Protein AF-0000000074984447 (afdb_homodimer)

pLDDT: mean 90.33, std 16.46, range [21.72, 98.94]

Foldseek 3Di:
DPPPPPPPPPPVVPQPPQPPPPVPVPPDPPPPPNRPDDPDDPQPPHHDDDDDDPLCVPCVVFAADPVRVVVCQPPNDFQEEEEAQALLVLLQVVLQCVQPQAHGYEYEAQATADDQAQQLQDFDVSLPVDDDVFWDDLAAEDPQQCPFQQNAAGTWGRYRQICQSAALFFFDDDAPLLQPPADPLLNVLSVDPVLLVVLCLLLVWDFLCGLCLVQSYDVQVLLQVLCQVCVVLFFQWDHKDRTTGSQADNDPPDNRSGHHDTRNVSVSVVQVVSVVCVVVVNHHGYHYHYSKAWQEFEFDVVVLRQTAWTDIPSGIRGDNVSSHFYEYPHAQQQSLLHCVVYDPLSQQAFWQWKWFKFKFKWKKKFFDDCVSVVQADADPCAPNDPPPSNHAKYKGWMKIKGADPVLRWIKIKTKIKIAHNHLVVRLSVQSSRRSHNVQGDDSQNVVPQNRMIMIIIMMMIIGDRPPSQFTKHAAPVDPRSSRRIYTGDHQDPSNVVVLVSRVSSRLSSVCSSCPVRNQVMWIAFPVGDTDPDDDDSSRGTDHHGYQMAQSQAEDDVVPSRHQAYSLQHGPSYDRYGYFGRHHRNTDGRGDCSSVRSSVSSVNSVSPRHRDPD/DPPPPPPPPPPVVPQPPQPPPPVPVPPDPPPPPNRPDDPDDPQPPHHDDDDDDPLCVPCVVFAADPVRVVVCQPPNDFQEEEEAQALLVLLQVVLQCVQPQAHGYEYEAQATADDQAQQLQDFDVSLPVPDPVFWDDLAAEDPQQCPFQQNAAGTWGRYRQICQSAALFFFDDDAPLLQPPADPLLNVLSVDPVLLVVLCLLLVWDFLCGLCLVQSYDVQVLLQVLCQVCVVLFFQWDHKGRTTGSQADNDPPDNRSGHHDTRNVSVSVVQVVSVVCVVVVNHHGYHYHYSKAWQEFEFDVVVLRQTAWTDIPSGIRGDNVSSHFYEYPPAQQQSLLHCVVYDPLSQQAFWQWKWFKWKFKWKKKFFDDCVSVVQADADPCAPNDPPPSNHAKYKGWMKIKGADPVLRWIKIKTKIKIAHNHLVVRLSVQSSRRSHNVQGDDSQNVVPQNRMIMIIIMMMIIGDRPPSQFTKHAAPVDPRSSRRIYTGDHQDPSNVVVLVSRVSSRLSSVCSSCPVRNQVMWIAFPVGDTDPDDDDSSRGTDHHGYQMAQSQAEDDVVPSRHQAYSLQHGPSYDRYGYFGRHHRNTDGRGDCSSVRSSVSSVNSVSPRHRDPD

Organism: Psilocybe cubensis (NCBI:txid181762)

Sequence (1226 aa):
MSTSVNQDKQNPNDLPVTAIPAPDVRVSGTPVPPPPKKTNAFGYPIPAPQIFHPAAATATHFFISDKQWDEILKHGEFDDIIVGSGFCALAYVTEALERDPYRKILILERGGFWLADHYQNLPLPYRVILGESTVSFPWQLSSKTYQSKLKLVAGFTPFFGGRSPFWSGWCPEPTRNYMRGWPESMLKTTEEPIFWEKARRLLHVTRADKIQDGVFSTLQTKIDHILQKNISQILSAQSAEPAPLAVGRRTPTSTLLFNKFAVQGPLLTLHNKQNQLANTGKGSPLLIATNVTVERFFADEENDNAVKVLKTSRGNLCFPEGKTNIILANSAIPAATVLLNSLEPMKARAGHRLSGQILGQTIARFPIDQERFPDLGRCTKGDACDGDCGYNLQMTANYIAGMDDATQLQYHIQVSAIYSPHPKWDIVDAARESTDYAASVTPEQLEGSEDHLILVCTSLGEYNEQNPEAWVKYNPQDRNPITNVKVQATMDPKTKSLQKVMDQATFDAIAVMAGPQSRELEYWHHEGGWSNVKPTPEEVCMPGLIHDASTLYMGPESDPHAAIDQNYAVYGCKNVYVTGAAIFPSAGSWNPTYTMVAFAQDLARKIVPVSTRMSTSVNQDKQNPNDLPVTAIPAPDVRVSGTPVPPPPKKTNAFGYPIPAPQIFHPAAATATHFFISDKQWDEILKHGEFDDIIVGSGFCALAYVTEALERDPYRKILILERGGFWLADHYQNLPLPYRVILGESTVSFPWQLSSKTYQSKLKLVAGFTPFFGGRSPFWSGWCPEPTRNYMRGWPESMLKTTEEPIFWEKARRLLHVTRADKIQDGVFSTLQTKIDHILQKNISQILSAQSAEPAPLAVGRRTPTSTLLFNKFAVQGPLLTLHNKQNQLANTGKGSPLLIATNVTVERFFADEENDNAVKVLKTSRGNLCFPEGKTNIILANSAIPAATVLLNSLEPMKARAGHRLSGQILGQTIARFPIDQERFPDLGRCTKGDACDGDCGYNLQMTANYIAGMDDATQLQYHIQVSAIYSPHPKWDIVDAARESTDYAASVTPEQLEGSEDHLILVCTSLGEYNEQNPEAWVKYNPQDRNPITNVKVQATMDPKTKSLQKVMDQATFDAIAVMAGPQSRELEYWHHEGGWSNVKPTPEEVCMPGLIHDASTLYMGPESDPHAAIDQNYAVYGCKNVYVTGAAIFPSAGSWNPTYTMVAFAQDLARKIVPVSTR

Nearest PDB structures (foldseek):
  2jbv-assembly2_B  TM=6.210E-01  e=7.613E-18  Arthrobacter globiformis
  3ljp-assembly2_B  TM=6.144E-01  e=1.947E-17  Arthrobacter globiformis
  8rpg-assembly1_A  TM=6.105E-01  e=3.114E-17  Streptomyces hiroshimensis
  6ys2-assembly1_AAA  TM=5.712E-01  e=3.114E-17  Chlorella variabilis
  6yrx-assembly1_AAA  TM=5.651E-01  e=4.979E-17  Chlorella variabilis

Radius of gyration: 31.45 Å; Cα contacts (8 Å, |Δi|>4): 2853; chains: 2; bounding box: 118×88×76 Å

InterPro domains:
  IPR007867 Glucose-methanol-choline oxidoreductase, C-terminal [PF05199] (542-600)
  IPR036188 FAD/NAD(P)-binding domain superfamily [G3DSA:3.50.50.60] (65-358)
  IPR036188 FAD/NAD(P)-binding domain superfamily [G3DSA:3.50.50.60] (531-610)
  IPR036188 FAD/NAD(P)-binding domain superfamily [SSF51905] (76-608)
  IPR051473 Pyranose 2-oxidase-like [PTHR42784] (74-608)

Structure (mmCIF, N/CA/C/O backbone):
data_AF-0000000074984447-model_v1
#
loop_
_entity.id
_entity.type
_entity.pdbx_description
1 polymer 'Glucose-methanol-choline oxidoreductase C-terminal domain-containing protein'
#
loop_
_atom_site.group_PDB
_atom_site.id
_atom_site.type_symbol
_atom_site.label_atom_id
_atom_site.label_alt_id
_atom_site.label_comp_id
_atom_site.label_asym_id
_atom_site.label_entity_id
_atom_site.label_seq_id
_atom_site.pdbx_PDB_ins_code
_atom_site.Cartn_x
_atom_site.Cartn_y
_atom_site.Cartn_z
_atom_site.occupancy
_atom_site.B_iso_or_equiv
_atom_site.auth_seq_id
_atom_site.auth_comp_id
_atom_site.auth_asym_id
_atom_site.auth_atom_id
_atom_site.pdbx_PDB_model_num
ATOM 1 N N . MET A 1 1 ? -60.969 3.43 -20.984 1 23.36 1 MET A N 1
ATOM 2 C CA . MET A 1 1 ? -60.281 3.131 -19.719 1 23.36 1 MET A CA 1
ATOM 3 C C . MET A 1 1 ? -58.844 2.734 -19.953 1 23.36 1 MET A C 1
ATOM 5 O O . MET A 1 1 ? -58.562 1.575 -20.266 1 23.36 1 MET A O 1
ATOM 9 N N . SER A 1 2 ? -57.938 3.584 -20.562 1 23.73 2 SER A N 1
ATOM 10 C CA . SER A 1 2 ? -56.656 3.527 -21.266 1 23.73 2 SER A CA 1
ATOM 11 C C . SER A 1 2 ? -55.5 3.271 -20.312 1 23.73 2 SER A C 1
ATOM 13 O O . SER A 1 2 ? -55.219 4.105 -19.453 1 23.73 2 SER A O 1
ATOM 15 N N . THR A 1 3 ? -55.344 1.985 -19.797 1 24.77 3 THR A N 1
ATOM 16 C CA . THR A 1 3 ? -54.406 1.479 -18.781 1 24.77 3 THR A CA 1
ATOM 17 C C . THR A 1 3 ? -52.969 1.688 -19.203 1 24.77 3 THR A C 1
ATOM 19 O O . THR A 1 3 ? -52.531 1.162 -20.234 1 24.77 3 THR A O 1
ATOM 22 N N . SER A 1 4 ? -52.375 2.861 -18.938 1 23.05 4 SER A N 1
ATOM 23 C CA . SER A 1 4 ? -51.031 3.332 -19.266 1 23.05 4 SER A CA 1
ATOM 24 C C . SER A 1 4 ? -49.969 2.42 -18.656 1 23.05 4 SER A C 1
ATOM 26 O O . SER A 1 4 ? -49.938 2.209 -17.438 1 23.05 4 SER A O 1
ATOM 28 N N . VAL A 1 5 ? -49.438 1.376 -19.406 1 23.72 5 VAL A N 1
ATOM 29 C CA . VAL A 1 5 ? -48.375 0.401 -19.125 1 23.72 5 VAL A CA 1
ATOM 30 C C . VAL A 1 5 ? -47.062 1.124 -18.797 1 23.72 5 VAL A C 1
ATOM 32 O O . VAL A 1 5 ? -46.5 1.82 -19.656 1 23.72 5 VAL A O 1
ATOM 35 N N . ASN A 1 6 ? -46.938 1.667 -17.609 1 21.86 6 ASN A N 1
ATOM 36 C CA . ASN A 1 6 ? -45.719 2.334 -17.141 1 21.86 6 ASN A CA 1
ATOM 37 C C . ASN A 1 6 ? -44.5 1.441 -17.281 1 21.86 6 ASN A C 1
ATOM 39 O O . ASN A 1 6 ? -44.375 0.404 -16.625 1 21.86 6 ASN A O 1
ATOM 43 N N . GLN A 1 7 ? -43.906 1.36 -18.516 1 22.11 7 GLN A N 1
ATOM 44 C CA . GLN A 1 7 ? -42.688 0.634 -18.828 1 22.11 7 GLN A CA 1
ATOM 45 C C . GLN A 1 7 ? -41.531 1.054 -17.906 1 22.11 7 GLN A C 1
ATOM 47 O O . GLN A 1 7 ? -41.188 2.23 -17.844 1 22.11 7 GLN A O 1
ATOM 52 N N . ASP A 1 8 ? -41.438 0.406 -16.766 1 22.09 8 ASP A N 1
ATOM 53 C CA . ASP A 1 8 ? -40.281 0.53 -15.852 1 22.09 8 ASP A CA 1
ATOM 54 C C . ASP A 1 8 ? -38.969 0.419 -16.609 1 22.09 8 ASP A C 1
ATOM 56 O O . ASP A 1 8 ? -38.688 -0.604 -17.234 1 22.09 8 ASP A O 1
ATOM 60 N N . LYS A 1 9 ? -38.5 1.541 -17.172 1 25.2 9 LYS A N 1
ATOM 61 C CA . LYS A 1 9 ? -37.219 1.665 -17.812 1 25.2 9 LYS A CA 1
ATOM 62 C C . LYS A 1 9 ? -36.094 1.068 -16.938 1 25.2 9 LYS A C 1
ATOM 64 O O . LYS A 1 9 ? -35.844 1.545 -15.836 1 25.2 9 LYS A O 1
ATOM 69 N N . GLN A 1 10 ? -35.906 -0.25 -17.172 1 22.81 10 GLN A N 1
ATOM 70 C CA . GLN A 1 10 ? -34.719 -0.892 -16.609 1 22.81 10 GLN A CA 1
ATOM 71 C C . GLN A 1 10 ? -33.469 -0.06 -16.875 1 22.81 10 GLN A C 1
ATOM 73 O O . GLN A 1 10 ? -33.219 0.375 -18 1 22.81 10 GLN A O 1
ATOM 78 N N . ASN A 1 11 ? -33.156 0.739 -15.945 1 23.03 11 ASN A N 1
ATOM 79 C CA . ASN A 1 11 ? -31.922 1.527 -16.016 1 23.03 11 ASN A CA 1
ATOM 80 C C . ASN A 1 11 ? -30.766 0.709 -16.594 1 23.03 11 ASN A C 1
ATOM 82 O O . ASN A 1 11 ? -30.406 -0.334 -16.031 1 23.03 11 ASN A O 1
ATOM 86 N N . PRO A 1 12 ? -30.5 0.875 -17.953 1 24.17 12 PRO A N 1
ATOM 87 C CA . PRO A 1 12 ? -29.422 0.196 -18.656 1 24.17 12 PRO A CA 1
ATOM 88 C C . PRO A 1 12 ? -28.094 0.258 -17.906 1 24.17 12 PRO A C 1
ATOM 90 O O . PRO A 1 12 ? -27.078 -0.258 -18.391 1 24.17 12 PRO A O 1
ATOM 93 N N . ASN A 1 13 ? -28.078 1.237 -17.062 1 23.5 13 ASN A N 1
ATOM 94 C CA . ASN A 1 13 ? -26.719 1.478 -16.562 1 23.5 13 ASN A CA 1
ATOM 95 C C . ASN A 1 13 ? -26.203 0.297 -15.742 1 23.5 13 ASN A C 1
ATOM 97 O O . ASN A 1 13 ? -25.219 0.421 -15.023 1 23.5 13 ASN A O 1
ATOM 101 N N . ASP A 1 14 ? -27.078 -0.636 -15.547 1 24.98 14 ASP A N 1
ATOM 102 C CA . ASP A 1 14 ? -26.594 -1.782 -14.781 1 24.98 14 ASP A CA 1
ATOM 103 C C . ASP A 1 14 ? -25.594 -2.602 -15.594 1 24.98 14 ASP A C 1
ATOM 105 O O . ASP A 1 14 ? -25.984 -3.559 -16.281 1 24.98 14 ASP A O 1
ATOM 109 N N . LEU A 1 15 ? -24.812 -1.837 -16.391 1 22.59 15 LEU A N 1
ATOM 110 C CA . LEU A 1 15 ? -23.891 -2.777 -17.016 1 22.59 15 LEU A CA 1
ATOM 111 C C . LEU A 1 15 ? -23.234 -3.678 -15.977 1 22.59 15 LEU A C 1
ATOM 113 O O . LEU A 1 15 ? -22.672 -3.189 -14.992 1 22.59 15 LEU A O 1
ATOM 117 N N . PRO A 1 16 ? -23.734 -4.781 -15.922 1 23.7 16 PRO A N 1
ATOM 118 C CA . PRO A 1 16 ? -23.078 -5.703 -14.992 1 23.7 16 PRO A CA 1
ATOM 119 C C . PRO A 1 16 ? -21.562 -5.754 -15.172 1 23.7 16 PRO A C 1
ATOM 121 O O . PRO A 1 16 ? -21.078 -5.738 -16.312 1 23.7 16 PRO A O 1
ATOM 124 N N . VAL A 1 17 ? -20.859 -5.117 -14.383 1 23.81 17 VAL A N 1
ATOM 125 C CA . VAL A 1 17 ? -19.406 -5.34 -14.32 1 23.81 17 VAL A CA 1
ATOM 126 C C . VAL A 1 17 ? -19.109 -6.836 -14.391 1 23.81 17 VAL A C 1
ATOM 128 O O . VAL A 1 17 ? -19.438 -7.586 -13.461 1 23.81 17 VAL A O 1
ATOM 131 N N . THR A 1 18 ? -19.391 -7.332 -15.594 1 25.08 18 THR A N 1
ATOM 132 C CA . THR A 1 18 ? -19.062 -8.742 -15.797 1 25.08 18 THR A CA 1
ATOM 133 C C . THR A 1 18 ? -17.594 -9 -15.477 1 25.08 18 THR A C 1
ATOM 135 O O . THR A 1 18 ? -16.703 -8.422 -16.094 1 25.08 18 THR A O 1
ATOM 138 N N . ALA A 1 19 ? -17.25 -9.258 -14.258 1 26.72 19 ALA A N 1
ATOM 139 C CA . ALA A 1 19 ? -15.984 -9.719 -13.695 1 26.72 19 ALA A CA 1
ATOM 140 C C . ALA A 1 19 ? -15.445 -10.914 -14.469 1 26.72 19 ALA A C 1
ATOM 142 O O . ALA A 1 19 ? -16.172 -11.875 -14.734 1 26.72 19 ALA A O 1
ATOM 143 N N . ILE A 1 20 ? -14.742 -10.727 -15.297 1 28.8 20 ILE A N 1
ATOM 144 C CA . ILE A 1 20 ? -14.016 -11.914 -15.719 1 28.8 20 ILE A CA 1
ATOM 145 C C . ILE A 1 20 ? -13.695 -12.781 -14.5 1 28.8 20 ILE A C 1
ATOM 147 O O . ILE A 1 20 ? -13.203 -12.281 -13.484 1 28.8 20 ILE A O 1
ATOM 151 N N . PRO A 1 21 ? -14.305 -13.992 -14.367 1 29.91 21 PRO A N 1
ATOM 152 C CA . PRO A 1 21 ? -14.086 -14.844 -13.195 1 29.91 21 PRO A CA 1
ATOM 153 C C . PRO A 1 21 ? -12.609 -14.961 -12.82 1 29.91 21 PRO A C 1
ATOM 155 O O . PRO A 1 21 ? -11.828 -15.555 -13.562 1 29.91 21 PRO A O 1
ATOM 158 N N . ALA A 1 22 ? -11.922 -14.203 -12.602 1 31.78 22 ALA A N 1
ATOM 159 C CA . ALA A 1 22 ? -10.922 -14.734 -11.68 1 31.78 22 ALA A CA 1
ATOM 160 C C . ALA A 1 22 ? -11.555 -15.656 -10.648 1 31.78 22 ALA A C 1
ATOM 162 O O . ALA A 1 22 ? -12.742 -15.531 -10.336 1 31.78 22 ALA A O 1
ATOM 163 N N . PRO A 1 23 ? -11.102 -16.828 -10.203 1 31.33 23 PRO A N 1
ATOM 164 C CA . PRO A 1 23 ? -11.977 -17.594 -9.305 1 31.33 23 PRO A CA 1
ATOM 165 C C . PRO A 1 23 ? -12.727 -16.703 -8.32 1 31.33 23 PRO A C 1
ATOM 167 O O . PRO A 1 23 ? -13.477 -17.203 -7.477 1 31.33 23 PRO A O 1
ATOM 170 N N . ASP A 1 24 ? -12.461 -15.477 -8.375 1 31.11 24 ASP A N 1
ATOM 171 C CA . ASP A 1 24 ? -13.102 -14.562 -7.438 1 31.11 24 ASP A CA 1
ATOM 172 C C . ASP A 1 24 ? -14.547 -14.289 -7.844 1 31.11 24 ASP A C 1
ATOM 174 O O . ASP A 1 24 ? -15.156 -13.328 -7.367 1 31.11 24 ASP A O 1
ATOM 178 N N . VAL A 1 25 ? -15.141 -14.758 -8.852 1 32.81 25 VAL A N 1
ATOM 179 C CA . VAL A 1 25 ? -16.516 -14.484 -9.234 1 32.81 25 VAL A CA 1
ATOM 180 C C . VAL A 1 25 ? -17.469 -14.984 -8.156 1 32.81 25 VAL A C 1
ATOM 182 O O . VAL A 1 25 ? -18.688 -14.867 -8.289 1 32.81 25 VAL A O 1
ATOM 185 N N . ARG A 1 26 ? -17.016 -15.828 -7.309 1 31.62 26 ARG A N 1
ATOM 186 C CA . ARG A 1 26 ? -18.078 -16.453 -6.516 1 31.62 26 ARG A CA 1
ATOM 187 C C . ARG A 1 26 ? -18.609 -15.484 -5.465 1 31.62 26 ARG A C 1
ATOM 189 O O . ARG A 1 26 ? -19.297 -15.898 -4.531 1 31.62 26 ARG A O 1
ATOM 196 N N . VAL A 1 27 ? -18.219 -14.289 -5.449 1 28.23 27 VAL A N 1
ATOM 197 C CA . VAL A 1 27 ? -18.594 -13.656 -4.195 1 28.23 27 VAL A CA 1
ATOM 198 C C . VAL A 1 27 ? -20.109 -13.5 -4.137 1 28.23 27 VAL A C 1
ATOM 200 O O . VAL A 1 27 ? -20.734 -13.797 -3.113 1 28.23 27 VAL A O 1
ATOM 203 N N . SER A 1 28 ? -20.688 -12.375 -4.805 1 28.41 28 SER A N 1
ATOM 204 C CA . SER A 1 28 ? -21.953 -11.891 -4.258 1 28.41 28 SER A CA 1
ATOM 205 C C . SER A 1 28 ? -23.094 -12.82 -4.629 1 28.41 28 SER A C 1
ATOM 207 O O . SER A 1 28 ? -23.078 -13.438 -5.699 1 28.41 28 SER A O 1
ATOM 209 N N . GLY A 1 29 ? -23.734 -13.43 -3.727 1 29.2 29 GLY A N 1
ATOM 210 C CA . GLY A 1 29 ? -24.922 -14.266 -3.723 1 29.2 29 GLY A CA 1
ATOM 211 C C . GLY A 1 29 ? -25.969 -13.82 -4.715 1 29.2 29 GLY A C 1
ATOM 212 O O . GLY A 1 29 ? -27.047 -14.406 -4.793 1 29.2 29 GLY A O 1
ATOM 213 N N . THR A 1 30 ? -26.062 -12.547 -4.871 1 29.67 30 THR A N 1
ATOM 214 C CA . THR A 1 30 ? -27.266 -12.344 -5.672 1 29.67 30 THR A CA 1
ATOM 215 C C . THR A 1 30 ? -27.062 -12.844 -7.098 1 29.67 30 THR A C 1
ATOM 217 O O . THR A 1 30 ? -26.062 -12.492 -7.742 1 29.67 30 THR A O 1
ATOM 220 N N . PRO A 1 31 ? -27.781 -13.867 -7.379 1 31.16 31 PRO A N 1
ATOM 221 C CA . PRO A 1 31 ? -27.734 -14.289 -8.781 1 31.16 31 PRO A CA 1
ATOM 222 C C . PRO A 1 31 ? -27.688 -13.117 -9.75 1 31.16 31 PRO A C 1
ATOM 224 O O . PRO A 1 31 ? -28.641 -12.336 -9.82 1 31.16 31 PRO A O 1
ATOM 227 N N . VAL A 1 32 ? -26.688 -12.375 -9.75 1 33.88 32 VAL A N 1
ATOM 228 C CA . VAL A 1 32 ? -26.641 -11.445 -10.875 1 33.88 32 VAL A CA 1
ATOM 229 C C . VAL A 1 32 ? -26.703 -12.219 -12.188 1 33.88 32 VAL A C 1
ATOM 231 O O . VAL A 1 32 ? -26.094 -13.281 -12.32 1 33.88 32 VAL A O 1
ATOM 234 N N . PRO A 1 33 ? -27.781 -11.961 -12.938 1 39.41 33 PRO A N 1
ATOM 235 C CA . PRO A 1 33 ? -27.75 -12.602 -14.258 1 39.41 33 PRO A CA 1
ATOM 236 C C . PRO A 1 33 ? -26.344 -12.68 -14.852 1 39.41 33 PRO A C 1
ATOM 238 O O . PRO A 1 33 ? -25.5 -11.82 -14.57 1 39.41 33 PRO A O 1
ATOM 241 N N . PRO A 1 34 ? -26.094 -13.914 -15.18 1 47 34 PRO A N 1
ATOM 242 C CA . PRO A 1 34 ? -24.766 -14.016 -15.789 1 47 34 PRO A CA 1
ATOM 243 C C . PRO A 1 34 ? -24.469 -12.859 -16.734 1 47 34 PRO A C 1
ATOM 245 O O . PRO A 1 34 ? -25.359 -12.406 -17.469 1 47 34 PRO A O 1
ATOM 248 N N . PRO A 1 35 ? -23.609 -12.062 -16.438 1 49.06 35 PRO A N 1
ATOM 249 C CA . PRO A 1 35 ? -23.297 -10.984 -17.375 1 49.06 35 PRO A CA 1
ATOM 250 C C . PRO A 1 35 ? -23.344 -11.438 -18.828 1 49.06 35 PRO A C 1
ATOM 252 O O . PRO A 1 35 ? -23.141 -12.617 -19.125 1 49.06 35 PRO A O 1
ATOM 255 N N . PRO A 1 36 ? -24.109 -10.648 -19.766 1 55 36 PRO A N 1
ATOM 256 C CA . PRO A 1 36 ? -24.094 -11 -21.188 1 55 36 PRO A CA 1
ATOM 257 C C . PRO A 1 36 ? -22.734 -11.508 -21.656 1 55 36 PRO A C 1
ATOM 259 O O . PRO A 1 36 ? -21.703 -11.086 -21.141 1 55 36 PRO A O 1
ATOM 262 N N . LYS A 1 37 ? -22.906 -12.461 -22.453 1 61.56 37 LYS A N 1
ATOM 263 C CA . LYS A 1 37 ? -21.719 -13.078 -23.031 1 61.56 37 LYS A CA 1
ATOM 264 C C . LYS A 1 37 ? -20.859 -12.047 -23.75 1 61.56 37 LYS A C 1
ATOM 266 O O . LYS A 1 37 ? -21.312 -11.406 -24.703 1 61.56 37 LYS A O 1
ATOM 271 N N . LYS A 1 38 ? -19.797 -11.875 -23.281 1 75.94 38 LYS A N 1
ATOM 272 C CA . LYS A 1 38 ? -18.859 -10.984 -23.969 1 75.94 38 LYS A CA 1
ATOM 273 C C . LYS A 1 38 ? -18.438 -11.555 -25.312 1 75.94 38 LYS A C 1
ATOM 275 O O . LYS A 1 38 ? -18.234 -12.766 -25.453 1 75.94 38 LYS A O 1
ATOM 280 N N . THR A 1 39 ? -18.328 -10.641 -26.219 1 76.25 39 THR A N 1
ATOM 281 C CA . THR A 1 39 ? -17.938 -11.078 -27.562 1 76.25 39 THR A CA 1
ATOM 282 C C . THR A 1 39 ? -16.469 -11.453 -27.594 1 76.25 39 THR A C 1
ATOM 284 O O . THR A 1 39 ? -16.031 -12.219 -28.469 1 76.25 39 THR A O 1
ATOM 287 N N . ASN A 1 40 ? -15.711 -10.914 -26.75 1 80.69 40 ASN A N 1
ATOM 288 C CA . ASN A 1 40 ? -14.281 -11.195 -26.625 1 80.69 40 ASN A CA 1
ATOM 289 C C . ASN A 1 40 ? -13.875 -11.391 -25.172 1 80.69 40 ASN A C 1
ATOM 291 O O . ASN A 1 40 ? -14.008 -10.477 -24.359 1 80.69 40 ASN A O 1
ATOM 295 N N .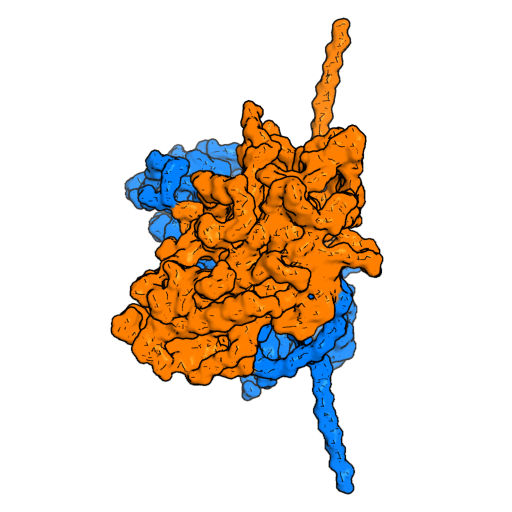 ALA A 1 41 ? -13.547 -12.547 -24.844 1 84.5 41 ALA A N 1
ATOM 296 C CA . ALA A 1 41 ? -13.156 -12.859 -23.484 1 84.5 41 ALA A CA 1
ATOM 297 C C . ALA A 1 41 ? -12.008 -13.867 -23.453 1 84.5 41 ALA A C 1
ATOM 299 O O . ALA A 1 41 ? -11.977 -14.797 -24.25 1 84.5 41 ALA A O 1
ATOM 300 N N . PHE A 1 42 ? -11.094 -13.633 -22.641 1 89.31 42 PHE A N 1
ATOM 301 C CA . PHE A 1 42 ? -10.031 -14.578 -22.328 1 89.31 42 PHE A CA 1
ATOM 302 C C . PHE A 1 42 ? -9.133 -14.805 -23.531 1 89.31 42 PHE A C 1
ATOM 304 O O . PHE A 1 42 ? -8.609 -15.906 -23.734 1 89.31 42 PHE A O 1
ATOM 311 N N . GLY A 1 43 ? -9.086 -13.812 -24.422 1 86.69 43 GLY A N 1
ATOM 312 C CA . GLY A 1 43 ? -8.312 -13.953 -25.641 1 86.69 43 GLY A CA 1
ATOM 313 C C . GLY A 1 43 ? -9.047 -14.703 -26.734 1 86.69 43 GLY A C 1
ATOM 314 O O . GLY A 1 43 ? -8.422 -15.281 -27.625 1 86.69 43 GLY A O 1
ATOM 315 N N . TYR A 1 44 ? -10.32 -14.836 -26.688 1 87.88 44 TYR A N 1
ATOM 316 C CA . TYR A 1 44 ? -11.148 -15.492 -27.688 1 87.88 44 TYR A CA 1
ATOM 317 C C . TYR A 1 44 ? -12.25 -14.555 -28.172 1 87.88 44 TYR A C 1
ATOM 319 O O . TYR A 1 44 ? -12.938 -13.914 -27.375 1 87.88 44 TYR A O 1
ATOM 327 N N . PRO A 1 45 ? -12.555 -14.414 -29.328 1 90.81 45 PRO A N 1
ATOM 328 C CA . PRO A 1 45 ? -11.859 -15.133 -30.391 1 90.81 45 PRO A CA 1
ATOM 329 C C . PRO A 1 45 ? -10.562 -14.453 -30.812 1 90.81 45 PRO A C 1
ATOM 331 O O . PRO A 1 45 ? -9.828 -14.984 -31.656 1 90.81 45 PRO A O 1
ATOM 334 N N . ILE A 1 46 ? -10.297 -13.297 -30.328 1 83.44 46 ILE A N 1
ATOM 335 C CA . ILE A 1 46 ? -9.062 -12.562 -30.609 1 83.44 46 ILE A CA 1
ATOM 336 C C . ILE A 1 46 ? -8.352 -12.227 -29.297 1 83.44 46 ILE A C 1
ATOM 338 O O . ILE A 1 46 ? -8.969 -12.234 -28.234 1 83.44 46 ILE A O 1
ATOM 342 N N . PRO A 1 47 ? -7.055 -11.93 -29.375 1 85.94 47 PRO A N 1
ATOM 343 C CA . PRO A 1 47 ? -6.332 -11.547 -28.156 1 85.94 47 PRO A CA 1
ATOM 344 C C . PRO A 1 47 ? -6.957 -10.344 -27.453 1 85.94 47 PRO A C 1
ATOM 346 O O . PRO A 1 47 ? -7.645 -9.539 -28.078 1 85.94 47 PRO A O 1
ATOM 349 N N . ALA A 1 48 ? -6.738 -10.289 -26.125 1 85.25 48 ALA A N 1
ATOM 350 C CA . ALA A 1 48 ? -7.207 -9.148 -25.344 1 85.25 48 ALA A CA 1
ATOM 351 C C . ALA A 1 48 ? -6.391 -7.898 -25.656 1 85.25 48 ALA A C 1
ATOM 353 O O . ALA A 1 48 ? -5.312 -7.988 -26.25 1 85.25 48 ALA A O 1
ATOM 354 N N . PRO A 1 49 ? -6.941 -6.668 -25.312 1 78.19 49 PRO A N 1
ATOM 355 C CA . PRO A 1 49 ? -6.117 -5.461 -25.406 1 78.19 49 PRO A CA 1
ATOM 356 C C . PRO A 1 49 ? -4.797 -5.59 -24.656 1 78.19 49 PRO A C 1
ATOM 358 O O . PRO A 1 49 ? -4.754 -6.199 -23.578 1 78.19 49 PRO A O 1
ATOM 361 N N . GLN A 1 50 ? -3.717 -5.027 -25.25 1 83.31 50 GLN A N 1
ATOM 362 C CA . GLN A 1 50 ? -2.385 -5.227 -24.688 1 83.31 50 GLN A CA 1
ATOM 363 C C . GLN A 1 50 ? -1.863 -3.945 -24.047 1 83.31 50 GLN A C 1
ATOM 365 O O . GLN A 1 50 ? -0.758 -3.924 -23.5 1 83.31 50 GLN A O 1
ATOM 370 N N . ILE A 1 51 ? -2.582 -2.896 -24.094 1 76.94 51 ILE A N 1
ATOM 371 C CA . ILE A 1 51 ? -2.168 -1.637 -23.484 1 76.94 51 ILE A CA 1
ATOM 372 C C . ILE A 1 51 ? -2.988 -1.379 -22.234 1 76.94 51 ILE A C 1
ATOM 374 O O . ILE A 1 51 ? -4.219 -1.324 -22.281 1 76.94 51 ILE A O 1
ATOM 378 N N . PHE A 1 52 ? -2.33 -1.322 -21.203 1 79.19 52 PHE A N 1
ATOM 379 C CA . PHE A 1 52 ? -2.963 -1.064 -19.906 1 79.19 52 PHE A CA 1
ATOM 380 C C . PHE A 1 52 ? -2.385 0.189 -19.266 1 79.19 52 PHE A C 1
ATOM 382 O O . PHE A 1 52 ? -1.182 0.442 -19.359 1 79.19 52 PHE A O 1
ATOM 389 N N . HIS A 1 53 ? -3.256 0.967 -18.75 1 79.94 53 HIS A N 1
ATOM 390 C CA . HIS A 1 53 ? -2.867 2.172 -18.016 1 79.94 53 HIS A CA 1
ATOM 391 C C . HIS A 1 53 ? -3.107 2.016 -16.531 1 79.94 53 HIS A C 1
ATOM 393 O O . HIS A 1 53 ? -4.234 1.749 -16.094 1 79.94 53 HIS A O 1
ATOM 399 N N . PRO A 1 54 ? -2.102 2.207 -15.766 1 82 54 PRO A N 1
ATOM 400 C CA . PRO A 1 54 ? -2.258 2.059 -14.32 1 82 54 PRO A CA 1
ATOM 401 C C . PRO A 1 54 ? -3.391 2.912 -13.758 1 82 54 PRO A C 1
ATOM 403 O O . PRO A 1 54 ? -4.125 2.465 -12.875 1 82 54 PRO A O 1
ATOM 406 N N . ALA A 1 55 ? -3.557 4.062 -14.305 1 78.38 55 ALA A N 1
ATOM 407 C CA . ALA A 1 55 ? -4.605 4.961 -13.828 1 78.38 55 ALA A CA 1
ATOM 408 C C . ALA A 1 55 ? -5.988 4.352 -14.039 1 78.38 55 ALA A C 1
ATOM 410 O O . ALA A 1 55 ? -6.883 4.516 -13.203 1 78.38 55 ALA A O 1
ATOM 411 N N . ALA A 1 56 ? -6.156 3.639 -15.047 1 80.56 56 ALA A N 1
ATOM 412 C CA . ALA A 1 56 ? -7.449 3.049 -15.383 1 80.56 56 ALA A CA 1
ATOM 413 C C . ALA A 1 56 ? -7.727 1.814 -14.531 1 80.56 56 ALA A C 1
ATOM 415 O O . ALA A 1 56 ? -8.883 1.487 -14.258 1 80.56 56 ALA A O 1
ATOM 416 N N . ALA A 1 57 ? -6.699 1.196 -14.109 1 84.5 57 ALA A N 1
ATOM 417 C CA . ALA A 1 57 ? -6.824 -0.053 -13.367 1 84.5 57 ALA A CA 1
ATOM 418 C C . ALA A 1 57 ? -7.594 0.159 -12.062 1 84.5 57 ALA A C 1
ATOM 420 O O . ALA A 1 57 ? -8.391 -0.692 -11.664 1 84.5 57 ALA A O 1
ATOM 421 N N . THR A 1 58 ? -7.41 1.294 -11.43 1 85.44 58 THR A N 1
ATOM 422 C CA . THR A 1 58 ? -8.102 1.614 -10.188 1 85.44 58 THR A CA 1
ATOM 423 C C . THR A 1 58 ? -9.359 2.436 -10.469 1 85.44 58 THR A C 1
ATOM 425 O O . THR A 1 58 ? -10.406 2.211 -9.852 1 85.44 58 THR A O 1
ATOM 428 N N . ALA A 1 59 ? -9.258 3.311 -11.438 1 85.75 59 ALA A N 1
ATOM 429 C CA . ALA A 1 59 ? -10.297 4.305 -11.68 1 85.75 59 ALA A CA 1
ATOM 430 C C . ALA A 1 59 ? -11.617 3.637 -12.062 1 85.75 59 ALA A C 1
ATOM 432 O O . ALA A 1 59 ? -12.695 4.098 -11.664 1 85.75 59 ALA A O 1
ATOM 433 N N . THR A 1 60 ? -11.555 2.541 -12.719 1 86.38 60 THR A N 1
ATOM 434 C CA . THR A 1 60 ? -12.75 1.884 -13.234 1 86.38 60 THR A CA 1
ATOM 435 C C . THR A 1 60 ? -13.625 1.382 -12.086 1 86.38 60 THR A C 1
ATOM 437 O O . THR A 1 60 ? -14.836 1.237 -12.25 1 86.38 60 THR A O 1
ATOM 440 N N . HIS A 1 61 ? -13.07 1.202 -10.961 1 88.62 61 HIS A N 1
ATOM 441 C CA . HIS A 1 61 ? -13.797 0.583 -9.859 1 88.62 61 HIS A CA 1
ATOM 442 C C . HIS A 1 61 ? -14.336 1.634 -8.891 1 88.62 61 HIS A C 1
ATOM 444 O O . HIS A 1 61 ? -15.305 1.386 -8.18 1 88.62 61 HIS A O 1
ATOM 450 N N . PHE A 1 62 ? -13.75 2.793 -8.875 1 93.69 62 PHE A N 1
ATOM 451 C CA . PHE A 1 62 ? -14.047 3.682 -7.762 1 93.69 62 PHE A CA 1
ATOM 452 C C . PHE A 1 62 ? -14.438 5.066 -8.258 1 93.69 62 PHE A C 1
ATOM 454 O O . PHE A 1 62 ? -15.125 5.816 -7.559 1 93.69 62 PHE A O 1
ATOM 461 N N . PHE A 1 63 ? -14.023 5.473 -9.453 1 96.12 63 PHE A N 1
ATOM 462 C CA . PHE A 1 63 ? -14.164 6.855 -9.891 1 96.12 63 PHE A CA 1
ATOM 463 C C . PHE A 1 63 ? -15.094 6.949 -11.094 1 96.12 63 PHE A C 1
ATOM 465 O O . PHE A 1 63 ? -15.289 5.969 -11.812 1 96.12 63 PHE A O 1
ATOM 472 N N . ILE A 1 64 ? -15.602 8.109 -11.281 1 95.38 64 ILE A N 1
ATOM 473 C CA . ILE A 1 64 ? -16.531 8.367 -12.367 1 95.38 64 ILE A CA 1
ATOM 474 C C . ILE A 1 64 ? -15.805 8.273 -13.703 1 95.38 64 ILE A C 1
ATOM 476 O O . ILE A 1 64 ? -14.711 8.812 -13.859 1 95.38 64 ILE A O 1
ATOM 480 N N . SER A 1 65 ? -16.422 7.594 -14.664 1 92.12 65 SER A N 1
ATOM 481 C CA . SER A 1 65 ? -15.883 7.504 -16.016 1 92.12 65 SER A CA 1
ATOM 482 C C . SER A 1 65 ? -16.156 8.773 -16.812 1 92.12 65 SER A C 1
ATOM 484 O O . SER A 1 65 ? -16.938 9.625 -16.375 1 92.12 65 SER A O 1
ATOM 486 N N . ASP A 1 66 ? -15.531 8.883 -17.969 1 92.12 66 ASP A N 1
ATOM 487 C CA . ASP A 1 66 ? -15.781 10.031 -18.844 1 92.12 66 ASP A CA 1
ATOM 488 C C . ASP A 1 66 ? -17.234 10.062 -19.297 1 92.12 66 ASP A C 1
ATOM 490 O O . ASP A 1 66 ? -17.844 11.133 -19.359 1 92.12 66 ASP A O 1
ATOM 494 N N . LYS A 1 67 ? -17.75 8.891 -19.562 1 92.25 67 LYS A N 1
ATOM 495 C CA . LYS A 1 67 ? -19.156 8.797 -19.984 1 92.25 67 LYS A CA 1
ATOM 496 C C . LYS A 1 67 ? -20.094 9.242 -18.875 1 92.25 67 LYS A C 1
ATOM 498 O O . LYS A 1 67 ? -21.031 10 -19.109 1 92.25 67 LYS A O 1
ATOM 503 N N . GLN A 1 68 ? -19.844 8.766 -17.719 1 94.06 68 GLN A N 1
ATOM 504 C CA . GLN A 1 68 ? -20.656 9.156 -16.578 1 94.06 68 GLN A CA 1
ATOM 505 C C . GLN A 1 68 ? -20.531 10.656 -16.312 1 94.06 68 GLN A C 1
ATOM 507 O O . GLN A 1 68 ? -21.516 11.305 -15.938 1 94.06 68 GLN A O 1
ATOM 512 N N . TRP A 1 69 ? -19.375 11.234 -16.453 1 96.69 69 TRP A N 1
ATOM 513 C CA . TRP A 1 69 ? -19.156 12.656 -16.234 1 96.69 69 TRP A CA 1
ATOM 514 C C . TRP A 1 69 ? -19.984 13.492 -17.203 1 96.69 69 TRP A C 1
ATOM 516 O O . TRP A 1 69 ? -20.594 14.484 -16.812 1 96.69 69 TRP A O 1
ATOM 526 N N . ASP A 1 70 ? -20.047 13.055 -18.438 1 94.88 70 ASP A N 1
ATOM 527 C CA . ASP A 1 70 ? -20.859 13.75 -19.438 1 94.88 70 ASP A CA 1
ATOM 528 C C . ASP A 1 70 ? -22.328 13.781 -19.031 1 94.88 70 ASP A C 1
ATOM 530 O O . ASP A 1 70 ? -23 14.797 -19.203 1 94.88 70 ASP A O 1
ATOM 534 N N . GLU A 1 71 ? -22.75 12.672 -18.484 1 94.88 71 GLU A N 1
ATOM 535 C CA . GLU A 1 71 ? -24.125 12.594 -18.016 1 94.88 71 GLU A CA 1
ATOM 536 C C . GLU A 1 71 ? -24.359 13.523 -16.828 1 94.88 71 GLU A C 1
ATOM 538 O O . GLU A 1 71 ? -25.422 14.141 -16.719 1 94.88 71 GLU A O 1
ATOM 543 N N . ILE A 1 72 ? -23.406 13.586 -15.984 1 95.94 72 ILE A N 1
ATOM 544 C CA . ILE A 1 72 ? -23.5 14.43 -14.805 1 95.94 72 ILE A CA 1
ATOM 545 C C . ILE A 1 72 ? -23.562 15.898 -15.227 1 95.94 72 ILE A C 1
ATOM 547 O O . ILE A 1 72 ? -24.344 16.672 -14.656 1 95.94 72 ILE A O 1
ATOM 551 N N . LEU A 1 73 ? -22.797 16.281 -16.234 1 95.25 73 LEU A N 1
ATOM 552 C CA . LEU A 1 73 ? -22.797 17.656 -16.719 1 95.25 73 LEU A CA 1
ATOM 553 C C . LEU A 1 73 ? -24.172 18.047 -17.25 1 95.25 73 LEU A C 1
ATOM 555 O O . LEU A 1 73 ? -24.609 19.188 -17.094 1 95.25 73 LEU A O 1
ATOM 559 N N . LYS A 1 74 ? -24.922 17.078 -17.734 1 92 74 LYS A N 1
ATOM 560 C CA . LYS A 1 74 ? -26.203 17.359 -18.391 1 92 74 LYS A CA 1
ATOM 561 C C . LYS A 1 74 ? -27.359 17.219 -17.406 1 92 74 LYS A C 1
ATOM 563 O O . LYS A 1 74 ? -28.328 17.969 -17.469 1 92 74 LYS A O 1
ATOM 568 N N . HIS A 1 75 ? -27.219 16.219 -16.484 1 87.62 75 HIS A N 1
ATOM 569 C CA . HIS A 1 75 ? -28.422 15.828 -15.734 1 87.62 75 HIS A CA 1
ATOM 570 C C . HIS A 1 75 ? -28.125 15.711 -14.25 1 87.62 75 HIS A C 1
ATOM 572 O O . HIS A 1 75 ? -29 15.352 -13.461 1 87.62 75 HIS A O 1
ATOM 578 N N . GLY A 1 76 ? -26.984 15.969 -13.93 1 87.69 76 GLY A N 1
ATOM 579 C CA . GLY A 1 76 ? -26.594 15.68 -12.555 1 87.69 76 GLY A CA 1
ATOM 580 C C . GLY A 1 76 ? -27.344 16.516 -11.531 1 87.69 76 GLY A C 1
ATOM 581 O O . GLY A 1 76 ? -27.438 17.75 -11.68 1 87.69 76 GLY A O 1
ATOM 582 N N . GLU A 1 77 ? -27.938 15.867 -10.523 1 92.25 77 GLU A N 1
ATOM 583 C CA . GLU A 1 77 ? -28.547 16.5 -9.352 1 92.25 77 GLU A CA 1
ATOM 584 C C . GLU A 1 77 ? -27.891 16.016 -8.062 1 92.25 77 GLU A C 1
ATOM 586 O O . GLU A 1 77 ? -27.828 14.82 -7.805 1 92.25 77 GLU A O 1
ATOM 591 N N . PHE A 1 78 ? -27.453 16.938 -7.34 1 97.44 78 PHE A N 1
ATOM 592 C CA . PHE A 1 78 ? -26.734 16.594 -6.117 1 97.44 78 PHE A CA 1
ATOM 593 C C . PHE A 1 78 ? -27.203 17.469 -4.953 1 97.44 78 PHE A C 1
ATOM 595 O O . PHE A 1 78 ? -27.609 18.625 -5.152 1 97.44 78 PHE A O 1
ATOM 602 N N . ASP A 1 79 ? -27.203 16.844 -3.809 1 97.88 79 ASP A N 1
ATOM 603 C CA . ASP A 1 79 ? -27.422 17.625 -2.594 1 97.88 79 ASP A CA 1
ATOM 604 C C . ASP A 1 79 ? -26.172 18.375 -2.184 1 97.88 79 ASP A C 1
ATOM 606 O O . ASP A 1 79 ? -26.234 19.547 -1.773 1 97.88 79 ASP A O 1
ATOM 610 N N . ASP A 1 80 ? -25.016 17.75 -2.277 1 98.56 80 ASP A N 1
ATOM 611 C CA . ASP A 1 80 ? -23.734 18.312 -1.868 1 98.56 80 ASP A CA 1
ATOM 612 C C . ASP A 1 80 ? -22.641 18.031 -2.908 1 98.56 80 ASP A C 1
ATOM 614 O O . ASP A 1 80 ? -22.516 16.906 -3.396 1 98.56 80 ASP A O 1
ATOM 618 N N . ILE A 1 81 ? -21.891 19.047 -3.262 1 98.75 81 ILE A N 1
ATOM 619 C CA . ILE A 1 81 ? -20.625 18.938 -3.992 1 98.75 81 ILE A CA 1
ATOM 620 C C . ILE A 1 81 ? -19.469 19.266 -3.062 1 98.75 81 ILE A C 1
ATOM 622 O O . ILE A 1 81 ? -19.406 20.344 -2.479 1 98.75 81 ILE A O 1
ATOM 626 N N . ILE A 1 82 ? -18.578 18.328 -2.885 1 98.88 82 ILE A N 1
ATOM 627 C CA . ILE A 1 82 ? -17.422 18.547 -2.029 1 98.88 82 ILE A CA 1
ATOM 628 C C . ILE A 1 82 ? -16.188 18.781 -2.889 1 98.88 82 ILE A C 1
ATOM 630 O O . ILE A 1 82 ? -15.852 17.953 -3.744 1 98.88 82 ILE A O 1
ATOM 634 N N . VAL A 1 83 ? -15.508 19.875 -2.695 1 98.75 83 VAL A N 1
ATOM 635 C CA . VAL A 1 83 ? -14.289 20.203 -3.428 1 98.75 83 VAL A CA 1
ATOM 636 C C . VAL A 1 83 ? -13.07 19.766 -2.623 1 98.75 83 VAL A C 1
ATOM 638 O O . VAL A 1 83 ? -12.75 20.359 -1.594 1 98.75 83 VAL A O 1
ATOM 641 N N . GLY A 1 84 ? -12.359 18.75 -3.107 1 98.38 84 GLY A N 1
ATOM 642 C CA . GLY A 1 84 ? -11.258 18.141 -2.4 1 98.38 84 GLY A CA 1
ATOM 643 C C . GLY A 1 84 ? -11.609 16.781 -1.814 1 98.38 84 GLY A C 1
ATOM 644 O O . GLY A 1 84 ? -12.75 16.547 -1.409 1 98.38 84 GLY A O 1
ATOM 645 N N . SER A 1 85 ? -10.648 15.883 -1.735 1 98.5 85 SER A N 1
ATOM 646 C CA . SER A 1 85 ? -10.906 14.523 -1.266 1 98.5 85 SER A CA 1
ATOM 647 C C . SER A 1 85 ? -10.062 14.195 -0.033 1 98.5 85 SER A C 1
ATOM 649 O O . SER A 1 85 ? -9.836 13.031 0.272 1 98.5 85 SER A O 1
ATOM 651 N N . GLY A 1 86 ? -9.586 15.188 0.726 1 98.25 86 GLY A N 1
ATOM 652 C CA . GLY A 1 86 ? -8.727 14.984 1.881 1 98.25 86 GLY A CA 1
ATOM 653 C C . GLY A 1 86 ? -9.5 14.664 3.15 1 98.25 86 GLY A C 1
ATOM 654 O O . GLY A 1 86 ? -10.586 14.094 3.096 1 98.25 86 GLY A O 1
ATOM 655 N N . PHE A 1 87 ? -8.977 14.984 4.309 1 98.69 87 PHE A N 1
ATOM 656 C CA . PHE A 1 87 ? -9.5 14.664 5.633 1 98.69 87 PHE A CA 1
ATOM 657 C C . PHE A 1 87 ? -10.898 15.242 5.824 1 98.69 87 PHE A C 1
ATOM 659 O O . PHE A 1 87 ? -11.789 14.562 6.324 1 98.69 87 PHE A O 1
ATOM 666 N N . CYS A 1 88 ? -11.023 16.484 5.434 1 98.81 88 CYS A N 1
ATOM 667 C CA . CYS A 1 88 ? -12.289 17.172 5.695 1 98.81 88 CYS A CA 1
ATOM 668 C C . CYS A 1 88 ? -13.398 16.594 4.824 1 98.81 88 CYS A C 1
ATOM 670 O O . CYS A 1 88 ? -14.555 16.547 5.246 1 98.81 88 CYS A O 1
ATOM 672 N N . ALA A 1 89 ? -13.078 16.203 3.572 1 98.88 89 ALA A N 1
ATOM 673 C CA . ALA A 1 89 ? -14.055 15.523 2.734 1 98.88 89 ALA A CA 1
ATOM 674 C C . ALA A 1 89 ? -14.531 14.234 3.389 1 98.88 89 ALA A C 1
ATOM 676 O O . ALA A 1 89 ? -15.734 13.984 3.498 1 98.88 89 ALA A O 1
ATOM 677 N N . LEU A 1 90 ? -13.602 13.406 3.812 1 98.88 90 LEU A N 1
ATOM 678 C CA . LEU A 1 90 ? -13.945 12.148 4.469 1 98.88 90 LEU A CA 1
ATOM 679 C C . LEU A 1 90 ? -14.836 12.398 5.684 1 98.88 90 LEU A C 1
ATOM 681 O O . LEU A 1 90 ? -15.852 11.727 5.863 1 98.88 90 LEU A O 1
ATOM 685 N N . ALA A 1 91 ? -14.422 13.344 6.512 1 98.88 91 ALA A N 1
ATOM 686 C CA . ALA A 1 91 ? -15.141 13.633 7.75 1 98.88 91 ALA A CA 1
ATOM 687 C C . ALA A 1 91 ? -16.562 14.086 7.461 1 98.88 91 ALA A C 1
ATOM 689 O O . ALA A 1 91 ? -17.516 13.586 8.062 1 98.88 91 ALA A O 1
ATOM 690 N N . TYR A 1 92 ? -16.734 15.078 6.562 1 98.88 92 TYR A N 1
ATOM 691 C CA . TYR A 1 92 ? -18.047 15.594 6.207 1 98.88 92 TYR A CA 1
ATOM 692 C C . TYR A 1 92 ? -18.922 14.484 5.637 1 98.88 92 TYR A C 1
ATOM 694 O O . TYR A 1 92 ? -20.078 14.305 6.066 1 98.88 92 TYR A O 1
ATOM 702 N N . VAL A 1 93 ? -18.406 13.75 4.645 1 98.88 93 VAL A N 1
ATOM 703 C CA . VAL A 1 93 ? -19.188 12.75 3.924 1 98.88 93 VAL A CA 1
ATOM 704 C C . VAL A 1 93 ? -19.609 11.633 4.879 1 98.88 93 VAL A C 1
ATOM 706 O O . VAL A 1 93 ? -20.734 11.148 4.824 1 98.88 93 VAL A O 1
ATOM 709 N N . THR A 1 94 ? -18.656 11.172 5.719 1 98.69 94 THR A N 1
ATOM 710 C CA . THR A 1 94 ? -18.984 10.125 6.688 1 98.69 94 THR A CA 1
ATOM 711 C C . THR A 1 94 ? -20.156 10.547 7.57 1 98.69 94 THR A C 1
ATOM 713 O O . THR A 1 94 ? -21.094 9.781 7.754 1 98.69 94 THR A O 1
ATOM 716 N N . GLU A 1 95 ? -20.078 11.75 8.117 1 98.69 95 GLU A N 1
ATOM 717 C CA . GLU A 1 95 ? -21.125 12.258 8.992 1 98.69 95 GLU A CA 1
ATOM 718 C C . GLU A 1 95 ? -22.438 12.461 8.234 1 98.69 95 GLU A C 1
ATOM 720 O O . GLU A 1 95 ? -23.5 12.094 8.727 1 98.69 95 GLU A O 1
ATOM 725 N N . ALA A 1 96 ? -22.375 13.062 7.078 1 98.75 96 ALA A N 1
ATOM 726 C CA . ALA A 1 96 ? -23.562 13.336 6.27 1 98.75 96 ALA A CA 1
ATOM 727 C C . ALA A 1 96 ? -24.297 12.055 5.922 1 98.75 96 ALA A C 1
ATOM 729 O O . ALA A 1 96 ? -25.531 11.984 6.051 1 98.75 96 ALA A O 1
ATOM 730 N N . LEU A 1 97 ? -23.547 11.039 5.484 1 98.5 97 LEU A N 1
ATOM 731 C CA . LEU A 1 97 ? -24.156 9.805 5.02 1 98.5 97 LEU A CA 1
ATOM 732 C C . LEU A 1 97 ? -24.656 8.961 6.191 1 98.5 97 LEU A C 1
ATOM 734 O O . LEU A 1 97 ? -25.547 8.133 6.035 1 98.5 97 LEU A O 1
ATOM 738 N N . GLU A 1 98 ? -24.016 9.055 7.367 1 97.44 98 GLU A N 1
ATOM 739 C CA . GLU A 1 98 ? -24.562 8.438 8.57 1 97.44 98 GLU A CA 1
ATOM 740 C C . GLU A 1 98 ? -25.938 9.016 8.914 1 97.44 98 GLU A C 1
ATOM 742 O O . GLU A 1 98 ? -26.812 8.297 9.383 1 97.44 98 GLU A O 1
ATOM 747 N N . ARG A 1 99 ? -26.094 10.305 8.711 1 97.81 99 ARG A N 1
ATOM 748 C CA . ARG A 1 99 ? -27.344 11 9.016 1 97.81 99 ARG A CA 1
ATOM 749 C C . ARG A 1 99 ? -28.391 10.734 7.945 1 97.81 99 ARG A C 1
ATOM 751 O O . ARG A 1 99 ? -29.578 10.562 8.258 1 97.81 99 ARG A O 1
ATOM 758 N N . ASP A 1 100 ? -27.984 10.695 6.695 1 98.25 100 ASP A N 1
ATOM 759 C CA . ASP A 1 100 ? -28.891 10.461 5.574 1 98.25 100 ASP A CA 1
ATOM 760 C C . ASP A 1 100 ? -28.203 9.633 4.488 1 98.25 100 ASP A C 1
ATOM 762 O O . ASP A 1 100 ? -27.609 10.18 3.559 1 98.25 100 ASP A O 1
ATOM 766 N N . PRO A 1 101 ? -28.344 8.305 4.488 1 97.75 101 PRO A N 1
ATOM 767 C CA . PRO A 1 101 ? -27.688 7.426 3.506 1 97.75 101 PRO A CA 1
ATOM 768 C C . PRO A 1 101 ? -28.188 7.672 2.082 1 97.75 101 PRO A C 1
ATOM 770 O O . PRO A 1 101 ? -27.594 7.172 1.125 1 97.75 101 PRO A O 1
ATOM 773 N N . TYR A 1 102 ? -29.328 8.445 1.903 1 97.56 102 TYR A N 1
ATOM 774 C CA . TYR A 1 102 ? -29.906 8.719 0.585 1 97.56 102 TYR A CA 1
ATOM 775 C C . TYR A 1 102 ? -29.328 10.008 0.002 1 97.56 102 TYR A C 1
ATOM 777 O O . TYR A 1 102 ? -29.625 10.352 -1.145 1 97.56 102 TYR A O 1
ATOM 785 N N . ARG A 1 103 ? -28.562 10.703 0.798 1 97.88 103 ARG A N 1
ATOM 786 C CA . ARG A 1 103 ? -28.016 11.977 0.348 1 97.88 103 ARG A CA 1
ATOM 787 C C . ARG A 1 103 ? -27.156 11.797 -0.896 1 97.88 103 ARG A C 1
ATOM 789 O O . ARG A 1 103 ? -26.328 10.891 -0.956 1 97.88 103 ARG A O 1
ATOM 796 N N . LYS A 1 104 ? -27.359 12.617 -1.946 1 98 104 LYS A N 1
ATOM 797 C CA . LYS A 1 104 ? -26.594 12.555 -3.188 1 98 104 LYS A CA 1
ATOM 798 C C . LYS A 1 104 ? -25.359 13.438 -3.115 1 98 104 LYS A C 1
ATOM 800 O O . LYS A 1 104 ? -25.453 14.664 -3.17 1 98 104 LYS A O 1
ATOM 805 N N . ILE A 1 105 ? -24.188 12.812 -3.098 1 98.75 105 ILE A N 1
ATOM 806 C CA . ILE A 1 105 ? -22.938 13.539 -2.877 1 98.75 105 ILE A CA 1
ATOM 807 C C . ILE A 1 105 ? -21.969 13.273 -4.023 1 98.75 105 ILE A C 1
ATOM 809 O O . ILE A 1 105 ? -21.812 12.125 -4.453 1 98.75 105 ILE A O 1
ATOM 813 N N . LEU A 1 106 ? -21.344 14.297 -4.574 1 98.75 106 LEU A N 1
ATOM 814 C CA . LEU A 1 106 ? -20.266 14.227 -5.547 1 98.75 106 LEU A CA 1
ATOM 815 C C . LEU A 1 106 ? -19 14.883 -5.004 1 98.75 106 LEU A C 1
ATOM 817 O O . LEU A 1 106 ? -19.016 16.047 -4.609 1 98.75 106 LEU A O 1
ATOM 821 N N . ILE A 1 107 ? -17.906 14.125 -4.91 1 98.81 107 ILE A N 1
ATOM 822 C CA . ILE A 1 107 ? -16.609 14.648 -4.523 1 98.81 107 ILE A CA 1
ATOM 823 C C . ILE A 1 107 ? -15.789 14.984 -5.77 1 98.81 107 ILE A C 1
ATOM 825 O O . ILE A 1 107 ? -15.688 14.172 -6.691 1 98.81 107 ILE A O 1
ATOM 829 N N . LEU A 1 108 ? -15.242 16.172 -5.832 1 98.62 108 LEU A N 1
ATOM 830 C CA . LEU A 1 108 ? -14.367 16.609 -6.914 1 98.62 108 LEU A CA 1
ATOM 831 C C . LEU A 1 108 ? -12.922 16.703 -6.445 1 98.62 108 LEU A C 1
ATOM 833 O O . LEU A 1 108 ? -12.602 17.453 -5.523 1 98.62 108 LEU A O 1
ATOM 837 N N . GLU A 1 109 ? -12.039 15.898 -7.023 1 97.56 109 GLU A N 1
ATOM 838 C CA . GLU A 1 109 ? -10.609 15.898 -6.727 1 97.56 109 GLU A CA 1
ATOM 839 C C . GLU A 1 109 ? -9.789 16.312 -7.949 1 97.56 109 GLU A C 1
ATOM 841 O O . GLU A 1 109 ? -9.992 15.781 -9.047 1 97.56 109 GLU A O 1
ATOM 846 N N . ARG A 1 110 ? -8.898 17.25 -7.746 1 96 110 ARG A N 1
ATOM 847 C CA . ARG A 1 110 ? -8.148 17.797 -8.875 1 96 110 ARG A CA 1
ATOM 848 C C . ARG A 1 110 ? -7.098 16.812 -9.359 1 96 110 ARG A C 1
ATOM 850 O O . ARG A 1 110 ? -6.695 16.844 -10.523 1 96 110 ARG A O 1
ATOM 857 N N . GLY A 1 111 ? -6.609 15.984 -8.492 1 93.06 111 GLY A N 1
ATOM 858 C CA . GLY A 1 111 ? -5.582 15.023 -8.859 1 93.06 111 GLY A CA 1
ATOM 859 C C . GLY A 1 111 ? -6.121 13.617 -9.047 1 93.06 111 GLY A C 1
ATOM 860 O O . GLY A 1 111 ? -7.262 13.328 -8.68 1 93.06 111 GLY A O 1
ATOM 861 N N . GLY A 1 112 ? -5.262 12.766 -9.672 1 92.62 112 GLY A N 1
ATOM 862 C CA . GLY A 1 112 ? -5.621 11.375 -9.867 1 92.62 112 GLY A CA 1
ATOM 863 C C . GLY A 1 112 ? -5.23 10.484 -8.703 1 92.62 112 GLY A C 1
ATOM 864 O O . GLY A 1 112 ? -4.793 10.977 -7.66 1 92.62 112 GLY A O 1
ATOM 865 N N . PHE A 1 113 ? -5.477 9.125 -8.875 1 92.69 113 PHE A N 1
ATOM 866 C CA . PHE A 1 113 ? -5.098 8.109 -7.902 1 92.69 113 PHE A CA 1
ATOM 867 C C . PHE A 1 113 ? -3.602 7.828 -7.969 1 92.69 113 PHE A C 1
ATOM 869 O O . PHE A 1 113 ? -3.08 7.477 -9.031 1 92.69 113 PHE A O 1
ATOM 876 N N . TRP A 1 114 ? -2.922 7.93 -6.816 1 90.81 114 TRP A N 1
ATOM 877 C CA . TRP A 1 114 ? -1.483 7.68 -6.793 1 90.81 114 TRP A CA 1
ATOM 878 C C . TRP A 1 114 ? -1.135 6.602 -5.773 1 90.81 114 TRP A C 1
ATOM 880 O O . TRP A 1 114 ? -1.015 5.426 -6.121 1 90.81 114 TRP A O 1
ATOM 890 N N . LEU A 1 115 ? -1.221 6.852 -4.473 1 91.62 115 LEU A N 1
ATOM 891 C CA . LEU A 1 115 ? -0.916 5.879 -3.432 1 91.62 115 LEU A CA 1
ATOM 892 C C . LEU A 1 115 ? -2.195 5.34 -2.801 1 91.62 115 LEU A C 1
ATOM 894 O O . LEU A 1 115 ? -3.146 6.09 -2.576 1 91.62 115 LEU A O 1
ATOM 898 N N . ALA A 1 116 ? -2.131 4.117 -2.482 1 93.56 116 ALA A N 1
ATOM 899 C CA . ALA A 1 116 ? -3.312 3.43 -1.969 1 93.56 116 ALA A CA 1
ATOM 900 C C . ALA A 1 116 ? -3.41 3.568 -0.452 1 93.56 116 ALA A C 1
ATOM 902 O O . ALA A 1 116 ? -4.461 3.301 0.135 1 93.56 116 ALA A O 1
ATOM 903 N N . ASP A 1 117 ? -2.344 3.98 0.192 1 95.12 117 ASP A N 1
ATOM 904 C CA . ASP A 1 117 ? -2.248 4.055 1.646 1 95.12 117 ASP A CA 1
ATOM 905 C C . ASP A 1 117 ? -1.209 5.086 2.078 1 95.12 117 ASP A C 1
ATOM 907 O O . ASP A 1 117 ? -0.589 5.738 1.236 1 95.12 117 ASP A O 1
ATOM 911 N N . HIS A 1 118 ? -1.149 5.32 3.363 1 95.25 118 HIS A N 1
ATOM 912 C CA . HIS A 1 118 ? -0.03 6.102 3.877 1 95.25 118 HIS A CA 1
ATOM 913 C C . HIS A 1 118 ? 1.304 5.492 3.459 1 95.25 118 HIS A C 1
ATOM 915 O O . HIS A 1 118 ? 1.476 4.273 3.504 1 95.25 118 HIS A O 1
ATOM 921 N N . TYR A 1 119 ? 2.242 6.285 3.072 1 91.69 119 TYR A N 1
ATOM 922 C CA . TYR A 1 119 ? 3.496 5.797 2.508 1 91.69 119 TYR A CA 1
ATOM 923 C C . TYR A 1 119 ? 4.281 4.992 3.537 1 91.69 119 TYR A C 1
ATOM 925 O O . TYR A 1 119 ? 5.023 4.074 3.18 1 91.69 119 TYR A O 1
ATOM 933 N N . GLN A 1 120 ? 4.098 5.258 4.848 1 92.19 120 GLN A N 1
ATOM 934 C CA . GLN A 1 120 ? 4.832 4.543 5.887 1 92.19 120 GLN A CA 1
ATOM 935 C C . GLN A 1 120 ? 4.27 3.143 6.098 1 92.19 120 GLN A C 1
ATOM 937 O O . GLN A 1 120 ? 4.91 2.297 6.723 1 92.19 120 GLN A O 1
ATOM 942 N N . ASN A 1 121 ? 3.016 2.957 5.664 1 93 121 ASN A N 1
ATOM 943 C CA . ASN A 1 121 ? 2.445 1.615 5.715 1 93 121 ASN A CA 1
ATOM 944 C C . ASN A 1 121 ? 2.928 0.757 4.551 1 93 121 ASN A C 1
ATOM 946 O O . ASN A 1 121 ? 2.662 -0.445 4.508 1 93 121 ASN A O 1
ATOM 950 N N . LEU A 1 122 ? 3.631 1.359 3.592 1 93.31 122 LEU A N 1
ATOM 951 C CA . LEU A 1 122 ? 4.148 0.704 2.396 1 93.31 122 LEU A CA 1
ATOM 952 C C . LEU A 1 122 ? 5.621 0.342 2.57 1 93.31 122 LEU A C 1
ATOM 954 O O . LEU A 1 122 ? 6.238 0.704 3.574 1 93.31 122 LEU A O 1
ATOM 958 N N . PRO A 1 123 ? 6.199 -0.376 1.6 1 90.69 123 PRO A N 1
ATOM 959 C CA . PRO A 1 123 ? 7.617 -0.725 1.691 1 90.69 123 PRO A CA 1
ATOM 960 C C . PRO A 1 123 ? 8.523 0.502 1.783 1 90.69 123 PRO A C 1
ATOM 962 O O . PRO A 1 123 ? 8.18 1.566 1.263 1 90.69 123 PRO A O 1
ATOM 965 N N . LEU A 1 124 ? 9.711 0.372 2.316 1 87.81 124 LEU A N 1
ATOM 966 C CA . LEU A 1 124 ? 10.625 1.419 2.758 1 87.81 124 LEU A CA 1
ATOM 967 C C . LEU A 1 124 ? 11.039 2.305 1.588 1 87.81 124 LEU A C 1
ATOM 969 O O . LEU A 1 124 ? 11.195 3.518 1.746 1 87.81 124 LEU A O 1
ATOM 973 N N . PRO A 1 125 ? 11.195 1.841 0.403 1 88.56 125 PRO A N 1
ATOM 974 C CA . PRO A 1 125 ? 11.711 2.691 -0.671 1 88.56 125 PRO A CA 1
ATOM 975 C C . PRO A 1 125 ? 10.773 3.848 -1.014 1 88.56 125 PRO A C 1
ATOM 977 O O . PRO A 1 125 ? 11.219 4.859 -1.564 1 88.56 125 PRO A O 1
ATOM 980 N N . TYR A 1 126 ? 9.539 3.721 -0.695 1 88 126 TYR A N 1
ATOM 981 C CA . TYR A 1 126 ? 8.57 4.742 -1.078 1 88 126 TYR A CA 1
ATOM 982 C C . TYR A 1 126 ? 8.711 5.98 -0.201 1 88 126 TYR A C 1
ATOM 984 O O . TYR A 1 126 ? 8.039 6.992 -0.436 1 88 126 TYR A O 1
ATOM 992 N N . ARG A 1 127 ? 9.57 5.992 0.664 1 80.5 127 ARG A N 1
ATOM 993 C CA . ARG A 1 127 ? 9.789 7.133 1.549 1 80.5 127 ARG A CA 1
ATOM 994 C C . ARG A 1 127 ? 10.375 8.312 0.782 1 80.5 127 ARG A C 1
ATOM 996 O O . ARG A 1 127 ? 10.281 9.461 1.234 1 80.5 127 ARG A O 1
ATOM 1003 N N . VAL A 1 128 ? 10.891 8.023 -0.378 1 74.69 128 VAL A N 1
ATOM 1004 C CA . VAL A 1 128 ? 11.602 9.07 -1.105 1 74.69 128 VAL A CA 1
ATOM 1005 C C . VAL A 1 128 ? 10.648 9.758 -2.076 1 74.69 128 VAL A C 1
ATOM 1007 O O . VAL A 1 128 ? 11.016 10.742 -2.729 1 74.69 128 VAL A O 1
ATOM 1010 N N . ILE A 1 129 ? 9.438 9.367 -2.104 1 74.44 129 ILE A N 1
ATOM 1011 C CA . ILE A 1 129 ? 8.617 9.758 -3.24 1 74.44 129 ILE A CA 1
ATOM 1012 C C . ILE A 1 129 ? 8.047 11.156 -3 1 74.44 129 ILE A C 1
ATOM 1014 O O . ILE A 1 129 ? 7.465 11.758 -3.904 1 74.44 129 ILE A O 1
ATOM 1018 N N . LEU A 1 130 ? 8.203 11.68 -1.823 1 71.25 130 LEU A N 1
ATOM 1019 C CA . LEU A 1 130 ? 7.781 13.062 -1.658 1 71.25 130 LEU A CA 1
ATOM 1020 C C . LEU A 1 130 ? 8.812 14.023 -2.25 1 71.25 130 LEU A C 1
ATOM 1022 O O . LEU A 1 130 ? 10 13.93 -1.937 1 71.25 130 LEU A O 1
ATOM 1026 N N . GLY A 1 131 ? 8.445 14.867 -3.188 1 70.44 131 GLY A N 1
ATOM 1027 C CA . GLY A 1 131 ? 9.352 15.789 -3.848 1 70.44 131 GLY A CA 1
ATOM 1028 C C . GLY A 1 131 ? 8.656 16.719 -4.82 1 70.44 131 GLY A C 1
ATOM 1029 O O . GLY A 1 131 ? 7.488 17.062 -4.629 1 70.44 131 GLY A O 1
ATOM 1030 N N . GLU A 1 132 ? 9.359 17.203 -5.719 1 68.44 132 GLU A N 1
ATOM 1031 C CA . GLU A 1 132 ? 8.906 18.234 -6.656 1 68.44 132 GLU A CA 1
ATOM 1032 C C . GLU A 1 132 ? 7.766 17.703 -7.531 1 68.44 132 GLU A C 1
ATOM 1034 O O . GLU A 1 132 ? 6.898 18.484 -7.953 1 68.44 132 GLU A O 1
ATOM 1039 N N . SER A 1 133 ? 7.754 16.469 -7.688 1 75.5 133 SER A N 1
ATOM 1040 C CA . SER A 1 133 ? 6.75 15.898 -8.586 1 75.5 133 SER A CA 1
ATOM 1041 C C . SER A 1 133 ? 5.453 15.594 -7.844 1 75.5 133 SER A C 1
ATOM 1043 O O . SER A 1 133 ? 4.465 15.172 -8.453 1 75.5 133 SER A O 1
ATOM 1045 N N . THR A 1 134 ? 5.492 15.898 -6.598 1 85.06 134 THR A N 1
ATOM 1046 C CA . THR A 1 134 ? 4.312 15.477 -5.848 1 85.06 134 THR A CA 1
ATOM 1047 C C . THR A 1 134 ? 3.75 16.641 -5.031 1 85.06 134 THR A C 1
ATOM 1049 O O . THR A 1 134 ? 2.684 16.516 -4.426 1 85.06 134 THR A O 1
ATOM 1052 N N . VAL A 1 135 ? 4.422 17.797 -5.031 1 87.62 135 VAL A N 1
ATOM 1053 C CA . VAL A 1 135 ? 3.98 18.953 -4.258 1 87.62 135 VAL A CA 1
ATOM 1054 C C . VAL A 1 135 ? 3.742 20.141 -5.191 1 87.62 135 VAL A C 1
ATOM 1056 O O . VAL A 1 135 ? 4.586 20.453 -6.035 1 87.62 135 VAL A O 1
ATOM 1059 N N . SER A 1 136 ? 2.627 20.797 -5.059 1 90.75 136 SER A N 1
ATOM 1060 C CA . SER A 1 136 ? 2.264 21.969 -5.863 1 90.75 136 SER A CA 1
ATOM 1061 C C . SER A 1 136 ? 2.207 23.219 -5.012 1 90.75 136 SER A C 1
ATOM 1063 O O . SER A 1 136 ? 1.938 23.156 -3.811 1 90.75 136 SER A O 1
ATOM 1065 N N . PHE A 1 137 ? 2.531 24.312 -5.641 1 94.5 137 PHE A N 1
ATOM 1066 C CA . PHE A 1 137 ? 2.408 25.641 -5.062 1 94.5 137 PHE A CA 1
ATOM 1067 C C . PHE A 1 137 ? 1.51 26.531 -5.922 1 94.5 137 PHE A C 1
ATOM 1069 O O . PHE A 1 137 ? 1.997 27.281 -6.762 1 94.5 137 PHE A O 1
ATOM 1076 N N . PRO A 1 138 ? 0.176 26.406 -5.711 1 94.88 138 PRO A N 1
ATOM 1077 C CA . PRO A 1 138 ? -0.773 27.109 -6.578 1 94.88 138 PRO A CA 1
ATOM 1078 C C . PRO A 1 138 ? -0.912 28.578 -6.223 1 94.88 138 PRO A C 1
ATOM 1080 O O . PRO A 1 138 ? -2.031 29.094 -6.082 1 94.88 138 PRO A O 1
ATOM 1083 N N . TRP A 1 139 ? 0.236 29.297 -6.117 1 97.44 139 TRP A N 1
ATOM 1084 C CA . TRP A 1 139 ? 0.302 30.719 -5.785 1 97.44 139 TRP A CA 1
ATOM 1085 C C . TRP A 1 139 ? 1.63 31.328 -6.234 1 97.44 139 TRP A C 1
ATOM 1087 O O . TRP A 1 139 ? 2.564 30.594 -6.574 1 97.44 139 TRP A O 1
ATOM 1097 N N . GLN A 1 140 ? 1.63 32.594 -6.316 1 96.5 140 GLN A N 1
ATOM 1098 C CA . GLN A 1 140 ? 2.9 33.312 -6.41 1 96.5 140 GLN A CA 1
ATOM 1099 C C . GLN A 1 140 ? 3.398 33.719 -5.027 1 96.5 140 GLN A C 1
ATOM 1101 O O . GLN A 1 140 ? 2.73 34.5 -4.324 1 96.5 140 GLN A O 1
ATOM 1106 N N . LEU A 1 141 ? 4.488 33.219 -4.66 1 97.12 141 LEU A N 1
ATOM 1107 C CA . LEU A 1 141 ? 5.102 33.594 -3.387 1 97.12 141 LEU A CA 1
ATOM 1108 C C . LEU A 1 141 ? 5.754 34.969 -3.473 1 97.12 141 LEU A C 1
ATOM 1110 O O . LEU A 1 141 ? 6.391 35.281 -4.477 1 97.12 141 LEU A O 1
ATOM 1114 N N . SER A 1 142 ? 5.641 35.75 -2.479 1 97.06 142 SER A N 1
ATOM 1115 C CA . SER A 1 142 ? 6.238 37.094 -2.467 1 97.06 142 SER A CA 1
ATOM 1116 C C . SER A 1 142 ? 7.762 37.031 -2.383 1 97.06 142 SER A C 1
ATOM 1118 O O . SER A 1 142 ? 8.305 36.094 -1.788 1 97.06 142 SER A O 1
ATOM 1120 N N . SER A 1 143 ? 8.406 38.031 -2.885 1 96 143 SER A N 1
ATOM 1121 C CA . SER A 1 143 ? 9.859 38.125 -2.758 1 96 143 SER A CA 1
ATOM 1122 C C . SER A 1 143 ? 10.281 38.281 -1.3 1 96 143 SER A C 1
ATOM 1124 O O . SER A 1 143 ? 11.32 37.781 -0.892 1 96 143 SER A O 1
ATOM 1126 N N . LYS A 1 144 ? 9.469 38.938 -0.557 1 96.56 144 LYS A N 1
ATOM 1127 C CA . LYS A 1 144 ? 9.75 39.125 0.863 1 96.56 144 LYS A CA 1
ATOM 1128 C C . LYS A 1 144 ? 9.812 37.781 1.594 1 96.56 144 LYS A C 1
ATOM 1130 O O . LYS A 1 144 ? 10.703 37.562 2.416 1 96.56 144 LYS A O 1
ATOM 1135 N N . THR A 1 145 ? 8.828 36.969 1.316 1 96.62 145 THR A N 1
ATOM 1136 C CA . THR A 1 145 ? 8.828 35.625 1.926 1 96.62 145 THR A CA 1
ATOM 1137 C C . THR A 1 145 ? 10.039 34.844 1.461 1 96.62 145 THR A C 1
ATOM 1139 O O . THR A 1 145 ? 10.758 34.25 2.277 1 96.62 145 THR A O 1
ATOM 1142 N N . TYR A 1 146 ? 10.273 34.812 0.178 1 94.38 146 TYR A N 1
ATOM 1143 C CA . TYR A 1 146 ? 11.336 34 -0.422 1 94.38 146 TYR A CA 1
ATOM 1144 C C . TYR A 1 146 ? 12.695 34.406 0.139 1 94.38 146 TYR A C 1
ATOM 1146 O O . TYR A 1 146 ? 13.57 33.562 0.322 1 94.38 146 TYR A O 1
ATOM 1154 N N . GLN A 1 147 ? 12.859 35.656 0.416 1 92.06 147 GLN A N 1
ATOM 1155 C CA . GLN A 1 147 ? 14.148 36.156 0.881 1 92.06 147 GLN A CA 1
ATOM 1156 C C . GLN A 1 147 ? 14.25 36.094 2.402 1 92.06 147 GLN A C 1
ATOM 1158 O O . GLN A 1 147 ? 15.336 36.25 2.963 1 92.06 147 GLN A O 1
ATOM 1163 N N . SER A 1 148 ? 13.148 35.812 2.982 1 90.12 148 SER A N 1
ATOM 1164 C CA . SER A 1 148 ? 13.148 35.75 4.441 1 90.12 148 SER A CA 1
ATOM 1165 C C . SER A 1 148 ? 13.656 34.406 4.922 1 90.12 148 SER A C 1
ATOM 1167 O O . SER A 1 148 ? 13.969 33.531 4.113 1 90.12 148 SER A O 1
ATOM 1169 N N . LYS A 1 149 ? 13.648 34.25 6.242 1 86.38 149 LYS A N 1
ATOM 1170 C CA . LYS A 1 149 ? 14.07 33 6.863 1 86.38 149 LYS A CA 1
ATOM 1171 C C . LYS A 1 149 ? 13.031 31.906 6.645 1 86.38 149 LYS A C 1
ATOM 1173 O O . LYS A 1 149 ? 13.367 30.719 6.648 1 86.38 149 LYS A O 1
ATOM 1178 N N . LEU A 1 150 ? 11.852 32.281 6.453 1 92.81 150 LEU A N 1
ATOM 1179 C CA . LEU A 1 150 ? 10.789 31.297 6.223 1 92.81 150 LEU A CA 1
ATOM 1180 C C . LEU A 1 150 ? 10.961 30.609 4.867 1 92.81 150 LEU A C 1
ATOM 1182 O O . LEU A 1 150 ? 10.734 29.406 4.734 1 92.81 150 LEU A O 1
ATOM 1186 N N . LYS A 1 151 ? 11.273 31.297 3.85 1 92.38 151 LYS A N 1
ATOM 1187 C CA . LYS A 1 151 ? 11.656 30.828 2.521 1 92.38 151 LYS A CA 1
ATOM 1188 C C . LYS A 1 151 ? 10.438 30.359 1.729 1 92.38 151 LYS A C 1
ATOM 1190 O O . LYS A 1 151 ? 10.398 30.5 0.504 1 92.38 151 LYS A O 1
ATOM 1195 N N . LEU A 1 152 ? 9.484 29.766 2.404 1 94 152 LEU A N 1
ATOM 1196 C CA . LEU A 1 152 ? 8.367 29.203 1.659 1 94 152 LEU A CA 1
ATOM 1197 C C . LEU A 1 152 ? 7.152 29 2.562 1 94 152 LEU A C 1
ATOM 1199 O O . LEU A 1 152 ? 7.258 29.109 3.787 1 94 152 LEU A O 1
ATOM 1203 N N . VAL A 1 153 ? 6.039 28.844 1.905 1 95.56 153 VAL A N 1
ATOM 1204 C CA . VAL A 1 153 ? 4.836 28.25 2.488 1 95.56 153 VAL A CA 1
ATOM 1205 C C . VAL A 1 153 ? 4.645 26.828 1.958 1 95.56 153 VAL A C 1
ATOM 1207 O O . VAL A 1 153 ? 4.824 26.578 0.764 1 95.56 153 VAL A O 1
ATOM 1210 N N . ALA A 1 154 ? 4.375 25.938 2.863 1 92.44 154 ALA A N 1
ATOM 1211 C CA . ALA A 1 154 ? 4.305 24.531 2.482 1 92.44 154 ALA A CA 1
ATOM 1212 C C . ALA A 1 154 ? 3.266 24.297 1.389 1 92.44 154 ALA A C 1
ATOM 1214 O O . ALA A 1 154 ? 2.182 24.891 1.425 1 92.44 154 ALA A O 1
ATOM 1215 N N . GLY A 1 155 ? 3.623 23.438 0.459 1 90.56 155 GLY A N 1
ATOM 1216 C CA . GLY A 1 155 ? 2.773 23.172 -0.69 1 90.56 155 GLY A CA 1
ATOM 1217 C C . GLY A 1 155 ? 1.741 22.094 -0.425 1 90.56 155 GLY A C 1
ATOM 1218 O O . GLY A 1 155 ? 1.494 21.734 0.728 1 90.56 155 GLY A O 1
ATOM 1219 N N . PHE A 1 156 ? 1.056 21.766 -1.537 1 89.06 156 PHE A N 1
ATOM 1220 C CA . PHE A 1 156 ? -0.036 20.797 -1.441 1 89.06 156 PHE A CA 1
ATOM 1221 C C . PHE A 1 156 ? 0.224 19.594 -2.34 1 89.06 156 PHE A C 1
ATOM 1223 O O . PHE A 1 156 ? 0.991 19.688 -3.301 1 89.06 156 PHE A O 1
ATOM 1230 N N . THR A 1 157 ? -0.355 18.469 -1.976 1 88.5 157 THR A N 1
ATOM 1231 C CA . THR A 1 157 ? -0.274 17.25 -2.775 1 88.5 157 THR A CA 1
ATOM 1232 C C . THR A 1 157 ? -1.544 17.062 -3.6 1 88.5 157 THR A C 1
ATOM 1234 O O . THR A 1 157 ? -2.564 16.594 -3.08 1 88.5 157 THR A O 1
ATOM 1237 N N . PRO A 1 158 ? -1.491 17.328 -4.887 1 91.44 158 PRO A N 1
ATOM 1238 C CA . PRO A 1 158 ? -2.699 17.281 -5.715 1 91.44 158 PRO A CA 1
ATOM 1239 C C . PRO A 1 158 ? -3.041 15.867 -6.184 1 91.44 158 PRO A C 1
ATOM 1241 O O . PRO A 1 158 ? -3.029 15.594 -7.387 1 91.44 158 PRO A O 1
ATOM 1244 N N . PHE A 1 159 ? -3.379 14.961 -5.336 1 94.06 159 PHE A N 1
ATOM 1245 C CA . PHE A 1 159 ? -3.779 13.586 -5.609 1 94.06 159 PHE A CA 1
ATOM 1246 C C . PHE A 1 159 ? -4.961 13.18 -4.734 1 94.06 159 PHE A C 1
ATOM 1248 O O . PHE A 1 159 ? -5.281 13.867 -3.76 1 94.06 159 PHE A O 1
ATOM 1255 N N . PHE A 1 160 ? -5.633 12.109 -5.156 1 96.44 160 PHE A N 1
ATOM 1256 C CA . PHE A 1 160 ? -6.727 11.547 -4.371 1 96.44 160 PHE A CA 1
ATOM 1257 C C . PHE A 1 160 ? -6.281 11.266 -2.943 1 96.44 160 PHE A C 1
ATOM 1259 O O . PHE A 1 160 ? -5.277 10.586 -2.721 1 96.44 160 PHE A O 1
ATOM 1266 N N . GLY A 1 161 ? -6.957 11.805 -1.964 1 96.81 161 GLY A N 1
ATOM 1267 C CA . GLY A 1 161 ? -6.602 11.664 -0.56 1 96.81 161 GLY A CA 1
ATOM 1268 C C . GLY A 1 161 ? -5.918 12.898 0.005 1 96.81 161 GLY A C 1
ATOM 1269 O O . GLY A 1 161 ? -5.727 13.008 1.218 1 96.81 161 GLY A O 1
ATOM 1270 N N . GLY A 1 162 ? -5.578 13.82 -0.857 1 95.38 162 GLY A N 1
ATOM 1271 C CA . GLY A 1 162 ? -4.93 15.047 -0.427 1 95.38 162 GLY A CA 1
ATOM 1272 C C . GLY A 1 162 ? -3.604 14.812 0.27 1 95.38 162 GLY A C 1
ATOM 1273 O O . GLY A 1 162 ? -2.773 14.039 -0.21 1 95.38 162 GLY A O 1
ATOM 1274 N N . ARG A 1 163 ? -3.338 15.43 1.369 1 93.44 163 ARG A N 1
ATOM 1275 C CA . ARG A 1 163 ? -2.068 15.375 2.086 1 93.44 163 ARG A CA 1
ATOM 1276 C C . ARG A 1 163 ? -2.023 14.172 3.025 1 93.44 163 ARG A C 1
ATOM 1278 O O . ARG A 1 163 ? -0.999 13.914 3.658 1 93.44 163 ARG A O 1
ATOM 1285 N N . SER A 1 164 ? -3.059 13.359 3.061 1 95.94 164 SER A N 1
ATOM 1286 C CA . SER A 1 164 ? -3.225 12.344 4.09 1 95.94 164 SER A CA 1
ATOM 1287 C C . SER A 1 164 ? -2.199 11.227 3.93 1 95.94 164 SER A C 1
ATOM 1289 O O . SER A 1 164 ? -1.799 10.594 4.914 1 95.94 164 SER A O 1
ATOM 1291 N N . PRO A 1 165 ? -1.687 10.938 2.729 1 92.81 165 PRO A N 1
ATOM 1292 C CA . PRO A 1 165 ? -0.695 9.867 2.613 1 92.81 165 PRO A CA 1
ATOM 1293 C C . PRO A 1 165 ? 0.658 10.25 3.213 1 92.81 165 PRO A C 1
ATOM 1295 O O . PRO A 1 165 ? 1.523 9.383 3.389 1 92.81 165 PRO A O 1
ATOM 1298 N N . PHE A 1 166 ? 0.883 11.531 3.617 1 90.62 166 PHE A N 1
ATOM 1299 C CA . PHE A 1 166 ? 2.217 11.953 4.031 1 90.62 166 PHE A CA 1
ATOM 1300 C C . PHE A 1 166 ? 2.16 12.719 5.348 1 90.62 166 PHE A C 1
ATOM 1302 O O . PHE A 1 166 ? 3.164 13.281 5.789 1 90.62 166 PHE A O 1
ATOM 1309 N N . TRP A 1 167 ? 1.068 12.727 5.941 1 93.38 167 TRP A N 1
ATOM 1310 C CA . TRP A 1 167 ? 0.957 13.508 7.172 1 93.38 167 TRP A CA 1
ATOM 1311 C C . TRP A 1 167 ? 1.579 12.758 8.344 1 93.38 167 TRP A C 1
ATOM 1313 O O . TRP A 1 167 ? 1.929 11.578 8.227 1 93.38 167 TRP A O 1
ATOM 1323 N N . SER A 1 168 ? 1.779 13.367 9.477 1 92.88 168 SER A N 1
ATOM 1324 C CA . SER A 1 168 ? 2.537 12.82 10.594 1 92.88 168 SER A CA 1
ATOM 1325 C C . SER A 1 168 ? 1.645 12 11.523 1 92.88 168 SER A C 1
ATOM 1327 O O . SER A 1 168 ? 2.133 11.156 12.281 1 92.88 168 SER A O 1
ATOM 1329 N N . GLY A 1 169 ? 0.4 12.266 11.57 1 95.38 169 GLY A N 1
ATOM 1330 C CA . GLY A 1 169 ? -0.524 11.453 12.352 1 95.38 169 GLY A CA 1
ATOM 1331 C C . GLY A 1 169 ? -0.747 11.977 13.758 1 95.38 169 GLY A C 1
ATOM 1332 O O . GLY A 1 169 ? -1.509 11.398 14.531 1 95.38 169 GLY A O 1
ATOM 1333 N N . TRP A 1 170 ? -0.098 13.156 14.172 1 96.62 170 TRP A N 1
ATOM 1334 C CA . TRP A 1 170 ? -0.296 13.734 15.492 1 96.62 170 TRP A CA 1
ATOM 1335 C C . TRP A 1 170 ? -1.7 14.32 15.633 1 96.62 170 TRP A C 1
ATOM 1337 O O . TRP A 1 170 ? -2.162 15.047 14.758 1 96.62 170 TRP A O 1
ATOM 1347 N N . CYS A 1 171 ? -2.389 13.977 16.719 1 97.81 171 CYS A N 1
ATOM 1348 C CA . CYS A 1 171 ? -3.77 14.406 16.875 1 97.81 171 CYS A CA 1
ATOM 1349 C C . CYS A 1 171 ? -3.984 15.031 18.25 1 97.81 171 CYS A C 1
ATOM 1351 O O . CYS A 1 171 ? -4.863 14.602 19 1 97.81 171 CYS A O 1
ATOM 1353 N N . PRO A 1 172 ? -3.275 16.109 18.562 1 97.31 172 PRO A N 1
ATOM 1354 C CA . PRO A 1 172 ? -3.516 16.766 19.844 1 97.31 172 PRO A CA 1
ATOM 1355 C C . PRO A 1 172 ? -4.91 17.375 19.938 1 97.31 172 PRO A C 1
ATOM 1357 O O . PRO A 1 172 ? -5.492 17.766 18.922 1 97.31 172 PRO A O 1
ATOM 1360 N N . GLU A 1 173 ? -5.441 17.438 21.141 1 96.56 173 GLU A N 1
ATOM 1361 C CA . GLU A 1 173 ? -6.715 18.078 21.453 1 96.56 173 GLU A CA 1
ATOM 1362 C C . GLU A 1 173 ? -6.504 19.375 22.219 1 96.56 173 GLU A C 1
ATOM 1364 O O . GLU A 1 173 ? -6.414 19.375 23.453 1 96.56 173 GLU A O 1
ATOM 1369 N N . PRO A 1 174 ? -6.559 20.5 21.5 1 96.31 174 PRO A N 1
ATOM 1370 C CA . PRO A 1 174 ? -6.352 21.766 22.203 1 96.31 174 PRO A CA 1
ATOM 1371 C C . PRO A 1 174 ? -7.504 22.109 23.141 1 96.31 174 PRO A C 1
ATOM 1373 O O . PRO A 1 174 ? -8.664 21.844 22.812 1 96.31 174 PRO A O 1
ATOM 1376 N N . THR A 1 175 ? -7.172 22.703 24.266 1 93.56 175 THR A N 1
ATOM 1377 C CA . THR A 1 175 ? -8.172 23.266 25.156 1 93.56 175 THR A CA 1
ATOM 1378 C C . THR A 1 175 ? -8.523 24.688 24.75 1 93.56 175 THR A C 1
ATOM 1380 O O . THR A 1 175 ? -7.867 25.266 23.891 1 93.56 175 THR A O 1
ATOM 1383 N N . ARG A 1 176 ? -9.547 25.234 25.406 1 94.19 176 ARG A N 1
ATOM 1384 C CA . ARG A 1 176 ? -10.016 26.578 25.141 1 94.19 176 ARG A CA 1
ATOM 1385 C C . ARG A 1 176 ? -8.875 27.578 25.219 1 94.19 176 ARG A C 1
ATOM 1387 O O . ARG A 1 176 ? -8.812 28.531 24.438 1 94.19 176 ARG A O 1
ATOM 1394 N N . ASN A 1 177 ? -7.941 27.359 26.156 1 92.19 177 ASN A N 1
ATOM 1395 C CA . ASN A 1 177 ? -6.832 28.281 26.375 1 92.19 177 ASN A CA 1
ATOM 1396 C C . ASN A 1 177 ? -5.895 28.328 25.172 1 92.19 177 ASN A C 1
ATOM 1398 O O . ASN A 1 177 ? -5.156 29.297 25 1 92.19 177 ASN A O 1
ATOM 1402 N N . TYR A 1 178 ? -5.91 27.328 24.344 1 95.06 178 TYR A N 1
ATOM 1403 C CA . TYR A 1 178 ? -5.016 27.266 23.188 1 95.06 178 TYR A CA 1
ATOM 1404 C C . TYR A 1 178 ? -5.723 27.719 21.922 1 95.06 178 TYR A C 1
ATOM 1406 O O . TYR A 1 178 ? -5.172 27.609 20.812 1 95.06 178 TYR A O 1
ATOM 1414 N N . MET A 1 179 ? -6.93 28.188 22.047 1 96.5 179 MET A N 1
ATOM 1415 C CA . MET A 1 179 ? -7.719 28.656 20.906 1 96.5 179 MET A CA 1
ATOM 1416 C C . MET A 1 179 ? -8 30.141 21 1 96.5 179 MET A C 1
ATOM 1418 O O . MET A 1 179 ? -9.156 30.562 20.938 1 96.5 179 MET A O 1
ATOM 1422 N N . ARG A 1 180 ? -6.953 30.906 21.031 1 94.31 180 ARG A N 1
ATOM 1423 C CA . ARG A 1 180 ? -7.031 32.375 21.156 1 94.31 180 ARG A CA 1
ATOM 1424 C C . ARG A 1 180 ? -7.766 32.969 19.984 1 94.31 180 ARG A C 1
ATOM 1426 O O . ARG A 1 180 ? -7.508 32.625 18.828 1 94.31 180 ARG A O 1
ATOM 1433 N N . GLY A 1 181 ? -8.672 33.875 20.281 1 94.31 181 GLY A N 1
ATOM 1434 C CA . GLY A 1 181 ? -9.336 34.656 19.25 1 94.31 181 GLY A CA 1
ATOM 1435 C C . GLY A 1 181 ? -10.5 33.938 18.594 1 94.31 181 GLY A C 1
ATOM 1436 O O . GLY A 1 181 ? -11.18 34.5 17.734 1 94.31 181 GLY A O 1
ATOM 1437 N N . TRP A 1 182 ? -10.766 32.688 19 1 97.75 182 TRP A N 1
ATOM 1438 C CA . TRP A 1 182 ? -11.867 31.922 18.406 1 97.75 182 TRP A CA 1
ATOM 1439 C C . TRP A 1 182 ? -13.211 32.438 18.922 1 97.75 182 TRP A C 1
ATOM 1441 O O . TRP A 1 182 ? -13.352 32.75 20.094 1 97.75 182 TRP A O 1
ATOM 1451 N N . PRO A 1 183 ? -14.211 32.562 18.016 1 97.38 183 PRO A N 1
ATOM 1452 C CA . PRO A 1 183 ? -15.547 32.969 18.453 1 97.38 183 PRO A CA 1
ATOM 1453 C C . PRO A 1 183 ? -16.156 32 19.469 1 97.38 183 PRO A C 1
ATOM 1455 O O . PRO A 1 183 ? -15.891 30.797 19.391 1 97.38 183 PRO A O 1
ATOM 1458 N N . GLU A 1 184 ? -17.047 32.531 20.312 1 97.06 184 GLU A N 1
ATOM 1459 C CA . GLU A 1 184 ? -17.688 31.719 21.359 1 97.06 184 GLU A CA 1
ATOM 1460 C C . GLU A 1 184 ? -18.453 30.547 20.75 1 97.06 184 GLU A C 1
ATOM 1462 O O . GLU A 1 184 ? -18.516 29.469 21.328 1 97.06 184 GLU A O 1
ATOM 1467 N N . SER A 1 185 ? -19.016 30.75 19.609 1 96.31 185 SER A N 1
ATOM 1468 C CA . SER A 1 185 ? -19.766 29.688 18.953 1 96.31 185 SER A CA 1
ATOM 1469 C C . SER A 1 185 ? -18.875 28.5 18.625 1 96.31 185 SER A C 1
ATOM 1471 O O . SER A 1 185 ? -19.281 27.344 18.812 1 96.31 185 SER A O 1
ATOM 1473 N N . MET A 1 186 ? -17.672 28.75 18.172 1 97.81 186 MET A N 1
ATOM 1474 C CA . MET A 1 186 ? -16.719 27.688 17.875 1 97.81 186 MET A CA 1
ATOM 1475 C C . MET A 1 186 ? -16.25 26.984 19.141 1 97.81 186 MET A C 1
ATOM 1477 O O . MET A 1 186 ? -16.188 25.766 19.203 1 97.81 186 MET A O 1
ATOM 1481 N N . LEU A 1 187 ? -15.922 27.812 20.141 1 98.12 187 LEU A N 1
ATOM 1482 C CA . LEU A 1 187 ? -15.445 27.281 21.406 1 98.12 187 LEU A CA 1
ATOM 1483 C C . LEU A 1 187 ? -16.484 26.375 22.047 1 98.12 187 LEU A C 1
ATOM 1485 O O . LEU A 1 187 ? -16.172 25.266 22.516 1 98.12 187 LEU A O 1
ATOM 1489 N N . LYS A 1 188 ? -17.734 26.781 22.031 1 97.5 188 LYS A N 1
ATOM 1490 C CA . LYS A 1 188 ? -18.812 25.969 22.578 1 97.5 188 LYS A CA 1
ATOM 1491 C C . LYS A 1 188 ? -18.984 24.672 21.797 1 97.5 188 LYS A C 1
ATOM 1493 O O . LYS A 1 188 ? -19.281 23.625 22.391 1 97.5 188 LYS A O 1
ATOM 1498 N N . THR A 1 189 ? -18.828 24.781 20.5 1 97.75 189 THR A N 1
ATOM 1499 C CA . THR A 1 189 ? -18.922 23.594 19.656 1 97.75 189 THR A CA 1
ATOM 1500 C C . THR A 1 189 ? -17.875 22.562 20.078 1 97.75 189 THR A C 1
ATOM 1502 O O . THR A 1 189 ? -18.172 21.359 20.156 1 97.75 189 THR A O 1
ATOM 1505 N N . THR A 1 190 ? -16.609 22.969 20.344 1 97.88 190 THR A N 1
ATOM 1506 C CA . THR A 1 190 ? -15.523 22.047 20.703 1 97.88 190 THR A CA 1
ATOM 1507 C C . THR A 1 190 ? -15.797 21.391 22.047 1 97.88 190 THR A C 1
ATOM 1509 O O . THR A 1 190 ? -15.234 20.344 22.359 1 97.88 190 THR A O 1
ATOM 1512 N N . GLU A 1 191 ? -16.609 22.016 22.875 1 97 191 GLU A N 1
ATOM 1513 C CA . GLU A 1 191 ? -16.875 21.531 24.219 1 97 191 GLU A CA 1
ATOM 1514 C C . GLU A 1 191 ? -18.016 20.516 24.234 1 97 191 GLU A C 1
ATOM 1516 O O . GLU A 1 191 ? -18.234 19.828 25.234 1 97 191 GLU A O 1
ATOM 1521 N N . GLU A 1 192 ? -18.672 20.406 23.094 1 96.88 192 GLU A N 1
ATOM 1522 C CA . GLU A 1 192 ? -19.688 19.359 23 1 96.88 192 GLU A CA 1
ATOM 1523 C C . GLU A 1 192 ? -19.062 17.969 23.062 1 96.88 192 GLU A C 1
ATOM 1525 O O . GLU A 1 192 ? -18.031 17.719 22.438 1 96.88 192 GLU A O 1
ATOM 1530 N N . PRO A 1 193 ? -19.688 17.062 23.781 1 95.31 193 PRO A N 1
ATOM 1531 C CA . PRO A 1 193 ? -19.109 15.719 23.969 1 95.31 193 PRO A CA 1
ATOM 1532 C C . PRO A 1 193 ? -18.875 14.977 22.656 1 95.31 193 PRO A C 1
ATOM 1534 O O . PRO A 1 193 ? -17.875 14.289 22.516 1 95.31 193 PRO A O 1
ATOM 1537 N N . ILE A 1 194 ? -19.688 15.156 21.719 1 96.94 194 ILE A N 1
ATOM 1538 C CA . ILE A 1 194 ? -19.656 14.383 20.484 1 96.94 194 ILE A CA 1
ATOM 1539 C C . ILE A 1 194 ? -18.547 14.906 19.578 1 96.94 194 ILE A C 1
ATOM 1541 O O . ILE A 1 194 ? -18.094 14.203 18.672 1 96.94 194 ILE A O 1
ATOM 1545 N N . PHE A 1 195 ? -18.109 16.141 19.781 1 98.06 195 PHE A N 1
ATOM 1546 C CA . PHE A 1 195 ? -17.203 16.828 18.875 1 98.06 195 PHE A CA 1
ATOM 1547 C C . PHE A 1 195 ? -15.891 16.062 18.719 1 98.06 195 PHE A C 1
ATOM 1549 O O . PHE A 1 195 ? -15.539 15.656 17.609 1 98.06 195 PHE A O 1
ATOM 1556 N N . TRP A 1 196 ? -15.203 15.789 19.781 1 98.12 196 TRP A N 1
ATOM 1557 C CA . TRP A 1 196 ? -13.922 15.094 19.734 1 98.12 196 TRP A CA 1
ATOM 1558 C C . TRP A 1 196 ? -14.133 13.586 19.609 1 98.12 196 TRP A C 1
ATOM 1560 O O . TRP A 1 196 ? -13.328 12.891 18.984 1 98.12 196 TRP A O 1
ATOM 1570 N N . GLU A 1 197 ? -15.164 13.039 20.172 1 97.5 197 GLU A N 1
ATOM 1571 C CA . GLU A 1 197 ? -15.422 11.602 20.219 1 97.5 197 GLU A CA 1
ATOM 1572 C C . GLU A 1 197 ? -15.57 11.039 18.797 1 97.5 197 GLU A C 1
ATOM 1574 O O . GLU A 1 197 ? -14.961 10.023 18.469 1 97.5 197 GLU A O 1
ATOM 1579 N N . LYS A 1 198 ? -16.359 11.664 17.938 1 97.5 198 LYS A N 1
ATOM 1580 C CA . LYS A 1 198 ? -16.594 11.188 16.594 1 97.5 198 LYS A CA 1
ATOM 1581 C C . LYS A 1 198 ? -15.328 11.266 15.742 1 97.5 198 LYS A C 1
ATOM 1583 O O . LYS A 1 198 ? -15.07 10.383 14.922 1 97.5 198 LYS A O 1
ATOM 1588 N N . ALA A 1 199 ? -14.625 12.328 15.938 1 98.56 199 ALA A N 1
ATOM 1589 C CA . ALA A 1 199 ? -13.375 12.484 15.195 1 98.56 199 ALA A CA 1
ATOM 1590 C C . ALA A 1 199 ? -12.344 11.438 15.625 1 98.56 199 ALA A C 1
ATOM 1592 O O . ALA A 1 199 ? -11.633 10.883 14.789 1 98.56 199 ALA A O 1
ATOM 1593 N N . ARG A 1 200 ? -12.266 11.211 16.953 1 97.94 200 ARG A N 1
ATOM 1594 C CA . ARG A 1 200 ? -11.367 10.203 17.5 1 97.94 200 ARG A CA 1
ATOM 1595 C C . ARG A 1 200 ? -11.656 8.828 16.906 1 97.94 200 ARG A C 1
ATOM 1597 O O . ARG A 1 200 ? -10.742 8.102 16.531 1 97.94 200 ARG A O 1
ATOM 1604 N N . ARG A 1 201 ? -12.883 8.508 16.812 1 96.25 201 ARG A N 1
ATOM 1605 C CA . ARG A 1 201 ? -13.297 7.215 16.281 1 96.25 201 ARG A CA 1
ATOM 1606 C C . ARG A 1 201 ? -12.969 7.109 14.789 1 96.25 201 ARG A C 1
ATOM 1608 O O . ARG A 1 201 ? -12.477 6.074 14.328 1 96.25 201 ARG A O 1
ATOM 1615 N N . LEU A 1 202 ? -13.234 8.156 14.055 1 97.88 202 LEU A N 1
ATOM 1616 C CA . LEU A 1 202 ? -13 8.148 12.617 1 97.88 202 LEU A CA 1
ATOM 1617 C C . LEU A 1 202 ? -11.516 7.961 12.305 1 97.88 202 LEU A C 1
ATOM 1619 O O . LEU A 1 202 ? -11.156 7.203 11.406 1 97.88 202 LEU A O 1
ATOM 1623 N N . LEU A 1 203 ? -10.641 8.609 13.109 1 98.31 203 LEU A N 1
ATOM 1624 C CA . LEU A 1 203 ? -9.211 8.633 12.82 1 98.31 203 LEU A CA 1
ATOM 1625 C C . LEU A 1 203 ? -8.477 7.551 13.602 1 98.31 203 LEU A C 1
ATOM 1627 O O . LEU A 1 203 ? -7.262 7.391 13.461 1 98.31 203 LEU A O 1
ATOM 1631 N N . HIS A 1 204 ? -9.195 6.84 14.469 1 96.81 204 HIS A N 1
ATOM 1632 C CA . HIS A 1 204 ? -8.617 5.82 15.344 1 96.81 204 HIS A CA 1
ATOM 1633 C C . HIS A 1 204 ? -7.512 6.406 16.219 1 96.81 204 HIS A C 1
ATOM 1635 O O . HIS A 1 204 ? -6.418 5.844 16.297 1 96.81 204 HIS A O 1
ATOM 1641 N N . VAL A 1 205 ? -7.758 7.551 16.734 1 98.06 205 VAL A N 1
ATOM 1642 C CA . VAL A 1 205 ? -6.766 8.227 17.562 1 98.06 205 VAL A CA 1
ATOM 1643 C C . VAL A 1 205 ? -6.48 7.398 18.812 1 98.06 205 VAL A C 1
ATOM 1645 O O . VAL A 1 205 ? -7.406 7.035 19.547 1 98.06 205 VAL A O 1
ATOM 1648 N N . THR A 1 206 ? -5.219 7.117 19.062 1 97 206 THR A N 1
ATOM 1649 C CA . THR A 1 206 ? -4.75 6.297 20.172 1 97 206 THR A CA 1
ATOM 1650 C C . THR A 1 206 ? -3.531 6.934 20.844 1 97 206 THR A C 1
ATOM 1652 O O . THR A 1 206 ? -2.59 7.344 20.156 1 97 206 THR A O 1
ATOM 1655 N N . ARG A 1 207 ? -3.572 7.031 22.141 1 97.56 207 ARG A N 1
ATOM 1656 C CA . ARG A 1 207 ? -2.406 7.543 22.844 1 97.56 207 ARG A CA 1
ATOM 1657 C C . ARG A 1 207 ? -1.217 6.602 22.703 1 97.56 207 ARG A C 1
ATOM 1659 O O . ARG A 1 207 ? -1.38 5.379 22.719 1 97.56 207 ARG A O 1
ATOM 1666 N N . ALA A 1 208 ? -0.03 7.195 22.609 1 97.62 208 ALA A N 1
ATOM 1667 C CA . ALA A 1 208 ? 1.178 6.414 22.359 1 97.62 208 ALA A CA 1
ATOM 1668 C C . ALA A 1 208 ? 1.369 5.336 23.422 1 97.62 208 ALA A C 1
ATOM 1670 O O . ALA A 1 208 ? 1.819 4.23 23.109 1 97.62 208 ALA A O 1
ATOM 1671 N N . ASP A 1 209 ? 1.013 5.621 24.703 1 97.69 209 ASP A N 1
ATOM 1672 C CA . ASP A 1 209 ? 1.219 4.68 25.797 1 97.69 209 ASP A CA 1
ATOM 1673 C C . ASP A 1 209 ? 0.219 3.529 25.734 1 97.69 209 ASP A C 1
ATOM 1675 O O . ASP A 1 209 ? 0.375 2.523 26.422 1 97.69 209 ASP A O 1
ATOM 1679 N N . LYS A 1 210 ? -0.779 3.65 24.828 1 95.81 210 LYS A N 1
ATOM 1680 C CA . LYS A 1 210 ? -1.813 2.625 24.734 1 95.81 210 LYS A CA 1
ATOM 1681 C C . LYS A 1 210 ? -1.613 1.767 23.484 1 95.81 210 LYS A C 1
ATOM 1683 O O . LYS A 1 210 ? -2.33 0.784 23.281 1 95.81 210 LYS A O 1
ATOM 1688 N N . ILE A 1 211 ? -0.705 2.092 22.609 1 94.5 211 ILE A N 1
ATOM 1689 C CA . ILE A 1 211 ? -0.448 1.304 21.406 1 94.5 211 ILE A CA 1
ATOM 1690 C C . ILE A 1 211 ? 0.022 -0.096 21.797 1 94.5 211 ILE A C 1
ATOM 1692 O O . ILE A 1 211 ? -0.532 -1.096 21.328 1 94.5 211 ILE A O 1
ATOM 1696 N N . GLN A 1 212 ? 1.059 -0.223 22.656 1 90.44 212 GLN A N 1
ATOM 1697 C CA . GLN A 1 212 ? 1.528 -1.447 23.297 1 90.44 212 GLN A CA 1
ATOM 1698 C C . GLN A 1 212 ? 1.789 -2.543 22.266 1 90.44 212 GLN A C 1
ATOM 1700 O O . GLN A 1 212 ? 1.289 -3.66 22.391 1 90.44 212 GLN A O 1
ATOM 1705 N N . ASP A 1 213 ? 2.545 -2.287 21.25 1 91.75 213 ASP A N 1
ATOM 1706 C CA . ASP A 1 213 ? 2.826 -3.246 20.188 1 91.75 213 ASP A CA 1
ATOM 1707 C C . ASP A 1 213 ? 4.238 -3.811 20.328 1 91.75 213 ASP A C 1
ATOM 1709 O O . ASP A 1 213 ? 4.762 -4.414 19.375 1 91.75 213 ASP A O 1
ATOM 1713 N N . GLY A 1 214 ? 4.879 -3.551 21.453 1 91.62 214 GLY A N 1
ATOM 1714 C CA . GLY A 1 214 ? 6.25 -3.986 21.656 1 91.62 214 GLY A CA 1
ATOM 1715 C C . GLY A 1 214 ? 7.27 -2.9 21.359 1 91.62 214 GLY A C 1
ATOM 1716 O O . GLY A 1 214 ? 8.312 -2.83 22.016 1 91.62 214 GLY A O 1
ATOM 1717 N N . VAL A 1 215 ? 6.973 -2.023 20.328 1 94.69 215 VAL A N 1
ATOM 1718 C CA . VAL A 1 215 ? 7.828 -0.888 20 1 94.69 215 VAL A CA 1
ATOM 1719 C C . VAL A 1 215 ? 7.504 0.288 20.922 1 94.69 215 VAL A C 1
ATOM 1721 O O . VAL A 1 215 ? 8.398 0.872 21.531 1 94.69 215 VAL A O 1
ATOM 1724 N N . PHE A 1 216 ? 6.258 0.674 20.969 1 96.25 216 PHE A N 1
ATOM 1725 C CA . PHE A 1 216 ? 5.77 1.6 21.984 1 96.25 216 PHE A CA 1
ATOM 1726 C C . PHE A 1 216 ? 5.418 0.858 23.266 1 96.25 216 PHE A C 1
ATOM 1728 O O . PHE A 1 216 ? 4.316 0.319 23.391 1 96.25 216 PHE A O 1
ATOM 1735 N N . SER A 1 217 ? 6.316 0.809 24.203 1 94 217 SER A N 1
ATOM 1736 C CA . SER A 1 217 ? 6.176 -0.05 25.375 1 94 217 SER A CA 1
ATOM 1737 C C . SER A 1 217 ? 6.754 0.613 26.625 1 94 217 SER A C 1
ATOM 1739 O O . SER A 1 217 ? 6.281 1.667 27.047 1 94 217 SER A O 1
ATOM 1741 N N . THR A 1 218 ? 7.715 -0.09 27.281 1 95.25 218 THR A N 1
ATOM 1742 C CA . THR A 1 218 ? 8.211 0.356 28.578 1 95.25 218 THR A CA 1
ATOM 1743 C C . THR A 1 218 ? 8.93 1.698 28.438 1 95.25 218 THR A C 1
ATOM 1745 O O . THR A 1 218 ? 8.828 2.549 29.328 1 95.25 218 THR A O 1
ATOM 1748 N N . LEU A 1 219 ? 9.672 1.902 27.359 1 97.56 219 LEU A N 1
ATOM 1749 C CA . LEU A 1 219 ? 10.391 3.158 27.172 1 97.56 219 LEU A CA 1
ATOM 1750 C C . LEU A 1 219 ? 9.422 4.332 27.094 1 97.56 219 LEU A C 1
ATOM 1752 O O . LEU A 1 219 ? 9.703 5.414 27.625 1 97.56 219 LEU A O 1
ATOM 1756 N N . GLN A 1 220 ? 8.297 4.164 26.438 1 97.81 220 GLN A N 1
ATOM 1757 C CA . GLN A 1 220 ? 7.262 5.188 26.344 1 97.81 220 GLN A CA 1
ATOM 1758 C C . GLN A 1 220 ? 6.828 5.66 27.719 1 97.81 220 GLN A C 1
ATOM 1760 O O . GLN A 1 220 ? 6.805 6.859 28 1 97.81 220 GLN A O 1
ATOM 1765 N N . THR A 1 221 ? 6.535 4.707 28.562 1 96.81 221 THR A N 1
ATOM 1766 C CA . THR A 1 221 ? 6.062 5.023 29.906 1 96.81 221 THR A CA 1
ATOM 1767 C C . THR A 1 221 ? 7.156 5.723 30.719 1 96.81 221 THR A C 1
ATOM 1769 O O . THR A 1 221 ? 6.879 6.664 31.453 1 96.81 221 THR A O 1
ATOM 1772 N N . LYS A 1 222 ? 8.344 5.242 30.594 1 97.69 222 LYS A N 1
ATOM 1773 C CA . LYS A 1 222 ? 9.477 5.805 31.328 1 97.69 222 LYS A CA 1
ATOM 1774 C C . LYS A 1 222 ? 9.719 7.254 30.922 1 97.69 222 LYS A C 1
ATOM 1776 O O . LYS A 1 222 ? 9.898 8.117 31.781 1 97.69 222 LYS A O 1
ATOM 1781 N N . ILE A 1 223 ? 9.742 7.559 29.641 1 98.38 223 ILE A N 1
ATOM 1782 C CA . ILE A 1 223 ? 10 8.914 29.156 1 98.38 223 ILE A CA 1
ATOM 1783 C C . ILE A 1 223 ? 8.836 9.82 29.547 1 98.38 223 ILE A C 1
ATOM 1785 O O . ILE A 1 223 ? 9.039 10.984 29.906 1 98.38 223 ILE A O 1
ATOM 1789 N N . ASP A 1 224 ? 7.613 9.305 29.5 1 98.19 224 ASP A N 1
ATOM 1790 C CA . ASP A 1 224 ? 6.453 10.062 29.969 1 98.19 224 ASP A CA 1
ATOM 1791 C C . ASP A 1 224 ? 6.648 10.523 31.406 1 98.19 224 ASP A C 1
ATOM 1793 O O . ASP A 1 224 ? 6.441 11.695 31.719 1 98.19 224 ASP A O 1
ATOM 1797 N N . HIS A 1 225 ? 7.031 9.609 32.219 1 98 225 HIS A N 1
ATOM 1798 C CA . HIS A 1 225 ? 7.211 9.898 33.625 1 98 225 HIS A CA 1
ATOM 1799 C C . HIS A 1 225 ? 8.312 10.93 33.844 1 98 225 HIS A C 1
ATOM 1801 O O . HIS A 1 225 ? 8.164 11.852 34.656 1 98 225 HIS A O 1
ATOM 1807 N N . ILE A 1 226 ? 9.391 10.805 33.125 1 98.38 226 ILE A N 1
ATOM 1808 C CA . ILE A 1 226 ? 10.531 11.711 33.25 1 98.38 226 ILE A CA 1
ATOM 1809 C C . ILE A 1 226 ? 10.102 13.125 32.906 1 98.38 226 ILE A C 1
ATOM 1811 O O . ILE A 1 226 ? 10.383 14.078 33.625 1 98.38 226 ILE A O 1
ATOM 1815 N N . LEU A 1 227 ? 9.414 13.281 31.797 1 98.81 227 LEU A N 1
ATOM 1816 C CA . LEU A 1 227 ? 9.008 14.602 31.312 1 98.81 227 LEU A CA 1
ATOM 1817 C C . LEU A 1 227 ? 7.973 15.227 32.25 1 98.81 227 LEU A C 1
ATOM 1819 O O . LEU A 1 227 ? 8.047 16.422 32.531 1 98.81 227 LEU A O 1
ATOM 1823 N N . GLN A 1 228 ? 7.035 14.438 32.688 1 98.5 228 GLN A N 1
ATOM 1824 C CA . GLN A 1 228 ? 5.984 14.938 33.562 1 98.5 228 GLN A CA 1
ATOM 1825 C C . GLN A 1 228 ? 6.555 15.375 34.906 1 98.5 228 GLN A C 1
ATOM 1827 O O . GLN A 1 228 ? 6.207 16.438 35.406 1 98.5 228 GLN A O 1
ATOM 1832 N N . LYS A 1 229 ? 7.418 14.602 35.438 1 98.12 229 LYS A N 1
ATOM 1833 C CA . LYS A 1 229 ? 8 14.875 36.75 1 98.12 229 LYS A CA 1
ATOM 1834 C C . LYS A 1 229 ? 8.883 16.109 36.719 1 98.12 229 LYS A C 1
ATOM 1836 O O . LYS A 1 229 ? 8.984 16.844 37.719 1 98.12 229 LYS A O 1
ATOM 1841 N N . ASN A 1 230 ? 9.508 16.359 35.562 1 98.38 230 ASN A N 1
ATOM 1842 C CA . ASN A 1 230 ? 10.5 17.422 35.5 1 98.38 230 ASN A CA 1
ATOM 1843 C C . ASN A 1 230 ? 10.055 18.547 34.562 1 98.38 230 ASN A C 1
ATOM 1845 O O . ASN A 1 230 ? 10.883 19.25 34 1 98.38 230 ASN A O 1
ATOM 1849 N N . ILE A 1 231 ? 8.758 18.734 34.375 1 98.38 231 ILE A N 1
ATOM 1850 C CA . ILE A 1 231 ? 8.203 19.672 33.406 1 98.38 231 ILE A CA 1
ATOM 1851 C C . ILE A 1 231 ? 8.648 21.094 33.75 1 98.38 231 ILE A C 1
ATOM 1853 O O . ILE A 1 231 ? 8.852 21.922 32.875 1 98.38 231 ILE A O 1
ATOM 1857 N N . SER A 1 232 ? 8.891 21.422 35.031 1 98.06 232 SER A N 1
ATOM 1858 C CA . SER A 1 232 ? 9.242 22.766 35.5 1 98.06 232 SER A CA 1
ATOM 1859 C C . SER A 1 232 ? 10.641 23.156 35.031 1 98.06 232 SER A C 1
ATOM 1861 O O . SER A 1 232 ? 11.008 24.328 35.062 1 98.06 232 SER A O 1
ATOM 1863 N N . GLN A 1 233 ? 11.391 22.172 34.625 1 98.38 233 GLN A N 1
ATOM 1864 C CA . GLN A 1 233 ? 12.758 22.438 34.188 1 98.38 233 GLN A CA 1
ATOM 1865 C C . GLN A 1 233 ? 12.812 22.797 32.719 1 98.38 233 GLN A C 1
ATOM 1867 O O . GLN A 1 233 ? 13.867 23.188 32.188 1 98.38 233 GLN A O 1
ATOM 1872 N N . ILE A 1 234 ? 11.727 22.703 32.031 1 98.69 234 ILE A N 1
ATOM 1873 C CA . ILE A 1 234 ? 11.625 23.047 30.625 1 98.69 234 ILE A CA 1
ATOM 1874 C C . ILE A 1 234 ? 11.008 24.438 30.484 1 98.69 234 ILE A C 1
ATOM 1876 O O . ILE A 1 234 ? 9.875 24.672 30.906 1 98.69 234 ILE A O 1
ATOM 1880 N N . LEU A 1 235 ? 11.703 25.312 29.859 1 98.19 235 LEU A N 1
ATOM 1881 C CA . LEU A 1 235 ? 11.312 26.719 29.781 1 98.19 235 LEU A CA 1
ATOM 1882 C C . LEU A 1 235 ? 9.891 26.859 29.25 1 98.19 235 LEU A C 1
ATOM 1884 O O . LEU A 1 235 ? 9.578 26.406 28.156 1 98.19 235 LEU A O 1
ATOM 1888 N N . SER A 1 236 ? 8.984 27.469 30.031 1 97.69 236 SER A N 1
ATOM 1889 C CA . SER A 1 236 ? 7.621 27.891 29.734 1 97.69 236 SER A CA 1
ATOM 1890 C C . SER A 1 236 ? 6.746 26.719 29.312 1 97.69 236 SER A C 1
ATOM 1892 O O . SER A 1 236 ? 5.703 26.906 28.688 1 97.69 236 SER A O 1
ATOM 1894 N N . ALA A 1 237 ? 7.227 25.438 29.5 1 98.38 237 ALA A N 1
ATOM 1895 C CA . ALA A 1 237 ? 6.395 24.266 29.266 1 98.38 237 ALA A CA 1
ATOM 1896 C C . ALA A 1 237 ? 5.238 24.188 30.25 1 98.38 237 ALA A C 1
ATOM 1898 O O . ALA A 1 237 ? 5.402 24.531 31.438 1 98.38 237 ALA A O 1
ATOM 1899 N N . GLN A 1 238 ? 4.094 23.766 29.812 1 97.62 238 GLN A N 1
ATOM 1900 C CA . GLN A 1 238 ? 2.9 23.766 30.641 1 97.62 238 GLN A CA 1
ATOM 1901 C C . GLN A 1 238 ? 2.443 22.328 30.938 1 97.62 238 GLN A C 1
ATOM 1903 O O . GLN A 1 238 ? 1.868 22.062 31.984 1 97.62 238 GLN A O 1
ATOM 1908 N N . SER A 1 239 ? 2.619 21.438 30 1 97.5 239 SER A N 1
ATOM 1909 C CA . SER A 1 239 ? 2.197 20.047 30.188 1 97.5 239 SER A CA 1
ATOM 1910 C C . SER A 1 239 ? 3.002 19.109 29.312 1 97.5 239 SER A C 1
ATOM 1912 O O . SER A 1 239 ? 3.615 19.531 28.328 1 97.5 239 SER A O 1
ATOM 1914 N N . ALA A 1 240 ? 3.109 17.875 29.672 1 98.38 240 ALA A N 1
ATOM 1915 C CA . ALA A 1 240 ? 3.666 16.75 28.922 1 98.38 240 ALA A CA 1
ATOM 1916 C C . ALA A 1 240 ? 2.746 15.539 28.969 1 98.38 240 ALA A C 1
ATOM 1918 O O . ALA A 1 240 ? 2.199 15.219 30.031 1 98.38 240 ALA A O 1
ATOM 1919 N N . GLU A 1 241 ? 2.492 14.922 27.875 1 98.12 241 GLU A N 1
ATOM 1920 C CA . GLU A 1 241 ? 1.612 13.758 27.828 1 98.12 241 GLU A CA 1
ATOM 1921 C C . GLU A 1 241 ? 2.037 12.781 26.734 1 98.12 241 GLU A C 1
ATOM 1923 O O . GLU A 1 241 ? 2.764 13.156 25.812 1 98.12 241 GLU A O 1
ATOM 1928 N N . PRO A 1 242 ? 1.661 11.43 26.875 1 98.31 242 PRO A N 1
ATOM 1929 C CA . PRO A 1 242 ? 1.791 10.57 25.688 1 98.31 242 PRO A CA 1
ATOM 1930 C C . PRO A 1 242 ? 1.031 11.109 24.484 1 98.31 242 PRO A C 1
ATOM 1932 O O . PRO A 1 242 ? -0.128 11.516 24.609 1 98.31 242 PRO A O 1
ATOM 1935 N N . ALA A 1 243 ? 1.665 11.164 23.375 1 97.81 243 ALA A N 1
ATOM 1936 C CA . ALA A 1 243 ? 1.093 11.812 22.203 1 97.81 243 ALA A CA 1
ATOM 1937 C C . ALA A 1 243 ? -0.129 11.047 21.688 1 97.81 243 ALA A C 1
ATOM 1939 O O . ALA A 1 243 ? -0.093 9.82 21.562 1 97.81 243 ALA A O 1
ATOM 1940 N N . PRO A 1 244 ? -1.284 11.742 21.469 1 97.94 244 PRO A N 1
ATOM 1941 C CA . PRO A 1 244 ? -2.363 11.125 20.703 1 97.94 244 PRO A CA 1
ATOM 1942 C C . PRO A 1 244 ? -2.025 11 19.219 1 97.94 244 PRO A C 1
ATOM 1944 O O . PRO A 1 244 ? -1.665 11.984 18.578 1 97.94 244 PRO A O 1
ATOM 1947 N N . LEU A 1 245 ? -2.107 9.773 18.672 1 97.56 245 LEU A N 1
ATOM 1948 C CA . LEU A 1 245 ? -1.684 9.492 17.297 1 97.56 245 LEU A CA 1
ATOM 1949 C C . LEU A 1 245 ? -2.791 8.789 16.516 1 97.56 245 LEU A C 1
ATOM 1951 O O . LEU A 1 245 ? -3.512 7.957 17.078 1 97.56 245 LEU A O 1
ATOM 1955 N N . ALA A 1 246 ? -2.969 9.148 15.219 1 97.81 246 ALA A N 1
ATOM 1956 C CA . ALA A 1 246 ? -3.91 8.461 14.344 1 97.81 246 ALA A CA 1
ATOM 1957 C C . ALA A 1 246 ? -3.295 7.184 13.773 1 97.81 246 ALA A C 1
ATOM 1959 O O . ALA A 1 246 ? -3.109 7.062 12.562 1 97.81 246 ALA A O 1
ATOM 1960 N N . VAL A 1 247 ? -3.008 6.195 14.641 1 96 247 VAL A N 1
ATOM 1961 C CA . VAL A 1 247 ? -2.299 4.98 14.25 1 96 247 VAL A CA 1
ATOM 1962 C C . VAL A 1 247 ? -3.014 3.758 14.812 1 96 247 VAL A C 1
ATOM 1964 O O . VAL A 1 247 ? -2.545 2.629 14.656 1 96 247 VAL A O 1
ATOM 1967 N N . GLY A 1 248 ? -4.105 3.969 15.492 1 90 248 GLY A N 1
ATOM 1968 C CA . GLY A 1 248 ? -4.75 2.904 16.25 1 90 248 GLY A CA 1
ATOM 1969 C C . GLY A 1 248 ? -5.344 1.824 15.367 1 90 248 GLY A C 1
ATOM 1970 O O . GLY A 1 248 ? -5.438 1.992 14.148 1 90 248 GLY A O 1
ATOM 1971 N N . ARG A 1 249 ? -5.746 0.798 16.062 1 87.44 249 ARG A N 1
ATOM 1972 C CA . ARG A 1 249 ? -6.355 -0.349 15.398 1 87.44 249 ARG A CA 1
ATOM 1973 C C . ARG A 1 249 ? -7.656 0.046 14.703 1 87.44 249 ARG A C 1
ATOM 1975 O O . ARG A 1 249 ? -8.422 0.857 15.227 1 87.44 249 ARG A O 1
ATOM 1982 N N . ARG A 1 250 ? -7.895 -0.67 13.648 1 84.62 250 ARG A N 1
ATOM 1983 C CA . ARG A 1 250 ? -9.109 -0.386 12.898 1 84.62 250 ARG A CA 1
ATOM 1984 C C . ARG A 1 250 ? -10.328 -1.029 13.555 1 84.62 250 ARG A C 1
ATOM 1986 O O . ARG A 1 250 ? -11.445 -0.538 13.414 1 84.62 250 ARG A O 1
ATOM 1993 N N . THR A 1 251 ? -10.102 -2.166 14.211 1 86.31 251 THR A N 1
ATOM 1994 C CA . THR A 1 251 ? -11.133 -2.863 14.977 1 86.31 251 THR A CA 1
ATOM 1995 C C . THR A 1 251 ? -10.609 -3.258 16.344 1 86.31 251 THR A C 1
ATOM 1997 O O . THR A 1 251 ? -9.398 -3.342 16.562 1 86.31 251 THR A O 1
ATOM 2000 N N . PRO A 1 252 ? -11.477 -3.516 17.297 1 84.62 252 PRO A N 1
ATOM 2001 C CA . PRO A 1 252 ? -11.055 -3.797 18.672 1 84.62 252 PRO A CA 1
ATOM 2002 C C . PRO A 1 252 ? -10.172 -5.039 18.781 1 84.62 252 PRO A C 1
ATOM 2004 O O . PRO A 1 252 ? -9.336 -5.129 19.672 1 84.62 252 PRO A O 1
ATOM 2007 N N . THR A 1 253 ? -10.312 -5.934 17.797 1 85.69 253 THR A N 1
ATOM 2008 C CA . THR A 1 253 ? -9.594 -7.195 17.922 1 85.69 253 THR A CA 1
ATOM 2009 C C . THR A 1 253 ? -8.516 -7.32 16.859 1 85.69 253 THR A C 1
ATOM 2011 O O . THR A 1 253 ? -7.93 -8.391 16.672 1 85.69 253 THR A O 1
ATOM 2014 N N . SER A 1 254 ? -8.273 -6.242 16.172 1 86.44 254 SER A N 1
ATOM 2015 C CA . SER A 1 254 ? -7.281 -6.301 15.094 1 86.44 254 SER A CA 1
ATOM 2016 C C . SER A 1 254 ? -5.895 -6.633 15.641 1 86.44 254 SER A C 1
ATOM 2018 O O . SER A 1 254 ? -5.512 -6.148 16.703 1 86.44 254 SER A O 1
ATOM 2020 N N . THR A 1 255 ? -5.094 -7.367 14.867 1 85.12 255 THR A N 1
ATOM 2021 C CA . THR A 1 255 ? -3.727 -7.707 15.242 1 85.12 255 THR A CA 1
ATOM 2022 C C . THR A 1 255 ? -2.742 -6.68 14.695 1 85.12 255 THR A C 1
ATOM 2024 O O . THR A 1 255 ? -1.57 -6.668 15.078 1 85.12 255 THR A O 1
ATOM 2027 N N . LEU A 1 256 ? -3.184 -5.926 13.789 1 87.06 256 LEU A N 1
ATOM 2028 C CA . LEU A 1 256 ? -2.371 -4.797 13.336 1 87.06 256 LEU A CA 1
ATOM 2029 C C . LEU A 1 256 ? -2.502 -3.619 14.297 1 87.06 256 LEU A C 1
ATOM 2031 O O . LEU A 1 256 ? -3.41 -2.799 14.164 1 87.06 256 LEU A O 1
ATOM 2035 N N . LEU A 1 257 ? -1.54 -3.482 15.18 1 88.19 257 LEU A N 1
ATOM 2036 C CA . LEU A 1 257 ? -1.665 -2.598 16.328 1 88.19 257 LEU A CA 1
ATOM 2037 C C . LEU A 1 257 ? -1.228 -1.18 15.984 1 88.19 257 LEU A C 1
ATOM 2039 O O . LEU A 1 257 ? -1.566 -0.227 16.688 1 88.19 257 LEU A O 1
ATOM 2043 N N . PHE A 1 258 ? -0.393 -1.015 14.977 1 91.19 258 PHE A N 1
ATOM 2044 C CA . PHE A 1 258 ? 0.057 0.285 14.492 1 91.19 258 PHE A CA 1
ATOM 2045 C C . PHE A 1 258 ? -0.19 0.423 13 1 91.19 258 PHE A C 1
ATOM 2047 O O . PHE A 1 258 ? 0.391 -0.314 12.195 1 91.19 258 PHE A O 1
ATOM 2054 N N . ASN A 1 259 ? -1.054 1.256 12.641 1 93.38 259 ASN A N 1
ATOM 2055 C CA . ASN A 1 259 ? -1.424 1.519 11.258 1 93.38 259 ASN A CA 1
ATOM 2056 C C . ASN A 1 259 ? -1.713 2.998 11.023 1 93.38 259 ASN A C 1
ATOM 2058 O O . ASN A 1 259 ? -2.785 3.49 11.383 1 93.38 259 ASN A O 1
ATOM 2062 N N . LYS A 1 260 ? -0.827 3.711 10.328 1 95.38 260 LYS A N 1
ATOM 2063 C CA . LYS A 1 260 ? -0.985 5.148 10.125 1 95.38 260 LYS A CA 1
ATOM 2064 C C . LYS A 1 260 ? -2.211 5.449 9.266 1 95.38 260 LYS A C 1
ATOM 2066 O O . LYS A 1 260 ? -2.414 4.82 8.227 1 95.38 260 LYS A O 1
ATOM 2071 N N . PHE A 1 261 ? -2.936 6.371 9.727 1 97.19 261 PHE A N 1
ATOM 2072 C CA . PHE A 1 261 ? -4.203 6.68 9.07 1 97.19 261 PHE A CA 1
ATOM 2073 C C . PHE A 1 261 ? -3.973 7.438 7.77 1 97.19 261 PHE A C 1
ATOM 2075 O O . PHE A 1 261 ? -3.119 8.32 7.707 1 97.19 261 PHE A O 1
ATOM 2082 N N . ALA A 1 262 ? -4.691 7.098 6.723 1 97.06 262 ALA A N 1
ATOM 2083 C CA . ALA A 1 262 ? -4.82 7.852 5.48 1 97.06 262 ALA A CA 1
ATOM 2084 C C . ALA A 1 262 ? -6.246 7.781 4.941 1 97.06 262 ALA A C 1
ATOM 2086 O O . ALA A 1 262 ? -6.988 6.848 5.254 1 97.06 262 ALA A O 1
ATOM 2087 N N . VAL A 1 263 ? -6.633 8.719 4.148 1 98.25 263 VAL A N 1
ATOM 2088 C CA . VAL A 1 263 ? -8.031 8.938 3.787 1 98.25 263 VAL A CA 1
ATOM 2089 C C . VAL A 1 263 ? -8.453 7.934 2.717 1 98.25 263 VAL A C 1
ATOM 2091 O O . VAL A 1 263 ? -9.625 7.547 2.648 1 98.25 263 VAL A O 1
ATOM 2094 N N . GLN A 1 264 ? -7.57 7.441 1.848 1 96.62 264 GLN A N 1
ATOM 2095 C CA . GLN A 1 264 ? -7.918 6.668 0.661 1 96.62 264 GLN A CA 1
ATOM 2096 C C . GLN A 1 264 ? -8.742 5.438 1.029 1 96.62 264 GLN A C 1
ATOM 2098 O O . GLN A 1 264 ? -9.828 5.227 0.492 1 96.62 264 GLN A O 1
ATOM 2103 N N . GLY A 1 265 ? -8.219 4.656 1.953 1 95.31 265 GLY A N 1
ATOM 2104 C CA . GLY A 1 265 ? -8.891 3.438 2.367 1 95.31 265 GLY A CA 1
ATOM 2105 C C . GLY A 1 265 ? -10.281 3.686 2.92 1 95.31 265 GLY A C 1
ATOM 2106 O O . GLY A 1 265 ? -11.273 3.18 2.381 1 95.31 265 GLY A O 1
ATOM 2107 N N . PRO A 1 266 ? -10.398 4.492 3.92 1 97.06 266 PRO A N 1
ATOM 2108 C CA . PRO A 1 266 ? -11.688 4.777 4.543 1 97.06 266 PRO A CA 1
ATOM 2109 C C . PRO A 1 266 ? -12.688 5.395 3.566 1 97.06 266 PRO A C 1
ATOM 2111 O O . PRO A 1 266 ? -13.875 5.055 3.596 1 97.06 266 PRO A O 1
ATOM 2114 N N . LEU A 1 267 ? -12.266 6.312 2.736 1 98.31 267 LEU A N 1
ATOM 2115 C CA . LEU A 1 267 ? -13.172 6.953 1.793 1 98.31 267 LEU A CA 1
ATOM 2116 C C . LEU A 1 267 ? -13.695 5.949 0.77 1 98.31 267 LEU A C 1
ATOM 2118 O O . LEU A 1 267 ? -14.875 5.969 0.421 1 98.31 267 LEU A O 1
ATOM 2122 N N . LEU A 1 268 ? -12.852 5.082 0.277 1 96.94 268 LEU A N 1
ATOM 2123 C CA . LEU A 1 268 ? -13.273 4.074 -0.689 1 96.94 268 LEU A CA 1
ATOM 2124 C C . LEU A 1 268 ? -14.133 3.002 -0.019 1 96.94 268 LEU A C 1
ATOM 2126 O O . LEU A 1 268 ? -15 2.406 -0.657 1 96.94 268 LEU A O 1
ATOM 2130 N N . THR A 1 269 ? -13.859 2.727 1.246 1 95 269 THR A N 1
ATOM 2131 C CA . THR A 1 269 ? -14.75 1.854 2.008 1 95 269 THR A CA 1
ATOM 2132 C C . THR A 1 269 ? -16.156 2.426 2.053 1 95 269 THR A C 1
ATOM 2134 O O . THR A 1 269 ? -17.141 1.695 1.88 1 95 269 THR A O 1
ATOM 2137 N N . LEU A 1 270 ? -16.234 3.701 2.332 1 97.56 270 LEU A N 1
ATOM 2138 C CA . LEU A 1 270 ? -17.531 4.387 2.338 1 97.56 270 LEU A CA 1
ATOM 2139 C C . LEU A 1 270 ? -18.172 4.328 0.96 1 97.56 270 LEU A C 1
ATOM 2141 O O . LEU A 1 270 ? -19.391 4.145 0.852 1 97.56 270 LEU A O 1
ATOM 2145 N N . HIS A 1 271 ? -17.375 4.535 -0.084 1 97.69 271 HIS A N 1
ATOM 2146 C CA . HIS A 1 271 ? -17.859 4.414 -1.458 1 97.69 271 HIS A CA 1
ATOM 2147 C C . HIS A 1 271 ? -18.484 3.051 -1.706 1 97.69 271 HIS A C 1
ATOM 2149 O O . HIS A 1 271 ? -19.594 2.965 -2.248 1 97.69 271 HIS A O 1
ATOM 2155 N N . ASN A 1 272 ? -17.828 1.994 -1.306 1 93.56 272 ASN A N 1
ATOM 2156 C CA . ASN A 1 272 ? -18.328 0.636 -1.47 1 93.56 272 ASN A CA 1
ATOM 2157 C C . ASN A 1 272 ? -19.625 0.424 -0.692 1 93.56 272 ASN A C 1
ATOM 2159 O O . ASN A 1 272 ? -20.562 -0.182 -1.203 1 93.56 272 ASN A O 1
ATOM 2163 N N . LYS A 1 273 ? -19.609 0.846 0.512 1 94.56 273 LYS A N 1
ATOM 2164 C CA . LYS A 1 273 ? -20.797 0.718 1.35 1 94.56 273 LYS A CA 1
ATOM 2165 C C . LYS A 1 273 ? -22.016 1.392 0.7 1 94.56 273 LYS A C 1
ATOM 2167 O O . LYS A 1 273 ? -23.094 0.814 0.648 1 94.56 273 LYS A O 1
ATOM 2172 N N . GLN A 1 274 ? -21.828 2.615 0.236 1 97.38 274 GLN A N 1
ATOM 2173 C CA . GLN A 1 274 ? -22.922 3.371 -0.374 1 97.38 274 GLN A CA 1
ATOM 2174 C C . GLN A 1 274 ? -23.406 2.703 -1.661 1 97.38 274 GLN A C 1
ATOM 2176 O O . GLN A 1 274 ? -24.594 2.74 -1.98 1 97.38 274 GLN A O 1
ATOM 2181 N N . ASN A 1 275 ? -22.469 2.152 -2.383 1 94.12 275 ASN A N 1
ATOM 2182 C CA . ASN A 1 275 ? -22.875 1.399 -3.568 1 94.12 275 ASN A CA 1
ATOM 2183 C C . ASN A 1 275 ? -23.75 0.208 -3.207 1 94.12 275 ASN A C 1
ATOM 2185 O O . ASN A 1 275 ? -24.75 -0.061 -3.885 1 94.12 275 ASN A O 1
ATOM 2189 N N . GLN A 1 276 ? -23.375 -0.494 -2.229 1 91.88 276 GLN A N 1
ATOM 2190 C CA . GLN A 1 276 ? -24.172 -1.626 -1.766 1 91.88 276 GLN A CA 1
ATOM 2191 C C . GLN A 1 276 ? -25.562 -1.174 -1.307 1 91.88 276 GLN A C 1
ATOM 2193 O O . GLN A 1 276 ? -26.562 -1.814 -1.624 1 91.88 276 GLN A O 1
ATOM 2198 N N . LEU A 1 277 ? -25.641 -0.085 -0.562 1 95.94 277 LEU A N 1
ATOM 2199 C CA . LEU A 1 277 ? -26.906 0.458 -0.102 1 95.94 277 LEU A CA 1
ATOM 2200 C C . LEU A 1 277 ? -27.781 0.886 -1.282 1 95.94 277 LEU A C 1
ATOM 2202 O O . LEU A 1 277 ? -28.984 0.653 -1.285 1 95.94 277 LEU A O 1
ATOM 2206 N N . ALA A 1 278 ? -27.141 1.502 -2.215 1 96.5 278 ALA A N 1
ATOM 2207 C CA . ALA A 1 278 ? -27.875 1.933 -3.402 1 96.5 278 ALA A CA 1
ATOM 2208 C C . ALA A 1 278 ? -28.469 0.739 -4.137 1 96.5 278 ALA A C 1
ATOM 2210 O O . ALA A 1 278 ? -29.609 0.795 -4.594 1 96.5 278 ALA A O 1
ATOM 2211 N N . ASN A 1 279 ? -27.719 -0.319 -4.242 1 92.81 279 ASN A N 1
ATOM 2212 C CA . ASN A 1 279 ? -28.156 -1.526 -4.934 1 92.81 279 ASN A CA 1
ATOM 2213 C C . ASN A 1 279 ? -29.359 -2.166 -4.234 1 92.81 279 ASN A C 1
ATOM 2215 O O . ASN A 1 279 ? -30.156 -2.848 -4.871 1 92.81 279 ASN A O 1
ATOM 2219 N N . THR A 1 280 ? -29.531 -1.957 -2.988 1 93.81 280 THR A N 1
ATOM 2220 C CA . THR A 1 280 ? -30.625 -2.549 -2.229 1 93.81 280 THR A CA 1
ATOM 2221 C C . THR A 1 280 ? -31.719 -1.516 -1.954 1 93.81 280 THR A C 1
ATOM 2223 O O . THR A 1 280 ? -32.625 -1.753 -1.146 1 93.81 280 THR A O 1
ATOM 2226 N N . GLY A 1 281 ? -31.641 -0.339 -2.527 1 94.94 281 GLY A N 1
ATOM 2227 C CA . GLY A 1 281 ? -32.625 0.708 -2.393 1 94.94 281 GLY A CA 1
ATOM 2228 C C . GLY A 1 281 ? -32.625 1.383 -1.035 1 94.94 281 GLY A C 1
ATOM 2229 O O . GLY A 1 281 ? -33.625 1.982 -0.619 1 94.94 281 GLY A O 1
ATOM 2230 N N . LYS A 1 282 ? -31.5 1.303 -0.345 1 96.56 282 LYS A N 1
ATOM 2231 C CA . LYS A 1 282 ? -31.438 1.82 1.02 1 96.56 282 LYS A CA 1
ATOM 2232 C C . LYS A 1 282 ? -30.531 3.051 1.1 1 96.56 282 LYS A C 1
ATOM 2234 O O . LYS A 1 282 ? -30.25 3.547 2.191 1 96.56 282 LYS A O 1
ATOM 2239 N N . GLY A 1 283 ? -30.094 3.592 -0 1 97.44 283 GLY A N 1
ATOM 2240 C CA . GLY A 1 283 ? -29.234 4.762 -0.055 1 97.44 283 GLY A CA 1
ATOM 2241 C C . GLY A 1 283 ? -28.875 5.168 -1.47 1 97.44 283 GLY A C 1
ATOM 2242 O O . GLY A 1 283 ? -29.406 4.613 -2.436 1 97.44 283 GLY A O 1
ATOM 2243 N N . SER A 1 284 ? -28.047 6.191 -1.59 1 97.44 284 SER A N 1
ATOM 2244 C CA . SER A 1 284 ? -27.516 6.66 -2.867 1 97.44 284 SER A CA 1
ATOM 2245 C C . SER A 1 284 ? -26.031 6.332 -3.008 1 97.44 284 SER A C 1
ATOM 2247 O O . SER A 1 284 ? -25.312 6.215 -2.01 1 97.44 284 SER A O 1
ATOM 2249 N N . PRO A 1 285 ? -25.562 6.141 -4.234 1 97.5 285 PRO A N 1
ATOM 2250 C CA . PRO A 1 285 ? -24.125 5.949 -4.402 1 97.5 285 PRO A CA 1
ATOM 2251 C C . PRO A 1 285 ? -23.312 7.199 -4.062 1 97.5 285 PRO A C 1
ATOM 2253 O O . PRO A 1 285 ? -23.828 8.32 -4.191 1 97.5 285 PRO A O 1
ATOM 2256 N N . LEU A 1 286 ? -22.156 7 -3.561 1 98.56 286 LEU A N 1
ATOM 2257 C CA . LEU A 1 286 ? -21.188 8.078 -3.426 1 98.56 286 LEU A CA 1
ATOM 2258 C C . LEU A 1 286 ? -20.344 8.219 -4.691 1 98.56 286 LEU A C 1
ATOM 2260 O O . LEU A 1 286 ? -19.672 7.27 -5.109 1 98.56 286 LEU A O 1
ATOM 2264 N N . LEU A 1 287 ? -20.422 9.375 -5.32 1 98.38 287 LEU A N 1
ATOM 2265 C CA . LEU A 1 287 ? -19.703 9.578 -6.574 1 98.38 287 LEU A CA 1
ATOM 2266 C C . LEU A 1 287 ? -18.422 10.359 -6.348 1 98.38 287 LEU A C 1
ATOM 2268 O O . LEU A 1 287 ? -18.391 11.297 -5.547 1 98.38 287 LEU A O 1
ATOM 2272 N N . ILE A 1 288 ? -17.344 9.945 -6.938 1 98.56 288 ILE A N 1
ATOM 2273 C CA . ILE A 1 288 ? -16.031 10.586 -6.828 1 98.56 288 ILE A CA 1
ATOM 2274 C C . ILE A 1 288 ? -15.469 10.836 -8.227 1 98.56 288 ILE A C 1
ATOM 2276 O O . ILE A 1 288 ? -15.305 9.906 -9.008 1 98.56 288 ILE A O 1
ATOM 2280 N N . ALA A 1 289 ? -15.188 12.062 -8.547 1 98 289 ALA A N 1
ATOM 2281 C CA . ALA A 1 289 ? -14.555 12.445 -9.812 1 98 289 ALA A CA 1
ATOM 2282 C C . ALA A 1 289 ? -13.125 12.922 -9.586 1 98 289 ALA A C 1
ATOM 2284 O O . ALA A 1 289 ? -12.883 13.805 -8.758 1 98 289 ALA A O 1
ATOM 2285 N N . THR A 1 290 ? -12.18 12.336 -10.297 1 95.81 290 THR A N 1
ATOM 2286 C CA . THR A 1 290 ? -10.789 12.75 -10.234 1 95.81 290 THR A CA 1
ATOM 2287 C C . THR A 1 290 ? -10.422 13.609 -11.445 1 95.81 290 THR A C 1
ATOM 2289 O O . THR A 1 290 ? -11.18 13.672 -12.414 1 95.81 290 THR A O 1
ATOM 2292 N N . ASN A 1 291 ? -9.289 14.336 -11.305 1 94.19 291 ASN A N 1
ATOM 2293 C CA . ASN A 1 291 ? -8.789 15.219 -12.359 1 94.19 291 ASN A CA 1
ATOM 2294 C C . ASN A 1 291 ? -9.781 16.328 -12.68 1 94.19 291 ASN A C 1
ATOM 2296 O O . ASN A 1 291 ? -9.984 16.656 -13.852 1 94.19 291 ASN A O 1
ATOM 2300 N N . VAL A 1 292 ? -10.484 16.797 -11.703 1 96.62 292 VAL A N 1
ATOM 2301 C CA . VAL A 1 292 ? -11.414 17.922 -11.836 1 96.62 292 VAL A CA 1
ATOM 2302 C C . VAL A 1 292 ? -10.961 19.062 -10.938 1 96.62 292 VAL A C 1
ATOM 2304 O O . VAL A 1 292 ? -11.016 18.969 -9.711 1 96.62 292 VAL A O 1
ATOM 2307 N N . THR A 1 293 ? -10.539 20.125 -11.516 1 96.75 293 THR A N 1
ATOM 2308 C CA . THR A 1 293 ? -10.133 21.297 -10.773 1 96.75 293 THR A CA 1
ATOM 2309 C C . THR A 1 293 ? -11.25 22.344 -10.75 1 96.75 293 THR A C 1
ATOM 2311 O O . THR A 1 293 ? -11.734 22.766 -11.805 1 96.75 293 THR A O 1
ATOM 2314 N N . VAL A 1 294 ? -11.672 22.734 -9.617 1 97.94 294 VAL A N 1
ATOM 2315 C CA . VAL A 1 294 ? -12.672 23.781 -9.461 1 97.94 294 VAL A CA 1
ATOM 2316 C C . VAL A 1 294 ? -12 25.156 -9.57 1 97.94 294 VAL A C 1
ATOM 2318 O O . VAL A 1 294 ? -11 25.422 -8.898 1 97.94 294 VAL A O 1
ATOM 2321 N N . GLU A 1 295 ? -12.594 26 -10.359 1 97.25 295 GLU A N 1
ATOM 2322 C CA . GLU A 1 295 ? -12 27.312 -10.625 1 97.25 295 GLU A CA 1
ATOM 2323 C C . GLU A 1 295 ? -12.75 28.422 -9.898 1 97.25 295 GLU A C 1
ATOM 2325 O O . GLU A 1 295 ? -12.141 29.25 -9.234 1 97.25 295 GLU A O 1
ATOM 2330 N N . ARG A 1 296 ? -14.016 28.484 -10.055 1 97.38 296 ARG A N 1
ATOM 2331 C CA . ARG A 1 296 ? -14.891 29.484 -9.453 1 97.38 296 ARG A CA 1
ATOM 2332 C C . ARG A 1 296 ? -16.359 29.078 -9.578 1 97.38 296 ARG A C 1
ATOM 2334 O O . ARG A 1 296 ? -16.672 28.047 -10.18 1 97.38 296 ARG A O 1
ATOM 2341 N N . PHE A 1 297 ? -17.266 29.844 -8.938 1 97.19 297 PHE A N 1
ATOM 2342 C CA . PHE A 1 297 ? -18.688 29.594 -9.078 1 97.19 297 PHE A CA 1
ATOM 2343 C C . PHE A 1 297 ? -19.438 30.891 -9.352 1 97.19 297 PHE A C 1
ATOM 2345 O O . PHE A 1 297 ? -18.906 31.984 -9.133 1 97.19 297 PHE A O 1
ATOM 2352 N N . PHE A 1 298 ? -20.656 30.734 -9.93 1 94.94 298 PHE A N 1
ATOM 2353 C CA . PHE A 1 298 ? -21.562 31.859 -10.18 1 94.94 298 PHE A CA 1
ATOM 2354 C C . PHE A 1 298 ? -22.781 31.781 -9.281 1 94.94 298 PHE A C 1
ATOM 2356 O O . PHE A 1 298 ? -23.484 30.766 -9.258 1 94.94 298 PHE A O 1
ATOM 2363 N N . ALA A 1 299 ? -22.922 32.844 -8.531 1 93.38 299 ALA A N 1
ATOM 2364 C CA . ALA A 1 299 ? -24.078 32.969 -7.641 1 93.38 299 ALA A CA 1
ATOM 2365 C C . ALA A 1 299 ? -25.156 33.875 -8.242 1 93.38 299 ALA A C 1
ATOM 2367 O O . ALA A 1 299 ? -24.844 34.844 -8.906 1 93.38 299 ALA A O 1
ATOM 2368 N N . ASP A 1 300 ? -26.422 33.531 -8 1 92.12 300 ASP A N 1
ATOM 2369 C CA . ASP A 1 300 ? -27.562 34.281 -8.492 1 92.12 300 ASP A CA 1
ATOM 2370 C C . ASP A 1 300 ? -28.031 35.312 -7.461 1 92.12 300 ASP A C 1
ATOM 2372 O O . ASP A 1 300 ? -28.688 34.938 -6.48 1 92.12 300 ASP A O 1
ATOM 2376 N N . GLU A 1 301 ? -27.828 36.531 -7.699 1 87.88 301 GLU A N 1
ATOM 2377 C CA . GLU A 1 301 ? -28.156 37.594 -6.77 1 87.88 301 GLU A CA 1
ATOM 2378 C C . GLU A 1 301 ? -29.672 37.656 -6.527 1 87.88 301 GLU A C 1
ATOM 2380 O O . GLU A 1 301 ? -30.109 38.062 -5.441 1 87.88 301 GLU A O 1
ATOM 2385 N N . GLU A 1 302 ? -30.406 37.281 -7.477 1 88.25 302 GLU A N 1
ATOM 2386 C CA . GLU A 1 302 ? -31.859 37.375 -7.383 1 88.25 302 GLU A CA 1
ATOM 2387 C C . GLU A 1 302 ? -32.438 36.219 -6.539 1 88.25 302 GLU A C 1
ATOM 2389 O O . GLU A 1 302 ? -33.562 36.281 -6.102 1 88.25 302 GLU A O 1
ATOM 2394 N N . ASN A 1 303 ? -31.703 35.312 -6.332 1 88.44 303 ASN A N 1
ATOM 2395 C CA . ASN A 1 303 ? -32.094 34.188 -5.527 1 88.44 303 ASN A CA 1
ATOM 2396 C C . ASN A 1 303 ? -31.188 34 -4.32 1 88.44 303 ASN A C 1
ATOM 2398 O O . ASN A 1 303 ? -30.594 32.938 -4.145 1 88.44 303 ASN A O 1
ATOM 2402 N N . ASP A 1 304 ? -31.062 35 -3.541 1 87.19 304 ASP A N 1
ATOM 2403 C CA . ASP A 1 304 ? -30.312 35.031 -2.285 1 87.19 304 ASP A CA 1
ATOM 2404 C C . ASP A 1 304 ? -28.875 34.562 -2.498 1 87.19 304 ASP A C 1
ATOM 2406 O O . ASP A 1 304 ? -28.312 33.844 -1.68 1 87.19 304 ASP A O 1
ATOM 2410 N N . ASN A 1 305 ? -28.312 34.812 -3.73 1 91.69 305 ASN A N 1
ATOM 2411 C CA . ASN A 1 305 ? -26.922 34.5 -4.094 1 91.69 305 ASN A CA 1
ATOM 2412 C C . ASN A 1 305 ? -26.656 33 -4.023 1 91.69 305 ASN A C 1
ATOM 2414 O O . ASN A 1 305 ? -25.609 32.562 -3.521 1 91.69 305 ASN A O 1
ATOM 2418 N N . ALA A 1 306 ? -27.609 32.25 -4.445 1 94.5 306 ALA A N 1
ATOM 2419 C CA . ALA A 1 306 ? -27.422 30.797 -4.547 1 94.5 306 ALA A CA 1
ATOM 2420 C C . ALA A 1 306 ? -26.516 30.453 -5.723 1 94.5 306 ALA A C 1
ATOM 2422 O O . ALA A 1 306 ? -26.594 31.062 -6.789 1 94.5 306 ALA A O 1
ATOM 2423 N N . VAL A 1 307 ? -25.672 29.484 -5.484 1 95.81 307 VAL A N 1
ATOM 2424 C CA . VAL A 1 307 ? -24.781 29.062 -6.559 1 95.81 307 VAL A CA 1
ATOM 2425 C C . VAL A 1 307 ? -25.578 28.312 -7.629 1 95.81 307 VAL A C 1
ATOM 2427 O O . VAL A 1 307 ? -26.312 27.375 -7.324 1 95.81 307 VAL A O 1
ATOM 2430 N N . LYS A 1 308 ? -25.359 28.75 -8.883 1 93.62 308 LYS A N 1
ATOM 2431 C CA . LYS A 1 308 ? -26.078 28.141 -9.992 1 93.62 308 LYS A CA 1
ATOM 2432 C C . LYS A 1 308 ? -25.141 27.375 -10.906 1 93.62 308 LYS A C 1
ATOM 2434 O O . LYS A 1 308 ? -25.547 26.453 -11.617 1 93.62 308 LYS A O 1
ATOM 2439 N N . VAL A 1 309 ? -23.922 27.844 -10.891 1 96.25 309 VAL A N 1
ATOM 2440 C CA . VAL A 1 309 ? -22.938 27.219 -11.758 1 96.25 309 VAL A CA 1
ATOM 2441 C C . VAL A 1 309 ? -21.609 27.047 -11.008 1 96.25 309 VAL A C 1
ATOM 2443 O O . VAL A 1 309 ? -21.141 27.984 -10.352 1 96.25 309 VAL A O 1
ATOM 2446 N N . LEU A 1 310 ? -21.062 25.875 -11.055 1 97.62 310 LEU A N 1
ATOM 2447 C CA . LEU A 1 310 ? -19.703 25.594 -10.609 1 97.62 310 LEU A CA 1
ATOM 2448 C C . LEU A 1 310 ? -18.797 25.328 -11.805 1 97.62 310 LEU A C 1
ATOM 2450 O O . LEU A 1 310 ? -18.969 24.328 -12.508 1 97.62 310 LEU A O 1
ATOM 2454 N N . LYS A 1 311 ? -17.812 26.203 -12.039 1 97.31 311 LYS A N 1
ATOM 2455 C CA . LYS A 1 311 ? -16.891 26.078 -13.156 1 97.31 311 LYS A CA 1
ATOM 2456 C C . LYS A 1 311 ? -15.719 25.172 -12.797 1 97.31 311 LYS A C 1
ATOM 2458 O O . LYS A 1 311 ? -15.031 25.391 -11.805 1 97.31 311 LYS A O 1
ATOM 2463 N N . THR A 1 312 ? -15.523 24.109 -13.609 1 97.25 312 THR A N 1
ATOM 2464 C CA . THR A 1 312 ? -14.422 23.172 -13.391 1 97.25 312 THR A CA 1
ATOM 2465 C C . THR A 1 312 ? -13.586 23.016 -14.656 1 97.25 312 THR A C 1
ATOM 2467 O O . THR A 1 312 ? -13.977 23.484 -15.734 1 97.25 312 THR A O 1
ATOM 2470 N N . SER A 1 313 ? -12.445 22.469 -14.555 1 95.44 313 SER A N 1
ATOM 2471 C CA . SER A 1 313 ? -11.547 22.203 -15.664 1 95.44 313 SER A CA 1
ATOM 2472 C C . SER A 1 313 ? -12.172 21.219 -16.656 1 95.44 313 SER A C 1
ATOM 2474 O O . SER A 1 313 ? -11.719 21.125 -17.797 1 95.44 313 SER A O 1
ATOM 2476 N N . ARG A 1 314 ? -13.211 20.484 -16.266 1 95.88 314 ARG A N 1
ATOM 2477 C CA . ARG A 1 314 ? -13.805 19.469 -17.125 1 95.88 314 ARG A CA 1
ATOM 2478 C C . ARG A 1 314 ? -15.219 19.859 -17.531 1 95.88 314 ARG A C 1
ATOM 2480 O O . ARG A 1 314 ? -16 19.016 -17.969 1 95.88 314 ARG A O 1
ATOM 2487 N N . GLY A 1 315 ? -15.57 21.141 -17.328 1 95.38 315 GLY A N 1
ATOM 2488 C CA . GLY A 1 315 ? -16.891 21.594 -17.688 1 95.38 315 GLY A CA 1
ATOM 2489 C C . GLY A 1 315 ? -17.641 22.25 -16.531 1 95.38 315 GLY A C 1
ATOM 2490 O O . GLY A 1 315 ? -17.109 22.359 -15.43 1 95.38 315 GLY A O 1
ATOM 2491 N N . ASN A 1 316 ? -18.828 22.75 -16.859 1 95.81 316 ASN A N 1
ATOM 2492 C CA . ASN A 1 316 ? -19.641 23.469 -15.883 1 95.81 316 ASN A CA 1
ATOM 2493 C C . ASN A 1 316 ? -20.719 22.594 -15.266 1 95.81 316 ASN A C 1
ATOM 2495 O O . ASN A 1 316 ? -21.516 21.984 -15.984 1 95.81 316 ASN A O 1
ATOM 2499 N N . LEU A 1 317 ? -20.672 22.453 -13.984 1 96.56 317 LEU A N 1
ATOM 2500 C CA . LEU A 1 317 ? -21.797 21.844 -13.281 1 96.56 317 LEU A CA 1
ATOM 2501 C C . LEU A 1 317 ? -22.906 22.875 -13.023 1 96.56 317 LEU A C 1
ATOM 2503 O O . LEU A 1 317 ? -22.656 23.891 -12.375 1 96.56 317 LEU A O 1
ATOM 2507 N N . CYS A 1 318 ? -24.125 22.594 -13.438 1 94.62 318 CYS A N 1
ATOM 2508 C CA . CYS A 1 318 ? -25.234 23.547 -13.352 1 94.62 318 CYS A CA 1
ATOM 2509 C C . CYS A 1 318 ? -26.281 23.062 -12.359 1 94.62 318 CYS A C 1
ATOM 2511 O O . CYS A 1 318 ? -26.672 21.891 -12.375 1 94.62 318 CYS A O 1
ATOM 2513 N N . PHE A 1 319 ? -26.688 23.984 -11.539 1 93.56 319 PHE A N 1
ATOM 2514 C CA . PHE A 1 319 ? -27.703 23.734 -10.508 1 93.56 319 PHE A CA 1
ATOM 2515 C C . PHE A 1 319 ? -28.844 24.734 -10.609 1 93.56 319 PHE A C 1
ATOM 2517 O O . PHE A 1 319 ? -28.984 25.609 -9.758 1 93.56 319 PHE A O 1
ATOM 2524 N N . PRO A 1 320 ? -29.781 24.547 -11.469 1 90.5 320 PRO A N 1
ATOM 2525 C CA . PRO A 1 320 ? -30.781 25.562 -11.75 1 90.5 320 PRO A CA 1
ATOM 2526 C C . PRO A 1 320 ? -31.672 25.859 -10.539 1 90.5 320 PRO A C 1
ATOM 2528 O O . PRO A 1 320 ? -32.125 27 -10.367 1 90.5 320 PRO A O 1
ATOM 2531 N N . GLU A 1 321 ? -31.922 24.922 -9.656 1 90.38 321 GLU A N 1
ATOM 2532 C CA . GLU A 1 321 ? -32.812 25.125 -8.516 1 90.38 321 GLU A CA 1
ATOM 2533 C C . GLU A 1 321 ? -32.094 25.828 -7.371 1 90.38 321 GLU A C 1
ATOM 2535 O O . GLU A 1 321 ? -32.719 26.344 -6.445 1 90.38 321 GLU A O 1
ATOM 2540 N N . GLY A 1 322 ? -30.734 25.828 -7.387 1 90.69 322 GLY A N 1
ATOM 2541 C CA . GLY A 1 322 ? -29.953 26.516 -6.371 1 90.69 322 GLY A CA 1
ATOM 2542 C C . GLY A 1 322 ? -30.016 25.844 -5.016 1 90.69 322 GLY A C 1
ATOM 2543 O O . GLY A 1 322 ? -29.844 26.484 -3.982 1 90.69 322 GLY A O 1
ATOM 2544 N N . LYS A 1 323 ? -30.203 24.578 -4.98 1 92.81 323 LYS A N 1
ATOM 2545 C CA . LYS A 1 323 ? -30.391 23.859 -3.727 1 92.81 323 LYS A CA 1
ATOM 2546 C C . LYS A 1 323 ? -29.141 23.062 -3.359 1 92.81 323 LYS A C 1
ATOM 2548 O O . LYS A 1 323 ? -29 22.625 -2.215 1 92.81 323 LYS A O 1
ATOM 2553 N N . THR A 1 324 ? -28.234 22.922 -4.34 1 96.69 324 THR A N 1
ATOM 2554 C CA . THR A 1 324 ? -27.031 22.141 -4.117 1 96.69 324 THR A CA 1
ATOM 2555 C C . THR A 1 324 ? -26.047 22.906 -3.234 1 96.69 324 THR A C 1
ATOM 2557 O O . THR A 1 324 ? -25.75 24.078 -3.492 1 96.69 324 THR A O 1
ATOM 2560 N N . ASN A 1 325 ? -25.578 22.281 -2.166 1 97.94 325 ASN A N 1
ATOM 2561 C CA . ASN A 1 325 ? -24.531 22.859 -1.328 1 97.94 325 ASN A CA 1
ATOM 2562 C C . ASN A 1 325 ? -23.141 22.625 -1.924 1 97.94 325 ASN A C 1
ATOM 2564 O O . ASN A 1 325 ? -22.859 21.547 -2.443 1 97.94 325 ASN A O 1
ATOM 2568 N N . ILE A 1 326 ? -22.344 23.641 -1.896 1 98.44 326 ILE A N 1
ATOM 2569 C CA . ILE A 1 326 ? -20.938 23.531 -2.25 1 98.44 326 ILE A CA 1
ATOM 2570 C C . ILE A 1 326 ? -20.078 23.578 -0.987 1 98.44 326 ILE A C 1
ATOM 2572 O O . ILE A 1 326 ? -20.109 24.562 -0.251 1 98.44 326 ILE A O 1
ATOM 2576 N N . ILE A 1 327 ? -19.375 22.516 -0.684 1 98.88 327 ILE A N 1
ATOM 2577 C CA . ILE A 1 327 ? -18.5 22.453 0.478 1 98.88 327 ILE A CA 1
ATOM 2578 C C . ILE A 1 327 ? -17.047 22.594 0.032 1 98.88 327 ILE A C 1
ATOM 2580 O O . ILE A 1 327 ? -16.5 21.688 -0.62 1 98.88 327 ILE A O 1
ATOM 2584 N N . LEU A 1 328 ? -16.391 23.688 0.365 1 98.81 328 LEU A N 1
ATOM 2585 C CA . LEU A 1 328 ? -14.984 23.875 0.06 1 98.81 328 LEU A CA 1
ATOM 2586 C C . LEU A 1 328 ? -14.102 23.203 1.103 1 98.81 328 LEU A C 1
ATOM 2588 O O . LEU A 1 328 ? -13.898 23.734 2.197 1 98.81 328 LEU A O 1
ATOM 2592 N N . ALA A 1 329 ? -13.539 22.047 0.75 1 98.62 329 ALA A N 1
ATOM 2593 C CA . ALA A 1 329 ? -12.641 21.234 1.57 1 98.62 329 ALA A CA 1
ATOM 2594 C C . ALA A 1 329 ? -11.281 21.062 0.891 1 98.62 329 ALA A C 1
ATOM 2596 O O . ALA A 1 329 ? -10.664 20 0.982 1 98.62 329 ALA A O 1
ATOM 2597 N N . ASN A 1 330 ? -10.852 22.047 0.131 1 97.12 330 ASN A N 1
ATOM 2598 C CA . ASN A 1 330 ? -9.68 21.938 -0.731 1 97.12 330 ASN A CA 1
ATOM 2599 C C . ASN A 1 330 ? -8.508 22.75 -0.186 1 97.12 330 ASN A C 1
ATOM 2601 O O . ASN A 1 330 ? -7.773 23.391 -0.95 1 97.12 330 ASN A O 1
ATOM 2605 N N . SER A 1 331 ? -8.344 22.859 1.188 1 95.81 331 SER A N 1
ATOM 2606 C CA . SER A 1 331 ? -7.223 23.469 1.878 1 95.81 331 SER A CA 1
ATOM 2607 C C . SER A 1 331 ? -7.441 24.969 2.057 1 95.81 331 SER A C 1
ATOM 2609 O O . SER A 1 331 ? -8.367 25.547 1.475 1 95.81 331 SER A O 1
ATOM 2611 N N . ALA A 1 332 ? -6.652 25.594 2.781 1 97.81 332 ALA A N 1
ATOM 2612 C CA . ALA A 1 332 ? -6.887 26.953 3.238 1 97.81 332 ALA A CA 1
ATOM 2613 C C . ALA A 1 332 ? -6.684 27.953 2.104 1 97.81 332 ALA A C 1
ATOM 2615 O O . ALA A 1 332 ? -7.582 28.734 1.793 1 97.81 332 ALA A O 1
ATOM 2616 N N . ILE A 1 333 ? -5.562 27.906 1.414 1 97.94 333 ILE A N 1
ATOM 2617 C CA . ILE A 1 333 ? -5.23 28.922 0.418 1 97.94 333 ILE A CA 1
ATOM 2618 C C . ILE A 1 333 ? -6.039 28.672 -0.854 1 97.94 333 ILE A C 1
ATOM 2620 O O . ILE A 1 333 ? -6.672 29.594 -1.382 1 97.94 333 ILE A O 1
ATOM 2624 N N . PRO A 1 334 ? -6.152 27.422 -1.343 1 97.38 334 PRO A N 1
ATOM 2625 C CA . PRO A 1 334 ? -6.969 27.203 -2.537 1 97.38 334 PRO A CA 1
ATOM 2626 C C . PRO A 1 334 ? -8.438 27.562 -2.322 1 97.38 334 PRO A C 1
ATOM 2628 O O . PRO A 1 334 ? -9.102 28.047 -3.24 1 97.38 334 PRO A O 1
ATOM 2631 N N . ALA A 1 335 ? -8.992 27.312 -1.169 1 98.31 335 ALA A N 1
ATOM 2632 C CA . ALA A 1 335 ? -10.375 27.719 -0.893 1 98.31 335 ALA A CA 1
ATOM 2633 C C . ALA A 1 335 ? -10.539 29.234 -0.985 1 98.31 335 ALA A C 1
ATOM 2635 O O . ALA A 1 335 ? -11.523 29.719 -1.539 1 98.31 335 ALA A O 1
ATOM 2636 N N . ALA A 1 336 ? -9.594 29.938 -0.413 1 98.5 336 ALA A N 1
ATOM 2637 C CA . ALA A 1 336 ? -9.609 31.391 -0.526 1 98.5 336 ALA A CA 1
ATOM 2638 C C . ALA A 1 336 ? -9.539 31.828 -1.985 1 98.5 336 ALA A C 1
ATOM 2640 O O . ALA A 1 336 ? -10.219 32.781 -2.395 1 98.5 336 ALA A O 1
ATOM 2641 N N . THR A 1 337 ? -8.68 31.141 -2.762 1 98.19 337 THR A N 1
ATOM 2642 C CA . THR A 1 337 ? -8.531 31.453 -4.18 1 98.19 337 THR A CA 1
ATOM 2643 C C . THR A 1 337 ? -9.867 31.312 -4.906 1 98.19 337 THR A C 1
ATOM 2645 O O . THR A 1 337 ? -10.234 32.156 -5.707 1 98.19 337 THR A O 1
ATOM 2648 N N . VAL A 1 338 ? -10.594 30.266 -4.621 1 98.25 338 VAL A N 1
ATOM 2649 C CA . VAL A 1 338 ? -11.891 30.031 -5.242 1 98.25 338 VAL A CA 1
ATOM 2650 C C . VAL A 1 338 ? -12.844 31.172 -4.902 1 98.25 338 VAL A C 1
ATOM 2652 O O . VAL A 1 338 ? -13.531 31.703 -5.781 1 98.25 338 VAL A O 1
ATOM 2655 N N . LEU A 1 339 ? -12.898 31.594 -3.656 1 98.12 339 LEU A N 1
ATOM 2656 C CA . LEU A 1 339 ? -13.836 32.625 -3.217 1 98.12 339 LEU A CA 1
ATOM 2657 C C . LEU A 1 339 ? -13.453 33.969 -3.783 1 98.12 339 LEU A C 1
ATOM 2659 O O . LEU A 1 339 ? -14.32 34.781 -4.141 1 98.12 339 LEU A O 1
ATOM 2663 N N . LEU A 1 340 ? -12.133 34.281 -3.857 1 97.81 340 LEU A N 1
ATOM 2664 C CA . LEU A 1 340 ? -11.648 35.531 -4.426 1 97.81 340 LEU A CA 1
ATOM 2665 C C . LEU A 1 340 ? -12.047 35.656 -5.891 1 97.81 340 LEU A C 1
ATOM 2667 O O . LEU A 1 340 ? -12.258 36.75 -6.391 1 97.81 340 LEU A O 1
ATOM 2671 N N . ASN A 1 341 ? -12.219 34.531 -6.527 1 97.12 341 ASN A N 1
ATOM 2672 C CA . ASN A 1 341 ? -12.57 34.531 -7.945 1 97.12 341 ASN A CA 1
ATOM 2673 C C . ASN A 1 341 ? -14.078 34.438 -8.148 1 97.12 341 ASN A C 1
ATOM 2675 O O . ASN A 1 341 ? -14.562 34.5 -9.281 1 97.12 341 ASN A O 1
ATOM 2679 N N . SER A 1 342 ? -14.883 34.312 -7.094 1 96.62 342 SER A N 1
ATOM 2680 C CA . SER A 1 342 ? -16.297 33.969 -7.254 1 96.62 342 SER A CA 1
ATOM 2681 C C . SER A 1 342 ? -17.188 35.062 -6.707 1 96.62 342 SER A C 1
ATOM 2683 O O . SER A 1 342 ? -18.312 35.25 -7.191 1 96.62 342 SER A O 1
ATOM 2685 N N . LEU A 1 343 ? -16.75 35.75 -5.621 1 95 343 LEU A N 1
ATOM 2686 C CA . LEU A 1 343 ? -17.625 36.688 -4.926 1 95 343 LEU A CA 1
ATOM 2687 C C . LEU A 1 343 ? -16.922 38.031 -4.719 1 95 343 LEU A C 1
ATOM 2689 O O . LEU A 1 343 ? -15.844 38.062 -4.117 1 95 343 LEU A O 1
ATOM 2693 N N . GLU A 1 344 ? -17.562 39.062 -5.035 1 91.31 344 GLU A N 1
ATOM 2694 C CA . GLU A 1 344 ? -17 40.375 -4.898 1 91.31 344 GLU A CA 1
ATOM 2695 C C . GLU A 1 344 ? -16.734 40.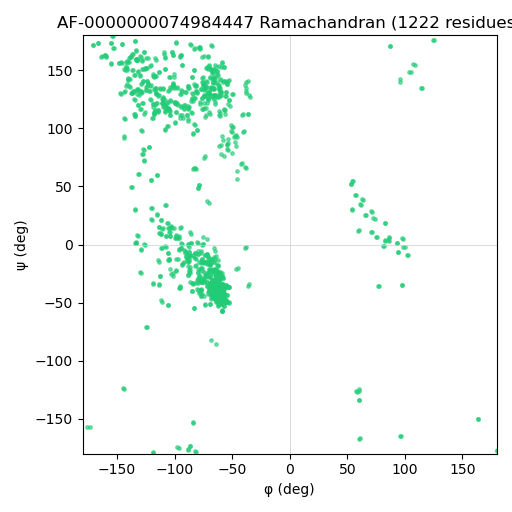75 -3.436 1 91.31 344 GLU A C 1
ATOM 2697 O O . GLU A 1 344 ? -15.68 41.281 -3.096 1 91.31 344 GLU A O 1
ATOM 2702 N N . PRO A 1 345 ? -17.594 40.406 -2.498 1 90.19 345 PRO A N 1
ATOM 2703 C CA . PRO A 1 345 ? -17.344 40.75 -1.095 1 90.19 345 PRO A CA 1
ATOM 2704 C C . PRO A 1 345 ? -16.094 40.062 -0.542 1 90.19 345 PRO A C 1
ATOM 2706 O O . PRO A 1 345 ? -15.508 40.562 0.437 1 90.19 345 PRO A O 1
ATOM 2709 N N . MET A 1 346 ? -15.727 39 -1.11 1 94.62 346 MET A N 1
ATOM 2710 C CA . MET A 1 346 ? -14.586 38.25 -0.603 1 94.62 346 MET A CA 1
ATOM 2711 C C . MET A 1 346 ? -13.281 38.969 -0.903 1 94.62 346 MET A C 1
ATOM 2713 O O . MET A 1 346 ? -12.25 38.688 -0.279 1 94.62 346 MET A O 1
ATOM 2717 N N . LYS A 1 347 ? -13.273 39.906 -1.753 1 92.81 347 LYS A N 1
ATOM 2718 C CA . LYS A 1 347 ? -12.086 40.719 -2.021 1 92.81 347 LYS A CA 1
ATOM 2719 C C . LYS A 1 347 ? -11.648 41.469 -0.781 1 92.81 347 LYS A C 1
ATOM 2721 O O . LYS A 1 347 ? -10.461 41.75 -0.598 1 92.81 347 LYS A O 1
ATOM 2726 N N . ALA A 1 348 ? -12.625 41.781 0.037 1 93.94 348 ALA A N 1
ATOM 2727 C CA . ALA A 1 348 ? -12.32 42.531 1.254 1 93.94 348 ALA A CA 1
ATOM 2728 C C . ALA A 1 348 ? -12.18 41.594 2.453 1 93.94 348 ALA A C 1
ATOM 2730 O O . ALA A 1 348 ? -11.68 42 3.508 1 93.94 348 ALA A O 1
ATOM 2731 N N . ARG A 1 349 ? -12.57 40.375 2.348 1 96.38 349 ARG A N 1
ATOM 2732 C CA . ARG A 1 349 ? -12.641 39.469 3.496 1 96.38 349 ARG A CA 1
ATOM 2733 C C . ARG A 1 349 ? -11.594 38.375 3.396 1 96.38 349 ARG A C 1
ATOM 2735 O O . ARG A 1 349 ? -10.766 38.219 4.297 1 96.38 349 ARG A O 1
ATOM 2742 N N . ALA A 1 350 ? -11.5 37.719 2.258 1 97.69 350 ALA A N 1
ATOM 2743 C CA . ALA A 1 350 ? -10.672 36.531 2.092 1 97.69 350 ALA A CA 1
ATOM 2744 C C . ALA A 1 350 ? -9.188 36.906 2.053 1 97.69 350 ALA A C 1
ATOM 2746 O O . ALA A 1 350 ? -8.805 37.875 1.406 1 97.69 350 ALA A O 1
ATOM 2747 N N . GLY A 1 351 ? -8.352 36.156 2.795 1 97.81 351 GLY A N 1
ATOM 2748 C CA . GLY A 1 351 ? -6.906 36.188 2.648 1 97.81 351 GLY A CA 1
ATOM 2749 C C . GLY A 1 351 ? -6.254 37.281 3.467 1 97.81 351 GLY A C 1
ATOM 2750 O O . GLY A 1 351 ? -5.035 37.469 3.43 1 97.81 351 GLY A O 1
ATOM 2751 N N . HIS A 1 352 ? -7.035 38.031 4.254 1 95.94 352 HIS A N 1
ATOM 2752 C CA . HIS A 1 352 ? -6.484 39.125 5.035 1 95.94 352 HIS A CA 1
ATOM 2753 C C . HIS A 1 352 ? -5.652 38.625 6.203 1 95.94 352 HIS A C 1
ATOM 2755 O O . HIS A 1 352 ? -4.895 39.375 6.812 1 95.94 352 HIS A O 1
ATOM 2761 N N . ARG A 1 353 ? -5.848 37.438 6.492 1 96.69 353 ARG A N 1
ATOM 2762 C CA . ARG A 1 353 ? -5.09 36.75 7.539 1 96.69 353 ARG A CA 1
ATOM 2763 C C . ARG A 1 353 ? -4.488 35.438 7.02 1 96.69 353 ARG A C 1
ATOM 2765 O O . ARG A 1 353 ? -5.129 34.719 6.25 1 96.69 353 ARG A O 1
ATOM 2772 N N . LEU A 1 354 ? -3.26 35.25 7.262 1 98 354 LEU A N 1
ATOM 2773 C CA . LEU A 1 354 ? -2.572 33.969 7.051 1 98 354 LEU A CA 1
ATOM 2774 C C . LEU A 1 354 ? -1.806 33.562 8.297 1 98 354 LEU A C 1
ATOM 2776 O O . LEU A 1 354 ? -0.965 34.312 8.797 1 98 354 LEU A O 1
ATOM 2780 N N . SER A 1 355 ? -2.188 32.5 8.859 1 97.31 355 SER A N 1
ATOM 2781 C CA . SER A 1 355 ? -1.466 31.938 10 1 97.31 355 SER A CA 1
ATOM 2782 C C . SER A 1 355 ? -0.927 30.547 9.688 1 97.31 355 SER A C 1
ATOM 2784 O O . SER A 1 355 ? -1.053 30.062 8.555 1 97.31 355 SER A O 1
ATOM 2786 N N . GLY A 1 356 ? -0.27 29.891 10.617 1 97.94 356 GLY A N 1
ATOM 2787 C CA . GLY A 1 356 ? 0.395 28.609 10.492 1 97.94 356 GLY A CA 1
ATOM 2788 C C . GLY A 1 356 ? 1.379 28.328 11.617 1 97.94 356 GLY A C 1
ATOM 2789 O O . GLY A 1 356 ? 1.16 28.75 12.758 1 97.94 356 GLY A O 1
ATOM 2790 N N . GLN A 1 357 ? 2.396 27.547 11.203 1 97.88 357 GLN A N 1
ATOM 2791 C CA . GLN A 1 357 ? 3.355 27.156 12.234 1 97.88 357 GLN A CA 1
ATOM 2792 C C . GLN A 1 357 ? 4.785 27.188 11.695 1 97.88 357 GLN A C 1
ATOM 2794 O O . GLN A 1 357 ? 5.02 26.891 10.523 1 97.88 357 GLN A O 1
ATOM 2799 N N . ILE A 1 358 ? 5.633 27.625 12.547 1 97.25 358 ILE A N 1
ATOM 2800 C CA . ILE A 1 358 ? 7.059 27.531 12.234 1 97.25 358 ILE A CA 1
ATOM 2801 C C . ILE A 1 358 ? 7.648 26.266 12.852 1 97.25 358 ILE A C 1
ATOM 2803 O O . ILE A 1 358 ? 7.051 25.672 13.758 1 97.25 358 ILE A O 1
ATOM 2807 N N . LEU A 1 359 ? 8.82 25.875 12.344 1 94.62 359 LEU A N 1
ATOM 2808 C CA . LEU A 1 359 ? 9.352 24.578 12.727 1 94.62 359 LEU A CA 1
ATOM 2809 C C . LEU A 1 359 ? 10.805 24.688 13.18 1 94.62 359 LEU A C 1
ATOM 2811 O O . LEU A 1 359 ? 11.555 25.531 12.672 1 94.62 359 LEU A O 1
ATOM 2815 N N . GLY A 1 360 ? 11.148 23.875 14.156 1 93.31 360 GLY A N 1
ATOM 2816 C CA . GLY A 1 360 ? 12.516 23.578 14.539 1 93.31 360 GLY A CA 1
ATOM 2817 C C . GLY A 1 360 ? 12.75 22.094 14.797 1 93.31 360 GLY A C 1
ATOM 2818 O O . GLY A 1 360 ? 11.82 21.359 15.133 1 93.31 360 GLY A O 1
ATOM 2819 N N . GLN A 1 361 ? 13.969 21.641 14.547 1 93.75 361 GLN A N 1
ATOM 2820 C CA . GLN A 1 361 ? 14.281 20.25 14.812 1 93.75 361 GLN A CA 1
ATOM 2821 C C . GLN A 1 361 ? 15.672 20.094 15.438 1 93.75 361 GLN A C 1
ATOM 2823 O O . GLN A 1 361 ? 16.609 20.797 15.039 1 93.75 361 GLN A O 1
ATOM 2828 N N . THR A 1 362 ? 15.773 19.312 16.422 1 95.62 362 THR A N 1
ATOM 2829 C CA . THR A 1 362 ? 17.031 18.938 17.078 1 95.62 362 THR A CA 1
ATOM 2830 C C . THR A 1 362 ? 17.094 17.438 17.312 1 95.62 362 THR A C 1
ATOM 2832 O O . THR A 1 362 ? 16.172 16.844 17.859 1 95.62 362 THR A O 1
ATOM 2835 N N . ILE A 1 363 ? 18.125 16.828 16.812 1 95.94 363 ILE A N 1
ATOM 2836 C CA . ILE A 1 363 ? 18.375 15.406 17.047 1 95.94 363 ILE A CA 1
ATOM 2837 C C . ILE A 1 363 ? 19.578 15.234 17.953 1 95.94 363 ILE A C 1
ATOM 2839 O O . ILE A 1 363 ? 20.656 15.758 17.656 1 95.94 363 ILE A O 1
ATOM 2843 N N . ALA A 1 364 ? 19.406 14.562 18.984 1 97.69 364 ALA A N 1
ATOM 2844 C CA . ALA A 1 364 ? 20.453 14.359 19.969 1 97.69 364 ALA A CA 1
ATOM 2845 C C . ALA A 1 364 ? 20.5 12.898 20.438 1 97.69 364 ALA A C 1
ATOM 2847 O O . ALA A 1 364 ? 19.609 12.117 20.125 1 97.69 364 ALA A O 1
ATOM 2848 N N . ARG A 1 365 ? 21.547 12.516 21.047 1 98.12 365 ARG A N 1
ATOM 2849 C CA . ARG A 1 365 ? 21.625 11.211 21.688 1 98.12 365 ARG A CA 1
ATOM 2850 C C . ARG A 1 365 ? 22.484 11.281 22.953 1 98.12 365 ARG A C 1
ATOM 2852 O O . ARG A 1 365 ? 23.266 12.211 23.125 1 98.12 365 ARG A O 1
ATOM 2859 N N . PHE A 1 366 ? 22.266 10.398 23.812 1 98.44 366 PHE A N 1
ATOM 2860 C CA . PHE A 1 366 ? 23.062 10.25 25.031 1 98.44 366 PHE A CA 1
ATOM 2861 C C . PHE A 1 366 ? 23.234 8.773 25.391 1 98.44 366 PHE A C 1
ATOM 2863 O O . PHE A 1 366 ? 22.391 7.949 25.031 1 98.44 366 PHE A O 1
ATOM 2870 N N . PRO A 1 367 ? 24.344 8.453 26.031 1 97.81 367 PRO A N 1
ATOM 2871 C CA . PRO A 1 367 ? 24.531 7.055 26.438 1 97.81 367 PRO A CA 1
ATOM 2872 C C . PRO A 1 367 ? 23.438 6.574 27.406 1 97.81 367 PRO A C 1
ATOM 2874 O O . PRO A 1 367 ? 23 7.324 28.281 1 97.81 367 PRO A O 1
ATOM 2877 N N . ILE A 1 368 ? 23.062 5.344 27.219 1 97.12 368 ILE A N 1
ATOM 2878 C CA . ILE A 1 368 ? 22.031 4.754 28.047 1 97.12 368 ILE A CA 1
ATOM 2879 C C . ILE A 1 368 ? 22.516 4.668 29.5 1 97.12 368 ILE A C 1
ATOM 2881 O O . ILE A 1 368 ? 23.562 4.094 29.781 1 97.12 368 ILE A O 1
ATOM 2885 N N . ASP A 1 369 ? 21.75 5.316 30.312 1 95.44 369 ASP A N 1
ATOM 2886 C CA . ASP A 1 369 ? 21.953 5.207 31.75 1 95.44 369 ASP A CA 1
ATOM 2887 C C . ASP A 1 369 ? 21.234 3.986 32.312 1 95.44 369 ASP A C 1
ATOM 2889 O O . ASP A 1 369 ? 20.016 4.012 32.5 1 95.44 369 ASP A O 1
ATOM 2893 N N . GLN A 1 370 ? 21.953 3.014 32.781 1 94.06 370 GLN A N 1
ATOM 2894 C CA . GLN A 1 370 ? 21.375 1.729 33.188 1 94.06 370 GLN A CA 1
ATOM 2895 C C . GLN A 1 370 ? 20.547 1.856 34.438 1 94.06 370 GLN A C 1
ATOM 2897 O O . GLN A 1 370 ? 19.641 1.059 34.688 1 94.06 370 GLN A O 1
ATOM 2902 N N . GLU A 1 371 ? 20.859 2.771 35.25 1 94.56 371 GLU A N 1
ATOM 2903 C CA . GLU A 1 371 ? 20.062 2.998 36.438 1 94.56 371 GLU A CA 1
ATOM 2904 C C . GLU A 1 371 ? 18.672 3.541 36.094 1 94.56 371 GLU A C 1
ATOM 2906 O O . GLU A 1 371 ? 17.688 3.15 36.719 1 94.56 371 GLU A O 1
ATOM 2911 N N . ARG A 1 372 ? 18.625 4.387 35.125 1 95.12 372 ARG A N 1
ATOM 2912 C CA . ARG A 1 372 ? 17.375 5.031 34.719 1 95.12 372 ARG A CA 1
ATOM 2913 C C . ARG A 1 372 ? 16.609 4.164 33.75 1 95.12 372 ARG A C 1
ATOM 2915 O O . ARG A 1 372 ? 15.375 4.191 33.719 1 95.12 372 ARG A O 1
ATOM 2922 N N . PHE A 1 373 ? 17.344 3.434 32.938 1 96.62 373 PHE A N 1
ATOM 2923 C CA . PHE A 1 373 ? 16.734 2.576 31.906 1 96.62 373 PHE A CA 1
ATOM 2924 C C . PHE A 1 373 ? 17.25 1.147 32.031 1 96.62 373 PHE A C 1
ATOM 2926 O O . PHE A 1 373 ? 17.906 0.641 31.125 1 96.62 373 PHE A O 1
ATOM 2933 N N . PRO A 1 374 ? 16.859 0.444 33 1 94.31 374 PRO A N 1
ATOM 2934 C CA . PRO A 1 374 ? 17.438 -0.867 33.312 1 94.31 374 PRO A CA 1
ATOM 2935 C C . PRO A 1 374 ? 17.078 -1.923 32.281 1 94.31 374 PRO A C 1
ATOM 2937 O O . PRO A 1 374 ? 17.781 -2.914 32.125 1 94.31 374 PRO A O 1
ATOM 2940 N N . ASP A 1 375 ? 16.016 -1.73 31.531 1 91.81 375 ASP A N 1
ATOM 2941 C CA . ASP A 1 375 ? 15.539 -2.744 30.594 1 91.81 375 ASP A CA 1
ATOM 2942 C C . ASP A 1 375 ? 16.219 -2.607 29.234 1 91.81 375 ASP A C 1
ATOM 2944 O O . ASP A 1 375 ? 16.016 -3.447 28.344 1 91.81 375 ASP A O 1
ATOM 2948 N N . LEU A 1 376 ? 16.922 -1.535 29.062 1 95.38 376 LEU A N 1
ATOM 2949 C CA . LEU A 1 376 ? 17.641 -1.327 27.812 1 95.38 376 LEU A CA 1
ATOM 2950 C C . LEU A 1 376 ? 19.078 -1.832 27.906 1 95.38 376 LEU A C 1
ATOM 2952 O O . LEU A 1 376 ? 19.719 -1.672 28.953 1 95.38 376 LEU A O 1
ATOM 2956 N N . GLY A 1 377 ? 19.531 -2.609 26.891 1 91.25 377 GLY A N 1
ATOM 2957 C CA . GLY A 1 377 ? 20.875 -3.162 26.906 1 91.25 377 GLY A CA 1
ATOM 2958 C C . GLY A 1 377 ? 21.422 -3.434 25.516 1 91.25 377 GLY A C 1
ATOM 2959 O O . GLY A 1 377 ? 20.781 -3.111 24.516 1 91.25 377 GLY A O 1
ATOM 2960 N N . ARG A 1 378 ? 22.609 -3.914 25.484 1 88.25 378 ARG A N 1
ATOM 2961 C CA . ARG A 1 378 ? 23.297 -4.195 24.234 1 88.25 378 ARG A CA 1
ATOM 2962 C C . ARG A 1 378 ? 23.188 -5.672 23.859 1 88.25 378 ARG A C 1
ATOM 2964 O O . ARG A 1 378 ? 23.297 -6.539 24.734 1 88.25 378 ARG A O 1
ATOM 2971 N N . CYS A 1 379 ? 22.875 -5.848 22.594 1 90.44 379 CYS A N 1
ATOM 2972 C CA . CYS A 1 379 ? 22.969 -7.207 22.062 1 90.44 379 CYS A CA 1
ATOM 2973 C C . CYS A 1 379 ? 24.406 -7.648 21.922 1 90.44 379 CYS A C 1
ATOM 2975 O O . CYS A 1 379 ? 25.188 -7.027 21.188 1 90.44 379 CYS A O 1
ATOM 2977 N N . THR A 1 380 ? 24.812 -8.727 22.453 1 88.31 380 THR A N 1
ATOM 2978 C CA . THR A 1 380 ? 26.203 -9.172 22.438 1 88.31 380 THR A CA 1
ATOM 2979 C C . THR A 1 380 ? 26.484 -9.984 21.172 1 88.31 380 THR A C 1
ATOM 2981 O O . THR A 1 380 ? 27.656 -10.172 20.797 1 88.31 380 THR A O 1
ATOM 2984 N N . LYS A 1 381 ? 25.453 -10.406 20.469 1 87.75 381 LYS A N 1
ATOM 2985 C CA . LYS A 1 381 ? 25.609 -11.242 19.297 1 87.75 381 LYS A CA 1
ATOM 2986 C C . LYS A 1 381 ? 25.828 -10.391 18.047 1 87.75 381 LYS A C 1
ATOM 2988 O O . LYS A 1 381 ? 26.297 -10.891 17.016 1 87.75 381 LYS A O 1
ATOM 2993 N N . GLY A 1 382 ? 25.484 -9.18 18.094 1 77 382 GLY A N 1
ATOM 2994 C CA . GLY A 1 382 ? 25.625 -8.297 16.953 1 77 382 GLY A CA 1
ATOM 2995 C C . GLY A 1 382 ? 24.859 -8.789 15.734 1 77 382 GLY A C 1
ATOM 2996 O O . GLY A 1 382 ? 23.688 -9.117 15.82 1 77 382 GLY A O 1
ATOM 2997 N N . ASP A 1 383 ? 25.531 -8.914 14.602 1 72.12 383 ASP A N 1
ATOM 2998 C CA . ASP A 1 383 ? 24.953 -9.312 13.328 1 72.12 383 ASP A CA 1
ATOM 2999 C C . ASP A 1 383 ? 24.547 -10.789 13.344 1 72.12 383 ASP A C 1
ATOM 3001 O O . ASP A 1 383 ? 23.75 -11.227 12.516 1 72.12 383 ASP A O 1
ATOM 3005 N N . ALA A 1 384 ? 25.031 -11.523 14.289 1 80.94 384 ALA A N 1
ATOM 3006 C CA . ALA A 1 384 ? 24.734 -12.953 14.383 1 80.94 384 ALA A CA 1
ATOM 3007 C C . ALA A 1 384 ? 23.469 -13.195 15.195 1 80.94 384 ALA A C 1
ATOM 3009 O O . ALA A 1 384 ? 23.016 -14.336 15.328 1 80.94 384 ALA A O 1
ATOM 3010 N N . CYS A 1 385 ? 22.875 -12.133 15.672 1 88.31 385 CYS A N 1
ATOM 3011 C CA . CYS A 1 385 ? 21.672 -12.258 16.484 1 88.31 385 CYS A CA 1
ATOM 3012 C C . CYS A 1 385 ? 20.516 -12.812 15.664 1 88.31 385 CYS A C 1
ATOM 3014 O O . CYS A 1 385 ? 20.344 -12.438 14.508 1 88.31 385 CYS A O 1
ATOM 3016 N N . ASP A 1 386 ? 19.797 -13.789 16.281 1 85.31 386 ASP A N 1
ATOM 3017 C CA . ASP A 1 386 ? 18.641 -14.359 15.602 1 85.31 386 ASP A CA 1
ATOM 3018 C C . ASP A 1 386 ? 17.344 -13.727 16.109 1 85.31 386 ASP A C 1
ATOM 3020 O O . ASP A 1 386 ? 16.25 -14.242 15.852 1 85.31 386 ASP A O 1
ATOM 3024 N N . GLY A 1 387 ? 17.578 -12.711 16.906 1 85.94 387 GLY A N 1
ATOM 3025 C CA . GLY A 1 387 ? 16.422 -11.992 17.406 1 85.94 387 GLY A CA 1
ATOM 3026 C C . GLY A 1 387 ? 15.992 -12.43 18.797 1 85.94 387 GLY A C 1
ATOM 3027 O O . GLY A 1 387 ? 14.992 -11.945 19.328 1 85.94 387 GLY A O 1
ATOM 3028 N N . ASP A 1 388 ? 16.75 -13.32 19.453 1 87.31 388 ASP A N 1
ATOM 3029 C CA . ASP A 1 388 ? 16.344 -13.906 20.719 1 87.31 388 ASP A CA 1
ATOM 3030 C C . ASP A 1 388 ? 17.141 -13.32 21.891 1 87.31 388 ASP A C 1
ATOM 3032 O O . ASP A 1 388 ? 17.125 -13.859 23 1 87.31 388 ASP A O 1
ATOM 3036 N N . CYS A 1 389 ? 17.844 -12.219 21.688 1 91.06 389 CYS A N 1
ATOM 3037 C CA . CYS A 1 389 ? 18.734 -11.664 22.703 1 91.06 389 CYS A CA 1
ATOM 3038 C C . CYS A 1 389 ? 17.922 -10.93 23.766 1 91.06 389 CYS A C 1
ATOM 3040 O O . CYS A 1 389 ? 18.453 -10.594 24.828 1 91.06 389 CYS A O 1
ATOM 3042 N N . GLY A 1 390 ? 16.688 -10.664 23.469 1 89.44 390 GLY A N 1
ATOM 3043 C CA . GLY A 1 390 ? 15.82 -10.031 24.453 1 89.44 390 GLY A CA 1
ATOM 3044 C C . GLY A 1 390 ? 15.781 -8.516 24.328 1 89.44 390 GLY A C 1
ATOM 3045 O O . GLY A 1 390 ? 15.023 -7.848 25.031 1 89.44 390 GLY A O 1
ATOM 3046 N N . TYR A 1 391 ? 16.594 -7.918 23.484 1 93.44 391 TYR A N 1
ATOM 3047 C CA . TYR A 1 391 ? 16.594 -6.477 23.25 1 93.44 391 TYR A CA 1
ATOM 3048 C C . TYR A 1 391 ? 15.969 -6.141 21.906 1 93.44 391 TYR A C 1
ATOM 3050 O O . TYR A 1 391 ? 16.375 -6.668 20.859 1 93.44 391 TYR A O 1
ATOM 3058 N N . ASN A 1 392 ? 14.922 -5.316 21.938 1 93.69 392 ASN A N 1
ATOM 3059 C CA . ASN A 1 392 ? 14.172 -4.961 20.734 1 93.69 392 ASN A CA 1
ATOM 3060 C C . ASN A 1 392 ? 14.023 -3.449 20.594 1 93.69 392 ASN A C 1
ATOM 3062 O O . ASN A 1 392 ? 14.141 -2.717 21.578 1 93.69 392 ASN A O 1
ATOM 3066 N N . LEU A 1 393 ? 13.781 -3.029 19.375 1 95.38 393 LEU A N 1
ATOM 3067 C CA . LEU A 1 393 ? 13.5 -1.628 19.078 1 95.38 393 LEU A CA 1
ATOM 3068 C C . LEU A 1 393 ? 12.422 -1.085 20.016 1 95.38 393 LEU A C 1
ATOM 3070 O O . LEU A 1 393 ? 11.398 -1.733 20.219 1 95.38 393 LEU A O 1
ATOM 3074 N N . GLN A 1 394 ? 12.672 0.008 20.625 1 96.44 394 GLN A N 1
ATOM 3075 C CA . GLN A 1 394 ? 11.648 0.758 21.359 1 96.44 394 GLN A CA 1
ATOM 3076 C C . GLN A 1 394 ? 11.633 2.223 20.922 1 96.44 394 GLN A C 1
ATOM 3078 O O . GLN A 1 394 ? 12.688 2.816 20.688 1 96.44 394 GLN A O 1
ATOM 3083 N N . MET A 1 395 ? 10.477 2.742 20.781 1 96.38 395 MET A N 1
ATOM 3084 C CA . MET A 1 395 ? 10.273 4.137 20.406 1 96.38 395 MET A CA 1
ATOM 3085 C C . MET A 1 395 ? 9.219 4.785 21.297 1 96.38 395 MET A C 1
ATOM 3087 O O . MET A 1 395 ? 8.453 4.09 21.984 1 96.38 395 MET A O 1
ATOM 3091 N N . THR A 1 396 ? 9.219 6.055 21.375 1 97.06 396 THR A N 1
ATOM 3092 C CA . THR A 1 396 ? 8.211 6.805 22.109 1 97.06 396 THR A CA 1
ATOM 3093 C C . THR A 1 396 ? 7.625 7.918 21.25 1 97.06 396 THR A C 1
ATOM 3095 O O . THR A 1 396 ? 8.172 8.25 20.188 1 97.06 396 THR A O 1
ATOM 3098 N N . ALA A 1 397 ? 6.523 8.43 21.578 1 97.38 397 ALA A N 1
ATOM 3099 C CA . ALA A 1 397 ? 5.93 9.672 21.094 1 97.38 397 ALA A CA 1
ATOM 3100 C C . ALA A 1 397 ? 5.371 10.5 22.25 1 97.38 397 ALA A C 1
ATOM 3102 O O . ALA A 1 397 ? 4.41 10.094 22.906 1 97.38 397 ALA A O 1
ATOM 3103 N N . ASN A 1 398 ? 5.98 11.586 22.484 1 97.88 398 ASN A N 1
ATOM 3104 C CA . ASN A 1 398 ? 5.605 12.461 23.594 1 97.88 398 ASN A CA 1
ATOM 3105 C C . ASN A 1 398 ? 5.297 13.875 23.109 1 97.88 398 ASN A C 1
ATOM 3107 O O . ASN A 1 398 ? 5.961 14.391 22.203 1 97.88 398 ASN A O 1
ATOM 3111 N N . TYR A 1 399 ? 4.305 14.422 23.703 1 98 399 TYR A N 1
ATOM 3112 C CA . TYR A 1 399 ? 3.844 15.766 23.375 1 98 399 TYR A CA 1
ATOM 3113 C C . TYR A 1 399 ? 4.047 16.719 24.547 1 98 399 TYR A C 1
ATOM 3115 O O . TYR A 1 399 ? 3.469 16.531 25.625 1 98 399 TYR A O 1
ATOM 3123 N N . ILE A 1 400 ? 4.906 17.734 24.375 1 98.5 400 ILE A N 1
ATOM 3124 C CA . ILE A 1 400 ? 5.125 18.766 25.391 1 98.5 400 ILE A CA 1
ATOM 3125 C C . ILE A 1 400 ? 4.543 20.094 24.906 1 98.5 400 ILE A C 1
ATOM 3127 O O . ILE A 1 400 ? 4.98 20.625 23.891 1 98.5 400 ILE A O 1
ATOM 3131 N N . ALA A 1 401 ? 3.578 20.609 25.641 1 98.25 401 ALA A N 1
ATOM 3132 C CA . ALA A 1 401 ? 2.959 21.875 25.281 1 98.25 401 ALA A CA 1
ATOM 3133 C C . ALA A 1 401 ? 3.502 23.016 26.141 1 98.25 401 ALA A C 1
ATOM 3135 O O . ALA A 1 401 ? 3.736 22.828 27.344 1 98.25 401 ALA A O 1
ATOM 3136 N N . GLY A 1 402 ? 3.762 24.141 25.469 1 98 402 GLY A N 1
ATOM 3137 C CA . GLY A 1 402 ? 4.203 25.328 26.188 1 98 402 GLY A CA 1
ATOM 3138 C C . GLY A 1 402 ? 3.684 26.609 25.562 1 98 402 GLY A C 1
ATOM 3139 O O . GLY A 1 402 ? 3 26.578 24.531 1 98 402 GLY A O 1
ATOM 3140 N N . MET A 1 403 ? 3.91 27.703 26.219 1 97.38 403 MET A N 1
ATOM 3141 C CA . MET A 1 403 ? 3.492 29.031 25.797 1 97.38 403 MET A CA 1
ATOM 3142 C C . MET A 1 403 ? 4.496 30.078 26.25 1 97.38 403 MET A C 1
ATOM 3144 O O . MET A 1 403 ? 4.906 30.094 27.406 1 97.38 403 MET A O 1
ATOM 3148 N N . ASP A 1 404 ? 4.875 30.891 25.312 1 96.88 404 ASP A N 1
ATOM 3149 C CA . ASP A 1 404 ? 5.762 32 25.656 1 96.88 404 ASP A CA 1
ATOM 3150 C C . ASP A 1 404 ? 5.047 33.031 26.531 1 96.88 404 ASP A C 1
ATOM 3152 O O . ASP A 1 404 ? 4.055 33.625 26.094 1 96.88 404 ASP A O 1
ATOM 3156 N N . ASP A 1 405 ? 5.629 33.375 27.641 1 93.5 405 ASP A N 1
ATOM 3157 C CA . ASP A 1 405 ? 4.988 34.281 28.609 1 93.5 405 ASP A CA 1
ATOM 3158 C C . ASP A 1 405 ? 4.902 35.688 28.047 1 93.5 405 ASP A C 1
ATOM 3160 O O . ASP A 1 405 ? 3.924 36.406 28.297 1 93.5 405 ASP A O 1
ATOM 3164 N N . ALA A 1 406 ? 5.859 36.062 27.312 1 94.69 406 ALA A N 1
ATOM 3165 C CA . ALA A 1 406 ? 5.953 37.438 26.844 1 94.69 406 ALA A CA 1
ATOM 3166 C C . ALA A 1 406 ? 4.969 37.688 25.703 1 94.69 406 ALA A C 1
ATOM 3168 O O . ALA A 1 406 ? 4.289 38.719 25.672 1 94.69 406 ALA A O 1
ATOM 3169 N N . THR A 1 407 ? 4.879 36.75 24.797 1 95.44 407 THR A N 1
ATOM 3170 C CA . THR A 1 407 ? 4.109 37 23.578 1 95.44 407 THR A CA 1
ATOM 3171 C C . THR A 1 407 ? 2.766 36.281 23.641 1 95.44 407 THR A C 1
ATOM 3173 O O . THR A 1 407 ? 1.857 36.562 22.859 1 95.44 407 THR A O 1
ATOM 3176 N N . GLN A 1 408 ? 2.631 35.281 24.453 1 95.12 408 GLN A N 1
ATOM 3177 C CA . GLN A 1 408 ? 1.464 34.438 24.609 1 95.12 408 GLN A CA 1
ATOM 3178 C C . GLN A 1 408 ? 1.277 33.531 23.391 1 95.12 408 GLN A C 1
ATOM 3180 O O . GLN A 1 408 ? 0.217 32.906 23.219 1 95.12 408 GLN A O 1
ATOM 3185 N N . LEU A 1 409 ? 2.283 33.5 22.562 1 97.62 409 LEU A N 1
ATOM 3186 C CA . LEU A 1 409 ? 2.277 32.5 21.484 1 97.62 409 LEU A CA 1
ATOM 3187 C C . LEU A 1 409 ? 2.625 31.125 22.016 1 97.62 409 LEU A C 1
ATOM 3189 O O . LEU A 1 409 ? 3.445 30.984 22.922 1 97.62 409 LEU A O 1
ATOM 3193 N N . GLN A 1 410 ? 1.985 30.156 21.453 1 97.75 410 GLN A N 1
ATOM 3194 C CA . GLN A 1 410 ? 2.131 28.781 21.922 1 97.75 410 GLN A CA 1
ATOM 3195 C C . GLN A 1 410 ? 3.205 28.047 21.125 1 97.75 410 GLN A C 1
ATOM 3197 O O . GLN A 1 410 ? 3.52 28.438 20 1 97.75 410 GLN A O 1
ATOM 3202 N N . TYR A 1 411 ? 3.814 27.031 21.703 1 98.25 411 TYR A N 1
ATOM 3203 C CA . TYR A 1 411 ? 4.652 26.047 21.031 1 98.25 411 TYR A CA 1
ATOM 3204 C C . TYR A 1 411 ? 4.395 24.656 21.578 1 98.25 411 TYR A C 1
ATOM 3206 O O . TYR A 1 411 ? 3.719 24.484 22.594 1 98.25 411 TYR A O 1
ATOM 3214 N N . HIS A 1 412 ? 4.773 23.641 20.828 1 98.12 412 HIS A N 1
ATOM 3215 C CA . HIS A 1 412 ? 4.883 22.297 21.391 1 98.12 412 HIS A CA 1
ATOM 3216 C C . HIS A 1 412 ? 6.113 21.578 20.859 1 98.12 412 HIS A C 1
ATOM 3218 O O . HIS A 1 412 ? 6.688 21.984 19.844 1 98.12 412 HIS A O 1
ATOM 3224 N N . ILE A 1 413 ? 6.57 20.625 21.578 1 97.5 413 ILE A N 1
ATOM 3225 C CA . ILE A 1 413 ? 7.699 19.781 21.203 1 97.5 413 ILE A CA 1
ATOM 3226 C C . ILE A 1 413 ? 7.227 18.328 21.031 1 97.5 413 ILE A C 1
ATOM 3228 O O . ILE A 1 413 ? 6.617 17.75 21.938 1 97.5 413 ILE A O 1
ATOM 3232 N N . GLN A 1 414 ? 7.461 17.844 19.828 1 96.75 414 GLN A N 1
ATOM 3233 C CA . GLN A 1 414 ? 7.262 16.422 19.562 1 96.75 414 GLN A CA 1
ATOM 3234 C C . GLN A 1 414 ? 8.547 15.633 19.781 1 96.75 414 GLN A C 1
ATOM 3236 O O . GLN A 1 414 ? 9.547 15.859 19.109 1 96.75 414 GLN A O 1
ATOM 3241 N N . VAL A 1 415 ? 8.469 14.703 20.703 1 96.56 415 VAL A N 1
ATOM 3242 C CA . VAL A 1 415 ? 9.664 13.945 21.062 1 96.56 415 VAL A CA 1
ATOM 3243 C C . VAL A 1 415 ? 9.5 12.484 20.641 1 96.56 415 VAL A C 1
ATOM 3245 O O . VAL A 1 415 ? 8.492 11.852 20.953 1 96.56 415 VAL A O 1
ATOM 3248 N N . SER A 1 416 ? 10.461 11.992 19.938 1 96.38 416 SER A N 1
ATOM 3249 C CA . SER A 1 416 ? 10.617 10.562 19.688 1 96.38 416 SER A CA 1
ATOM 3250 C C . SER A 1 416 ? 11.945 10.055 20.234 1 96.38 416 SER A C 1
ATOM 3252 O O . SER A 1 416 ? 13.008 10.406 19.734 1 96.38 416 SER A O 1
ATOM 3254 N N . ALA A 1 417 ? 11.859 9.312 21.266 1 96.94 417 ALA A N 1
ATOM 3255 C CA . ALA A 1 417 ? 13.031 8.594 21.75 1 96.94 417 ALA A CA 1
ATOM 3256 C C . ALA A 1 417 ? 13.148 7.227 21.078 1 96.94 417 ALA A C 1
ATOM 3258 O O . ALA A 1 417 ? 12.148 6.523 20.906 1 96.94 417 ALA A O 1
ATOM 3259 N N . ILE A 1 418 ? 14.375 6.863 20.672 1 96.81 418 ILE A N 1
ATOM 3260 C CA . ILE A 1 418 ? 14.562 5.629 19.922 1 96.81 418 ILE A CA 1
ATOM 3261 C C . ILE A 1 418 ? 15.719 4.832 20.531 1 96.81 418 ILE A C 1
ATOM 3263 O O . ILE A 1 418 ? 16.828 5.336 20.656 1 96.81 418 ILE A O 1
ATOM 3267 N N . TYR A 1 419 ? 15.422 3.682 20.953 1 97.06 419 TYR A N 1
ATOM 3268 C CA . TYR A 1 419 ? 16.391 2.66 21.344 1 97.06 419 TYR A CA 1
ATOM 3269 C C . TYR A 1 419 ? 16.469 1.558 20.297 1 97.06 419 TYR A C 1
ATOM 3271 O O . TYR A 1 419 ? 15.461 0.893 20.016 1 97.06 419 TYR A O 1
ATOM 3279 N N . SER A 1 420 ? 17.641 1.397 19.688 1 95.38 420 SER A N 1
ATOM 3280 C CA . SER A 1 420 ? 17.812 0.426 18.609 1 95.38 420 SER A CA 1
ATOM 3281 C C . SER A 1 420 ? 19.016 -0.473 18.859 1 95.38 420 SER A C 1
ATOM 3283 O O . SER A 1 420 ? 20.141 -0.112 18.531 1 95.38 420 SER A O 1
ATOM 3285 N N . PRO A 1 421 ? 18.797 -1.659 19.375 1 94.94 421 PRO A N 1
ATOM 3286 C CA . PRO A 1 421 ? 19.922 -2.578 19.625 1 94.94 421 PRO A CA 1
ATOM 3287 C C . PRO A 1 421 ? 20.438 -3.225 18.344 1 94.94 421 PRO A C 1
ATOM 3289 O O . PRO A 1 421 ? 21.578 -3.715 18.312 1 94.94 421 PRO A O 1
ATOM 3292 N N . HIS A 1 422 ? 19.625 -3.312 17.266 1 94.12 422 HIS A N 1
ATOM 3293 C CA . HIS A 1 422 ? 20 -3.877 15.977 1 94.12 422 HIS A CA 1
ATOM 3294 C C . HIS A 1 422 ? 19.688 -2.91 14.844 1 94.12 422 HIS A C 1
ATOM 3296 O O . HIS A 1 422 ? 18.766 -3.158 14.047 1 94.12 422 HIS A O 1
ATOM 3302 N N . PRO A 1 423 ? 20.531 -1.874 14.648 1 92.5 423 PRO A N 1
ATOM 3303 C CA . PRO A 1 423 ? 20.203 -0.791 13.711 1 92.5 423 PRO A CA 1
ATOM 3304 C C . PRO A 1 423 ? 19.859 -1.299 12.312 1 92.5 423 PRO A C 1
ATOM 3306 O O . PRO A 1 423 ? 18.938 -0.784 11.68 1 92.5 423 PRO A O 1
ATOM 3309 N N . LYS A 1 424 ? 20.5 -2.307 11.836 1 88.88 424 LYS A N 1
ATOM 3310 C CA . LYS A 1 424 ? 20.297 -2.807 10.477 1 88.88 424 LYS A CA 1
ATOM 3311 C C . LYS A 1 424 ? 18.891 -3.373 10.305 1 88.88 424 LYS A C 1
ATOM 3313 O O . LYS A 1 424 ? 18.266 -3.191 9.25 1 88.88 424 LYS A O 1
ATOM 3318 N N . TRP A 1 425 ? 18.406 -4.051 11.312 1 91.75 425 TRP A N 1
ATOM 3319 C CA . TRP A 1 425 ? 17.062 -4.625 11.266 1 91.75 425 TRP A CA 1
ATOM 3320 C C . TRP A 1 425 ? 16.016 -3.598 11.688 1 91.75 425 TRP A C 1
ATOM 3322 O O . TRP A 1 425 ? 14.961 -3.48 11.062 1 91.75 425 TRP A O 1
ATOM 3332 N N . ASP A 1 426 ? 16.359 -2.834 12.688 1 92.56 426 ASP A N 1
ATOM 3333 C CA . ASP A 1 426 ? 15.406 -1.967 13.375 1 92.56 426 ASP A CA 1
ATOM 3334 C C . ASP A 1 426 ? 14.977 -0.807 12.484 1 92.56 426 ASP A C 1
ATOM 3336 O O . ASP A 1 426 ? 13.891 -0.254 12.656 1 92.56 426 ASP A O 1
ATOM 3340 N N . ILE A 1 427 ? 15.82 -0.488 11.523 1 91.19 427 ILE A N 1
ATOM 3341 C CA . ILE A 1 427 ? 15.547 0.674 10.688 1 91.19 427 ILE A CA 1
ATOM 3342 C C . ILE A 1 427 ? 14.234 0.466 9.93 1 91.19 427 ILE A C 1
ATOM 3344 O O . ILE A 1 427 ? 13.516 1.426 9.656 1 91.19 427 ILE A O 1
ATOM 3348 N N . VAL A 1 428 ? 13.836 -0.729 9.625 1 88.75 428 VAL A N 1
ATOM 3349 C CA . VAL A 1 428 ? 12.617 -1.027 8.875 1 88.75 428 VAL A CA 1
ATOM 3350 C C . VAL A 1 428 ? 11.391 -0.696 9.719 1 88.75 428 VAL A C 1
ATOM 3352 O O . VAL A 1 428 ? 10.516 0.062 9.289 1 88.75 428 VAL A O 1
ATOM 3355 N N . ASP A 1 429 ? 11.352 -1.195 10.906 1 91.81 429 ASP A N 1
ATOM 3356 C CA . ASP A 1 429 ? 10.211 -0.938 11.781 1 91.81 429 ASP A CA 1
ATOM 3357 C C . ASP A 1 429 ? 10.219 0.505 12.281 1 91.81 429 ASP A C 1
ATOM 3359 O O . ASP A 1 429 ? 9.164 1.101 12.492 1 91.81 429 ASP A O 1
ATOM 3363 N N . ALA A 1 430 ? 11.445 1.01 12.516 1 92.5 430 ALA A N 1
ATOM 3364 C CA . ALA A 1 430 ? 11.531 2.406 12.938 1 92.5 430 ALA A CA 1
ATOM 3365 C C . ALA A 1 430 ? 10.938 3.334 11.883 1 92.5 430 ALA A C 1
ATOM 3367 O O . ALA A 1 430 ? 10.219 4.277 12.219 1 92.5 430 ALA A O 1
ATOM 3368 N N . ALA A 1 431 ? 11.234 3.084 10.703 1 89.12 431 ALA A N 1
ATOM 3369 C CA . ALA A 1 431 ? 10.688 3.895 9.617 1 89.12 431 ALA A CA 1
ATOM 3370 C C . ALA A 1 431 ? 9.172 3.762 9.539 1 89.12 431 ALA A C 1
ATOM 3372 O O . ALA A 1 431 ? 8.461 4.754 9.344 1 89.12 431 ALA A O 1
ATOM 3373 N N . ARG A 1 432 ? 8.664 2.621 9.68 1 90.44 432 ARG A N 1
ATOM 3374 C CA . ARG A 1 432 ? 7.23 2.355 9.586 1 90.44 432 ARG A CA 1
ATOM 3375 C C . ARG A 1 432 ? 6.477 3.016 10.734 1 90.44 432 ARG A C 1
ATOM 3377 O O . ARG A 1 432 ? 5.379 3.541 10.539 1 90.44 432 ARG A O 1
ATOM 3384 N N . GLU A 1 433 ? 7.07 3.01 11.898 1 92.75 433 GLU A N 1
ATOM 3385 C CA . GLU A 1 433 ? 6.297 3.393 13.078 1 92.75 433 GLU A CA 1
ATOM 3386 C C . GLU A 1 433 ? 6.711 4.77 13.586 1 92.75 433 GLU A C 1
ATOM 3388 O O . GLU A 1 433 ? 6.219 5.23 14.617 1 92.75 433 GLU A O 1
ATOM 3393 N N . SER A 1 434 ? 7.562 5.441 12.82 1 92.12 434 SER A N 1
ATOM 3394 C CA . SER A 1 434 ? 7.891 6.816 13.188 1 92.12 434 SER A CA 1
ATOM 3395 C C . SER A 1 434 ? 6.676 7.727 13.039 1 92.12 434 SER A C 1
ATOM 3397 O O . SER A 1 434 ? 5.844 7.527 12.156 1 92.12 434 SER A O 1
ATOM 3399 N N . THR A 1 435 ? 6.484 8.656 13.883 1 86.69 435 THR A N 1
ATOM 3400 C CA . THR A 1 435 ? 5.352 9.578 13.836 1 86.69 435 THR A CA 1
ATOM 3401 C C . THR A 1 435 ? 5.496 10.547 12.664 1 86.69 435 THR A C 1
ATOM 3403 O O . THR A 1 435 ? 4.5 10.922 12.039 1 86.69 435 THR A O 1
ATOM 3406 N N . ASP A 1 436 ? 6.629 11.023 12.406 1 75.94 436 ASP A N 1
ATOM 3407 C CA . ASP A 1 436 ? 6.852 11.945 11.297 1 75.94 436 ASP A CA 1
ATOM 3408 C C . ASP A 1 436 ? 8.047 11.508 10.453 1 75.94 436 ASP A C 1
ATOM 3410 O O . ASP A 1 436 ? 9.125 11.227 10.984 1 75.94 436 ASP A O 1
ATOM 3414 N N . TYR A 1 437 ? 7.727 11.461 9.18 1 65.31 437 TYR A N 1
ATOM 3415 C CA . TYR A 1 437 ? 8.797 11.008 8.289 1 65.31 437 TYR A CA 1
ATOM 3416 C C . TYR A 1 437 ? 10.039 11.875 8.453 1 65.31 437 TYR A C 1
ATOM 3418 O O . TYR A 1 437 ? 11.156 11.359 8.477 1 65.31 437 TYR A O 1
ATOM 3426 N N . ALA A 1 438 ? 9.773 13.188 8.531 1 59.09 438 ALA A N 1
ATOM 3427 C CA . ALA A 1 438 ? 10.906 14.102 8.664 1 59.09 438 ALA A CA 1
ATOM 3428 C C . ALA A 1 438 ? 11.688 13.812 9.945 1 59.09 438 ALA A C 1
ATOM 3430 O O . ALA A 1 438 ? 12.875 14.141 10.047 1 59.09 438 ALA A O 1
ATOM 3431 N N . ALA A 1 439 ? 11.016 13.273 10.727 1 63.94 439 ALA A N 1
ATOM 3432 C CA . ALA A 1 439 ? 11.617 13.07 12.047 1 63.94 439 ALA A CA 1
ATOM 3433 C C . ALA A 1 439 ? 12.062 11.625 12.227 1 63.94 439 ALA A C 1
ATOM 3435 O O . ALA A 1 439 ? 12.352 11.195 13.344 1 63.94 439 ALA A O 1
ATOM 3436 N N . SER A 1 440 ? 12.125 10.992 11.07 1 76.06 440 SER A N 1
ATOM 3437 C CA . SER A 1 440 ? 12.5 9.594 11.266 1 76.06 440 SER A CA 1
ATOM 3438 C C . SER A 1 440 ? 14.016 9.445 11.336 1 76.06 440 SER A C 1
ATOM 3440 O O . SER A 1 440 ? 14.758 10.25 10.766 1 76.06 440 SER A O 1
ATOM 3442 N N . VAL A 1 441 ? 14.398 8.57 12.148 1 87.81 441 VAL A N 1
ATOM 3443 C CA . VAL A 1 441 ? 15.82 8.273 12.281 1 87.81 441 VAL A CA 1
ATOM 3444 C C . VAL A 1 441 ? 16.328 7.648 10.984 1 87.81 441 VAL A C 1
ATOM 3446 O O . VAL A 1 441 ? 15.617 6.898 10.32 1 87.81 441 VAL A O 1
ATOM 3449 N N . THR A 1 442 ? 17.516 8.039 10.594 1 87.31 442 THR A N 1
ATOM 3450 C CA . THR A 1 442 ? 18.156 7.477 9.414 1 87.31 442 THR A CA 1
ATOM 3451 C C . THR A 1 442 ? 19.078 6.324 9.797 1 87.31 442 THR A C 1
ATOM 3453 O O . THR A 1 442 ? 19.453 6.18 10.961 1 87.31 442 THR A O 1
ATOM 3456 N N . PRO A 1 443 ? 19.438 5.516 8.789 1 87.5 443 PRO A N 1
ATOM 3457 C CA . PRO A 1 443 ? 20.391 4.449 9.078 1 87.5 443 PRO A CA 1
ATOM 3458 C C . PRO A 1 443 ? 21.703 4.977 9.656 1 87.5 443 PRO A C 1
ATOM 3460 O O . PRO A 1 443 ? 22.281 4.367 10.562 1 87.5 443 PRO A O 1
ATOM 3463 N N . GLU A 1 444 ? 22.156 6.133 9.164 1 89.38 444 GLU A N 1
ATOM 3464 C CA . GLU A 1 444 ? 23.406 6.723 9.617 1 89.38 444 GLU A CA 1
ATOM 3465 C C . GLU A 1 444 ? 23.312 7.168 11.07 1 89.38 444 GLU A C 1
ATOM 3467 O O . GLU A 1 444 ? 24.297 7.09 11.812 1 89.38 444 GLU A O 1
ATOM 3472 N N . GLN A 1 445 ? 22.141 7.586 11.461 1 93.56 445 GLN A N 1
ATOM 3473 C CA . GLN A 1 445 ? 21.938 8.047 12.828 1 93.56 445 GLN A CA 1
ATOM 3474 C C . GLN A 1 445 ? 21.859 6.867 13.797 1 93.56 445 GLN A C 1
ATOM 3476 O O . GLN A 1 445 ? 22.281 6.973 14.953 1 93.56 445 GLN A O 1
ATOM 3481 N N . LEU A 1 446 ? 21.344 5.754 13.336 1 93.56 446 LEU A N 1
ATOM 3482 C CA . LEU A 1 446 ? 21.219 4.562 14.172 1 93.56 446 LEU A CA 1
ATOM 3483 C C . LEU A 1 446 ? 22.562 3.857 14.328 1 93.56 446 LEU A C 1
ATOM 3485 O O . LEU A 1 446 ? 22.859 3.324 15.398 1 93.56 446 LEU A O 1
ATOM 3489 N N . GLU A 1 447 ? 23.297 3.852 13.219 1 91.88 447 GLU A N 1
ATOM 3490 C CA . GLU A 1 447 ? 24.594 3.174 13.25 1 91.88 447 GLU A CA 1
ATOM 3491 C C . GLU A 1 447 ? 25.531 3.812 14.281 1 91.88 447 GLU A C 1
ATOM 3493 O O . GLU A 1 447 ? 25.719 5.031 14.281 1 91.88 447 GLU A O 1
ATOM 3498 N N . GLY A 1 448 ? 26.062 3.018 15.117 1 92.44 448 GLY A N 1
ATOM 3499 C CA . GLY A 1 448 ? 26.953 3.516 16.156 1 92.44 448 GLY A CA 1
ATOM 3500 C C . GLY A 1 448 ? 26.219 4.059 17.359 1 92.44 448 GLY A C 1
ATOM 3501 O O . GLY A 1 448 ? 26.844 4.582 18.281 1 92.44 448 GLY A O 1
ATOM 3502 N N . SER A 1 449 ? 24.906 3.949 17.359 1 95.69 449 SER A N 1
ATOM 3503 C CA . SER A 1 449 ? 24.109 4.469 18.469 1 95.69 449 SER A CA 1
ATOM 3504 C C . SER A 1 449 ? 23.469 3.336 19.266 1 95.69 449 SER A C 1
ATOM 3506 O O . SER A 1 449 ? 22.484 3.551 19.969 1 95.69 449 SER A O 1
ATOM 3508 N N . GLU A 1 450 ? 23.984 2.094 19.203 1 93.88 450 GLU A N 1
ATOM 3509 C CA . GLU A 1 450 ? 23.391 0.915 19.828 1 93.88 450 GLU A CA 1
ATOM 3510 C C . GLU A 1 450 ? 23.359 1.051 21.344 1 93.88 450 GLU A C 1
ATOM 3512 O O . GLU A 1 450 ? 22.5 0.46 22 1 93.88 450 GLU A O 1
ATOM 3517 N N . ASP A 1 451 ? 24.281 1.854 21.906 1 95.06 451 ASP A N 1
ATOM 3518 C CA . ASP A 1 451 ? 24.359 2.055 23.344 1 95.06 451 ASP A CA 1
ATOM 3519 C C . ASP A 1 451 ? 23.844 3.434 23.75 1 95.06 451 ASP A C 1
ATOM 3521 O O . ASP A 1 451 ? 24.172 3.953 24.812 1 95.06 451 ASP A O 1
ATOM 3525 N N . HIS A 1 452 ? 23.094 4 22.844 1 97.31 452 HIS A N 1
ATOM 3526 C CA . HIS A 1 452 ? 22.562 5.34 23.062 1 97.31 452 HIS A CA 1
ATOM 3527 C C . HIS A 1 452 ? 21.047 5.359 22.922 1 97.31 452 HIS A C 1
ATOM 3529 O O . HIS A 1 452 ? 20.453 4.473 22.281 1 97.31 452 HIS A O 1
ATOM 3535 N N . LEU A 1 453 ? 20.469 6.277 23.625 1 97.62 453 LEU A N 1
ATOM 3536 C CA . LEU A 1 453 ? 19.094 6.691 23.312 1 97.62 453 LEU A CA 1
ATOM 3537 C C . LEU A 1 453 ? 19.094 7.906 22.391 1 97.62 453 LEU A C 1
ATOM 3539 O O . LEU A 1 453 ? 19.688 8.938 22.719 1 97.62 453 LEU A O 1
ATOM 3543 N N . ILE A 1 454 ? 18.531 7.746 21.234 1 97.25 454 ILE A N 1
ATOM 3544 C CA . ILE A 1 454 ? 18.406 8.859 20.297 1 97.25 454 ILE A CA 1
ATOM 3545 C C . ILE A 1 454 ? 17.125 9.641 20.562 1 97.25 454 ILE A C 1
ATOM 3547 O O . ILE A 1 454 ? 16.078 9.047 20.812 1 97.25 454 ILE A O 1
ATOM 3551 N N . LEU A 1 455 ? 17.234 10.93 20.578 1 97.12 455 LEU A N 1
ATOM 3552 C CA . LEU A 1 455 ? 16.078 11.812 20.719 1 97.12 455 LEU A CA 1
ATOM 3553 C C . LEU A 1 455 ? 15.875 12.641 19.453 1 97.12 455 LEU A C 1
ATOM 3555 O O . LEU A 1 455 ? 16.75 13.43 19.078 1 97.12 455 LEU A O 1
ATOM 3559 N N . VAL A 1 456 ? 14.797 12.398 18.797 1 96.12 456 VAL A N 1
ATOM 3560 C CA . VAL A 1 456 ? 14.375 13.273 17.719 1 96.12 456 VAL A CA 1
ATOM 3561 C C . VAL A 1 456 ? 13.312 14.242 18.219 1 96.12 456 VAL A C 1
ATOM 3563 O O . VAL A 1 456 ? 12.203 13.828 18.562 1 96.12 456 VAL A O 1
ATOM 3566 N N . CYS A 1 457 ? 13.625 15.516 18.25 1 96.19 457 CYS A N 1
ATOM 3567 C CA . CYS A 1 457 ? 12.719 16.547 18.75 1 96.19 457 CYS A CA 1
ATOM 3568 C C . CYS A 1 457 ? 12.336 17.531 17.656 1 96.19 457 CYS A C 1
ATOM 3570 O O . CYS A 1 457 ? 13.195 18.219 17.109 1 96.19 457 CYS A O 1
ATOM 3572 N N . THR A 1 458 ? 11.086 17.5 17.344 1 95.62 458 THR A N 1
ATOM 3573 C CA . THR A 1 458 ? 10.531 18.469 16.422 1 95.62 458 THR A CA 1
ATOM 3574 C C . THR A 1 458 ? 9.617 19.453 17.156 1 95.62 458 THR A C 1
ATOM 3576 O O . THR A 1 458 ? 8.664 19.031 17.812 1 95.62 458 THR A O 1
ATOM 3579 N N . SER A 1 459 ? 9.945 20.688 17.078 1 96.06 459 SER A N 1
ATOM 3580 C CA . SER A 1 459 ? 9.148 21.703 17.75 1 96.06 459 SER A CA 1
ATOM 3581 C C . SER A 1 459 ? 8.391 22.578 16.75 1 96.06 459 SER A C 1
ATOM 3583 O O . SER A 1 459 ? 8.93 22.922 15.695 1 96.06 459 SER A O 1
ATOM 3585 N N . LEU A 1 460 ? 7.168 22.797 17.016 1 97.06 460 LEU A N 1
ATOM 3586 C CA . LEU A 1 460 ? 6.34 23.703 16.219 1 97.06 460 LEU A CA 1
ATOM 3587 C C . LEU A 1 460 ? 5.879 24.891 17.031 1 97.06 460 LEU A C 1
ATOM 3589 O O . LEU A 1 460 ? 5.527 24.75 18.203 1 97.06 460 LEU A O 1
ATOM 3593 N N . GLY A 1 461 ? 5.984 26.047 16.453 1 98.25 461 GLY A N 1
ATOM 3594 C CA . GLY A 1 461 ? 5.555 27.281 17.078 1 98.25 461 GLY A CA 1
ATOM 3595 C C . GLY A 1 461 ? 4.438 27.969 16.328 1 98.25 461 GLY A C 1
ATOM 3596 O O . GLY A 1 461 ? 4.414 27.969 15.094 1 98.25 461 GLY A O 1
ATOM 3597 N N . GLU A 1 462 ? 3.584 28.578 17.109 1 98.38 462 GLU A N 1
ATOM 3598 C CA . GLU A 1 462 ? 2.469 29.344 16.562 1 98.38 462 GLU A CA 1
ATOM 3599 C C . GLU A 1 462 ? 2.963 30.562 15.797 1 98.38 462 GLU A C 1
ATOM 3601 O O . GLU A 1 462 ? 3.762 31.344 16.312 1 98.38 462 GLU A O 1
ATOM 3606 N N . TYR A 1 463 ? 2.539 30.672 14.555 1 98 463 TYR A N 1
ATOM 3607 C CA . TYR A 1 463 ? 2.777 31.875 13.773 1 98 463 TYR A CA 1
ATOM 3608 C C . TYR A 1 463 ? 1.77 32.969 14.117 1 98 463 TYR A C 1
ATOM 3610 O O . TYR A 1 463 ? 0.565 32.719 14.188 1 98 463 TYR A O 1
ATOM 3618 N N . ASN A 1 464 ? 2.238 34.156 14.359 1 97.5 464 ASN A N 1
ATOM 3619 C CA . ASN A 1 464 ? 1.395 35.25 14.82 1 97.5 464 ASN A CA 1
ATOM 3620 C C . ASN A 1 464 ? 0.317 35.594 13.797 1 97.5 464 ASN A C 1
ATOM 3622 O O . ASN A 1 464 ? 0.615 36.156 12.742 1 97.5 464 ASN A O 1
ATOM 3626 N N . GLU A 1 465 ? -0.927 35.375 14.156 1 96.19 465 GLU A N 1
ATOM 3627 C CA . GLU A 1 465 ? -2.045 35.594 13.242 1 96.19 465 GLU A CA 1
ATOM 3628 C C . GLU A 1 465 ? -2.277 37.062 12.984 1 96.19 465 GLU A C 1
ATOM 3630 O O . GLU A 1 465 ? -2.967 37.438 12.039 1 96.19 465 GLU A O 1
ATOM 3635 N N . GLN A 1 466 ? -1.691 37.938 13.797 1 95.44 466 GLN A N 1
ATOM 3636 C CA . GLN A 1 466 ? -1.903 39.375 13.672 1 95.44 466 GLN A CA 1
ATOM 3637 C C . GLN A 1 466 ? -0.78 40.031 12.875 1 95.44 466 GLN A C 1
ATOM 3639 O O . GLN A 1 466 ? -0.71 41.25 12.781 1 95.44 466 GLN A O 1
ATOM 3644 N N . ASN A 1 467 ? 0.11 39.219 12.344 1 96.81 467 ASN A N 1
ATOM 3645 C CA . ASN A 1 467 ? 1.176 39.75 11.508 1 96.81 467 ASN A CA 1
ATOM 3646 C C . ASN A 1 467 ? 0.617 40.438 10.266 1 96.81 467 ASN A C 1
ATOM 3648 O O . ASN A 1 467 ? 0.09 39.781 9.367 1 96.81 467 ASN A O 1
ATOM 3652 N N . PRO A 1 468 ? 0.724 41.75 10.156 1 95.56 468 PRO A N 1
ATOM 3653 C CA . PRO A 1 468 ? 0.145 42.469 9.008 1 95.56 468 PRO A CA 1
ATOM 3654 C C . PRO A 1 468 ? 0.829 42.094 7.688 1 95.56 468 PRO A C 1
ATOM 3656 O O . PRO A 1 468 ? 0.29 42.375 6.613 1 95.56 468 PRO A O 1
ATOM 3659 N N . GLU A 1 469 ? 1.977 41.469 7.777 1 96.5 469 GLU A N 1
ATOM 3660 C CA . GLU A 1 469 ? 2.73 41.094 6.582 1 96.5 469 GLU A CA 1
ATOM 3661 C C . GLU A 1 469 ? 2.439 39.656 6.172 1 96.5 469 GLU A C 1
ATOM 3663 O O . GLU A 1 469 ? 3.18 39.094 5.379 1 96.5 469 GLU A O 1
ATOM 3668 N N . ALA A 1 470 ? 1.44 39.094 6.699 1 97.75 470 ALA A N 1
ATOM 3669 C CA . ALA A 1 470 ? 1.026 37.75 6.336 1 97.75 470 ALA A CA 1
ATOM 3670 C C . ALA A 1 470 ? -0.371 37.75 5.723 1 97.75 470 ALA A C 1
ATOM 3672 O O . ALA A 1 470 ? -1.349 38.094 6.395 1 97.75 470 ALA A O 1
ATOM 3673 N N . TRP A 1 471 ? -0.435 37.406 4.465 1 97.81 471 TRP A N 1
ATOM 3674 C CA . TRP A 1 471 ? -1.712 37.531 3.766 1 97.81 471 TRP A CA 1
ATOM 3675 C C . TRP A 1 471 ? -1.704 36.719 2.475 1 97.81 471 TRP A C 1
ATOM 3677 O O . TRP A 1 471 ? -0.655 36.219 2.045 1 97.81 471 TRP A O 1
ATOM 3687 N N . VAL A 1 472 ? -2.871 36.438 1.934 1 98.31 472 VAL A N 1
ATOM 3688 C CA . VAL A 1 472 ? -3.15 35.906 0.601 1 98.31 472 VAL A CA 1
ATOM 3689 C C . VAL A 1 472 ? -3.994 36.906 -0.181 1 98.31 472 VAL A C 1
ATOM 3691 O O . VAL A 1 472 ? -5.125 37.219 0.209 1 98.31 472 VAL A O 1
ATOM 3694 N N . LYS A 1 473 ? -3.494 37.406 -1.271 1 97.19 473 LYS A N 1
ATOM 3695 C CA . LYS A 1 473 ? -4.203 38.438 -2.02 1 97.19 473 LYS A CA 1
ATOM 3696 C C . LYS A 1 473 ? -4.352 38.031 -3.488 1 97.19 473 LYS A C 1
ATOM 3698 O O . LYS A 1 473 ? -3.512 37.312 -4.031 1 97.19 473 LYS A O 1
ATOM 3703 N N . TYR A 1 474 ? -5.414 38.562 -3.988 1 96.88 474 TYR A N 1
ATOM 3704 C CA . TYR A 1 474 ? -5.645 38.406 -5.418 1 96.88 474 TYR A CA 1
ATOM 3705 C C . TYR A 1 474 ? -4.504 39 -6.23 1 96.88 474 TYR A C 1
ATOM 3707 O O . TYR A 1 474 ? -4.008 40.062 -5.91 1 96.88 474 TYR A O 1
ATOM 3715 N N . ASN A 1 475 ? -3.99 38.25 -7.195 1 96.25 475 ASN A N 1
ATOM 3716 C CA . ASN A 1 475 ? -2.951 38.688 -8.117 1 96.25 475 ASN A CA 1
ATOM 3717 C C . ASN A 1 475 ? -3.514 38.938 -9.516 1 96.25 475 ASN A C 1
ATOM 3719 O O . ASN A 1 475 ? -3.629 38.031 -10.32 1 96.25 475 ASN A O 1
ATOM 3723 N N . PRO A 1 476 ? -3.736 40.156 -9.898 1 93.44 476 PRO A N 1
ATOM 3724 C CA . PRO A 1 476 ? -4.355 40.438 -11.188 1 93.44 476 PRO A CA 1
ATOM 3725 C C . PRO A 1 476 ? -3.434 40.156 -12.367 1 93.44 476 PRO A C 1
ATOM 3727 O O . PRO A 1 476 ? -3.893 40.062 -13.508 1 93.44 476 PRO A O 1
ATOM 3730 N N . GLN A 1 477 ? -2.188 39.906 -12.156 1 93.31 477 GLN A N 1
ATOM 3731 C CA . GLN A 1 477 ? -1.227 39.625 -13.219 1 93.31 477 GLN A CA 1
ATOM 3732 C C . GLN A 1 477 ? -1.313 38.188 -13.703 1 93.31 477 GLN A C 1
ATOM 3734 O O . GLN A 1 477 ? -0.81 37.844 -14.773 1 93.31 477 GLN A O 1
ATOM 3739 N N . ASP A 1 478 ? -1.803 37.344 -12.859 1 94.25 478 ASP A N 1
ATOM 3740 C CA . ASP A 1 478 ? -2 35.969 -13.219 1 94.25 478 ASP A CA 1
ATOM 3741 C C . ASP A 1 478 ? -3.441 35.688 -13.648 1 94.25 478 ASP A C 1
ATOM 3743 O O . ASP A 1 478 ? -4.371 35.875 -12.852 1 94.25 478 ASP A O 1
ATOM 3747 N N . ARG A 1 479 ? -3.695 35.219 -14.867 1 92.5 479 ARG A N 1
ATOM 3748 C CA . ARG A 1 479 ? -5.035 35 -15.406 1 92.5 479 ARG A CA 1
ATOM 3749 C C . ARG A 1 479 ? -5.574 33.625 -15.055 1 92.5 479 ARG A C 1
ATOM 3751 O O . ARG A 1 479 ? -6.762 33.344 -15.234 1 92.5 479 ARG A O 1
ATOM 3758 N N . ASN A 1 480 ? -4.73 32.75 -14.57 1 94.25 480 ASN A N 1
ATOM 3759 C CA . ASN A 1 480 ? -5.164 31.422 -14.18 1 94.25 480 ASN A CA 1
ATOM 3760 C C . ASN A 1 480 ? -5.938 31.438 -12.867 1 94.25 480 ASN A C 1
ATOM 3762 O O . ASN A 1 480 ? -5.371 31.734 -11.805 1 94.25 480 ASN A O 1
ATOM 3766 N N . PRO A 1 481 ? -7.129 31.078 -12.852 1 95.25 481 PRO A N 1
ATOM 3767 C CA . PRO A 1 481 ? -7.969 31.219 -11.664 1 95.25 481 PRO A CA 1
ATOM 3768 C C . PRO A 1 481 ? -7.562 30.266 -10.539 1 95.25 481 PRO A C 1
ATOM 3770 O O . PRO A 1 481 ? -8.031 30.406 -9.406 1 95.25 481 PRO A O 1
ATOM 3773 N N . ILE A 1 482 ? -6.746 29.328 -10.781 1 94.12 482 ILE A N 1
ATOM 3774 C CA . ILE A 1 482 ? -6.367 28.375 -9.75 1 94.12 482 ILE A CA 1
ATOM 3775 C C . ILE A 1 482 ? -5.09 28.844 -9.055 1 94.12 482 ILE A C 1
ATOM 3777 O O . ILE A 1 482 ? -4.738 28.359 -7.984 1 94.12 482 ILE A O 1
ATOM 3781 N N . THR A 1 483 ? -4.305 29.828 -9.711 1 96.38 483 THR A N 1
ATOM 3782 C CA . THR A 1 483 ? -3.02 30.234 -9.156 1 96.38 483 THR A CA 1
ATOM 3783 C C . THR A 1 483 ? -2.969 31.75 -8.977 1 96.38 483 THR A C 1
ATOM 3785 O O . THR A 1 483 ? -1.959 32.281 -8.523 1 96.38 483 THR A O 1
ATOM 3788 N N . ASN A 1 484 ? -3.961 32.5 -9.297 1 97.12 484 ASN A N 1
ATOM 3789 C CA . ASN A 1 484 ? -3.916 33.969 -9.391 1 97.12 484 ASN A CA 1
ATOM 3790 C C . ASN A 1 484 ? -4.004 34.625 -8.016 1 97.12 484 ASN A C 1
ATOM 3792 O O . ASN A 1 484 ? -4.793 35.531 -7.812 1 97.12 484 ASN A O 1
ATOM 3796 N N . VAL A 1 485 ? -3.223 34.188 -7.074 1 97.81 485 VAL A N 1
ATOM 3797 C CA . VAL A 1 485 ? -3.078 34.812 -5.766 1 97.81 485 VAL A CA 1
ATOM 3798 C C . VAL A 1 485 ? -1.597 34.969 -5.426 1 97.81 485 VAL A C 1
ATOM 3800 O O . VAL A 1 485 ? -0.761 34.188 -5.906 1 97.81 485 VAL A O 1
ATOM 3803 N N . LYS A 1 486 ? -1.3 35.969 -4.719 1 97.88 486 LYS A N 1
ATOM 3804 C CA . LYS A 1 486 ? 0.011 36.188 -4.113 1 97.88 486 LYS A CA 1
ATOM 3805 C C . LYS A 1 486 ? -0.011 35.875 -2.623 1 97.88 486 LYS A C 1
ATOM 3807 O O . LYS A 1 486 ? -0.97 36.188 -1.925 1 97.88 486 LYS A O 1
ATOM 3812 N N . VAL A 1 487 ? 0.993 35.156 -2.18 1 98.25 487 VAL A N 1
ATOM 3813 C CA . VAL A 1 487 ? 1.075 34.75 -0.778 1 98.25 487 VAL A CA 1
ATOM 3814 C C . VAL A 1 487 ? 2.318 35.375 -0.138 1 98.25 487 VAL A C 1
ATOM 3816 O O . VAL A 1 487 ? 3.4 35.344 -0.732 1 98.25 487 VAL A O 1
ATOM 3819 N N . GLN A 1 488 ? 2.16 35.938 1.018 1 98.06 488 GLN A N 1
ATOM 3820 C CA . GLN A 1 488 ? 3.279 36.5 1.774 1 98.06 488 GLN A CA 1
ATOM 3821 C C . GLN A 1 488 ? 3.234 36.031 3.23 1 98.06 488 GLN A C 1
ATOM 3823 O O . GLN A 1 488 ? 2.166 36 3.844 1 98.06 488 GLN A O 1
ATOM 3828 N N . ALA A 1 489 ? 4.293 35.625 3.752 1 97.75 489 ALA A N 1
ATOM 3829 C CA . ALA A 1 489 ? 4.516 35.344 5.172 1 97.75 489 ALA A CA 1
ATOM 3830 C C . ALA A 1 489 ? 5.934 35.719 5.586 1 97.75 489 ALA A C 1
ATOM 3832 O O . ALA A 1 489 ? 6.898 35.406 4.887 1 97.75 489 ALA A O 1
ATOM 3833 N N . THR A 1 490 ? 6.059 36.438 6.66 1 96.19 490 THR A N 1
ATOM 3834 C CA . THR A 1 490 ? 7.363 36.844 7.176 1 96.19 490 THR A CA 1
ATOM 3835 C C . THR A 1 490 ? 7.445 36.594 8.68 1 96.19 490 THR A C 1
ATOM 3837 O O . THR A 1 490 ? 6.426 36.406 9.344 1 96.19 490 THR A O 1
ATOM 3840 N N . MET A 1 491 ? 8.641 36.656 9.195 1 95.62 491 MET A N 1
ATOM 3841 C CA . MET A 1 491 ? 8.836 36.5 10.633 1 95.62 491 MET A CA 1
ATOM 3842 C C . MET A 1 491 ? 8.727 37.875 11.336 1 95.62 491 MET A C 1
ATOM 3844 O O . MET A 1 491 ? 9.625 38.688 11.234 1 95.62 491 MET A O 1
ATOM 3848 N N . ASP A 1 492 ? 7.656 38.062 12.031 1 95.81 492 ASP A N 1
ATOM 3849 C CA . ASP A 1 492 ? 7.531 39.281 12.82 1 95.81 492 ASP A CA 1
ATOM 3850 C C . ASP A 1 492 ? 8.234 39.156 14.172 1 95.81 492 ASP A C 1
ATOM 3852 O O . ASP A 1 492 ? 8.648 38.062 14.547 1 95.81 492 ASP A O 1
ATOM 3856 N N . PRO A 1 493 ? 8.438 40.156 14.93 1 95.94 493 PRO A N 1
ATOM 3857 C CA . PRO A 1 493 ? 9.195 40.125 16.172 1 95.94 493 PRO A CA 1
ATOM 3858 C C . PRO A 1 493 ? 8.617 39.125 17.188 1 95.94 493 PRO A C 1
ATOM 3860 O O . PRO A 1 493 ? 9.359 38.438 17.891 1 95.94 493 PRO A O 1
ATOM 3863 N N . LYS A 1 494 ? 7.32 39.031 17.297 1 97.12 494 LYS A N 1
ATOM 3864 C CA . LYS A 1 494 ? 6.695 38.094 18.234 1 97.12 494 LYS A CA 1
ATOM 3865 C C . LYS A 1 494 ? 7.035 36.625 17.875 1 97.12 494 LYS A C 1
ATOM 3867 O O . LYS A 1 494 ? 7.383 35.844 18.75 1 97.12 494 LYS A O 1
ATOM 3872 N N . THR A 1 495 ? 6.871 36.312 16.625 1 97.31 495 THR A N 1
ATOM 3873 C CA . THR A 1 495 ? 7.172 34.969 16.156 1 97.31 495 THR A CA 1
ATOM 3874 C C . THR A 1 495 ? 8.648 34.656 16.344 1 97.31 495 THR A C 1
ATOM 3876 O O . THR A 1 495 ? 9.008 33.5 16.703 1 97.31 495 THR A O 1
ATOM 3879 N N . LYS A 1 496 ? 9.562 35.594 16.094 1 96.06 496 LYS A N 1
ATOM 3880 C CA . LYS A 1 496 ? 10.992 35.406 16.312 1 96.06 496 LYS A CA 1
ATOM 3881 C C . LYS A 1 496 ? 11.297 35.156 17.781 1 96.06 496 LYS A C 1
ATOM 3883 O O . LYS A 1 496 ? 12.141 34.312 18.109 1 96.06 496 LYS A O 1
ATOM 3888 N N . SER A 1 497 ? 10.633 35.906 18.594 1 96.75 497 SER A N 1
ATOM 3889 C CA . SER A 1 497 ? 10.805 35.688 20.031 1 96.75 497 SER A CA 1
ATOM 3890 C C . SER A 1 497 ? 10.391 34.281 20.438 1 96.75 497 SER A C 1
ATOM 3892 O O . SER A 1 497 ? 11.094 33.625 21.219 1 96.75 497 SER A O 1
ATOM 3894 N N . LEU A 1 498 ? 9.273 33.875 19.969 1 97.88 498 LEU A N 1
ATOM 3895 C CA . LEU A 1 498 ? 8.805 32.531 20.281 1 97.88 498 LEU A CA 1
ATOM 3896 C C . LEU A 1 498 ? 9.812 31.469 19.812 1 97.88 498 LEU A C 1
ATOM 3898 O O . LEU A 1 498 ? 10.016 30.453 20.5 1 97.88 498 LEU A O 1
ATOM 3902 N N . GLN A 1 499 ? 10.391 31.656 18.641 1 97.06 499 GLN A N 1
ATOM 3903 C CA . GLN A 1 499 ? 11.375 30.703 18.125 1 97.06 499 GLN A CA 1
ATOM 3904 C C . GLN A 1 499 ? 12.508 30.484 19.109 1 97.06 499 GLN A C 1
ATOM 3906 O O . GLN A 1 499 ? 12.93 29.344 19.328 1 97.06 499 GLN A O 1
ATOM 3911 N N . LYS A 1 500 ? 12.977 31.531 19.688 1 96.69 500 LYS A N 1
ATOM 3912 C CA . LYS A 1 500 ? 14.055 31.438 20.672 1 96.69 500 LYS A CA 1
ATOM 3913 C C . LYS A 1 500 ? 13.609 30.656 21.906 1 96.69 500 LYS A C 1
ATOM 3915 O O . LYS A 1 500 ? 14.359 29.812 22.406 1 96.69 500 LYS A O 1
ATOM 3920 N N . VAL A 1 501 ? 12.43 30.984 22.328 1 97.94 501 VAL A N 1
ATOM 3921 C CA . VAL A 1 501 ? 11.891 30.328 23.516 1 97.94 501 VAL A CA 1
ATOM 3922 C C . VAL A 1 501 ? 11.703 28.828 23.234 1 97.94 501 VAL A C 1
ATOM 3924 O O . VAL A 1 501 ? 12.086 27.984 24.047 1 97.94 501 VAL A O 1
ATOM 3927 N N . MET A 1 502 ? 11.117 28.531 22.109 1 97.56 502 MET A N 1
ATOM 3928 C CA . MET A 1 502 ? 10.844 27.156 21.688 1 97.56 502 MET A CA 1
ATOM 3929 C C . MET A 1 502 ? 12.141 26.375 21.547 1 97.56 502 MET A C 1
ATOM 3931 O O . MET A 1 502 ? 12.211 25.203 21.953 1 97.56 502 MET A O 1
ATOM 3935 N N . ASP A 1 503 ? 13.219 26.953 21.016 1 97.69 503 ASP A N 1
ATOM 3936 C CA . ASP A 1 503 ? 14.508 26.297 20.875 1 97.69 503 ASP A CA 1
ATOM 3937 C C . ASP A 1 503 ? 15.102 25.969 22.25 1 97.69 503 ASP A C 1
ATOM 3939 O O . ASP A 1 503 ? 15.555 24.844 22.484 1 97.69 503 ASP A O 1
ATOM 3943 N N . GLN A 1 504 ? 15.086 26.969 23.078 1 98 504 GLN A N 1
ATOM 3944 C CA . GLN A 1 504 ? 15.617 26.734 24.422 1 98 504 GLN A CA 1
ATOM 3945 C C . GLN A 1 504 ? 14.828 25.656 25.156 1 98 504 GLN A C 1
ATOM 3947 O O . GLN A 1 504 ? 15.406 24.797 25.828 1 98 504 GLN A O 1
ATOM 3952 N N . ALA A 1 505 ? 13.492 25.734 25.047 1 98.69 505 ALA A N 1
ATOM 3953 C CA . ALA A 1 505 ? 12.648 24.719 25.672 1 98.69 505 ALA A CA 1
ATOM 3954 C C . ALA A 1 505 ? 13.008 23.328 25.172 1 98.69 505 ALA A C 1
ATOM 3956 O O . ALA A 1 505 ? 12.977 22.359 25.922 1 98.69 505 ALA A O 1
ATOM 3957 N N . THR A 1 506 ? 13.328 23.172 23.891 1 98.38 506 THR A N 1
ATOM 3958 C CA . THR A 1 506 ? 13.695 21.891 23.281 1 98.38 506 THR A CA 1
ATOM 3959 C C . THR A 1 506 ? 15 21.375 23.875 1 98.38 506 THR A C 1
ATOM 3961 O O . THR A 1 506 ? 15.102 20.188 24.219 1 98.38 506 THR A O 1
ATOM 3964 N N . PHE A 1 507 ? 15.977 22.25 24.047 1 98.44 507 PHE A N 1
ATOM 3965 C CA . PHE A 1 507 ? 17.234 21.844 24.656 1 98.44 507 PHE A CA 1
ATOM 3966 C C . PHE A 1 507 ? 17.016 21.438 26.109 1 98.44 507 PHE A C 1
ATOM 3968 O O . PHE A 1 507 ? 17.641 20.484 26.594 1 98.44 507 PHE A O 1
ATOM 3975 N N . ASP A 1 508 ? 16.172 22.219 26.797 1 98.75 508 ASP A N 1
ATOM 3976 C CA . ASP A 1 508 ? 15.852 21.875 28.172 1 98.75 508 ASP A CA 1
ATOM 3977 C C . ASP A 1 508 ? 15.227 20.484 28.25 1 98.75 508 ASP A C 1
ATOM 3979 O O . ASP A 1 508 ? 15.555 19.688 29.141 1 98.75 508 ASP A O 1
ATOM 3983 N N . ALA A 1 509 ? 14.266 20.172 27.359 1 98.81 509 ALA A N 1
ATOM 3984 C CA . ALA A 1 509 ? 13.625 18.859 27.344 1 98.81 509 ALA A CA 1
ATOM 3985 C C . ALA A 1 509 ? 14.648 17.75 27.109 1 98.81 509 ALA A C 1
ATOM 3987 O O . ALA A 1 509 ? 14.578 16.703 27.766 1 98.81 509 ALA A O 1
ATOM 3988 N N . ILE A 1 510 ? 15.562 17.969 26.188 1 98.69 510 ILE A N 1
ATOM 3989 C CA . ILE A 1 510 ? 16.625 17 25.906 1 98.69 510 ILE A CA 1
ATOM 3990 C C . ILE A 1 510 ? 17.453 16.766 27.156 1 98.69 510 ILE A C 1
ATOM 3992 O O . ILE A 1 510 ? 17.75 15.625 27.516 1 98.69 510 ILE A O 1
ATOM 3996 N N . ALA A 1 511 ? 17.828 17.828 27.828 1 98.5 511 ALA A N 1
ATOM 3997 C CA . ALA A 1 511 ? 18.625 17.719 29.047 1 98.5 511 ALA A CA 1
ATOM 3998 C C . ALA A 1 511 ? 17.875 16.969 30.141 1 98.5 511 ALA A C 1
ATOM 4000 O O . ALA A 1 511 ? 18.453 16.172 30.859 1 98.5 511 ALA A O 1
ATOM 4001 N N . VAL A 1 512 ? 16.609 17.266 30.25 1 98.44 512 VAL A N 1
ATOM 4002 C CA . VAL A 1 512 ? 15.758 16.609 31.234 1 98.44 512 VAL A CA 1
ATOM 4003 C C . VAL A 1 512 ? 15.75 15.102 30.984 1 98.44 512 VAL A C 1
ATOM 4005 O O . VAL A 1 512 ? 15.891 14.312 31.922 1 98.44 512 VAL A O 1
ATOM 4008 N N . MET A 1 513 ? 15.578 14.641 29.734 1 98.5 513 MET A N 1
ATOM 4009 C CA . MET A 1 513 ? 15.523 13.227 29.375 1 98.5 513 MET A CA 1
ATOM 4010 C C . MET A 1 513 ? 16.891 12.57 29.547 1 98.5 513 MET A C 1
ATOM 4012 O O . MET A 1 513 ? 16.984 11.406 29.922 1 98.5 513 MET A O 1
ATOM 4016 N N . ALA A 1 514 ? 17.938 13.336 29.312 1 98.25 514 ALA A N 1
ATOM 4017 C CA . ALA A 1 514 ? 19.297 12.805 29.453 1 98.25 514 ALA A CA 1
ATOM 4018 C C . ALA A 1 514 ? 19.672 12.664 30.922 1 98.25 514 ALA A C 1
ATOM 4020 O O . ALA A 1 514 ? 20.484 11.805 31.281 1 98.25 514 ALA A O 1
ATOM 4021 N N . GLY A 1 515 ? 19.141 13.57 31.781 1 97.06 515 GLY A N 1
ATOM 4022 C CA . GLY A 1 515 ? 19.484 13.531 33.188 1 97.06 515 GLY A CA 1
ATOM 4023 C C . GLY A 1 515 ? 20.969 13.703 33.438 1 97.06 515 GLY A C 1
ATOM 4024 O O . GLY A 1 515 ? 21.578 14.656 32.969 1 97.06 515 GLY A O 1
ATOM 4025 N N . PRO A 1 516 ? 21.531 12.719 34.188 1 95.31 516 PRO A N 1
ATOM 4026 C CA . PRO A 1 516 ? 22.969 12.789 34.5 1 95.31 516 PRO A CA 1
ATOM 4027 C C . PRO A 1 516 ? 23.844 12.703 33.25 1 95.31 516 PRO A C 1
ATOM 4029 O O . PRO A 1 516 ? 24.984 13.18 33.281 1 95.31 516 PRO A O 1
ATOM 4032 N N . GLN A 1 517 ? 23.328 12.164 32.219 1 95.44 517 GLN A N 1
ATOM 4033 C CA . GLN A 1 517 ? 24.094 11.984 30.984 1 95.44 517 GLN A CA 1
ATOM 4034 C C . GLN A 1 517 ? 24.047 13.234 30.109 1 95.44 517 GLN A C 1
ATOM 4036 O O . GLN A 1 517 ? 24.531 13.227 28.969 1 95.44 517 GLN A O 1
ATOM 4041 N N . SER A 1 518 ? 23.531 14.328 30.609 1 96.06 518 SER A N 1
ATOM 4042 C CA . SER A 1 518 ? 23.453 15.578 29.859 1 96.06 518 SER A CA 1
ATOM 4043 C C . SER A 1 518 ? 24.844 16.078 29.453 1 96.06 518 SER A C 1
ATOM 4045 O O . SER A 1 518 ? 24.984 16.766 28.453 1 96.06 518 SER A O 1
ATOM 4047 N N . ARG A 1 519 ? 25.875 15.727 30.172 1 94.62 519 ARG A N 1
ATOM 4048 C CA . ARG A 1 519 ? 27.234 16.141 29.891 1 94.62 519 ARG A CA 1
ATOM 4049 C C . ARG A 1 519 ? 27.797 15.383 28.688 1 94.62 519 ARG A C 1
ATOM 4051 O O . ARG A 1 519 ? 28.781 15.805 28.078 1 94.62 519 ARG A O 1
ATOM 4058 N N . GLU A 1 520 ? 27.156 14.32 28.312 1 96.75 520 GLU A N 1
ATOM 4059 C CA . GLU A 1 520 ? 27.656 13.461 27.234 1 96.75 520 GLU A CA 1
ATOM 4060 C C . GLU A 1 520 ? 26.766 13.578 25.984 1 96.75 520 GLU A C 1
ATOM 4062 O O . GLU A 1 520 ? 26.875 12.758 25.078 1 96.75 520 GLU A O 1
ATOM 4067 N N . LEU A 1 521 ? 25.953 14.57 25.984 1 98.12 521 LEU A N 1
ATOM 4068 C CA . LEU A 1 521 ? 25.031 14.75 24.875 1 98.12 521 LEU A CA 1
ATOM 4069 C C . LEU A 1 521 ? 25.812 14.961 23.562 1 98.12 521 LEU A C 1
ATOM 4071 O O . LEU A 1 521 ? 26.812 15.672 23.547 1 98.12 521 LEU A O 1
ATOM 4075 N N . GLU A 1 522 ? 25.375 14.289 22.547 1 98.31 522 GLU A N 1
ATOM 4076 C CA . GLU A 1 522 ? 25.797 14.539 21.172 1 98.31 522 GLU A CA 1
ATOM 4077 C C . GLU A 1 522 ? 24.609 14.938 20.297 1 98.31 522 GLU A C 1
ATOM 4079 O O . GLU A 1 522 ? 23.484 14.531 20.547 1 98.31 522 GLU A O 1
ATOM 4084 N N . TYR A 1 523 ? 24.906 15.797 19.344 1 97.62 523 TYR A N 1
ATOM 4085 C CA . TYR A 1 523 ? 23.875 16.266 18.422 1 97.62 523 TYR A CA 1
ATOM 4086 C C . TYR A 1 523 ? 24.219 15.875 16.984 1 97.62 523 TYR A C 1
ATOM 4088 O O . TYR A 1 523 ? 25.391 15.727 16.641 1 97.62 523 TYR A O 1
ATOM 4096 N N . TRP A 1 524 ? 23.156 15.578 16.266 1 95.19 524 TRP A N 1
ATOM 4097 C CA . TRP A 1 524 ? 23.344 15.32 14.836 1 95.19 524 TRP A CA 1
ATOM 4098 C C . TRP A 1 524 ? 23.344 16.625 14.039 1 95.19 524 TRP A C 1
ATOM 4100 O O . TRP A 1 524 ? 22.453 17.438 14.172 1 95.19 524 TRP A O 1
ATOM 4110 N N . HIS A 1 525 ? 24.328 16.828 13.188 1 91.88 525 HIS A N 1
ATOM 4111 C CA . HIS A 1 525 ? 24.469 18.062 12.422 1 91.88 525 HIS A CA 1
ATOM 4112 C C . HIS A 1 525 ? 24.141 17.844 10.953 1 91.88 525 HIS A C 1
ATOM 4114 O O . HIS A 1 525 ? 24.125 16.703 10.477 1 91.88 525 HIS A O 1
ATOM 4120 N N . HIS A 1 526 ? 23.844 18.922 10.219 1 81.5 526 HIS A N 1
ATOM 4121 C CA . HIS A 1 526 ? 23.422 18.875 8.828 1 81.5 526 HIS A CA 1
ATOM 4122 C C . HIS A 1 526 ? 24.469 18.234 7.938 1 81.5 526 HIS A C 1
ATOM 4124 O O . HIS A 1 526 ? 24.141 17.594 6.934 1 81.5 526 HIS A O 1
ATOM 4130 N N . GLU A 1 527 ? 25.672 18.438 8.273 1 78.75 527 GLU A N 1
ATOM 4131 C CA . GLU A 1 527 ? 26.75 17.891 7.48 1 78.75 527 GLU A CA 1
ATOM 4132 C C . GLU A 1 527 ? 26.938 16.391 7.754 1 78.75 527 GLU A C 1
ATOM 4134 O O . GLU A 1 527 ? 27.703 15.719 7.07 1 78.75 527 GLU A O 1
ATOM 4139 N N . GLY A 1 528 ? 26.219 15.984 8.672 1 84.06 528 GLY A N 1
ATOM 4140 C CA . GLY A 1 528 ? 26.312 14.578 9.031 1 84.06 528 GLY A CA 1
ATOM 4141 C C . GLY A 1 528 ? 27.25 14.312 10.188 1 84.06 528 GLY A C 1
ATOM 4142 O O . GLY A 1 528 ? 28.234 15.031 10.367 1 84.06 528 GLY A O 1
ATOM 4143 N N . GLY A 1 529 ? 26.781 13.367 11.055 1 91.31 529 GLY A N 1
ATOM 4144 C CA . GLY A 1 529 ? 27.656 12.93 12.133 1 91.31 529 GLY A CA 1
ATOM 4145 C C . GLY A 1 529 ? 27.219 13.422 13.5 1 91.31 529 GLY A C 1
ATOM 4146 O O . GLY A 1 529 ? 26.516 14.43 13.609 1 91.31 529 GLY A O 1
ATOM 4147 N N . TRP A 1 530 ? 27.594 12.719 14.5 1 96.38 530 TRP A N 1
ATOM 4148 C CA . TRP A 1 530 ? 27.328 13.055 15.891 1 96.38 530 TRP A CA 1
ATOM 4149 C C . TRP A 1 530 ? 28.453 13.906 16.469 1 96.38 530 TRP A C 1
ATOM 4151 O O . TRP A 1 530 ? 29.625 13.641 16.219 1 96.38 530 TRP A O 1
ATOM 4161 N N . SER A 1 531 ? 28.094 15 17.109 1 96.31 531 SER A N 1
ATOM 4162 C CA . SER A 1 531 ? 29.078 15.867 17.75 1 96.31 531 SER A CA 1
ATOM 4163 C C . SER A 1 531 ? 28.562 16.422 19.062 1 96.31 531 SER A C 1
ATOM 4165 O O . SER A 1 531 ? 27.344 16.594 19.234 1 96.31 531 SER A O 1
ATOM 4167 N N . ASN A 1 532 ? 29.469 16.719 19.969 1 96.19 532 ASN A N 1
ATOM 4168 C CA . ASN A 1 532 ? 29.094 17.281 21.25 1 96.19 532 ASN A CA 1
ATOM 4169 C C . ASN A 1 532 ? 28.812 18.781 21.156 1 96.19 532 ASN A C 1
ATOM 4171 O O . ASN A 1 532 ? 28.406 19.406 22.141 1 96.19 532 ASN A O 1
ATOM 4175 N N . VAL A 1 533 ? 28.922 19.281 19.984 1 95.5 533 VAL A N 1
ATOM 4176 C CA . VAL A 1 533 ? 28.672 20.703 19.781 1 95.5 533 VAL A CA 1
ATOM 4177 C C . VAL A 1 533 ? 27.188 20.953 19.594 1 95.5 533 VAL A C 1
ATOM 4179 O O . VAL A 1 533 ? 26.531 20.312 18.766 1 95.5 533 VAL A O 1
ATOM 4182 N N . LYS A 1 534 ? 26.688 21.844 20.422 1 95.25 534 LYS A N 1
ATOM 4183 C CA . LYS A 1 534 ? 25.281 22.234 20.297 1 95.25 534 LYS A CA 1
ATOM 4184 C C . LYS A 1 534 ? 25 22.859 18.938 1 95.25 534 LYS A C 1
ATOM 4186 O O . LYS A 1 534 ? 25.797 23.672 18.438 1 95.25 534 LYS A O 1
ATOM 4191 N N . PRO A 1 535 ? 23.906 22.5 18.328 1 95.88 535 PRO A N 1
ATOM 4192 C CA . PRO A 1 535 ? 23.609 23.109 17.031 1 95.88 535 PRO A CA 1
ATOM 4193 C C . PRO A 1 535 ? 23.281 24.594 17.125 1 95.88 535 PRO A C 1
ATOM 4195 O O . PRO A 1 535 ? 22.719 25.031 18.141 1 95.88 535 PRO A O 1
ATOM 4198 N N . THR A 1 536 ? 23.594 25.328 16.031 1 94.12 536 THR A N 1
ATOM 4199 C CA . THR A 1 536 ? 23.266 26.75 15.945 1 94.12 536 THR A CA 1
ATOM 4200 C C . THR A 1 536 ? 21.781 26.953 15.695 1 94.12 536 THR A C 1
ATOM 4202 O O . THR A 1 536 ? 21.078 26.031 15.266 1 94.12 536 THR A O 1
ATOM 4205 N N . PRO A 1 537 ? 21.297 28.141 15.953 1 92.75 537 PRO A N 1
ATOM 4206 C CA . PRO A 1 537 ? 19.891 28.438 15.633 1 92.75 537 PRO A CA 1
ATOM 4207 C C . PRO A 1 537 ? 19.562 28.172 14.164 1 92.75 537 PRO A C 1
ATOM 4209 O O . PRO A 1 537 ? 18.453 27.734 13.852 1 92.75 537 PRO A O 1
ATOM 4212 N N . GLU A 1 538 ? 20.484 28.422 13.32 1 89.88 538 GLU A N 1
ATOM 4213 C CA . GLU A 1 538 ? 20.281 28.188 11.891 1 89.88 538 GLU A CA 1
ATOM 4214 C C . GLU A 1 538 ? 20.141 26.703 11.578 1 89.88 538 GLU A C 1
ATOM 4216 O O . GLU A 1 538 ? 19.391 26.328 10.664 1 89.88 538 GLU A O 1
ATOM 4221 N N . GLU A 1 539 ? 20.781 25.906 12.352 1 90.69 539 GLU A N 1
ATOM 4222 C CA . GLU A 1 539 ? 20.688 24.469 12.156 1 90.69 539 GLU A CA 1
ATOM 4223 C C . GLU A 1 539 ? 19.375 23.922 12.703 1 90.69 539 GLU A C 1
ATOM 4225 O O . GLU A 1 539 ? 18.828 22.938 12.164 1 90.69 539 GLU A O 1
ATOM 4230 N N . VAL A 1 540 ? 18.906 24.547 13.727 1 93.38 540 VAL A N 1
ATOM 4231 C CA . VAL A 1 540 ? 17.719 24.078 14.414 1 93.38 540 VAL A CA 1
ATOM 4232 C C . VAL A 1 540 ? 16.469 24.5 13.633 1 93.38 540 VAL A C 1
ATOM 4234 O O . VAL A 1 540 ? 15.508 23.734 13.516 1 93.38 540 VAL A O 1
ATOM 4237 N N . CYS A 1 541 ? 16.531 25.703 13.109 1 92.06 541 CYS A N 1
ATOM 4238 C CA . CYS A 1 541 ? 15.375 26.281 12.438 1 92.06 541 CYS A CA 1
ATOM 4239 C C . CYS A 1 541 ? 15.156 25.641 11.078 1 92.06 541 CYS A C 1
ATOM 4241 O O . CYS A 1 541 ? 16.094 25.531 10.281 1 92.06 541 CYS A O 1
ATOM 4243 N N . MET A 1 542 ? 13.969 25.203 10.867 1 90 542 MET A N 1
ATOM 4244 C CA . MET A 1 542 ? 13.602 24.656 9.562 1 90 542 MET A CA 1
ATOM 4245 C C . MET A 1 542 ? 12.812 25.688 8.75 1 90 542 MET A C 1
ATOM 4247 O O . MET A 1 542 ? 11.953 26.391 9.297 1 90 542 MET A O 1
ATOM 4251 N N . PRO A 1 543 ? 13.094 25.781 7.496 1 91.31 543 PRO A N 1
ATOM 4252 C CA . PRO A 1 543 ? 12.336 26.734 6.68 1 91.31 543 PRO A CA 1
ATOM 4253 C C . PRO A 1 543 ? 10.898 26.266 6.418 1 91.31 543 PRO A C 1
ATOM 4255 O O . PRO A 1 543 ? 10.625 25.062 6.43 1 91.31 543 PRO A O 1
ATOM 4258 N N . GLY A 1 544 ? 10.062 27.281 6.238 1 94 544 GLY A N 1
ATOM 4259 C CA . GLY A 1 544 ? 8.719 26.969 5.777 1 94 544 GLY A CA 1
ATOM 4260 C C . GLY A 1 544 ? 7.645 27.312 6.801 1 94 544 GLY A C 1
ATOM 4261 O O . GLY A 1 544 ? 7.844 27.109 8 1 94 544 GLY A O 1
ATOM 4262 N N . LEU A 1 545 ? 6.613 27.938 6.309 1 96.81 545 LEU A N 1
ATOM 4263 C CA . LEU A 1 545 ? 5.363 28.016 7.059 1 96.81 545 LEU A CA 1
ATOM 4264 C C . LEU A 1 545 ? 4.48 26.812 6.754 1 96.81 545 LEU A C 1
ATOM 4266 O O . LEU A 1 545 ? 4.086 26.594 5.602 1 96.81 545 LEU A O 1
ATOM 4270 N N . ILE A 1 546 ? 4.223 26 7.785 1 95.31 546 ILE A N 1
ATOM 4271 C CA . ILE A 1 546 ? 3.449 24.797 7.547 1 95.31 546 ILE A CA 1
ATOM 4272 C C . ILE A 1 546 ? 2.061 24.938 8.164 1 95.31 546 ILE A C 1
ATOM 4274 O O . ILE A 1 546 ? 1.815 25.844 8.953 1 95.31 546 ILE A O 1
ATOM 4278 N N . HIS A 1 547 ? 1.161 24.062 7.777 1 96.56 547 HIS A N 1
ATOM 4279 C CA . HIS A 1 547 ? -0.209 24.062 8.281 1 96.56 547 HIS A CA 1
ATOM 4280 C C . HIS A 1 547 ? -0.865 25.438 8.094 1 96.56 547 HIS A C 1
ATOM 4282 O O . HIS A 1 547 ? -1.4 26 9.047 1 96.56 547 HIS A O 1
ATOM 4288 N N . ASP A 1 548 ? -0.847 25.906 6.855 1 97.31 548 ASP A N 1
ATOM 4289 C CA . ASP A 1 548 ? -1.474 27.188 6.551 1 97.31 548 ASP A CA 1
ATOM 4290 C C . ASP A 1 548 ? -2.936 27.203 6.996 1 97.31 548 ASP A C 1
ATOM 4292 O O . ASP A 1 548 ? -3.646 26.219 6.84 1 97.31 548 ASP A O 1
ATOM 4296 N N . ALA A 1 549 ? -3.34 28.375 7.555 1 98.25 549 ALA A N 1
ATOM 4297 C CA . ALA A 1 549 ? -4.676 28.469 8.141 1 98.25 549 ALA A CA 1
ATOM 4298 C C . ALA A 1 549 ? -5.184 29.906 8.102 1 98.25 549 ALA A C 1
ATOM 4300 O O . ALA A 1 549 ? -4.461 30.828 7.688 1 98.25 549 ALA A O 1
ATOM 4301 N N . SER A 1 550 ? -6.426 30.125 8.383 1 98.44 550 SER A N 1
ATOM 4302 C CA . SER A 1 550 ? -7.047 31.391 8.789 1 98.44 550 SER A CA 1
ATOM 4303 C C . SER A 1 550 ? -7.438 32.219 7.578 1 98.44 550 SER A C 1
ATOM 4305 O O . SER A 1 550 ? -7.918 33.344 7.727 1 98.44 550 SER A O 1
ATOM 4307 N N . THR A 1 551 ? -7.312 31.719 6.355 1 98.62 551 THR A N 1
ATOM 4308 C CA . THR A 1 551 ? -7.512 32.5 5.148 1 98.62 551 THR A CA 1
ATOM 4309 C C . THR A 1 551 ? -8.984 32.875 4.977 1 98.62 551 THR A C 1
ATOM 4311 O O . THR A 1 551 ? -9.312 33.781 4.203 1 98.62 551 THR A O 1
ATOM 4314 N N . LEU A 1 552 ? -9.852 32.125 5.617 1 98.75 552 LEU A N 1
ATOM 4315 C CA . LEU A 1 552 ? -11.297 32.344 5.586 1 98.75 552 LEU A CA 1
ATOM 4316 C C . LEU A 1 552 ? -11.898 32.188 6.977 1 98.75 552 LEU A C 1
ATOM 4318 O O . LEU A 1 552 ? -12.898 31.469 7.145 1 98.75 552 LEU A O 1
ATOM 4322 N N . TYR A 1 553 ? -11.352 32.812 7.969 1 98.5 553 TYR A N 1
ATOM 4323 C CA . TYR A 1 553 ? -11.648 32.5 9.359 1 98.5 553 TYR A CA 1
ATOM 4324 C C . TYR A 1 553 ? -13.086 32.875 9.711 1 98.5 553 TYR A C 1
ATOM 4326 O O . TYR A 1 553 ? -13.656 33.781 9.102 1 98.5 553 TYR A O 1
ATOM 4334 N N . MET A 1 554 ? -13.656 32.156 10.617 1 98.38 554 MET A N 1
ATOM 4335 C CA . MET A 1 554 ? -15.008 32.344 11.125 1 98.38 554 MET A CA 1
ATOM 4336 C C . MET A 1 554 ? -15.07 33.5 12.102 1 98.38 554 MET A C 1
ATOM 4338 O O . MET A 1 554 ? -14.195 33.656 12.961 1 98.38 554 MET A O 1
ATOM 4342 N N . GLY A 1 555 ? -16.031 34.344 11.953 1 97.44 555 GLY A N 1
ATOM 4343 C CA . GLY A 1 555 ? -16.281 35.469 12.828 1 97.44 555 GLY A CA 1
ATOM 4344 C C . GLY A 1 555 ? -17.594 36.156 12.539 1 97.44 555 GLY A C 1
ATOM 4345 O O . GLY A 1 555 ? -18.297 35.812 11.586 1 97.44 555 GLY A O 1
ATOM 4346 N N . PRO A 1 556 ? -17.938 37.062 13.391 1 96.5 556 PRO A N 1
ATOM 4347 C CA . PRO A 1 556 ? -19.172 37.812 13.156 1 96.5 556 PRO A CA 1
ATOM 4348 C C . PRO A 1 556 ? -19.125 38.656 11.883 1 96.5 556 PRO A C 1
ATOM 4350 O O . PRO A 1 556 ? -18.031 39.062 11.453 1 96.5 556 PRO A O 1
ATOM 4353 N N . GLU A 1 557 ? -20.281 38.875 11.344 1 94.06 557 GLU A N 1
ATOM 4354 C CA . GLU A 1 557 ? -20.344 39.656 10.117 1 94.06 557 GLU A CA 1
ATOM 4355 C C . GLU A 1 557 ? -19.75 41.062 10.32 1 94.06 557 GLU A C 1
ATOM 4357 O O . GLU A 1 557 ? -19.234 41.656 9.383 1 94.06 557 GLU A O 1
ATOM 4362 N N . SER A 1 558 ? -19.797 41.562 11.547 1 95.25 558 SER A N 1
ATOM 4363 C CA . SER A 1 558 ? -19.266 42.875 11.875 1 95.25 558 SER A CA 1
ATOM 4364 C C . SER A 1 558 ? -17.75 42.938 11.727 1 95.25 558 SER A C 1
ATOM 4366 O O . SER A 1 558 ? -17.172 44 11.602 1 95.25 558 SER A O 1
ATOM 4368 N N . ASP A 1 559 ? -17.109 41.844 11.836 1 95.62 559 ASP A N 1
ATOM 4369 C CA . ASP A 1 559 ? -15.695 41.75 11.484 1 95.62 559 ASP A CA 1
ATOM 4370 C C . ASP A 1 559 ? -15.508 41.781 9.977 1 95.62 559 ASP A C 1
ATOM 4372 O O . ASP A 1 559 ? -15.875 40.844 9.266 1 95.62 559 ASP A O 1
ATOM 4376 N N . PRO A 1 560 ? -14.953 42.875 9.492 1 95.12 560 PRO A N 1
ATOM 4377 C CA . PRO A 1 560 ? -14.898 43.062 8.039 1 95.12 560 PRO A CA 1
ATOM 4378 C C . PRO A 1 560 ? -14.008 42.062 7.332 1 95.12 560 PRO A C 1
ATOM 4380 O O . PRO A 1 560 ? -14.047 41.938 6.102 1 95.12 560 PRO A O 1
ATOM 4383 N N . HIS A 1 561 ? -13.227 41.312 8.133 1 95.88 561 HIS A N 1
ATOM 4384 C CA . HIS A 1 561 ? -12.305 40.406 7.488 1 95.88 561 HIS A CA 1
ATOM 4385 C C . HIS A 1 561 ? -12.711 38.938 7.738 1 95.88 561 HIS A C 1
ATOM 4387 O O . HIS A 1 561 ? -12.062 38.031 7.246 1 95.88 561 HIS A O 1
ATOM 4393 N N . ALA A 1 562 ? -13.773 38.719 8.523 1 97.31 562 ALA A N 1
ATOM 4394 C CA . ALA A 1 562 ? -14.312 37.344 8.664 1 97.31 562 ALA A CA 1
ATOM 4395 C C . ALA A 1 562 ? -15.031 36.906 7.391 1 97.31 562 ALA A C 1
ATOM 4397 O O . ALA A 1 562 ? -15.75 37.719 6.77 1 97.31 562 ALA A O 1
ATOM 4398 N N . ALA A 1 563 ? -14.766 35.719 7.008 1 97.88 563 ALA A N 1
ATOM 4399 C CA . ALA A 1 563 ? -15.266 35.312 5.707 1 97.88 563 ALA A CA 1
ATOM 4400 C C . ALA A 1 563 ? -16.516 34.406 5.855 1 97.88 563 ALA A C 1
ATOM 4402 O O . ALA A 1 563 ? -17.328 34.344 4.938 1 97.88 563 ALA A O 1
ATOM 4403 N N . ILE A 1 564 ? -16.656 33.719 6.98 1 97.81 564 ILE A N 1
ATOM 4404 C CA . ILE A 1 564 ? -17.781 32.781 7.105 1 97.81 564 ILE A CA 1
ATOM 4405 C C . ILE A 1 564 ? -18.469 32.969 8.453 1 97.81 564 ILE A C 1
ATOM 4407 O O . ILE A 1 564 ? -17.859 33.469 9.398 1 97.81 564 ILE A O 1
ATOM 4411 N N . ASP A 1 565 ? -19.688 32.531 8.562 1 97.31 565 ASP A N 1
ATOM 4412 C CA . ASP A 1 565 ? -20.469 32.719 9.789 1 97.31 565 ASP A CA 1
ATOM 4413 C C . ASP A 1 565 ? -20.406 31.453 10.656 1 97.31 565 ASP A C 1
ATOM 4415 O O . ASP A 1 565 ? -19.625 30.547 10.383 1 97.31 565 ASP A O 1
ATOM 4419 N N . GLN A 1 566 ? -21.125 31.391 11.711 1 96.94 566 GLN A N 1
ATOM 4420 C CA . GLN A 1 566 ? -21.062 30.328 12.719 1 96.94 566 GLN A CA 1
ATOM 4421 C C . GLN A 1 566 ? -21.594 29.016 12.164 1 96.94 566 GLN A C 1
ATOM 4423 O O . GLN A 1 566 ? -21.406 27.953 12.766 1 96.94 566 GLN A O 1
ATOM 4428 N N . ASN A 1 567 ? -22.266 29.062 11.062 1 96.81 567 ASN A N 1
ATOM 4429 C CA . ASN A 1 567 ? -22.766 27.859 10.406 1 96.81 567 ASN A CA 1
ATOM 4430 C C . ASN A 1 567 ? -21.875 27.453 9.227 1 96.81 567 ASN A C 1
ATOM 4432 O O . ASN A 1 567 ? -22.281 26.625 8.406 1 96.81 567 ASN A O 1
ATOM 4436 N N . TYR A 1 568 ? -20.719 28 9.133 1 98.38 568 TYR A N 1
ATOM 4437 C CA . TYR A 1 568 ? -19.703 27.672 8.148 1 98.38 568 TYR A CA 1
ATOM 4438 C C . TYR A 1 568 ? -20.047 28.25 6.785 1 98.38 568 TYR A C 1
ATOM 4440 O O . TYR A 1 568 ? -19.391 27.938 5.781 1 98.38 568 TYR A O 1
ATOM 4448 N N . ALA A 1 569 ? -21.094 29.047 6.688 1 97.88 569 ALA A N 1
ATOM 4449 C CA . ALA A 1 569 ? -21.562 29.625 5.422 1 97.88 569 ALA A CA 1
ATOM 4450 C C . ALA A 1 569 ? -20.75 30.859 5.051 1 97.88 569 ALA A C 1
ATOM 4452 O O . ALA A 1 569 ? -20.453 31.688 5.91 1 97.88 569 ALA A O 1
ATOM 4453 N N . VAL A 1 570 ? -20.422 30.938 3.805 1 97.94 570 VAL A N 1
ATOM 4454 C CA . VAL A 1 570 ? -19.688 32.094 3.293 1 97.94 570 VAL A CA 1
ATOM 4455 C C . VAL A 1 570 ? -20.578 33.312 3.281 1 97.94 570 VAL A C 1
ATOM 4457 O O . VAL A 1 570 ? -21.734 33.25 2.834 1 97.94 570 VAL A O 1
ATOM 4460 N N . TYR A 1 571 ? -20.078 34.406 3.83 1 96.44 571 TYR A N 1
ATOM 4461 C CA . TYR A 1 571 ? -20.859 35.625 3.76 1 96.44 571 TYR A CA 1
ATOM 4462 C C . TYR A 1 571 ? -21.109 36.031 2.311 1 96.44 571 TYR A C 1
ATOM 4464 O O . TYR A 1 571 ? -20.188 36.062 1.496 1 96.44 571 TYR A O 1
ATOM 4472 N N . GLY A 1 572 ? -22.344 36.25 1.979 1 92.25 572 GLY A N 1
ATOM 4473 C CA . GLY A 1 572 ? -22.703 36.688 0.633 1 92.25 572 GLY A CA 1
ATOM 4474 C C . GLY A 1 572 ? -23.219 35.531 -0.226 1 92.25 572 GLY A C 1
ATOM 4475 O O . GLY A 1 572 ? -23.547 35.719 -1.398 1 92.25 572 GLY A O 1
ATOM 4476 N N . CYS A 1 573 ? -23.25 34.375 0.263 1 93.38 573 CYS A N 1
ATOM 4477 C CA . CYS A 1 573 ? -23.75 33.219 -0.488 1 93.38 573 CYS A CA 1
ATOM 4478 C C . CYS A 1 573 ? -24.562 32.281 0.409 1 93.38 573 CYS A C 1
ATOM 4480 O O . CYS A 1 573 ? -24.156 32 1.542 1 93.38 573 CYS A O 1
ATOM 4482 N N . LYS A 1 574 ? -25.609 31.734 -0.139 1 90 574 LYS A N 1
ATOM 4483 C CA . LYS A 1 574 ? -26.578 30.969 0.638 1 90 574 LYS A CA 1
ATOM 4484 C C . LYS A 1 574 ? -26.125 29.516 0.824 1 90 574 LYS A C 1
ATOM 4486 O O . LYS A 1 574 ? -26.406 28.906 1.852 1 90 574 LYS A O 1
ATOM 4491 N N . ASN A 1 575 ? -25.453 28.969 -0.109 1 96.38 575 ASN A N 1
ATOM 4492 C CA . ASN A 1 575 ? -25.266 27.516 -0.098 1 96.38 575 ASN A CA 1
ATOM 4493 C C . ASN A 1 575 ? -23.812 27.141 -0.378 1 96.38 575 ASN A C 1
ATOM 4495 O O . ASN A 1 575 ? -23.562 26.125 -1.03 1 96.38 575 ASN A O 1
ATOM 4499 N N . VAL A 1 576 ? -22.859 28 0.008 1 98.19 576 VAL A N 1
ATOM 4500 C CA . VAL A 1 576 ? -21.438 27.672 -0.034 1 98.19 576 VAL A CA 1
ATOM 4501 C C . VAL A 1 576 ? -20.875 27.641 1.384 1 98.19 576 VAL A C 1
ATOM 4503 O O . VAL A 1 576 ? -21.078 28.578 2.16 1 98.19 576 VAL A O 1
ATOM 4506 N N . TYR A 1 577 ? -20.203 26.578 1.692 1 98.75 577 TYR A N 1
ATOM 4507 C CA . TYR A 1 577 ? -19.641 26.359 3.021 1 98.75 577 TYR A CA 1
ATOM 4508 C C . TYR A 1 577 ? -18.156 26.062 2.943 1 98.75 577 TYR A C 1
ATOM 4510 O O . TYR A 1 577 ? -17.656 25.594 1.914 1 98.75 577 TYR A O 1
ATOM 4518 N N . VAL A 1 578 ? -17.438 26.422 4.023 1 98.81 578 VAL A N 1
ATOM 4519 C CA . VAL A 1 578 ? -15.992 26.188 4.074 1 98.81 578 VAL A CA 1
ATOM 4520 C C . VAL A 1 578 ? -15.648 25.344 5.301 1 98.81 578 VAL A C 1
ATOM 4522 O O . VAL A 1 578 ? -16.25 25.5 6.363 1 98.81 578 VAL A O 1
ATOM 4525 N N . THR A 1 579 ? -14.734 24.375 5.141 1 98.62 579 THR A N 1
ATOM 4526 C CA . THR A 1 579 ? -14.172 23.609 6.254 1 98.62 579 THR A CA 1
ATOM 4527 C C . THR A 1 579 ? -12.656 23.5 6.121 1 98.62 579 THR A C 1
ATOM 4529 O O . THR A 1 579 ? -12.07 24.016 5.168 1 98.62 579 THR A O 1
ATOM 4532 N N . GLY A 1 580 ? -11.984 22.891 7.145 1 98.38 580 GLY A N 1
ATOM 4533 C CA . GLY A 1 580 ? -10.531 22.844 7.188 1 98.38 580 GLY A CA 1
ATOM 4534 C C . GLY A 1 580 ? -9.914 23.953 8.016 1 98.38 580 GLY A C 1
ATOM 4535 O O . GLY A 1 580 ? -10.609 24.641 8.75 1 98.38 580 GLY A O 1
ATOM 4536 N N . ALA A 1 581 ? -8.609 24.141 7.836 1 98.5 581 ALA A N 1
ATOM 4537 C CA . ALA A 1 581 ? -7.871 25.094 8.672 1 98.5 581 ALA A CA 1
ATOM 4538 C C . ALA A 1 581 ? -8.148 26.531 8.25 1 98.5 581 ALA A C 1
ATOM 4540 O O . ALA A 1 581 ? -7.852 27.469 8.984 1 98.5 581 ALA A O 1
ATOM 4541 N N . ALA A 1 582 ? -8.758 26.688 7.09 1 98.75 582 ALA A N 1
ATOM 4542 C CA . ALA A 1 582 ? -9.094 28.031 6.602 1 98.75 582 ALA A CA 1
ATOM 4543 C C . ALA A 1 582 ? -10 28.766 7.59 1 98.75 582 ALA A C 1
ATOM 4545 O O . ALA A 1 582 ? -9.938 29.984 7.699 1 98.75 582 ALA A O 1
ATOM 4546 N N . ILE A 1 583 ? -10.758 28.078 8.352 1 98.69 583 ILE A N 1
ATOM 4547 C CA . ILE A 1 583 ? -11.82 28.703 9.125 1 98.69 583 ILE A CA 1
ATOM 4548 C C . ILE A 1 583 ? -11.289 29.109 10.5 1 98.69 583 ILE A C 1
ATOM 4550 O O . ILE A 1 583 ? -12 29.734 11.281 1 98.69 583 ILE A O 1
ATOM 4554 N N . PHE A 1 584 ? -10.031 28.734 10.805 1 98.5 584 PHE A N 1
ATOM 4555 C CA . PHE A 1 584 ? -9.469 29 12.125 1 98.5 584 PHE A CA 1
ATOM 4556 C C . PHE A 1 584 ? -9.117 30.484 12.266 1 98.5 584 PHE A C 1
ATOM 4558 O O . PHE A 1 584 ? -8.477 31.062 11.383 1 98.5 584 PHE A O 1
ATOM 4565 N N . PRO A 1 585 ? -9.523 31.094 13.398 1 97.5 585 PRO A N 1
ATOM 4566 C CA . PRO A 1 585 ? -9.039 32.469 13.641 1 97.5 585 PRO A CA 1
ATOM 4567 C C . PRO A 1 585 ? -7.535 32.5 13.906 1 97.5 585 PRO A C 1
ATOM 4569 O O . PRO A 1 585 ? -6.871 33.5 13.547 1 97.5 585 PRO A O 1
ATOM 4572 N N . SER A 1 586 ? -7.051 31.531 14.539 1 97.19 586 SER A N 1
ATOM 4573 C CA . SER A 1 586 ? -5.629 31.328 14.789 1 97.19 586 SER A CA 1
ATOM 4574 C C . SER A 1 586 ? -5.254 29.859 14.68 1 97.19 586 SER A C 1
ATOM 4576 O O . SER A 1 586 ? -6.082 28.984 14.938 1 97.19 586 SER A O 1
ATOM 4578 N N . ALA A 1 587 ? -4.043 29.594 14.297 1 96.81 587 ALA A N 1
ATOM 4579 C CA . ALA A 1 587 ? -3.639 28.219 13.992 1 96.81 587 ALA A CA 1
ATOM 4580 C C . ALA A 1 587 ? -3.176 27.484 15.25 1 96.81 587 ALA A C 1
ATOM 4582 O O . ALA A 1 587 ? -3.188 26.266 15.297 1 96.81 587 ALA A O 1
ATOM 4583 N N . GLY A 1 588 ? -2.746 28.219 16.328 1 96.81 588 GLY A N 1
ATOM 4584 C CA . GLY A 1 588 ? -2.064 27.562 17.438 1 96.81 588 GLY A CA 1
ATOM 4585 C C . GLY A 1 588 ? -0.779 26.875 17.016 1 96.81 588 GLY A C 1
ATOM 4586 O O . GLY A 1 588 ? -0.233 27.172 15.945 1 96.81 588 GLY A O 1
ATOM 4587 N N . SER A 1 589 ? -0.213 26 17.906 1 97.88 589 SER A N 1
ATOM 4588 C CA . SER A 1 589 ? 0.997 25.25 17.578 1 97.88 589 SER A CA 1
ATOM 4589 C C . SER A 1 589 ? 0.678 23.797 17.281 1 97.88 589 SER A C 1
ATOM 4591 O O . SER A 1 589 ? 1.521 23.062 16.734 1 97.88 589 SER A O 1
ATOM 4593 N N . TRP A 1 590 ? -0.51 23.344 17.578 1 97.62 590 TRP A N 1
ATOM 4594 C CA . TRP A 1 590 ? -0.898 21.938 17.5 1 97.62 590 TRP A CA 1
ATOM 4595 C C . TRP A 1 590 ? -1.289 21.547 16.078 1 97.62 590 TRP A C 1
ATOM 4597 O O . TRP A 1 590 ? -1.688 22.406 15.281 1 97.62 590 TRP A O 1
ATOM 4607 N N . ASN A 1 591 ? -1.079 20.281 15.68 1 96.88 591 ASN A N 1
ATOM 4608 C CA . ASN A 1 591 ? -1.511 19.781 14.375 1 96.88 591 ASN A CA 1
ATOM 4609 C C . ASN A 1 591 ? -3.008 20 14.164 1 96.88 591 ASN A C 1
ATOM 4611 O O . ASN A 1 591 ? -3.82 19.578 14.992 1 96.88 591 ASN A O 1
ATOM 4615 N N . PRO A 1 592 ? -3.373 20.594 13.102 1 97.94 592 PRO A N 1
ATOM 4616 C CA . PRO A 1 592 ? -4.762 21.016 12.945 1 97.94 592 PRO A CA 1
ATOM 4617 C C . PRO A 1 592 ? -5.684 19.891 12.477 1 97.94 592 PRO A C 1
ATOM 4619 O O . PRO A 1 592 ? -6.906 20.047 12.484 1 97.94 592 PRO A O 1
ATOM 4622 N N . THR A 1 593 ? -5.172 18.734 12.031 1 98.06 593 THR A N 1
ATOM 4623 C CA . THR A 1 593 ? -5.949 17.734 11.312 1 98.06 593 THR A CA 1
ATOM 4624 C C . THR A 1 593 ? -7.105 17.219 12.164 1 98.06 593 THR A C 1
ATOM 4626 O O . THR A 1 593 ? -8.242 17.156 11.703 1 98.06 593 THR A O 1
ATOM 4629 N N . TYR A 1 594 ? -6.809 16.891 13.414 1 98.38 594 TYR A N 1
ATOM 4630 C CA . TYR A 1 594 ? -7.836 16.375 14.312 1 98.38 594 TYR A CA 1
ATOM 4631 C C . TYR A 1 594 ? -8.969 17.375 14.477 1 98.38 594 TYR A C 1
ATOM 4633 O O . TYR A 1 594 ? -10.148 17.016 14.375 1 98.38 594 TYR A O 1
ATOM 4641 N N . THR A 1 595 ? -8.641 18.578 14.688 1 98.62 595 THR A N 1
ATOM 4642 C CA . THR A 1 595 ? -9.602 19.672 14.875 1 98.62 595 THR A CA 1
ATOM 4643 C C . THR A 1 595 ? -10.367 19.938 13.586 1 98.62 595 THR A C 1
ATOM 4645 O O . THR A 1 595 ? -11.578 20.172 13.617 1 98.62 595 THR A O 1
ATOM 4648 N N . MET A 1 596 ? -9.688 19.938 12.453 1 98.69 596 MET A N 1
ATOM 4649 C CA . MET A 1 596 ? -10.328 20.125 11.156 1 98.69 596 MET A CA 1
ATOM 4650 C C . MET A 1 596 ? -11.391 19.047 10.922 1 98.69 596 MET A C 1
ATOM 4652 O O . MET A 1 596 ? -12.5 19.359 10.477 1 98.69 596 MET A O 1
ATOM 4656 N N . VAL A 1 597 ? -11.016 17.812 11.211 1 98.81 597 VAL A N 1
ATOM 4657 C CA . VAL A 1 597 ? -11.922 16.688 11.023 1 98.81 597 VAL A CA 1
ATOM 4658 C C . VAL A 1 597 ? -13.164 16.859 11.891 1 98.81 597 VAL A C 1
ATOM 4660 O O . VAL A 1 597 ? -14.289 16.703 11.414 1 98.81 597 VAL A O 1
ATOM 4663 N N . ALA A 1 598 ? -12.984 17.266 13.094 1 98.88 598 ALA A N 1
ATOM 4664 C CA . ALA A 1 598 ? -14.102 17.453 14.016 1 98.88 598 ALA A CA 1
ATOM 4665 C C . ALA A 1 598 ? -15.031 18.562 13.539 1 98.88 598 ALA A C 1
ATOM 4667 O O . ALA A 1 598 ? -16.25 18.422 13.586 1 98.88 598 ALA A O 1
ATOM 4668 N N . PHE A 1 599 ? -14.508 19.656 13.094 1 98.88 599 PHE A N 1
ATOM 4669 C CA . PHE A 1 599 ? -15.328 20.766 12.609 1 98.88 599 PHE A CA 1
ATOM 4670 C C . PHE A 1 599 ? -16.047 20.375 11.328 1 98.88 599 PHE A C 1
ATOM 4672 O O . PHE A 1 599 ? -17.172 20.812 11.086 1 98.88 599 PHE A O 1
ATOM 4679 N N . ALA A 1 600 ? -15.383 19.625 10.43 1 98.88 600 ALA A N 1
ATOM 4680 C CA . ALA A 1 600 ? -16.047 19.172 9.219 1 98.88 600 ALA A CA 1
ATOM 4681 C C . ALA A 1 600 ? -17.266 18.297 9.555 1 98.88 600 ALA A C 1
ATOM 4683 O O . ALA A 1 600 ? -18.297 18.375 8.883 1 98.88 600 ALA A O 1
ATOM 4684 N N . GLN A 1 601 ? -17.156 17.453 10.547 1 98.88 601 GLN A N 1
ATOM 4685 C CA . GLN A 1 601 ? -18.281 16.656 11.008 1 98.88 601 GLN A CA 1
ATOM 4686 C C . GLN A 1 601 ? -19.391 17.547 11.57 1 98.88 601 GLN A C 1
ATOM 4688 O O . GLN A 1 601 ? -20.578 17.297 11.344 1 98.88 601 GLN A O 1
ATOM 4693 N N . ASP A 1 602 ? -19 18.516 12.344 1 98.81 602 ASP A N 1
ATOM 4694 C CA . ASP A 1 602 ? -19.969 19.453 12.883 1 98.81 602 ASP A CA 1
ATOM 4695 C C . ASP A 1 602 ? -20.719 20.172 11.766 1 98.81 602 ASP A C 1
ATOM 4697 O O . ASP A 1 602 ? -21.938 20.375 11.859 1 98.81 602 ASP A O 1
ATOM 4701 N N . LEU A 1 603 ? -20 20.609 10.766 1 98.81 603 LEU A N 1
ATOM 4702 C CA . LEU A 1 603 ? -20.641 21.219 9.602 1 98.81 603 LEU A CA 1
ATOM 4703 C C . LEU A 1 603 ? -21.719 20.312 9.039 1 98.81 603 LEU A C 1
ATOM 4705 O O . LEU A 1 603 ? -22.844 20.75 8.789 1 98.81 603 LEU A O 1
ATOM 4709 N N . ALA A 1 604 ? -21.391 19.062 8.82 1 98.81 604 ALA A N 1
ATOM 4710 C CA . ALA A 1 604 ? -22.359 18.109 8.305 1 98.81 604 ALA A CA 1
ATOM 4711 C C . ALA A 1 604 ? -23.578 18.016 9.219 1 98.81 604 ALA A C 1
ATOM 4713 O O . ALA A 1 604 ? -24.719 17.984 8.75 1 98.81 604 ALA A O 1
ATOM 4714 N N . ARG A 1 605 ? -23.375 18 10.531 1 97.88 605 ARG A N 1
ATOM 4715 C CA . ARG A 1 605 ? -24.484 17.891 11.484 1 97.88 605 ARG A CA 1
ATOM 4716 C C . ARG A 1 605 ? -25.391 19.125 11.406 1 97.88 605 ARG A C 1
ATOM 4718 O O . ARG A 1 605 ? -26.594 19.031 11.633 1 97.88 605 ARG A O 1
ATOM 4725 N N . LYS A 1 606 ? -24.859 20.188 11.102 1 97 606 LYS A N 1
ATOM 4726 C CA . LYS A 1 606 ? -25.625 21.438 11.07 1 97 606 LYS A CA 1
ATOM 4727 C C . LYS A 1 606 ? -26.453 21.531 9.805 1 97 606 LYS A C 1
ATOM 4729 O O . LYS A 1 606 ? -27.562 22.094 9.82 1 97 606 LYS A O 1
ATOM 4734 N N . ILE A 1 607 ? -26 20.953 8.695 1 96.44 607 ILE A N 1
ATOM 4735 C CA . ILE A 1 607 ? -26.703 21.297 7.461 1 96.44 607 ILE A CA 1
ATOM 4736 C C . ILE A 1 607 ? -27.406 20.062 6.914 1 96.44 607 ILE A C 1
ATOM 4738 O O . ILE A 1 607 ? -28.25 20.156 6.023 1 96.44 607 ILE A O 1
ATOM 4742 N N . VAL A 1 608 ? -27.094 18.891 7.395 1 96.88 608 VAL A N 1
ATOM 4743 C CA . VAL A 1 608 ? -27.719 17.656 6.898 1 96.88 608 VAL A CA 1
ATOM 4744 C C . VAL A 1 608 ? -28.734 17.156 7.914 1 96.88 608 VAL A C 1
ATOM 4746 O O . VAL A 1 608 ? -28.359 16.703 9.008 1 96.88 608 VAL A O 1
ATOM 4749 N N . PRO A 1 609 ? -29.953 17.141 7.609 1 93.56 609 PRO A N 1
ATOM 4750 C CA . PRO A 1 609 ? -30.969 16.594 8.516 1 93.56 609 PRO A CA 1
ATOM 4751 C C . PRO A 1 609 ? -30.906 15.078 8.633 1 93.56 609 PRO A C 1
ATOM 4753 O O . PRO A 1 609 ? -30.438 14.406 7.711 1 93.56 609 PRO A O 1
ATOM 4756 N N . VAL A 1 610 ? -31.297 14.539 9.758 1 91.5 610 VAL A N 1
ATOM 4757 C CA . VAL A 1 610 ? -31.359 13.086 9.938 1 91.5 610 VAL A CA 1
ATOM 4758 C C . VAL A 1 610 ? -32.531 12.516 9.141 1 91.5 610 VAL A C 1
ATOM 4760 O O . VAL A 1 610 ? -33.656 12.961 9.297 1 91.5 610 VAL A O 1
ATOM 4763 N N . SER A 1 611 ? -32.125 11.641 8.289 1 88.44 611 SER A N 1
ATOM 4764 C CA . SER A 1 611 ? -33.156 11.055 7.445 1 88.44 611 SER A CA 1
ATOM 4765 C C . SER A 1 611 ? -34.125 10.18 8.266 1 88.44 611 SER A C 1
ATOM 4767 O O . SER A 1 611 ? -33.688 9.461 9.164 1 88.44 611 SER A O 1
ATOM 4769 N N . THR A 1 612 ? -35.5 10.305 8.047 1 75.38 612 THR A N 1
ATOM 4770 C CA . THR A 1 612 ? -36.531 9.477 8.656 1 75.38 612 THR A CA 1
ATOM 4771 C C . THR A 1 612 ? -36.938 8.344 7.727 1 75.38 612 THR A C 1
ATOM 4773 O O . THR A 1 612 ? -37.844 7.574 8.039 1 75.38 612 THR A O 1
ATOM 4776 N N . ARG A 1 613 ? -36.312 8.102 6.621 1 71.31 613 ARG A N 1
ATOM 4777 C CA . ARG A 1 613 ? -36.719 7.098 5.633 1 71.31 613 ARG A CA 1
ATOM 4778 C C . ARG A 1 613 ? -36.156 5.723 6.012 1 71.31 613 ARG A C 1
ATOM 4780 O O . ARG A 1 613 ? -35.094 5.621 6.637 1 71.31 613 ARG A O 1
ATOM 4787 N N . MET B 1 1 ? 58.094 15.453 -23.422 1 23.09 1 MET B N 1
ATOM 4788 C CA . MET B 1 1 ? 57.594 14.711 -22.266 1 23.09 1 MET B CA 1
ATOM 4789 C C . MET B 1 1 ? 56.188 15.133 -21.891 1 23.09 1 MET B C 1
ATOM 4791 O O . MET B 1 1 ? 55.969 16.094 -21.156 1 23.09 1 MET B O 1
ATOM 4795 N N . SER B 1 2 ? 55.156 15.164 -22.828 1 23.53 2 SER B N 1
ATOM 4796 C CA . SER B 1 2 ? 53.844 15.789 -23.062 1 23.53 2 SER B CA 1
ATOM 4797 C C . SER B 1 2 ? 52.781 15.18 -22.172 1 23.53 2 SER B C 1
ATOM 4799 O O . SER B 1 2 ? 52.438 14.008 -22.312 1 23.53 2 SER B O 1
ATOM 4801 N N . THR B 1 3 ? 52.75 15.555 -20.828 1 24.52 3 THR B N 1
ATOM 4802 C CA . THR B 1 3 ? 51.969 15.062 -19.719 1 24.52 3 THR B CA 1
ATOM 4803 C C . THR B 1 3 ? 50.469 15.281 -19.969 1 24.52 3 THR B C 1
ATOM 4805 O O . THR B 1 3 ? 50.031 16.422 -20.141 1 24.52 3 THR B O 1
ATOM 4808 N N . SER B 1 4 ? 49.781 14.383 -20.672 1 22.92 4 SER B N 1
ATOM 4809 C CA . SER B 1 4 ? 48.406 14.336 -21.094 1 22.92 4 SER B CA 1
ATOM 4810 C C . SER B 1 4 ? 47.438 14.414 -19.891 1 22.92 4 SER B C 1
ATOM 4812 O O . SER B 1 4 ? 47.5 13.562 -19 1 22.92 4 SER B O 1
ATOM 4814 N N . VAL B 1 5 ? 47 15.664 -19.438 1 23.45 5 VAL B N 1
ATOM 4815 C CA . VAL B 1 5 ? 46.094 16.016 -18.359 1 23.45 5 VAL B CA 1
ATOM 4816 C C . VAL B 1 5 ? 44.719 15.375 -18.625 1 23.45 5 VAL B C 1
ATOM 4818 O O . VAL B 1 5 ? 44.062 15.68 -19.609 1 23.45 5 VAL B O 1
ATOM 4821 N N . ASN B 1 6 ? 44.562 14.086 -18.359 1 21.89 6 ASN B N 1
ATOM 4822 C CA . ASN B 1 6 ? 43.312 13.336 -18.5 1 21.89 6 ASN B CA 1
ATOM 4823 C C . ASN B 1 6 ? 42.188 13.992 -17.734 1 21.89 6 ASN B C 1
ATOM 4825 O O . ASN B 1 6 ? 42.219 14.062 -16.5 1 21.89 6 ASN B O 1
ATOM 4829 N N . GLN B 1 7 ? 41.531 15.039 -18.312 1 22.08 7 GLN B N 1
ATOM 4830 C CA . GLN B 1 7 ? 40.375 15.734 -17.766 1 22.08 7 GLN B CA 1
ATOM 4831 C C . GLN B 1 7 ? 39.25 14.75 -17.422 1 22.08 7 GLN B C 1
ATOM 4833 O O . GLN B 1 7 ? 38.781 14.016 -18.281 1 22.08 7 GLN B O 1
ATOM 4838 N N . ASP B 1 8 ? 39.25 14.25 -16.188 1 21.72 8 ASP B N 1
ATOM 4839 C CA . ASP B 1 8 ? 38.156 13.469 -15.586 1 21.72 8 ASP B CA 1
ATOM 4840 C C . ASP B 1 8 ? 36.812 14.18 -15.766 1 21.72 8 ASP B C 1
ATOM 4842 O O . ASP B 1 8 ? 36.594 15.281 -15.25 1 21.72 8 ASP B O 1
ATOM 4846 N N . LYS B 1 9 ? 36.219 14.086 -16.969 1 26.09 9 LYS B N 1
ATOM 4847 C CA . LYS B 1 9 ? 34.875 14.594 -17.266 1 26.09 9 LYS B CA 1
ATOM 4848 C C . LYS B 1 9 ? 33.906 14.188 -16.172 1 26.09 9 LYS B C 1
ATOM 4850 O O . LYS B 1 9 ? 33.656 13 -15.961 1 26.09 9 LYS B O 1
ATOM 4855 N N . GLN B 1 10 ? 33.781 15.117 -15.188 1 22.92 10 GLN B N 1
ATOM 4856 C CA . GLN B 1 10 ? 32.719 15.023 -14.219 1 22.92 10 GLN B CA 1
ATOM 4857 C C . GLN B 1 10 ? 31.375 14.742 -14.906 1 22.92 10 GLN B C 1
ATOM 4859 O O . GLN B 1 10 ? 31.031 15.406 -15.883 1 22.92 10 GLN B O 1
ATOM 4864 N N . ASN B 1 11 ? 31.047 13.508 -14.984 1 22.78 11 ASN B N 1
ATOM 4865 C CA . ASN B 1 11 ? 29.766 13.094 -15.539 1 22.78 11 ASN B CA 1
ATOM 4866 C C . ASN B 1 11 ? 28.641 14.016 -15.086 1 22.78 11 ASN B C 1
ATOM 4868 O O . ASN B 1 11 ? 28.391 14.164 -13.891 1 22.78 11 ASN B O 1
ATOM 4872 N N . PRO B 1 12 ? 28.281 15.039 -15.961 1 24.16 12 PRO B N 1
ATOM 4873 C CA . PRO B 1 12 ? 27.203 15.992 -15.711 1 24.16 12 PRO B CA 1
ATOM 4874 C C . PRO B 1 12 ? 25.938 15.328 -15.195 1 24.16 12 PRO B C 1
ATOM 4876 O O . PRO B 1 12 ? 24.922 16 -14.984 1 24.16 12 PRO B O 1
ATOM 4879 N N . ASN B 1 13 ? 25.891 14.055 -15.461 1 23.64 13 ASN B N 1
ATOM 4880 C CA . ASN B 1 13 ? 24.562 13.5 -15.234 1 23.64 13 ASN B CA 1
ATOM 4881 C C . ASN B 1 13 ? 24.188 13.555 -13.758 1 23.64 13 ASN B C 1
ATOM 4883 O O . ASN B 1 13 ? 23.234 12.898 -13.336 1 23.64 13 ASN B O 1
ATOM 4887 N N . ASP B 1 14 ? 25.109 14.016 -12.977 1 24.8 14 ASP B N 1
ATOM 4888 C CA . ASP B 1 14 ? 24.734 14.078 -11.562 1 24.8 14 ASP B CA 1
ATOM 4889 C C . ASP B 1 14 ? 23.719 15.195 -11.312 1 24.8 14 ASP B C 1
ATOM 4891 O O . ASP B 1 14 ? 24.109 16.328 -11.016 1 24.8 14 ASP B O 1
ATOM 4895 N N . LEU B 1 15 ? 22.797 15.352 -12.305 1 22.5 15 LEU B N 1
ATOM 4896 C CA . LEU B 1 15 ? 21.891 16.406 -11.844 1 22.5 15 LEU B CA 1
ATOM 4897 C C . LEU B 1 15 ? 21.391 16.109 -10.43 1 22.5 15 LEU B C 1
ATOM 4899 O O . LEU B 1 15 ? 20.891 15.008 -10.164 1 22.5 15 LEU B O 1
ATOM 4903 N N . PRO B 1 16 ? 21.953 16.781 -9.578 1 23.69 16 PRO B N 1
ATOM 4904 C CA . PRO B 1 16 ? 21.438 16.594 -8.227 1 23.69 16 PRO B CA 1
ATOM 4905 C C . PRO B 1 16 ? 19.922 16.734 -8.156 1 23.69 16 PRO B C 1
ATOM 4907 O O . PRO B 1 16 ? 19.344 17.609 -8.82 1 23.69 16 PRO B O 1
ATOM 4910 N N . VAL B 1 17 ? 19.234 15.688 -8.18 1 23.97 17 VAL B N 1
ATOM 4911 C CA . VAL B 1 17 ? 17.812 15.727 -7.836 1 23.97 17 VAL B CA 1
ATOM 4912 C C . VAL B 1 17 ? 17.594 16.641 -6.629 1 23.97 17 VAL B C 1
ATOM 4914 O O . VAL B 1 17 ? 18.062 16.344 -5.527 1 23.97 17 VAL B O 1
ATOM 4917 N N . THR B 1 18 ? 17.797 17.938 -6.93 1 25.41 18 THR B N 1
ATOM 4918 C CA . THR B 1 18 ? 17.562 18.922 -5.879 1 25.41 18 THR B CA 1
ATOM 4919 C C . THR B 1 18 ? 16.156 18.781 -5.309 1 25.41 18 THR B C 1
ATOM 4921 O O . THR B 1 18 ? 15.164 18.906 -6.031 1 25.41 18 THR B O 1
ATOM 4924 N N . ALA B 1 19 ? 15.945 17.938 -4.359 1 26.78 19 ALA B N 1
ATOM 4925 C CA . ALA B 1 19 ? 14.773 17.719 -3.52 1 26.78 19 ALA B CA 1
ATOM 4926 C C . ALA B 1 19 ? 14.289 19.031 -2.908 1 26.78 19 ALA B C 1
ATOM 4928 O O . ALA B 1 19 ? 15.086 19.812 -2.387 1 26.78 19 ALA B O 1
ATOM 4929 N N . ILE B 1 20 ? 13.461 19.578 -3.404 1 28.86 20 ILE B N 1
ATOM 4930 C CA . ILE B 1 20 ? 12.828 20.594 -2.576 1 28.86 20 ILE B CA 1
ATOM 4931 C C . ILE B 1 20 ? 12.766 20.109 -1.127 1 28.86 20 ILE B C 1
ATOM 4933 O O . ILE B 1 20 ? 12.352 18.984 -0.856 1 28.86 20 ILE B O 1
ATOM 4937 N N . PRO B 1 21 ? 13.547 20.766 -0.172 1 30.02 21 PRO B N 1
ATOM 4938 C CA . PRO B 1 21 ? 13.547 20.312 1.222 1 30.02 21 PRO B CA 1
ATOM 4939 C C . PRO B 1 21 ? 12.141 20.047 1.759 1 30.02 21 PRO B C 1
ATOM 4941 O O . PRO B 1 21 ? 11.336 20.984 1.867 1 30.02 21 PRO B O 1
ATOM 4944 N N . ALA B 1 22 ? 11.445 19.328 1.424 1 31.89 22 ALA B N 1
ATOM 4945 C CA . ALA B 1 22 ? 10.562 18.938 2.516 1 31.89 22 ALA B CA 1
ATOM 4946 C C . ALA B 1 22 ? 11.32 18.844 3.834 1 31.89 22 ALA B C 1
ATOM 4948 O O . ALA B 1 22 ? 12.531 18.594 3.844 1 31.89 22 ALA B O 1
ATOM 4949 N N . PRO B 1 23 ? 10.922 19.328 5.016 1 31.94 23 PRO B N 1
ATOM 4950 C CA . PRO B 1 23 ? 11.898 19.219 6.102 1 31.94 23 PRO B CA 1
ATOM 4951 C C . PRO B 1 23 ? 12.68 17.906 6.059 1 31.94 23 PRO B C 1
ATOM 4953 O O . PRO B 1 23 ? 13.555 17.672 6.902 1 31.94 23 PRO B O 1
ATOM 4956 N N . ASP B 1 24 ? 12.406 17.078 5.172 1 31.05 24 ASP B N 1
ATOM 4957 C CA . ASP B 1 24 ? 13.055 15.781 5.074 1 31.05 24 ASP B CA 1
ATOM 4958 C C . ASP B 1 24 ? 14.43 15.898 4.422 1 31.05 24 ASP B C 1
ATOM 4960 O O . ASP B 1 24 ? 15.023 14.891 4.027 1 31.05 24 ASP B O 1
ATOM 4964 N N . VAL B 1 25 ? 14.883 17 3.924 1 32.38 25 VAL B N 1
ATOM 4965 C CA . VAL B 1 25 ? 16.156 17 3.213 1 32.38 25 VAL B CA 1
ATOM 4966 C C . VAL B 1 25 ? 17.281 16.625 4.176 1 32.38 25 VAL B C 1
ATOM 4968 O O . VAL B 1 25 ? 18.453 16.75 3.836 1 32.38 25 VAL B O 1
ATOM 4971 N N . ARG B 1 26 ? 17.016 16.562 5.41 1 32.22 26 ARG B N 1
ATOM 4972 C CA . ARG B 1 26 ? 18.203 16.484 6.246 1 32.22 26 ARG B CA 1
ATOM 4973 C C . ARG B 1 26 ? 18.859 15.109 6.117 1 32.22 26 ARG B C 1
ATOM 4975 O O . ARG B 1 26 ? 19.656 14.711 6.977 1 32.22 26 ARG B O 1
ATOM 4982 N N . VAL B 1 27 ? 18.359 14.25 5.242 1 28.86 27 VAL B N 1
ATOM 4983 C CA . VAL B 1 27 ? 18.938 12.938 5.508 1 28.86 27 VAL B CA 1
ATOM 4984 C C . VAL B 1 27 ? 20.453 12.969 5.258 1 28.86 27 VAL B C 1
ATOM 4986 O O . VAL B 1 27 ? 21.234 12.484 6.078 1 28.86 27 VAL B O 1
ATOM 4989 N N . SER B 1 28 ? 20.844 12.727 3.854 1 28.95 28 SER B N 1
ATOM 4990 C CA . SER B 1 28 ? 22.156 12.102 3.684 1 28.95 28 SER B CA 1
ATOM 4991 C C . SER B 1 28 ? 23.281 13.094 3.98 1 28.95 28 SER B C 1
ATOM 4993 O O . SER B 1 28 ? 23.141 14.297 3.748 1 28.95 28 SER B O 1
ATOM 4995 N N . GLY B 1 29 ? 24.078 12.867 4.934 1 29.75 29 GLY B N 1
ATOM 4996 C CA . GLY B 1 29 ? 25.312 13.484 5.402 1 29.75 29 GLY B CA 1
ATOM 4997 C C . GLY B 1 29 ? 26.188 14.008 4.277 1 29.75 29 GLY B C 1
ATOM 4998 O O . GLY B 1 29 ? 27.281 14.516 4.516 1 29.75 29 GLY B O 1
ATOM 4999 N N . THR B 1 30 ? 26.141 13.305 3.178 1 30.33 30 THR B N 1
ATOM 5000 C CA . THR B 1 30 ? 27.203 13.875 2.342 1 30.33 30 THR B CA 1
ATOM 5001 C C . THR B 1 30 ? 26.828 15.273 1.87 1 30.33 30 THR B C 1
ATOM 5003 O O . THR B 1 30 ? 25.719 15.484 1.344 1 30.33 30 THR B O 1
ATOM 5006 N N . PRO B 1 31 ? 27.578 16.172 2.354 1 31.7 31 PRO B N 1
ATOM 5007 C CA . PRO B 1 31 ? 27.359 17.531 1.836 1 31.7 31 PRO B CA 1
ATOM 5008 C C . PRO B 1 31 ? 27.062 17.547 0.335 1 31.7 31 PRO B C 1
ATOM 5010 O O . PRO B 1 31 ? 27.922 17.156 -0.463 1 31.7 31 PRO B O 1
ATOM 5013 N N . VAL B 1 32 ? 26 17.047 -0.098 1 35.03 32 VAL B N 1
ATOM 5014 C CA . VAL B 1 32 ? 25.703 17.312 -1.5 1 35.03 32 VAL B CA 1
ATOM 5015 C C . VAL B 1 32 ? 25.656 18.828 -1.73 1 35.03 32 VAL B C 1
ATOM 5017 O O . VAL B 1 32 ? 25.109 19.578 -0.916 1 35.03 32 VAL B O 1
ATOM 5020 N N . PRO B 1 33 ? 26.609 19.266 -2.541 1 39.94 33 PRO B N 1
ATOM 5021 C CA . PRO B 1 33 ? 26.469 20.688 -2.869 1 39.94 33 PRO B CA 1
ATOM 5022 C C . PRO B 1 33 ? 25 21.125 -2.996 1 39.94 33 PRO B C 1
ATOM 5024 O O . PRO B 1 33 ? 24.141 20.312 -3.354 1 39.94 33 PRO B O 1
ATOM 5027 N N . PRO B 1 34 ? 24.797 22.172 -2.252 1 47.19 34 PRO B N 1
ATOM 5028 C CA . PRO B 1 34 ? 23.406 22.641 -2.383 1 47.19 34 PRO B CA 1
ATOM 5029 C C . PRO B 1 34 ? 22.906 22.609 -3.824 1 47.19 34 PRO B C 1
ATOM 5031 O O . PRO B 1 34 ? 23.656 22.906 -4.75 1 47.19 34 PRO B O 1
ATOM 5034 N N . PRO B 1 35 ? 22.047 21.812 -4.129 1 49.28 35 PRO B N 1
ATOM 5035 C CA . PRO B 1 35 ? 21.562 21.812 -5.508 1 49.28 35 PRO B CA 1
ATOM 5036 C C . PRO B 1 35 ? 21.453 23.219 -6.098 1 49.28 35 PRO B C 1
ATOM 5038 O O . PRO B 1 35 ? 21.281 24.188 -5.359 1 49.28 35 PRO B O 1
ATOM 5041 N N . PRO B 1 36 ? 21.984 23.484 -7.383 1 54.59 36 PRO B N 1
ATOM 5042 C CA . PRO B 1 36 ? 21.828 24.797 -8.016 1 54.59 36 PRO B CA 1
ATOM 5043 C C . PRO B 1 36 ? 20.453 25.422 -7.734 1 54.59 36 PRO B C 1
ATOM 5045 O O . PRO B 1 36 ? 19.469 24.703 -7.582 1 54.59 36 PRO B O 1
ATOM 5048 N N . LYS B 1 37 ? 20.578 26.656 -7.512 1 61.38 37 LYS B N 1
ATOM 5049 C CA . LYS B 1 37 ? 19.375 27.438 -7.227 1 61.38 37 LYS B CA 1
ATOM 5050 C C . LYS B 1 37 ? 18.344 27.312 -8.344 1 61.38 37 LYS B C 1
ATOM 5052 O O . LYS B 1 37 ? 18.641 27.625 -9.5 1 61.38 37 LYS B O 1
ATOM 5057 N N . LYS B 1 38 ? 17.359 26.75 -8.07 1 75.38 38 LYS B N 1
ATOM 5058 C CA . LYS B 1 38 ? 16.266 26.656 -9.047 1 75.38 38 LYS B CA 1
ATOM 5059 C C . LYS B 1 38 ? 15.711 28.047 -9.375 1 75.38 38 LYS B C 1
ATOM 5061 O O . LYS B 1 38 ? 15.586 28.891 -8.492 1 75.38 38 LYS B O 1
ATOM 5066 N N . THR B 1 39 ? 15.438 28.188 -10.617 1 77.62 39 THR B N 1
ATOM 5067 C CA . THR B 1 39 ? 14.906 29.469 -11.047 1 77.62 39 THR B CA 1
ATOM 5068 C C . THR B 1 39 ? 13.469 29.641 -10.578 1 77.62 39 THR B C 1
ATOM 5070 O O . THR B 1 39 ? 12.977 30.766 -10.453 1 77.62 39 THR B O 1
ATOM 5073 N N . ASN B 1 40 ? 12.789 28.594 -10.375 1 81.31 40 ASN B N 1
ATOM 5074 C CA . ASN B 1 40 ? 11.422 28.594 -9.883 1 81.31 40 ASN B CA 1
ATOM 5075 C C . ASN B 1 40 ? 11.219 27.562 -8.773 1 81.31 40 ASN B C 1
ATOM 5077 O O . ASN B 1 40 ? 11.391 26.359 -9 1 81.31 40 ASN B O 1
ATOM 5081 N N . ALA B 1 41 ? 11.023 28.047 -7.637 1 85.12 41 ALA B N 1
ATOM 5082 C CA . ALA B 1 41 ? 10.844 27.156 -6.492 1 85.12 41 ALA B CA 1
ATOM 5083 C C . ALA B 1 41 ? 9.781 27.703 -5.539 1 85.12 41 ALA B C 1
ATOM 5085 O O . ALA B 1 41 ? 9.695 28.906 -5.316 1 85.12 41 ALA B O 1
ATOM 5086 N N . PHE B 1 42 ? 8.984 26.859 -5.074 1 89.81 42 PHE B N 1
ATOM 5087 C CA . PHE B 1 42 ? 8.039 27.156 -3.998 1 89.81 42 PHE B CA 1
ATOM 5088 C C . PHE B 1 42 ? 7 28.172 -4.453 1 89.81 42 PHE B C 1
ATOM 5090 O O . PHE B 1 42 ? 6.52 28.969 -3.65 1 89.81 42 PHE B O 1
ATOM 5097 N N . GLY B 1 43 ? 6.754 28.234 -5.762 1 87.5 43 GLY B N 1
ATOM 5098 C CA . GLY B 1 43 ? 5.828 29.219 -6.301 1 87.5 43 GLY B CA 1
ATOM 5099 C C . GLY B 1 43 ? 6.453 30.578 -6.504 1 87.5 43 GLY B C 1
ATOM 5100 O O . GLY B 1 43 ? 5.75 31.594 -6.523 1 87.5 43 GLY B O 1
ATOM 5101 N N . TYR B 1 44 ? 7.723 30.703 -6.547 1 88.88 44 TYR B N 1
ATOM 5102 C CA . TYR B 1 44 ? 8.453 31.938 -6.781 1 88.88 44 TYR B CA 1
ATOM 5103 C C . TYR B 1 44 ? 9.406 31.797 -7.965 1 88.88 44 TYR B C 1
ATOM 5105 O O . TYR B 1 44 ? 10.156 30.828 -8.047 1 88.88 44 TYR B O 1
ATOM 5113 N N . PRO B 1 45 ? 9.547 32.625 -8.828 1 91.19 45 PRO B N 1
ATOM 5114 C CA . PRO B 1 45 ? 8.766 33.875 -8.844 1 91.19 45 PRO B CA 1
ATOM 5115 C C . PRO B 1 45 ? 7.379 33.688 -9.453 1 91.19 45 PRO B C 1
ATOM 5117 O O . PRO B 1 45 ? 6.574 34.625 -9.461 1 91.19 45 PRO B O 1
ATOM 5120 N N . ILE B 1 46 ? 7.102 32.531 -10.008 1 84.88 46 ILE B N 1
ATOM 5121 C CA . ILE B 1 46 ? 5.801 32.219 -10.578 1 84.88 46 ILE B CA 1
ATOM 5122 C C . ILE B 1 46 ? 5.258 30.938 -9.922 1 84.88 46 ILE B C 1
ATOM 5124 O O . ILE B 1 46 ? 6.02 30.156 -9.344 1 84.88 46 ILE B O 1
ATOM 5128 N N . PRO B 1 47 ? 3.943 30.719 -10.016 1 86.19 47 PRO B N 1
ATOM 5129 C CA . PRO B 1 47 ? 3.371 29.484 -9.453 1 86.19 47 PRO B CA 1
ATOM 5130 C C . PRO B 1 47 ? 4.008 28.219 -10.031 1 86.19 47 PRO B C 1
ATOM 5132 O O . PRO B 1 47 ? 4.543 28.25 -11.148 1 86.19 47 PRO B O 1
ATOM 5135 N N . ALA B 1 48 ? 3.973 27.156 -9.219 1 85.88 48 ALA B N 1
ATOM 5136 C CA . ALA B 1 48 ? 4.465 25.859 -9.688 1 85.88 48 ALA B CA 1
ATOM 5137 C C . ALA B 1 48 ? 3.525 25.266 -10.727 1 85.88 48 ALA B C 1
ATOM 5139 O O . ALA B 1 48 ? 2.387 25.703 -10.883 1 85.88 48 ALA B O 1
ATOM 5140 N N . PRO B 1 49 ? 4.039 24.234 -11.539 1 78.56 49 PRO B N 1
ATOM 5141 C CA . PRO B 1 49 ? 3.127 23.484 -12.406 1 78.56 49 PRO B CA 1
ATOM 5142 C C . PRO B 1 49 ? 1.94 22.906 -11.648 1 78.56 49 PRO B C 1
ATOM 5144 O O . PRO B 1 49 ? 2.09 22.453 -10.508 1 78.56 49 PRO B O 1
ATOM 5147 N N . GLN B 1 50 ? 0.759 22.953 -12.305 1 83.75 50 GLN B N 1
ATOM 5148 C CA . GLN B 1 50 ? -0.463 22.547 -11.617 1 83.75 50 GLN B CA 1
ATOM 5149 C C . GLN B 1 50 ? -0.982 21.219 -12.125 1 83.75 50 GLN B C 1
ATOM 5151 O O . GLN B 1 50 ? -1.99 20.703 -11.641 1 83.75 50 GLN B O 1
ATOM 5156 N N . ILE B 1 51 ? -0.359 20.641 -13.078 1 77.25 51 ILE B N 1
ATOM 5157 C CA . ILE B 1 51 ? -0.772 19.359 -13.617 1 77.25 51 ILE B CA 1
ATOM 5158 C C . ILE B 1 51 ? 0.194 18.266 -13.148 1 77.25 51 ILE B C 1
ATOM 5160 O O . ILE B 1 51 ? 1.399 18.359 -13.391 1 77.25 51 ILE B O 1
ATOM 5164 N N . PHE B 1 52 ? -0.314 17.406 -12.461 1 79.62 52 PHE B N 1
ATOM 5165 C CA . PHE B 1 52 ? 0.474 16.281 -11.945 1 79.62 52 PHE B CA 1
ATOM 5166 C C . PHE B 1 52 ? -0.087 14.961 -12.445 1 79.62 52 PHE B C 1
ATOM 5168 O O . PHE B 1 52 ? -1.305 14.789 -12.539 1 79.62 52 PHE B O 1
ATOM 5175 N N . HIS B 1 53 ? 0.794 14.117 -12.828 1 80.19 53 HIS B N 1
ATOM 5176 C CA . HIS B 1 53 ? 0.437 12.773 -13.258 1 80.19 53 HIS B CA 1
ATOM 5177 C C . HIS B 1 53 ? 0.896 11.734 -12.242 1 80.19 53 HIS B C 1
ATOM 5179 O O . HIS B 1 53 ? 2.086 11.648 -11.93 1 80.19 53 HIS B O 1
ATOM 5185 N N . PRO B 1 54 ? -0.005 10.938 -11.781 1 82.19 54 PRO B N 1
ATOM 5186 C CA . PRO B 1 54 ? 0.362 9.93 -10.789 1 82.19 54 PRO B CA 1
ATOM 5187 C C . PRO B 1 54 ? 1.508 9.031 -11.258 1 82.19 54 PRO B C 1
ATOM 5189 O O . PRO B 1 54 ? 2.387 8.688 -10.461 1 82.19 54 PRO B O 1
ATOM 5192 N N . ALA B 1 55 ? 1.523 8.742 -12.5 1 78.44 55 ALA B N 1
ATOM 5193 C CA . ALA B 1 55 ? 2.572 7.883 -13.039 1 78.44 55 ALA B CA 1
ATOM 5194 C C . ALA B 1 55 ? 3.945 8.531 -12.891 1 78.44 55 ALA B C 1
ATOM 5196 O O . ALA B 1 55 ? 4.934 7.848 -12.625 1 78.44 55 ALA B O 1
ATOM 5197 N N . ALA B 1 56 ? 4.016 9.773 -13 1 80.56 56 ALA B N 1
ATOM 5198 C CA . ALA B 1 56 ? 5.281 10.5 -12.93 1 80.56 56 ALA B CA 1
ATOM 5199 C C . ALA B 1 56 ? 5.754 10.641 -11.484 1 80.56 56 ALA B C 1
ATOM 5201 O O . ALA B 1 56 ? 6.957 10.719 -11.219 1 80.56 56 ALA B O 1
ATOM 5202 N N . ALA B 1 57 ? 4.832 10.633 -10.609 1 84.69 57 ALA B N 1
ATOM 5203 C CA . ALA B 1 57 ? 5.141 10.844 -9.203 1 84.69 57 ALA B CA 1
ATOM 5204 C C . ALA B 1 57 ? 6.066 9.758 -8.664 1 84.69 57 ALA B C 1
ATOM 5206 O O . ALA B 1 57 ? 6.973 10.039 -7.875 1 84.69 57 ALA B O 1
ATOM 5207 N N . THR B 1 58 ? 5.898 8.547 -9.133 1 85.56 58 THR B N 1
ATOM 5208 C CA . THR B 1 58 ? 6.734 7.43 -8.703 1 85.56 58 THR B CA 1
ATOM 5209 C C . THR B 1 58 ? 7.883 7.207 -9.688 1 85.56 58 THR B C 1
ATOM 5211 O O . THR B 1 58 ? 9.016 6.949 -9.273 1 85.56 58 THR B O 1
ATOM 5214 N N . ALA B 1 59 ? 7.594 7.391 -10.938 1 85.81 59 ALA B N 1
ATOM 5215 C CA . ALA B 1 59 ? 8.523 7.023 -12.008 1 85.81 59 ALA B CA 1
ATOM 5216 C C . ALA B 1 59 ? 9.82 7.828 -11.906 1 85.81 59 ALA B C 1
ATOM 5218 O O . ALA B 1 59 ? 10.898 7.301 -12.172 1 85.81 59 ALA B O 1
ATOM 5219 N N . THR B 1 60 ? 9.727 9.023 -11.461 1 86.62 60 THR B N 1
ATOM 5220 C CA . THR B 1 60 ? 10.875 9.922 -11.445 1 86.62 60 THR B CA 1
ATOM 5221 C C . THR B 1 60 ? 11.938 9.414 -10.469 1 86.62 60 THR B C 1
ATOM 5223 O O . THR B 1 60 ? 13.117 9.711 -10.625 1 86.62 60 THR B O 1
ATOM 5226 N N . HIS B 1 61 ? 11.555 8.617 -9.547 1 88.88 61 HIS B N 1
ATOM 5227 C CA . HIS B 1 61 ? 12.469 8.211 -8.492 1 88.88 61 HIS B CA 1
ATOM 5228 C C . HIS B 1 61 ? 13.062 6.836 -8.773 1 88.88 61 HIS B C 1
ATOM 5230 O O . HIS B 1 61 ? 14.141 6.504 -8.273 1 88.88 61 HIS B O 1
ATOM 5236 N N . PHE B 1 62 ? 12.414 6.047 -9.578 1 93.81 62 PHE B N 1
ATOM 5237 C CA . PHE B 1 62 ? 12.805 4.645 -9.609 1 93.81 62 PHE B CA 1
ATOM 5238 C C . PHE B 1 62 ? 13.031 4.18 -11.047 1 93.81 62 PHE B C 1
ATOM 5240 O O . PHE B 1 62 ? 13.758 3.209 -11.281 1 93.81 62 PHE B O 1
ATOM 5247 N N . PHE B 1 63 ? 12.438 4.816 -12.047 1 96.25 63 PHE B N 1
ATOM 5248 C CA . PHE B 1 63 ? 12.438 4.285 -13.406 1 96.25 63 PHE B CA 1
ATOM 5249 C C . PHE B 1 63 ? 13.18 5.215 -14.352 1 96.25 63 PHE B C 1
ATOM 5251 O O . PHE B 1 63 ? 13.344 6.402 -14.07 1 96.25 63 PHE B O 1
ATOM 5258 N N . ILE B 1 64 ? 13.57 4.66 -15.438 1 95.38 64 ILE B N 1
ATOM 5259 C CA . ILE B 1 64 ? 14.32 5.398 -16.453 1 95.38 64 ILE B CA 1
ATOM 5260 C C . ILE B 1 64 ? 13.422 6.445 -17.094 1 95.38 64 ILE B C 1
ATOM 5262 O O . ILE B 1 64 ? 12.281 6.16 -17.453 1 95.38 64 ILE B O 1
ATOM 5266 N N . SER B 1 65 ? 13.938 7.648 -17.25 1 92.25 65 SER B N 1
ATOM 5267 C CA . SER B 1 65 ? 13.227 8.719 -17.938 1 92.25 65 SER B CA 1
ATOM 5268 C C . SER B 1 65 ? 13.305 8.547 -19.453 1 92.25 65 SER B C 1
ATOM 5270 O O . SER B 1 65 ? 14.078 7.719 -19.953 1 92.25 65 SER B O 1
ATOM 5272 N N . ASP B 1 66 ? 12.516 9.344 -20.172 1 92.38 66 ASP B N 1
ATOM 5273 C CA . ASP B 1 66 ? 12.57 9.297 -21.625 1 92.38 66 ASP B CA 1
ATOM 5274 C C . ASP B 1 66 ? 13.938 9.734 -22.141 1 92.38 66 ASP B C 1
ATOM 5276 O O . ASP B 1 66 ? 14.461 9.148 -23.094 1 92.38 66 ASP B O 1
ATOM 5280 N N . LYS B 1 67 ? 14.492 10.711 -21.469 1 92.5 67 LYS B N 1
ATOM 5281 C CA . LYS B 1 67 ? 15.82 11.188 -21.844 1 92.5 67 LYS B CA 1
ATOM 5282 C C . LYS B 1 67 ? 16.875 10.102 -21.625 1 92.5 67 LYS B C 1
ATOM 5284 O O . LYS B 1 67 ? 17.719 9.875 -22.484 1 92.5 67 LYS B O 1
ATOM 5289 N N . GLN B 1 68 ? 16.828 9.508 -20.516 1 94.19 68 GLN B N 1
ATOM 5290 C CA . GLN B 1 68 ? 17.75 8.422 -20.219 1 94.19 68 GLN B CA 1
ATOM 5291 C C . GLN B 1 68 ? 17.578 7.262 -21.203 1 94.19 68 GLN B C 1
ATOM 5293 O O . GLN B 1 68 ? 18.547 6.633 -21.609 1 94.19 68 GLN B O 1
ATOM 5298 N N . TRP B 1 69 ? 16.375 6.949 -21.578 1 96.69 69 TRP B N 1
ATOM 5299 C CA . TRP B 1 69 ? 16.094 5.863 -22.516 1 96.69 69 TRP B CA 1
ATOM 5300 C C . TRP B 1 69 ? 16.719 6.141 -23.875 1 96.69 69 TRP B C 1
ATOM 5302 O O . TRP B 1 69 ? 17.312 5.246 -24.484 1 96.69 69 TRP B O 1
ATOM 5312 N N . ASP B 1 70 ? 16.641 7.375 -24.312 1 94.94 70 ASP B N 1
ATOM 5313 C CA . ASP B 1 70 ? 17.266 7.762 -25.578 1 94.94 70 ASP B CA 1
ATOM 5314 C C . ASP B 1 70 ? 18.766 7.52 -25.547 1 94.94 70 ASP B C 1
ATOM 5316 O O . ASP B 1 70 ? 19.344 7.051 -26.531 1 94.94 70 ASP B O 1
ATOM 5320 N N . GLU B 1 71 ? 19.344 7.824 -24.406 1 95 71 GLU B N 1
ATOM 5321 C CA . GLU B 1 71 ? 20.781 7.602 -24.266 1 95 71 GLU B CA 1
ATOM 5322 C C . GLU B 1 71 ? 21.109 6.113 -24.266 1 95 71 GLU B C 1
ATOM 5324 O O . GLU B 1 71 ? 22.141 5.707 -24.812 1 95 71 GLU B O 1
ATOM 5329 N N . ILE B 1 72 ? 20.266 5.355 -23.672 1 96 72 ILE B N 1
ATOM 5330 C CA . ILE B 1 72 ? 20.469 3.912 -23.594 1 96 72 ILE B CA 1
ATOM 5331 C C . ILE B 1 72 ? 20.391 3.316 -25 1 96 72 ILE B C 1
ATOM 5333 O O . ILE B 1 72 ? 21.172 2.438 -25.359 1 96 72 ILE B O 1
ATOM 5337 N N . LEU B 1 73 ? 19.453 3.811 -25.812 1 95.25 73 LEU B N 1
ATOM 5338 C CA . LEU B 1 73 ? 19.297 3.318 -27.188 1 95.25 73 LEU B CA 1
ATOM 5339 C C . LEU B 1 73 ? 20.562 3.576 -28 1 95.25 73 LEU B C 1
ATOM 5341 O O . LEU B 1 73 ? 20.938 2.764 -28.844 1 95.25 73 LEU B O 1
ATOM 5345 N N . LYS B 1 74 ? 21.297 4.617 -27.656 1 92.06 74 LYS B N 1
ATOM 5346 C CA . LYS B 1 74 ? 22.453 5.035 -28.453 1 92.06 74 LYS B CA 1
ATOM 5347 C C . LYS B 1 74 ? 23.75 4.441 -27.891 1 92.06 74 LYS B C 1
ATOM 5349 O O . LYS B 1 74 ? 24.641 4.078 -28.656 1 92.06 74 LYS B O 1
ATOM 5354 N N . HIS B 1 75 ? 23.797 4.344 -26.547 1 88.56 75 HIS B N 1
ATOM 5355 C CA . HIS B 1 75 ? 25.109 4.082 -25.953 1 88.56 75 HIS B CA 1
ATOM 5356 C C . HIS B 1 75 ? 25.031 2.988 -24.891 1 88.56 75 HIS B C 1
ATOM 5358 O O . HIS B 1 75 ? 26.031 2.66 -24.25 1 88.56 75 HIS B O 1
ATOM 5364 N N . GLY B 1 76 ? 23.938 2.486 -24.719 1 88.25 76 GLY B N 1
ATOM 5365 C CA . GLY B 1 76 ? 23.766 1.587 -23.594 1 88.25 76 GLY B CA 1
ATOM 5366 C C . GLY B 1 76 ? 24.594 0.316 -23.703 1 88.25 76 GLY B C 1
ATOM 5367 O O . GLY B 1 76 ? 24.578 -0.336 -24.75 1 88.25 76 GLY B O 1
ATOM 5368 N N . GLU B 1 77 ? 25.359 -0.018 -22.656 1 92.31 77 GLU B N 1
ATOM 5369 C CA . GLU B 1 77 ? 26.078 -1.276 -22.5 1 92.31 77 GLU B CA 1
ATOM 5370 C C . GLU B 1 77 ? 25.641 -2.018 -21.25 1 92.31 77 GLU B C 1
ATOM 5372 O O . GLU B 1 77 ? 25.672 -1.459 -20.141 1 92.31 77 GLU B O 1
ATOM 5377 N N . PHE B 1 78 ? 25.25 -3.182 -21.453 1 97.5 78 PHE B N 1
ATOM 5378 C CA . PHE B 1 78 ? 24.734 -3.957 -20.344 1 97.5 78 PHE B CA 1
ATOM 5379 C C . PHE B 1 78 ? 25.312 -5.371 -20.344 1 97.5 78 PHE B C 1
ATOM 5381 O O . PHE B 1 78 ? 25.594 -5.922 -21.406 1 97.5 78 PHE B O 1
ATOM 5388 N N . ASP B 1 79 ? 25.5 -5.859 -19.156 1 97.88 79 ASP B N 1
ATOM 5389 C CA . ASP B 1 79 ? 25.844 -7.277 -19.031 1 97.88 79 ASP B CA 1
ATOM 5390 C C . ASP B 1 79 ? 24.594 -8.148 -19.188 1 97.88 79 ASP B C 1
ATOM 5392 O O . ASP B 1 79 ? 24.641 -9.195 -19.828 1 97.88 79 ASP B O 1
ATOM 5396 N N . ASP B 1 80 ? 23.484 -7.75 -18.594 1 98.56 80 ASP B N 1
ATOM 5397 C CA . ASP B 1 80 ? 22.234 -8.508 -18.594 1 98.56 80 ASP B CA 1
ATOM 5398 C C . ASP B 1 80 ? 21.031 -7.602 -18.875 1 98.56 80 ASP B C 1
ATOM 5400 O O . ASP B 1 80 ? 20.922 -6.527 -18.297 1 98.56 80 ASP B O 1
ATOM 5404 N N . ILE B 1 81 ? 20.172 -8.023 -19.781 1 98.75 81 ILE B N 1
ATOM 5405 C CA . ILE B 1 81 ? 18.844 -7.469 -19.969 1 98.75 81 ILE B CA 1
ATOM 5406 C C . ILE B 1 81 ? 17.797 -8.469 -19.469 1 98.75 81 ILE B C 1
ATOM 5408 O O . ILE B 1 81 ? 17.75 -9.609 -19.938 1 98.75 81 ILE B O 1
ATOM 5412 N N . ILE B 1 82 ? 17.016 -8.078 -18.516 1 98.88 82 ILE B N 1
ATOM 5413 C CA . ILE B 1 82 ? 15.977 -8.945 -17.984 1 98.88 82 ILE B CA 1
ATOM 5414 C C . ILE B 1 82 ? 14.617 -8.516 -18.531 1 98.88 82 ILE B C 1
ATOM 5416 O O . ILE B 1 82 ? 14.219 -7.359 -18.391 1 98.88 82 ILE B O 1
ATOM 5420 N N . VAL B 1 83 ? 13.906 -9.406 -19.172 1 98.75 83 VAL B N 1
ATOM 5421 C CA . VAL B 1 83 ? 12.578 -9.133 -19.719 1 98.75 83 VAL B CA 1
ATOM 5422 C C . VAL B 1 83 ? 11.508 -9.547 -18.703 1 98.75 83 VAL B C 1
ATOM 5424 O O . VAL B 1 83 ? 11.297 -10.742 -18.484 1 98.75 83 VAL B O 1
ATOM 5427 N N . GLY B 1 84 ? 10.805 -8.594 -18.141 1 98.44 84 GLY B N 1
ATOM 5428 C CA . GLY B 1 84 ? 9.852 -8.812 -17.062 1 98.44 84 GLY B CA 1
ATOM 5429 C C . GLY B 1 84 ? 10.367 -8.391 -15.703 1 98.44 84 GLY B C 1
ATOM 5430 O O . GLY B 1 84 ? 11.57 -8.492 -15.43 1 98.44 84 GLY B O 1
ATOM 5431 N N . SER B 1 85 ? 9.5 -7.938 -14.828 1 98.5 85 SER B N 1
ATOM 5432 C CA . SER B 1 85 ? 9.914 -7.426 -13.523 1 98.5 85 SER B CA 1
ATOM 5433 C C . SER B 1 85 ? 9.289 -8.227 -12.391 1 98.5 85 SER B C 1
ATOM 5435 O O . SER B 1 85 ? 9.188 -7.742 -11.258 1 98.5 85 SER B O 1
ATOM 5437 N N . GLY B 1 86 ? 8.844 -9.469 -12.617 1 98.25 86 GLY B N 1
ATOM 5438 C CA . GLY B 1 86 ? 8.164 -10.289 -11.625 1 98.25 86 GLY B CA 1
ATOM 5439 C C . GLY B 1 86 ? 9.125 -11.023 -10.703 1 98.25 86 GLY B C 1
ATOM 5440 O O . GLY B 1 86 ? 10.234 -10.547 -10.445 1 98.25 86 GLY B O 1
ATOM 5441 N N . PHE B 1 87 ? 8.75 -12.141 -10.148 1 98.62 87 PHE B N 1
ATOM 5442 C CA . PHE B 1 87 ? 9.469 -12.93 -9.148 1 98.62 87 PHE B CA 1
ATOM 5443 C C . PHE B 1 87 ? 10.836 -13.344 -9.672 1 98.62 87 PHE B C 1
ATOM 5445 O O . PHE B 1 87 ? 11.836 -13.242 -8.953 1 98.62 87 PHE B O 1
ATOM 5452 N N . CYS B 1 88 ? 10.836 -13.828 -10.891 1 98.81 88 CYS B N 1
ATOM 5453 C CA . CYS B 1 88 ? 12.078 -14.375 -11.422 1 98.81 88 CYS B CA 1
ATOM 5454 C C . CYS B 1 88 ? 13.094 -13.266 -11.68 1 98.81 88 CYS B C 1
ATOM 5456 O O . CYS B 1 88 ? 14.297 -13.477 -11.531 1 98.81 88 CYS B O 1
ATOM 5458 N N . ALA B 1 89 ? 12.617 -12.078 -12.109 1 98.88 89 ALA B N 1
ATOM 5459 C CA . ALA B 1 89 ? 13.516 -10.938 -12.234 1 98.88 89 ALA B CA 1
ATOM 5460 C C . ALA B 1 89 ? 14.156 -10.586 -10.898 1 98.88 89 ALA B C 1
ATOM 5462 O O . ALA B 1 89 ? 15.375 -10.438 -10.805 1 98.88 89 ALA B O 1
ATOM 5463 N N . LEU B 1 90 ? 13.352 -10.461 -9.867 1 98.88 90 LEU B N 1
ATOM 5464 C CA . LEU B 1 90 ? 13.867 -10.148 -8.539 1 98.88 90 LEU B CA 1
ATOM 5465 C C . LEU B 1 90 ? 14.898 -11.188 -8.102 1 98.88 90 LEU B C 1
ATOM 5467 O O . LEU B 1 90 ? 15.969 -10.828 -7.609 1 98.88 90 LEU B O 1
ATOM 5471 N N . ALA B 1 91 ? 14.547 -12.445 -8.266 1 98.94 91 ALA B N 1
ATOM 5472 C CA . ALA B 1 91 ? 15.414 -13.531 -7.816 1 98.94 91 ALA B CA 1
ATOM 5473 C C . ALA B 1 91 ? 16.75 -13.5 -8.539 1 98.94 91 ALA B C 1
ATOM 5475 O O . ALA B 1 91 ? 17.812 -13.586 -7.914 1 98.94 91 ALA B O 1
ATOM 5476 N N . TYR B 1 92 ? 16.719 -13.422 -9.891 1 98.88 92 TYR B N 1
ATOM 5477 C CA . TYR B 1 92 ? 17.938 -13.383 -10.688 1 98.88 92 TYR B CA 1
ATOM 5478 C C . TYR B 1 92 ? 18.812 -12.18 -10.312 1 98.88 92 TYR B C 1
ATOM 5480 O O . TYR B 1 92 ? 20 -12.32 -10.062 1 98.88 92 TYR B O 1
ATOM 5488 N N . VAL B 1 93 ? 18.188 -10.984 -10.281 1 98.88 93 VAL B N 1
ATOM 5489 C CA . VAL B 1 93 ? 18.922 -9.742 -10.062 1 98.88 93 VAL B CA 1
ATOM 5490 C C . VAL B 1 93 ? 19.547 -9.742 -8.664 1 98.88 93 VAL B C 1
ATOM 5492 O O . VAL B 1 93 ? 20.688 -9.32 -8.484 1 98.88 93 VAL B O 1
ATOM 5495 N N . THR B 1 94 ? 18.766 -10.18 -7.656 1 98.69 94 THR B N 1
ATOM 5496 C CA . THR B 1 94 ? 19.281 -10.242 -6.297 1 98.69 94 THR B CA 1
ATOM 5497 C C . THR B 1 94 ? 20.531 -11.109 -6.234 1 98.69 94 THR B C 1
ATOM 5499 O O . THR B 1 94 ? 21.547 -10.703 -5.664 1 98.69 94 THR B O 1
ATOM 5502 N N . GLU B 1 95 ? 20.469 -12.297 -6.82 1 98.69 95 GLU B N 1
ATOM 5503 C CA . GLU B 1 95 ? 21.594 -13.227 -6.812 1 98.69 95 GLU B CA 1
ATOM 5504 C C . GLU B 1 95 ? 22.766 -12.68 -7.621 1 98.69 95 GLU B C 1
ATOM 5506 O O . GLU B 1 95 ? 23.922 -12.758 -7.184 1 98.69 95 GLU B O 1
ATOM 5511 N N . ALA B 1 96 ? 22.5 -12.164 -8.797 1 98.75 96 ALA B N 1
ATOM 5512 C CA . ALA B 1 96 ? 23.547 -11.633 -9.68 1 98.75 96 ALA B CA 1
ATOM 5513 C C . ALA B 1 96 ? 24.312 -10.5 -9.008 1 98.75 96 ALA B C 1
ATOM 5515 O O . ALA B 1 96 ? 25.547 -10.477 -9.039 1 98.75 96 ALA B O 1
ATOM 5516 N N . LEU B 1 97 ? 23.578 -9.578 -8.383 1 98.5 97 LEU B N 1
ATOM 5517 C CA . LEU B 1 97 ? 24.203 -8.398 -7.805 1 98.5 97 LEU B CA 1
ATOM 5518 C C . LEU B 1 97 ? 24.906 -8.742 -6.496 1 98.5 97 LEU B C 1
ATOM 5520 O O . LEU B 1 97 ? 25.828 -8.039 -6.078 1 98.5 97 LEU B O 1
ATOM 5524 N N . GLU B 1 98 ? 24.422 -9.742 -5.766 1 97.44 98 GLU B N 1
ATOM 5525 C CA . GLU B 1 98 ? 25.172 -10.242 -4.617 1 97.44 98 GLU B CA 1
ATOM 5526 C C . GLU B 1 98 ? 26.531 -10.789 -5.043 1 97.44 98 GLU B C 1
ATOM 5528 O O . GLU B 1 98 ? 27.531 -10.633 -4.324 1 97.44 98 GLU B O 1
ATOM 5533 N N . ARG B 1 99 ? 26.594 -11.43 -6.176 1 97.75 99 ARG B N 1
ATOM 5534 C CA . ARG B 1 99 ? 27.828 -12.023 -6.695 1 97.75 99 ARG B CA 1
ATOM 5535 C C . ARG B 1 99 ? 28.734 -10.961 -7.305 1 97.75 99 ARG B C 1
ATOM 5537 O O . ARG B 1 99 ? 29.953 -11.016 -7.148 1 97.75 99 ARG B O 1
ATOM 5544 N N . ASP B 1 100 ? 28.141 -10 -7.992 1 98.25 100 ASP B N 1
ATOM 5545 C CA . ASP B 1 100 ? 28.891 -8.93 -8.641 1 98.25 100 ASP B CA 1
ATOM 5546 C C . ASP B 1 100 ? 28.141 -7.605 -8.578 1 98.25 100 ASP B C 1
ATOM 5548 O O . ASP B 1 100 ? 27.375 -7.277 -9.492 1 98.25 100 ASP B O 1
ATOM 5552 N N . PRO B 1 101 ? 28.344 -6.758 -7.562 1 97.81 101 PRO B N 1
ATOM 5553 C CA . PRO B 1 101 ? 27.641 -5.488 -7.406 1 97.81 101 PRO B CA 1
ATOM 5554 C C . PRO B 1 101 ? 27.906 -4.516 -8.547 1 97.81 101 PRO B C 1
ATOM 5556 O O . PRO B 1 101 ? 27.219 -3.498 -8.672 1 97.81 101 PRO B O 1
ATOM 5559 N N . TYR B 1 102 ? 28.969 -4.793 -9.422 1 97.56 102 TYR B N 1
ATOM 5560 C CA . TYR B 1 102 ? 29.312 -3.908 -10.523 1 97.56 102 TYR B CA 1
ATOM 5561 C C . TYR B 1 102 ? 28.594 -4.312 -11.805 1 97.56 102 TYR B C 1
ATOM 5563 O O . TYR B 1 102 ? 28.703 -3.631 -12.828 1 97.56 102 TYR B O 1
ATOM 5571 N N . ARG B 1 103 ? 27.891 -5.418 -11.734 1 97.88 103 ARG B N 1
ATOM 5572 C CA . ARG B 1 103 ? 27.203 -5.918 -12.922 1 97.88 103 ARG B CA 1
ATOM 5573 C C . ARG B 1 103 ? 26.188 -4.902 -13.438 1 97.88 103 ARG B C 1
ATOM 5575 O O . ARG B 1 103 ? 25.422 -4.328 -12.664 1 97.88 103 ARG B O 1
ATOM 5582 N N . LYS B 1 104 ? 26.188 -4.598 -14.758 1 98.06 104 LYS B N 1
ATOM 5583 C CA . LYS B 1 104 ? 25.266 -3.65 -15.375 1 98.06 104 LYS B CA 1
ATOM 5584 C C . LYS B 1 104 ? 23.984 -4.352 -15.844 1 98.06 104 LYS B C 1
ATOM 5586 O O . LYS B 1 104 ? 24 -5.078 -16.844 1 98.06 104 LYS B O 1
ATOM 5591 N N . ILE B 1 105 ? 22.875 -4.043 -15.172 1 98.75 105 ILE B N 1
ATOM 5592 C CA . ILE B 1 105 ? 21.641 -4.762 -15.422 1 98.75 105 ILE B CA 1
ATOM 5593 C C . ILE B 1 105 ? 20.531 -3.77 -15.789 1 98.75 105 ILE B C 1
ATOM 5595 O O . ILE B 1 105 ? 20.391 -2.725 -15.148 1 98.75 105 ILE B O 1
ATOM 5599 N N . LEU B 1 106 ? 19.781 -4.047 -16.844 1 98.75 106 LEU B N 1
ATOM 5600 C CA . LEU B 1 106 ? 18.578 -3.322 -17.234 1 98.75 106 LEU B CA 1
ATOM 5601 C C . LEU B 1 106 ? 17.359 -4.238 -17.234 1 98.75 106 LEU B C 1
ATOM 5603 O O . LEU B 1 106 ? 17.359 -5.281 -17.891 1 98.75 106 LEU B O 1
ATOM 5607 N N . ILE B 1 107 ? 16.344 -3.9 -16.438 1 98.81 107 ILE B N 1
ATOM 5608 C CA . ILE B 1 107 ? 15.062 -4.617 -16.422 1 98.81 107 ILE B CA 1
ATOM 5609 C C . ILE B 1 107 ? 14.07 -3.92 -17.344 1 98.81 107 ILE B C 1
ATOM 5611 O O . ILE B 1 107 ? 13.898 -2.701 -17.281 1 98.81 107 ILE B O 1
ATOM 5615 N N . LEU B 1 108 ? 13.445 -4.664 -18.219 1 98.62 108 LEU B N 1
ATOM 5616 C CA . LEU B 1 108 ? 12.406 -4.164 -19.109 1 98.62 108 LEU B CA 1
ATOM 5617 C C . LEU B 1 108 ? 11.031 -4.676 -18.688 1 98.62 108 LEU B C 1
ATOM 5619 O O . LEU B 1 108 ? 10.805 -5.887 -18.656 1 98.62 108 LEU B O 1
ATOM 5623 N N . GLU B 1 109 ? 10.133 -3.785 -18.312 1 97.5 109 GLU B N 1
ATOM 5624 C CA . GLU B 1 109 ? 8.758 -4.105 -17.938 1 97.5 109 GLU B CA 1
ATOM 5625 C C . GLU B 1 109 ? 7.754 -3.477 -18.891 1 97.5 109 GLU B C 1
ATOM 5627 O O . GLU B 1 109 ? 7.844 -2.285 -19.203 1 97.5 109 GLU B O 1
ATOM 5632 N N . ARG B 1 110 ? 6.84 -4.285 -19.359 1 95.88 110 ARG B N 1
ATOM 5633 C CA . ARG B 1 110 ? 5.902 -3.809 -20.375 1 95.88 110 ARG B CA 1
ATOM 5634 C C . ARG B 1 110 ? 4.863 -2.875 -19.766 1 95.88 110 ARG B C 1
ATOM 5636 O O . ARG B 1 110 ? 4.312 -2.014 -20.453 1 95.88 110 ARG B O 1
ATOM 5643 N N . GLY B 1 111 ? 4.555 -3.066 -18.516 1 92.94 111 GLY B N 1
ATOM 5644 C CA . GLY B 1 111 ? 3.553 -2.244 -17.859 1 92.94 111 GLY B CA 1
ATOM 5645 C C . GLY B 1 111 ? 4.152 -1.177 -16.969 1 92.94 111 GLY B C 1
ATOM 5646 O O . GLY B 1 111 ? 5.348 -1.208 -16.672 1 92.94 111 GLY B O 1
ATOM 5647 N N . GLY B 1 112 ? 3.27 -0.209 -16.578 1 92.56 112 GLY B N 1
ATOM 5648 C CA . GLY B 1 112 ? 3.689 0.848 -15.68 1 92.56 112 GLY B CA 1
ATOM 5649 C C . GLY B 1 112 ? 3.521 0.483 -14.219 1 92.56 112 GLY B C 1
ATOM 5650 O O . GLY B 1 112 ? 3.197 -0.66 -13.891 1 92.56 112 GLY B O 1
ATOM 5651 N N . PHE B 1 113 ? 3.834 1.486 -13.312 1 92.75 113 PHE B N 1
ATOM 5652 C CA . PHE B 1 113 ? 3.66 1.349 -11.867 1 92.75 113 PHE B CA 1
ATOM 5653 C C . PHE B 1 113 ? 2.191 1.482 -11.484 1 92.75 113 PHE B C 1
ATOM 5655 O O . PHE B 1 113 ? 1.551 2.486 -11.805 1 92.75 113 PHE B O 1
ATOM 5662 N N . TRP B 1 114 ? 1.672 0.486 -10.758 1 90.75 114 TRP B N 1
ATOM 5663 C CA . TRP B 1 114 ? 0.271 0.531 -10.352 1 90.75 114 TRP B CA 1
ATOM 5664 C C . TRP B 1 114 ? 0.138 0.406 -8.836 1 90.75 114 TRP B C 1
ATOM 5666 O O . TRP B 1 114 ? 0.042 1.413 -8.133 1 90.75 114 TRP B O 1
ATOM 5676 N N . LEU B 1 115 ? 0.386 -0.753 -8.242 1 91.62 115 LEU B N 1
ATOM 5677 C CA . LEU B 1 115 ? 0.294 -0.958 -6.797 1 91.62 115 LEU B CA 1
ATOM 5678 C C . LEU B 1 115 ? 1.682 -1.02 -6.168 1 91.62 115 LEU B C 1
ATOM 5680 O O . LEU B 1 115 ? 2.604 -1.603 -6.742 1 91.62 115 LEU B O 1
ATOM 5684 N N . ALA B 1 116 ? 1.746 -0.492 -5.008 1 93.69 116 ALA B N 1
ATOM 5685 C CA . ALA B 1 116 ? 3.031 -0.377 -4.324 1 93.69 116 ALA B CA 1
ATOM 5686 C C . ALA B 1 116 ? 3.33 -1.629 -3.502 1 93.69 116 ALA B C 1
ATOM 5688 O O . ALA B 1 116 ? 4.469 -1.844 -3.078 1 93.69 116 ALA B O 1
ATOM 5689 N N . ASP B 1 117 ? 2.338 -2.457 -3.277 1 95.06 117 ASP B N 1
ATOM 5690 C CA . ASP B 1 117 ? 2.443 -3.629 -2.416 1 95.06 117 ASP B CA 1
ATOM 5691 C C . ASP B 1 117 ? 1.41 -4.688 -2.797 1 95.06 117 ASP B C 1
ATOM 5693 O O . ASP B 1 117 ? 0.635 -4.492 -3.736 1 95.06 117 ASP B O 1
ATOM 5697 N N . HIS B 1 118 ? 1.521 -5.832 -2.17 1 95.25 118 HIS B N 1
ATOM 5698 C CA . HIS B 1 118 ? 0.436 -6.801 -2.299 1 95.25 118 HIS B CA 1
ATOM 5699 C C . HIS B 1 118 ? -0.902 -6.184 -1.905 1 95.25 118 HIS B C 1
ATOM 5701 O O . HIS B 1 118 ? -0.987 -5.457 -0.912 1 95.25 118 HIS B O 1
ATOM 5707 N N . TYR B 1 119 ? -1.935 -6.449 -2.629 1 91.75 119 TYR B N 1
ATOM 5708 C CA . TYR B 1 119 ? -3.221 -5.793 -2.436 1 91.75 119 TYR B CA 1
ATOM 5709 C C . TYR B 1 119 ? -3.805 -6.125 -1.066 1 91.75 119 TYR B C 1
ATOM 5711 O O . TYR B 1 119 ? -4.527 -5.316 -0.48 1 91.75 119 TYR B O 1
ATOM 5719 N N . GLN B 1 120 ? -3.451 -7.289 -0.482 1 92.25 120 GLN B N 1
ATOM 5720 C CA . GLN B 1 120 ? -3.988 -7.688 0.814 1 92.25 120 GLN B CA 1
ATOM 5721 C C . GLN B 1 120 ? -3.314 -6.926 1.949 1 92.25 120 GLN B C 1
ATOM 5723 O O . GLN B 1 120 ? -3.807 -6.918 3.08 1 92.25 120 GLN B O 1
ATOM 5728 N N . ASN B 1 121 ? -2.127 -6.383 1.653 1 93.06 121 ASN B N 1
ATOM 5729 C CA . ASN B 1 121 ? -1.472 -5.531 2.641 1 93.06 121 ASN B CA 1
ATOM 5730 C C . ASN B 1 121 ? -2.061 -4.125 2.648 1 93.06 121 ASN B C 1
ATOM 5732 O O . ASN B 1 121 ? -1.733 -3.312 3.518 1 93.06 121 ASN B O 1
ATOM 5736 N N . LEU B 1 122 ? -2.928 -3.818 1.686 1 93.38 122 LEU B N 1
ATOM 5737 C CA . LEU B 1 122 ? -3.568 -2.518 1.521 1 93.38 122 LEU B CA 1
ATOM 5738 C C . LEU B 1 122 ? -4.973 -2.521 2.117 1 93.38 122 LEU B C 1
ATOM 5740 O O . LEU B 1 122 ? -5.465 -3.568 2.549 1 93.38 122 LEU B O 1
ATOM 5744 N N . PRO B 1 123 ? -5.625 -1.357 2.15 1 90.88 123 PRO B N 1
ATOM 5745 C CA . PRO B 1 123 ? -6.992 -1.303 2.674 1 90.88 123 PRO B CA 1
ATOM 5746 C C . PRO B 1 123 ? -7.953 -2.211 1.908 1 90.88 123 PRO B C 1
ATOM 5748 O O . PRO B 1 123 ? -7.754 -2.459 0.716 1 90.88 123 PRO B O 1
ATOM 5751 N N . LEU B 1 124 ? -9.047 -2.625 2.512 1 87.88 124 LEU B N 1
ATOM 5752 C CA . LEU B 1 124 ? -9.953 -3.689 2.105 1 87.88 124 LEU B CA 1
ATOM 5753 C C . LEU B 1 124 ? -10.594 -3.373 0.756 1 87.88 124 LEU B C 1
ATOM 5755 O O . LEU B 1 124 ? -10.797 -4.27 -0.064 1 87.88 124 LEU B O 1
ATOM 5759 N N . PRO B 1 125 ? -10.875 -2.176 0.401 1 88.69 125 PRO B N 1
ATOM 5760 C CA . PRO B 1 125 ? -11.594 -1.917 -0.848 1 88.69 125 PRO B CA 1
ATOM 5761 C C . PRO B 1 125 ? -10.789 -2.316 -2.086 1 88.69 125 PRO B C 1
ATOM 5763 O O . PRO B 1 125 ? -11.367 -2.559 -3.146 1 88.69 125 PRO B O 1
ATOM 5766 N N . TYR B 1 126 ? -9.516 -2.393 -1.96 1 88 126 TYR B N 1
ATOM 5767 C CA . TYR B 1 126 ? -8.68 -2.676 -3.121 1 88 126 TYR B CA 1
ATOM 5768 C C . TYR B 1 126 ? -8.773 -4.145 -3.518 1 88 126 TYR B C 1
ATOM 5770 O O . TYR B 1 126 ? -8.227 -4.555 -4.539 1 88 126 TYR B O 1
ATOM 5778 N N . ARG B 1 127 ? -9.5 -4.883 -2.861 1 80.62 127 ARG B N 1
ATOM 5779 C CA . ARG B 1 127 ? -9.664 -6.305 -3.162 1 80.62 127 ARG B CA 1
ATOM 5780 C C . ARG B 1 127 ? -10.422 -6.5 -4.469 1 80.62 127 ARG B C 1
ATOM 5782 O O . ARG B 1 127 ? -10.336 -7.566 -5.086 1 80.62 127 ARG B O 1
ATOM 5789 N N . VAL B 1 128 ? -11.086 -5.461 -4.887 1 74.88 128 VAL B N 1
ATOM 5790 C CA . VAL B 1 128 ? -11.953 -5.609 -6.051 1 74.88 128 VAL B CA 1
ATOM 5791 C C . VAL B 1 128 ? -11.188 -5.23 -7.316 1 74.88 128 VAL B C 1
ATOM 5793 O O . VAL B 1 128 ? -11.711 -5.379 -8.43 1 74.88 128 VAL B O 1
ATOM 5796 N N . ILE B 1 129 ? -9.984 -4.871 -7.195 1 74.25 129 ILE B N 1
ATOM 5797 C CA . ILE B 1 129 ? -9.352 -4.191 -8.32 1 74.25 129 ILE B CA 1
ATOM 5798 C C . ILE B 1 129 ? -8.852 -5.223 -9.328 1 74.25 129 ILE B C 1
ATOM 5800 O O . ILE B 1 129 ? -8.453 -4.867 -10.445 1 74.25 129 ILE B O 1
ATOM 5804 N N . LEU B 1 130 ? -8.859 -6.469 -8.969 1 71.06 130 LEU B N 1
ATOM 5805 C CA . LEU B 1 130 ? -8.508 -7.445 -9.992 1 71.06 130 LEU B CA 1
AT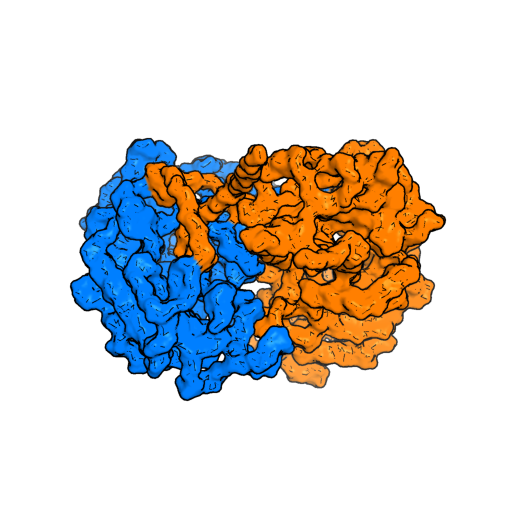OM 5806 C C . LEU B 1 130 ? -9.68 -7.68 -10.945 1 71.06 130 LEU B C 1
ATOM 5808 O O . LEU B 1 130 ? -10.797 -7.973 -10.508 1 71.06 130 LEU B O 1
ATOM 5812 N N . GLY B 1 131 ? -9.531 -7.445 -12.227 1 70.06 131 GLY B N 1
ATOM 5813 C CA . GLY B 1 131 ? -10.586 -7.594 -13.219 1 70.06 131 GLY B CA 1
ATOM 5814 C C . GLY B 1 131 ? -10.094 -7.398 -14.641 1 70.06 131 GLY B C 1
ATOM 5815 O O . GLY B 1 131 ? -8.938 -7.68 -14.953 1 70.06 131 GLY B O 1
ATOM 5816 N N . GLU B 1 132 ? -10.953 -7.074 -15.484 1 67.75 132 GLU B N 1
ATOM 5817 C CA . GLU B 1 132 ? -10.711 -6.98 -16.922 1 67.75 132 GLU B CA 1
ATOM 5818 C C . GLU B 1 132 ? -9.672 -5.902 -17.234 1 67.75 132 GLU B C 1
ATOM 5820 O O . GLU B 1 132 ? -8.922 -6.016 -18.203 1 67.75 132 GLU B O 1
ATOM 5825 N N . SER B 1 133 ? -9.594 -4.973 -16.375 1 74.94 133 SER B N 1
ATOM 5826 C CA . SER B 1 133 ? -8.688 -3.857 -16.641 1 74.94 133 SER B CA 1
ATOM 5827 C C . SER B 1 133 ? -7.281 -4.148 -16.141 1 74.94 133 SER B C 1
ATOM 5829 O O . SER B 1 133 ? -6.367 -3.346 -16.328 1 74.94 133 SER B O 1
ATOM 5831 N N . THR B 1 134 ? -7.164 -5.305 -15.594 1 84.69 134 THR B N 1
ATOM 5832 C CA . THR B 1 134 ? -5.863 -5.531 -14.969 1 84.69 134 THR B CA 1
ATOM 5833 C C . THR B 1 134 ? -5.262 -6.855 -15.438 1 84.69 134 THR B C 1
ATOM 5835 O O . THR B 1 134 ? -4.117 -7.168 -15.117 1 84.69 134 THR B O 1
ATOM 5838 N N . VAL B 1 135 ? -6 -7.633 -16.25 1 87.5 135 VAL B N 1
ATOM 5839 C CA . VAL B 1 135 ? -5.523 -8.93 -16.719 1 87.5 135 VAL B CA 1
ATOM 5840 C C . VAL B 1 135 ? -5.5 -8.938 -18.25 1 87.5 135 VAL B C 1
ATOM 5842 O O . VAL B 1 135 ? -6.469 -8.531 -18.891 1 87.5 135 VAL B O 1
ATOM 5845 N N . SER B 1 136 ? -4.426 -9.375 -18.844 1 90.56 136 SER B N 1
ATOM 5846 C CA . SER B 1 136 ? -4.262 -9.469 -20.281 1 90.56 136 SER B CA 1
ATOM 5847 C C . SER B 1 136 ? -4.16 -10.922 -20.734 1 90.56 136 SER B C 1
ATOM 5849 O O . SER B 1 136 ? -3.719 -11.781 -19.969 1 90.56 136 SER B O 1
ATOM 5851 N N . PHE B 1 137 ? -4.637 -11.156 -21.906 1 94.44 137 PHE B N 1
ATOM 5852 C CA . PHE B 1 137 ? -4.52 -12.438 -22.594 1 94.44 137 PHE B CA 1
ATOM 5853 C C . PHE B 1 137 ? -3.809 -12.273 -23.938 1 94.44 137 PHE B C 1
ATOM 5855 O O . PHE B 1 137 ? -4.457 -12.133 -24.969 1 94.44 137 PHE B O 1
ATOM 5862 N N . PRO B 1 138 ? -2.449 -12.273 -23.906 1 94.81 138 PRO B N 1
ATOM 5863 C CA . PRO B 1 138 ? -1.681 -11.992 -25.109 1 94.81 138 PRO B CA 1
ATOM 5864 C C . PRO B 1 138 ? -1.592 -13.188 -26.047 1 94.81 138 PRO B C 1
ATOM 5866 O O . PRO B 1 138 ? -0.502 -13.539 -26.516 1 94.81 138 PRO B O 1
ATOM 5869 N N . TRP B 1 139 ? -2.758 -13.797 -26.375 1 97.38 139 TRP B N 1
ATOM 5870 C CA . TRP B 1 139 ? -2.871 -14.961 -27.25 1 97.38 139 TRP B CA 1
ATOM 5871 C C . TRP B 1 139 ? -4.285 -15.086 -27.812 1 97.38 139 TRP B C 1
ATOM 5873 O O . TRP B 1 139 ? -5.211 -14.438 -27.312 1 97.38 139 TRP B O 1
ATOM 5883 N N . GLN B 1 140 ? -4.379 -15.82 -28.844 1 96.5 140 GLN B N 1
ATOM 5884 C CA . GLN B 1 140 ? -5.691 -16.281 -29.281 1 96.5 140 GLN B CA 1
ATOM 5885 C C . GLN B 1 140 ? -6.02 -17.641 -28.672 1 96.5 140 GLN B C 1
ATOM 5887 O O . GLN B 1 140 ? -5.312 -18.625 -28.906 1 96.5 140 GLN B O 1
ATOM 5892 N N . LEU B 1 141 ? -7.016 -17.688 -27.891 1 96.94 141 LEU B N 1
ATOM 5893 C CA . LEU B 1 141 ? -7.469 -18.938 -27.297 1 96.94 141 LEU B CA 1
ATOM 5894 C C . LEU B 1 141 ? -8.211 -19.781 -28.328 1 96.94 141 LEU B C 1
ATOM 5896 O O . LEU B 1 141 ? -9.008 -19.266 -29.109 1 96.94 141 LEU B O 1
ATOM 5900 N N . SER B 1 142 ? -8.008 -21.047 -28.344 1 96.94 142 SER B N 1
ATOM 5901 C CA . SER B 1 142 ? -8.688 -21.938 -29.281 1 96.94 142 SER B CA 1
ATOM 5902 C C . SER B 1 142 ? -10.172 -22.062 -28.953 1 96.94 142 SER B C 1
ATOM 5904 O O . SER B 1 142 ? -10.57 -21.969 -27.797 1 96.94 142 SER B O 1
ATOM 5906 N N . SER B 1 143 ? -10.953 -22.375 -29.969 1 95.88 143 SER B N 1
ATOM 5907 C CA . SER B 1 143 ? -12.375 -22.625 -29.75 1 95.88 143 SER B CA 1
ATOM 5908 C C . SER B 1 143 ? -12.594 -23.875 -28.906 1 95.88 143 SER B C 1
ATOM 5910 O O . SER B 1 143 ? -13.539 -23.938 -28.109 1 95.88 143 SER B O 1
ATOM 5912 N N . LYS B 1 144 ? -11.727 -24.812 -29.047 1 96.44 144 LYS B N 1
ATOM 5913 C CA . LYS B 1 144 ? -11.82 -26.047 -28.281 1 96.44 144 LYS B CA 1
ATOM 5914 C C . LYS B 1 144 ? -11.688 -25.766 -26.781 1 96.44 144 LYS B C 1
ATOM 5916 O O . LYS B 1 144 ? -12.43 -26.312 -25.969 1 96.44 144 LYS B O 1
ATOM 5921 N N . THR B 1 145 ? -10.695 -24.953 -26.469 1 96.44 145 THR B N 1
ATOM 5922 C CA . THR B 1 145 ? -10.523 -24.578 -25.078 1 96.44 145 THR B CA 1
ATOM 5923 C C . THR B 1 145 ? -11.734 -23.797 -24.562 1 96.44 145 THR B C 1
ATOM 5925 O O . THR B 1 145 ? -12.289 -24.125 -23.516 1 96.44 145 THR B O 1
ATOM 5928 N N . TYR B 1 146 ? -12.148 -22.812 -25.312 1 94.06 146 TYR B N 1
ATOM 5929 C CA . TYR B 1 146 ? -13.234 -21.922 -24.922 1 94.06 146 TYR B CA 1
ATOM 5930 C C . TYR B 1 146 ? -14.523 -22.703 -24.688 1 94.06 146 TYR B C 1
ATOM 5932 O O . TYR B 1 146 ? -15.312 -22.375 -23.797 1 94.06 146 TYR B O 1
ATOM 5940 N N . GLN B 1 147 ? -14.734 -23.734 -25.453 1 91.62 147 GLN B N 1
ATOM 5941 C CA . GLN B 1 147 ? -15.961 -24.516 -25.391 1 91.62 147 GLN B CA 1
ATOM 5942 C C . GLN B 1 147 ? -15.844 -25.641 -24.375 1 91.62 147 GLN B C 1
ATOM 5944 O O . GLN B 1 147 ? -16.844 -26.25 -24 1 91.62 147 GLN B O 1
ATOM 5949 N N . SER B 1 148 ? -14.656 -25.844 -23.953 1 89.69 148 SER B N 1
ATOM 5950 C CA . SER B 1 148 ? -14.438 -26.922 -22.984 1 89.69 148 SER B CA 1
ATOM 5951 C C . SER B 1 148 ? -14.789 -26.469 -21.578 1 89.69 148 SER B C 1
ATOM 5953 O O . SER B 1 148 ? -15.172 -25.312 -21.359 1 89.69 148 SER B O 1
ATOM 5955 N N . LYS B 1 149 ? -14.578 -27.391 -20.641 1 86.25 149 LYS B N 1
ATOM 5956 C CA . LYS B 1 149 ? -14.82 -27.109 -19.234 1 86.25 149 LYS B CA 1
ATOM 5957 C C . LYS B 1 149 ? -13.766 -26.172 -18.672 1 86.25 149 LYS B C 1
ATOM 5959 O O . LYS B 1 149 ? -14.023 -25.438 -17.703 1 86.25 149 LYS B O 1
ATOM 5964 N N . LEU B 1 150 ? -12.648 -26.141 -19.234 1 92.69 150 LEU B N 1
ATOM 5965 C CA . LEU B 1 150 ? -11.578 -25.266 -18.766 1 92.69 150 LEU B CA 1
ATOM 5966 C C . LEU B 1 150 ? -11.906 -23.812 -19.078 1 92.69 150 LEU B C 1
ATOM 5968 O O . LEU B 1 150 ? -11.633 -22.922 -18.25 1 92.69 150 LEU B O 1
ATOM 5972 N N . LYS B 1 151 ? -12.398 -23.484 -20.188 1 92.12 151 LYS B N 1
ATOM 5973 C CA . LYS B 1 151 ? -12.93 -22.188 -20.594 1 92.12 151 LYS B CA 1
ATOM 5974 C C . LYS B 1 151 ? -11.805 -21.203 -20.906 1 92.12 151 LYS B C 1
ATOM 5976 O O . LYS B 1 151 ? -11.938 -20.359 -21.797 1 92.12 151 LYS B O 1
ATOM 5981 N N . LEU B 1 152 ? -10.719 -21.281 -20.156 1 93.69 152 LEU B N 1
ATOM 5982 C CA . LEU B 1 152 ? -9.688 -20.281 -20.344 1 93.69 152 LEU B CA 1
ATOM 5983 C C . LEU B 1 152 ? -8.352 -20.766 -19.797 1 93.69 152 LEU B C 1
ATOM 5985 O O . LEU B 1 152 ? -8.289 -21.781 -19.094 1 93.69 152 LEU B O 1
ATOM 5989 N N . VAL B 1 153 ? -7.328 -20.078 -20.234 1 95.5 153 VAL B N 1
ATOM 5990 C CA . VAL B 1 153 ? -6.02 -20.078 -19.594 1 95.5 153 VAL B CA 1
ATOM 5991 C C . VAL B 1 153 ? -5.809 -18.75 -18.859 1 95.5 153 VAL B C 1
ATOM 5993 O O . VAL B 1 153 ? -6.129 -17.688 -19.375 1 95.5 153 VAL B O 1
ATOM 5996 N N . ALA B 1 154 ? -5.363 -18.859 -17.625 1 92.38 154 ALA B N 1
ATOM 5997 C CA . ALA B 1 154 ? -5.262 -17.672 -16.781 1 92.38 154 ALA B CA 1
ATOM 5998 C C . ALA B 1 154 ? -4.371 -16.625 -17.438 1 92.38 154 ALA B C 1
ATOM 6000 O O . ALA B 1 154 ? -3.33 -16.953 -18.016 1 92.38 154 ALA B O 1
ATOM 6001 N N . GLY B 1 155 ? -4.785 -15.383 -17.312 1 90.44 155 GLY B N 1
ATOM 6002 C CA . GLY B 1 155 ? -4.09 -14.266 -17.938 1 90.44 155 GLY B CA 1
ATOM 6003 C C . GLY B 1 155 ? -2.963 -13.719 -17.078 1 90.44 155 GLY B C 1
ATOM 6004 O O . GLY B 1 155 ? -2.529 -14.367 -16.125 1 90.44 155 GLY B O 1
ATOM 6005 N N . PHE B 1 156 ? -2.424 -12.609 -17.609 1 88.88 156 PHE B N 1
ATOM 6006 C CA . PHE B 1 156 ? -1.269 -12 -16.969 1 88.88 156 PHE B CA 1
ATOM 6007 C C . PHE B 1 156 ? -1.572 -10.562 -16.562 1 88.88 156 PHE B C 1
ATOM 6009 O O . PHE B 1 156 ? -2.459 -9.922 -17.125 1 88.88 156 PHE B O 1
ATOM 6016 N N . THR B 1 157 ? -0.884 -10.086 -15.547 1 88.44 157 THR B N 1
ATOM 6017 C CA . THR B 1 157 ? -0.997 -8.703 -15.094 1 88.44 157 THR B CA 1
ATOM 6018 C C . THR B 1 157 ? 0.155 -7.867 -15.641 1 88.44 157 THR B C 1
ATOM 6020 O O . THR B 1 157 ? 1.271 -7.922 -15.125 1 88.44 157 THR B O 1
ATOM 6023 N N . PRO B 1 158 ? -0.101 -7.035 -16.625 1 91.38 158 PRO B N 1
ATOM 6024 C CA . PRO B 1 158 ? 0.979 -6.289 -17.266 1 91.38 158 PRO B CA 1
ATOM 6025 C C . PRO B 1 158 ? 1.344 -5.012 -16.516 1 91.38 158 PRO B C 1
ATOM 6027 O O . PRO B 1 158 ? 1.192 -3.91 -17.047 1 91.38 158 PRO B O 1
ATOM 6030 N N . PHE B 1 159 ? 1.857 -5.066 -15.328 1 94 159 PHE B N 1
ATOM 6031 C CA . PHE B 1 159 ? 2.309 -3.963 -14.492 1 94 159 PHE B CA 1
ATOM 6032 C C . PHE B 1 159 ? 3.625 -4.305 -13.805 1 94 159 PHE B C 1
ATOM 6034 O O . PHE B 1 159 ? 4.027 -5.469 -13.773 1 94 159 PHE B O 1
ATOM 6041 N N . PHE B 1 160 ? 4.301 -3.248 -13.344 1 96.44 160 PHE B N 1
ATOM 6042 C CA . PHE B 1 160 ? 5.531 -3.428 -12.578 1 96.44 160 PHE B CA 1
ATOM 6043 C C . PHE B 1 160 ? 5.312 -4.383 -11.414 1 96.44 160 PHE B C 1
ATOM 6045 O O . PHE B 1 160 ? 4.395 -4.184 -10.609 1 96.44 160 PHE B O 1
ATOM 6052 N N . GLY B 1 161 ? 6.074 -5.426 -11.312 1 96.81 161 GLY B N 1
ATOM 6053 C CA . GLY B 1 161 ? 5.934 -6.445 -10.281 1 96.81 161 GLY B CA 1
ATOM 6054 C C . GLY B 1 161 ? 5.258 -7.707 -10.781 1 96.81 161 GLY B C 1
ATOM 6055 O O . GLY B 1 161 ? 5.238 -8.727 -10.086 1 96.81 161 GLY B O 1
ATOM 6056 N N . GLY B 1 162 ? 4.738 -7.652 -11.984 1 95.38 162 GLY B N 1
ATOM 6057 C CA . GLY B 1 162 ? 4.078 -8.805 -12.578 1 95.38 162 GLY B CA 1
ATOM 6058 C C . GLY B 1 162 ? 2.883 -9.289 -11.773 1 95.38 162 GLY B C 1
ATOM 6059 O O . GLY B 1 162 ? 2.047 -8.484 -11.352 1 95.38 162 GLY B O 1
ATOM 6060 N N . ARG B 1 163 ? 2.732 -10.539 -11.531 1 93.38 163 ARG B N 1
ATOM 6061 C CA . ARG B 1 163 ? 1.584 -11.148 -10.867 1 93.38 163 ARG B CA 1
ATOM 6062 C C . ARG B 1 163 ? 1.751 -11.117 -9.352 1 93.38 163 ARG B C 1
ATOM 6064 O O . ARG B 1 163 ? 0.848 -11.516 -8.617 1 93.38 163 ARG B O 1
ATOM 6071 N N . SER B 1 164 ? 2.83 -10.562 -8.844 1 96 164 SER B N 1
ATOM 6072 C CA . SER B 1 164 ? 3.207 -10.703 -7.441 1 96 164 SER B CA 1
ATOM 6073 C C . SER B 1 164 ? 2.248 -9.945 -6.531 1 96 164 SER B C 1
ATOM 6075 O O . SER B 1 164 ? 2.037 -10.336 -5.383 1 96 164 SER B O 1
ATOM 6077 N N . PRO B 1 165 ? 1.595 -8.867 -6.984 1 92.88 165 PRO B N 1
ATOM 6078 C CA . PRO B 1 165 ? 0.675 -8.164 -6.09 1 92.88 165 PRO B CA 1
ATOM 6079 C C . PRO B 1 165 ? -0.604 -8.953 -5.82 1 92.88 165 PRO B C 1
ATOM 6081 O O . PRO B 1 165 ? -1.376 -8.602 -4.926 1 92.88 165 PRO B O 1
ATOM 6084 N N . PHE B 1 166 ? -0.864 -10.094 -6.52 1 90.62 166 PHE B N 1
ATOM 6085 C CA . PHE B 1 166 ? -2.154 -10.766 -6.402 1 90.62 166 PHE B CA 1
ATOM 6086 C C . PHE B 1 166 ? -1.967 -12.258 -6.176 1 90.62 166 PHE B C 1
ATOM 6088 O O . PHE B 1 166 ? -2.938 -13.023 -6.188 1 90.62 166 PHE B O 1
ATOM 6095 N N . TRP B 1 167 ? -0.802 -12.656 -5.984 1 93.38 167 TRP B N 1
ATOM 6096 C CA . TRP B 1 167 ? -0.576 -14.086 -5.832 1 93.38 167 TRP B CA 1
ATOM 6097 C C . TRP B 1 167 ? -0.977 -14.562 -4.438 1 93.38 167 TRP B C 1
ATOM 6099 O O . TRP B 1 167 ? -1.247 -13.742 -3.555 1 93.38 167 TRP B O 1
ATOM 6109 N N . SER B 1 168 ? -1.069 -15.828 -4.172 1 93 168 SER B N 1
ATOM 6110 C CA . SER B 1 168 ? -1.622 -16.391 -2.947 1 93 168 SER B CA 1
ATOM 6111 C C . SER B 1 168 ? -0.552 -16.531 -1.871 1 93 168 SER B C 1
ATOM 6113 O O . SER B 1 168 ? -0.868 -16.625 -0.683 1 93 168 SER B O 1
ATOM 6115 N N . GLY B 1 169 ? 0.663 -16.656 -2.223 1 95.31 169 GLY B N 1
ATOM 6116 C CA . GLY B 1 169 ? 1.742 -16.672 -1.247 1 95.31 169 GLY B CA 1
ATOM 6117 C C . GLY B 1 169 ? 2.127 -18.078 -0.808 1 95.31 169 GLY B C 1
ATOM 6118 O O . GLY B 1 169 ? 3.027 -18.25 0.016 1 95.31 169 GLY B O 1
ATOM 6119 N N . TRP B 1 170 ? 1.476 -19.188 -1.365 1 96.69 170 TRP B N 1
ATOM 6120 C CA . TRP B 1 170 ? 1.818 -20.562 -1.02 1 96.69 170 TRP B CA 1
ATOM 6121 C C . TRP B 1 170 ? 3.188 -20.938 -1.576 1 96.69 170 TRP B C 1
ATOM 6123 O O . TRP B 1 170 ? 3.475 -20.688 -2.75 1 96.69 170 TRP B O 1
ATOM 6133 N N . CYS B 1 171 ? 4.035 -21.531 -0.735 1 97.88 171 CYS B N 1
ATOM 6134 C CA . CYS B 1 171 ? 5.398 -21.828 -1.157 1 97.88 171 CYS B CA 1
ATOM 6135 C C . CYS B 1 171 ? 5.758 -23.281 -0.814 1 97.88 171 CYS B C 1
ATOM 6137 O O . CYS B 1 171 ? 6.766 -23.531 -0.149 1 97.88 171 CYS B O 1
ATOM 6139 N N . PRO B 1 172 ? 5.039 -24.234 -1.354 1 97.38 172 PRO B N 1
ATOM 6140 C CA . PRO B 1 172 ? 5.414 -25.625 -1.103 1 97.38 172 PRO B CA 1
ATOM 6141 C C . PRO B 1 172 ? 6.766 -25.984 -1.712 1 97.38 172 PRO B C 1
ATOM 6143 O O . PRO B 1 172 ? 7.172 -25.406 -2.719 1 97.38 172 PRO B O 1
ATOM 6146 N N . GLU B 1 173 ? 7.445 -26.922 -1.078 1 96.62 173 GLU B N 1
ATOM 6147 C CA . GLU B 1 173 ? 8.703 -27.484 -1.554 1 96.62 173 GLU B CA 1
ATOM 6148 C C . GLU B 1 173 ? 8.516 -28.906 -2.059 1 96.62 173 GLU B C 1
ATOM 6150 O O . GLU B 1 173 ? 8.594 -29.859 -1.281 1 96.62 173 GLU B O 1
ATOM 6155 N N . PRO B 1 174 ? 8.398 -29.047 -3.379 1 96.25 174 PRO B N 1
ATOM 6156 C CA . PRO B 1 174 ? 8.211 -30.422 -3.889 1 96.25 174 PRO B CA 1
ATOM 6157 C C . PRO B 1 174 ? 9.461 -31.281 -3.732 1 96.25 174 PRO B C 1
ATOM 6159 O O . PRO B 1 174 ? 10.578 -30.797 -3.889 1 96.25 174 PRO B O 1
ATOM 6162 N N . THR B 1 175 ? 9.25 -32.531 -3.441 1 93.56 175 THR B N 1
ATOM 6163 C CA . THR B 1 175 ? 10.328 -33.531 -3.453 1 93.56 175 THR B CA 1
ATOM 6164 C C . THR B 1 175 ? 10.523 -34.094 -4.855 1 93.56 175 THR B C 1
ATOM 6166 O O . THR B 1 175 ? 9.719 -33.844 -5.754 1 93.56 175 THR B O 1
ATOM 6169 N N . ARG B 1 176 ? 11.586 -34.875 -5.016 1 94.19 176 ARG B N 1
ATOM 6170 C CA . ARG B 1 176 ? 11.922 -35.5 -6.293 1 94.19 176 ARG B CA 1
ATOM 6171 C C . ARG B 1 176 ? 10.734 -36.281 -6.852 1 94.19 176 ARG B C 1
ATOM 6173 O O . ARG B 1 176 ? 10.5 -36.281 -8.062 1 94.19 176 ARG B O 1
ATOM 6180 N N . ASN B 1 177 ? 9.969 -36.906 -5.961 1 92.19 177 ASN B N 1
ATOM 6181 C CA . ASN B 1 177 ? 8.836 -37.719 -6.371 1 92.19 177 ASN B CA 1
ATOM 6182 C C . ASN B 1 177 ? 7.742 -36.906 -7.031 1 92.19 177 ASN B C 1
ATOM 6184 O O . ASN B 1 177 ? 6.918 -37.438 -7.777 1 92.19 177 ASN B O 1
ATOM 6188 N N . TYR B 1 178 ? 7.707 -35.625 -6.789 1 95.12 178 TYR B N 1
ATOM 6189 C CA . TYR B 1 178 ? 6.668 -34.75 -7.324 1 95.12 178 TYR B CA 1
ATOM 6190 C C . TYR B 1 178 ? 7.16 -34 -8.562 1 95.12 178 TYR B C 1
ATOM 6192 O O . TYR B 1 178 ? 6.473 -33.125 -9.078 1 95.12 178 TYR B O 1
ATOM 6200 N N . MET B 1 179 ? 8.344 -34.312 -9.023 1 96.5 179 MET B N 1
ATOM 6201 C CA . MET B 1 179 ? 8.93 -33.688 -10.195 1 96.5 179 MET B CA 1
ATOM 6202 C C . MET B 1 179 ? 9.125 -34.688 -11.32 1 96.5 179 MET B C 1
ATOM 6204 O O . MET B 1 179 ? 10.234 -34.844 -11.844 1 96.5 179 MET B O 1
ATOM 6208 N N . ARG B 1 180 ? 8.055 -35.281 -11.75 1 94.19 180 ARG B N 1
ATOM 6209 C CA . ARG B 1 180 ? 8.055 -36.281 -12.797 1 94.19 180 ARG B CA 1
ATOM 6210 C C . ARG B 1 180 ? 8.578 -35.719 -14.109 1 94.19 180 ARG B C 1
ATOM 6212 O O . ARG B 1 180 ? 8.188 -34.625 -14.523 1 94.19 180 ARG B O 1
ATOM 6219 N N . GLY B 1 181 ? 9.453 -36.469 -14.742 1 94.25 181 GLY B N 1
ATOM 6220 C CA . GLY B 1 181 ? 9.922 -36.125 -16.078 1 94.25 181 GLY B CA 1
ATOM 6221 C C . GLY B 1 181 ? 11.016 -35.062 -16.094 1 94.25 181 GLY B C 1
ATOM 6222 O O . GLY B 1 181 ? 11.531 -34.719 -17.141 1 94.25 181 GLY B O 1
ATOM 6223 N N . TRP B 1 182 ? 11.398 -34.562 -14.898 1 97.75 182 TRP B N 1
ATOM 6224 C CA . TRP B 1 182 ? 12.453 -33.562 -14.836 1 97.75 182 TRP B CA 1
ATOM 6225 C C . TRP B 1 182 ? 13.82 -34.188 -15.102 1 97.75 182 TRP B C 1
ATOM 6227 O O . TRP B 1 182 ? 14.117 -35.281 -14.625 1 97.75 182 TRP B O 1
ATOM 6237 N N . PRO B 1 183 ? 14.68 -33.5 -15.914 1 97.38 183 PRO B N 1
ATOM 6238 C CA . PRO B 1 183 ? 16.031 -34.031 -16.141 1 97.38 183 PRO B CA 1
ATOM 6239 C C . PRO B 1 183 ? 16.844 -34.125 -14.844 1 97.38 183 PRO B C 1
ATOM 6241 O O . PRO B 1 183 ? 16.656 -33.344 -13.922 1 97.38 183 PRO B O 1
ATOM 6244 N N . GLU B 1 184 ? 17.797 -35.062 -14.852 1 97 184 GLU B N 1
ATOM 6245 C CA . GLU B 1 184 ? 18.641 -35.312 -13.68 1 97 184 GLU B CA 1
ATOM 6246 C C . GLU B 1 184 ? 19.391 -34.062 -13.266 1 97 184 GLU B C 1
ATOM 6248 O O . GLU B 1 184 ? 19.609 -33.812 -12.078 1 97 184 GLU B O 1
ATOM 6253 N N . SER B 1 185 ? 19.766 -33.25 -14.203 1 96.19 185 SER B N 1
ATOM 6254 C CA . SER B 1 185 ? 20.484 -32.031 -13.906 1 96.19 185 SER B CA 1
ATOM 6255 C C . SER B 1 185 ? 19.641 -31.078 -13.062 1 96.19 185 SER B C 1
ATOM 6257 O O . SER B 1 185 ? 20.141 -30.469 -12.125 1 96.19 185 SER B O 1
ATOM 6259 N N . MET B 1 186 ? 18.375 -30.969 -13.359 1 97.88 186 MET B N 1
ATOM 6260 C CA . MET B 1 186 ? 17.453 -30.125 -12.594 1 97.88 186 MET B CA 1
ATOM 6261 C C . MET B 1 186 ? 17.234 -30.703 -11.203 1 97.88 186 MET B C 1
ATOM 6263 O O . MET B 1 186 ? 17.25 -29.969 -10.211 1 97.88 186 MET B O 1
ATOM 6267 N N . LEU B 1 187 ? 16.984 -32.031 -11.172 1 98.12 187 LEU B N 1
ATOM 6268 C CA . LEU B 1 187 ? 16.734 -32.688 -9.898 1 98.12 187 LEU B CA 1
ATOM 6269 C C . LEU B 1 187 ? 17.922 -32.531 -8.945 1 98.12 187 LEU B C 1
ATOM 6271 O O . LEU B 1 187 ? 17.734 -32.219 -7.77 1 98.12 187 LEU B O 1
ATOM 6275 N N . LYS B 1 188 ? 19.109 -32.688 -9.453 1 97.5 188 LYS B N 1
ATOM 6276 C CA . LYS B 1 188 ? 20.312 -32.531 -8.648 1 97.5 188 LYS B CA 1
ATOM 6277 C C . LYS B 1 188 ? 20.453 -31.094 -8.148 1 97.5 188 LYS B C 1
ATOM 6279 O O . LYS B 1 188 ? 20.906 -30.859 -7.023 1 97.5 188 LYS B O 1
ATOM 6284 N N . THR B 1 189 ? 20.125 -30.156 -9.008 1 97.75 189 THR B N 1
ATOM 6285 C CA . THR B 1 189 ? 20.156 -28.75 -8.625 1 97.75 189 THR B CA 1
ATOM 6286 C C . THR B 1 189 ? 19.25 -28.5 -7.422 1 97.75 189 THR B C 1
ATOM 6288 O O . THR B 1 189 ? 19.641 -27.781 -6.488 1 97.75 189 THR B O 1
ATOM 6291 N N . THR B 1 190 ? 18.016 -29.047 -7.398 1 97.94 190 THR B N 1
ATOM 6292 C CA . THR B 1 190 ? 17.062 -28.812 -6.32 1 97.94 190 THR B CA 1
ATOM 6293 C C . THR B 1 190 ? 17.562 -29.422 -5.012 1 97.94 190 THR B C 1
ATOM 6295 O O . THR B 1 190 ? 17.109 -29.031 -3.93 1 97.94 190 THR B O 1
ATOM 6298 N N . GLU B 1 191 ? 18.438 -30.391 -5.098 1 97.06 191 GLU B N 1
ATOM 6299 C CA . GLU B 1 191 ? 18.922 -31.109 -3.928 1 97.06 191 GLU B CA 1
ATOM 6300 C C . GLU B 1 191 ? 20.125 -30.391 -3.297 1 97.06 191 GLU B C 1
ATOM 6302 O O . GLU B 1 191 ? 20.516 -30.719 -2.178 1 97.06 191 GLU B O 1
ATOM 6307 N N . GLU B 1 192 ? 20.625 -29.406 -4.016 1 96.88 192 GLU B N 1
ATOM 6308 C CA . GLU B 1 192 ? 21.688 -28.594 -3.422 1 96.88 192 GLU B CA 1
ATOM 6309 C C . GLU B 1 192 ? 21.172 -27.812 -2.215 1 96.88 192 GLU B C 1
ATOM 6311 O O . GLU B 1 192 ? 20.094 -27.25 -2.252 1 96.88 192 GLU B O 1
ATOM 6316 N N . PRO B 1 193 ? 21.953 -27.734 -1.152 1 95.38 193 PRO B N 1
ATOM 6317 C CA . PRO B 1 193 ? 21.5 -27.094 0.083 1 95.38 193 PRO B CA 1
ATOM 6318 C C . PRO B 1 193 ? 21.125 -25.625 -0.12 1 95.38 193 PRO B C 1
ATOM 6320 O O . PRO B 1 193 ? 20.156 -25.141 0.475 1 95.38 193 PRO B O 1
ATOM 6323 N N . ILE B 1 194 ? 21.766 -24.938 -0.975 1 97 194 ILE B N 1
ATOM 6324 C CA . ILE B 1 194 ? 21.594 -23.5 -1.131 1 97 194 ILE B CA 1
ATOM 6325 C C . ILE B 1 194 ? 20.328 -23.219 -1.941 1 97 194 ILE B C 1
ATOM 6327 O O . ILE B 1 194 ? 19.797 -22.094 -1.897 1 97 194 ILE B O 1
ATOM 6331 N N . PHE B 1 195 ? 19.875 -24.203 -2.695 1 98.12 195 PHE B N 1
ATOM 6332 C CA . PHE B 1 195 ? 18.812 -24 -3.676 1 98.12 195 PHE B CA 1
ATOM 6333 C C . PHE B 1 195 ? 17.547 -23.484 -3.008 1 98.12 195 PHE B C 1
ATOM 6335 O O . PHE B 1 195 ? 17.062 -22.391 -3.33 1 98.12 195 PHE B O 1
ATOM 6342 N N . TRP B 1 196 ? 17 -24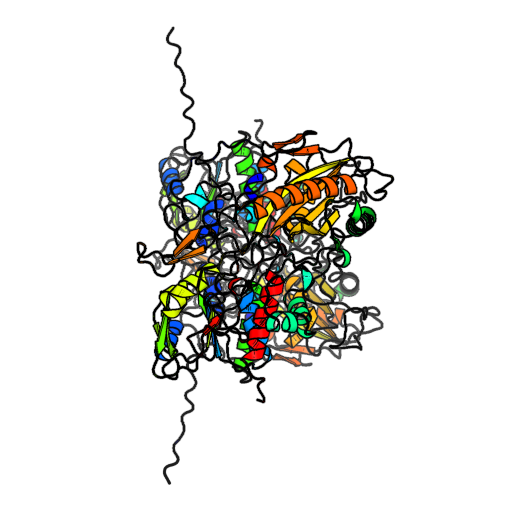.172 -2.041 1 98.19 196 TRP B N 1
ATOM 6343 C CA . TRP B 1 196 ? 15.781 -23.797 -1.352 1 98.19 196 TRP B CA 1
ATOM 6344 C C . TRP B 1 196 ? 16.062 -22.734 -0.294 1 98.19 196 TRP B C 1
ATOM 6346 O O . TRP B 1 196 ? 15.227 -21.859 -0.042 1 98.19 196 TRP B O 1
ATOM 6356 N N . GLU B 1 197 ? 17.203 -22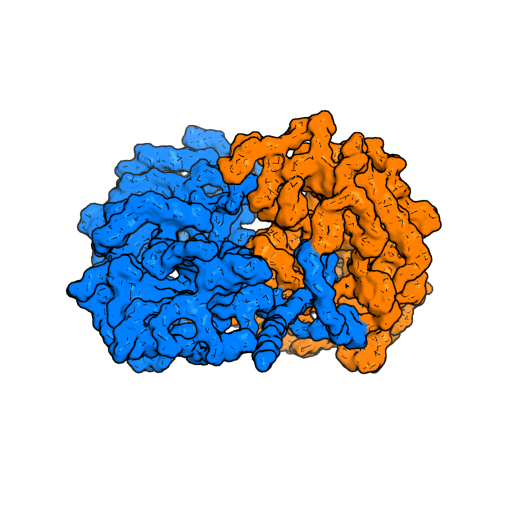.75 0.343 1 97.56 197 GLU B N 1
ATOM 6357 C CA . GLU B 1 197 ? 17.547 -21.844 1.438 1 97.56 197 GLU B CA 1
ATOM 6358 C C . GLU B 1 197 ? 17.531 -20.391 0.98 1 97.56 197 GLU B C 1
ATOM 6360 O O . GLU B 1 197 ? 16.953 -19.531 1.645 1 97.56 197 GLU B O 1
ATOM 6365 N N . LYS B 1 198 ? 18.156 -20.062 -0.15 1 97.56 198 LYS B N 1
ATOM 6366 C CA . LYS B 1 198 ? 18.234 -18.703 -0.657 1 97.56 198 LYS B CA 1
ATOM 6367 C C . LYS B 1 198 ? 16.859 -18.188 -1.062 1 97.56 198 LYS B C 1
ATOM 6369 O O . LYS B 1 198 ? 16.547 -17.016 -0.847 1 97.56 198 LYS B O 1
ATOM 6374 N N . ALA B 1 199 ? 16.125 -19.062 -1.671 1 98.56 199 ALA B N 1
ATOM 6375 C CA . ALA B 1 199 ? 14.773 -18.672 -2.074 1 98.56 199 ALA B CA 1
ATOM 6376 C C . ALA B 1 199 ? 13.891 -18.406 -0.859 1 98.56 199 ALA B C 1
ATOM 6378 O O . ALA B 1 199 ? 13.102 -17.469 -0.847 1 98.56 199 ALA B O 1
ATOM 6379 N N . ARG B 1 200 ? 14 -19.297 0.144 1 98 200 ARG B N 1
ATOM 6380 C CA . ARG B 1 200 ? 13.25 -19.141 1.388 1 98 200 ARG B CA 1
ATOM 6381 C C . ARG B 1 200 ? 13.555 -17.797 2.045 1 98 200 ARG B C 1
ATOM 6383 O O . ARG B 1 200 ? 12.641 -17.109 2.502 1 98 200 ARG B O 1
ATOM 6390 N N . ARG B 1 201 ? 14.766 -17.453 2.074 1 96.38 201 ARG B N 1
ATOM 6391 C CA . ARG B 1 201 ? 15.188 -16.188 2.682 1 96.38 201 ARG B CA 1
ATOM 6392 C C . ARG B 1 201 ? 14.664 -15 1.889 1 96.38 201 ARG B C 1
ATOM 6394 O O . ARG B 1 201 ? 14.188 -14.023 2.471 1 96.38 201 ARG B O 1
ATOM 6401 N N . LEU B 1 202 ? 14.766 -15.07 0.582 1 97.88 202 LEU B N 1
ATOM 6402 C CA . LEU B 1 202 ? 14.336 -13.969 -0.274 1 97.88 202 LEU B CA 1
ATOM 6403 C C . LEU B 1 202 ? 12.836 -13.711 -0.111 1 97.88 202 LEU B C 1
ATOM 6405 O O . LEU B 1 202 ? 12.406 -12.562 -0.029 1 97.88 202 LEU B O 1
ATOM 6409 N N . LEU B 1 203 ? 12.039 -14.797 0.012 1 98.31 203 LEU B N 1
ATOM 6410 C CA . LEU B 1 203 ? 10.578 -14.688 0.013 1 98.31 203 LEU B CA 1
ATOM 6411 C C . LEU B 1 203 ? 10.039 -14.656 1.438 1 98.31 203 LEU B C 1
ATOM 6413 O O . LEU B 1 203 ? 8.828 -14.531 1.644 1 98.31 203 LEU B O 1
ATOM 6417 N N . HIS B 1 204 ? 10.906 -14.812 2.428 1 96.81 204 HIS B N 1
ATOM 6418 C CA . HIS B 1 204 ? 10.531 -14.883 3.836 1 96.81 204 HIS B CA 1
ATOM 6419 C C . HIS B 1 204 ? 9.531 -16 4.086 1 96.81 204 HIS B C 1
ATOM 6421 O O . HIS B 1 204 ? 8.5 -15.789 4.727 1 96.81 204 HIS B O 1
ATOM 6427 N N . VAL B 1 205 ? 9.766 -17.109 3.48 1 98.06 205 VAL B N 1
ATOM 6428 C CA . VAL B 1 205 ? 8.859 -18.25 3.607 1 98.06 205 VAL B CA 1
ATOM 6429 C C . VAL B 1 205 ? 8.805 -18.703 5.062 1 98.06 205 VAL B C 1
ATOM 6431 O O . VAL B 1 205 ? 9.844 -18.984 5.668 1 98.06 205 VAL B O 1
ATOM 6434 N N . THR B 1 206 ? 7.613 -18.812 5.621 1 97 206 THR B N 1
ATOM 6435 C CA . THR B 1 206 ? 7.355 -19.172 7.008 1 97 206 THR B CA 1
ATOM 6436 C C . THR B 1 206 ? 6.203 -20.172 7.098 1 97 206 THR B C 1
ATOM 6438 O O . THR B 1 206 ? 5.148 -19.969 6.488 1 97 206 THR B O 1
ATOM 6441 N N . ARG B 1 207 ? 6.418 -21.234 7.809 1 97.56 207 ARG B N 1
ATOM 6442 C CA . ARG B 1 207 ? 5.332 -22.188 8.023 1 97.56 207 ARG B CA 1
ATOM 6443 C C . ARG B 1 207 ? 4.195 -21.547 8.82 1 97.56 207 ARG B C 1
ATOM 6445 O O . ARG B 1 207 ? 4.441 -20.781 9.75 1 97.56 207 ARG B O 1
ATOM 6452 N N . ALA B 1 208 ? 2.973 -21.938 8.469 1 97.62 208 ALA B N 1
ATOM 6453 C CA . ALA B 1 208 ? 1.796 -21.328 9.086 1 97.62 208 ALA B CA 1
ATOM 6454 C C . ALA B 1 208 ? 1.826 -21.469 10.602 1 97.62 208 ALA B C 1
ATOM 6456 O O . ALA B 1 208 ? 1.411 -20.562 11.328 1 97.62 208 ALA B O 1
ATOM 6457 N N . ASP B 1 209 ? 2.332 -22.609 11.141 1 97.69 209 ASP B N 1
ATOM 6458 C CA . ASP B 1 209 ? 2.344 -22.875 12.578 1 97.69 209 ASP B CA 1
ATOM 6459 C C . ASP B 1 209 ? 3.398 -22.031 13.281 1 97.69 209 ASP B C 1
ATOM 6461 O O . ASP B 1 209 ? 3.402 -21.922 14.508 1 97.69 209 ASP B O 1
ATOM 6465 N N . LYS B 1 210 ? 4.254 -21.344 12.492 1 95.81 210 LYS B N 1
ATOM 6466 C CA . LYS B 1 210 ? 5.328 -20.547 13.07 1 95.81 210 LYS B CA 1
ATOM 6467 C C . LYS B 1 210 ? 5.016 -19.062 12.984 1 95.81 210 LYS B C 1
ATOM 6469 O O . LYS B 1 210 ? 5.762 -18.234 13.523 1 95.81 210 LYS B O 1
ATOM 6474 N N . ILE B 1 211 ? 3.969 -18.656 12.312 1 94.56 211 ILE B N 1
ATOM 6475 C CA . ILE B 1 211 ? 3.602 -17.25 12.211 1 94.56 211 ILE B CA 1
ATOM 6476 C C . ILE B 1 211 ? 3.281 -16.703 13.594 1 94.56 211 ILE B C 1
ATOM 6478 O O . ILE B 1 211 ? 3.826 -15.672 14 1 94.56 211 ILE B O 1
ATOM 6482 N N . GLN B 1 212 ? 2.389 -17.344 14.375 1 90.62 212 GLN B N 1
ATOM 6483 C CA . GLN B 1 212 ? 2.094 -17.094 15.781 1 90.62 212 GLN B CA 1
ATOM 6484 C C . GLN B 1 212 ? 1.77 -15.625 16.016 1 90.62 212 GLN B C 1
ATOM 6486 O O . GLN B 1 212 ? 2.355 -14.992 16.906 1 90.62 212 GLN B O 1
ATOM 6491 N N . ASP B 1 213 ? 0.876 -15.062 15.297 1 91.81 213 ASP B N 1
ATOM 6492 C CA . ASP B 1 213 ? 0.517 -13.656 15.414 1 91.81 213 ASP B CA 1
ATOM 6493 C C . ASP B 1 213 ? -0.821 -13.484 16.141 1 91.81 213 ASP B C 1
ATOM 6495 O O . ASP B 1 213 ? -1.421 -12.406 16.094 1 91.81 213 ASP B O 1
ATOM 6499 N N . GLY B 1 214 ? -1.318 -14.547 16.719 1 91.62 214 GLY B N 1
ATOM 6500 C CA . GLY B 1 214 ? -2.617 -14.523 17.375 1 91.62 214 GLY B CA 1
ATOM 6501 C C . GLY B 1 214 ? -3.738 -15.055 16.5 1 91.62 214 GLY B C 1
ATOM 6502 O O . GLY B 1 214 ? -4.684 -15.664 17.016 1 91.62 214 GLY B O 1
ATOM 6503 N N . VAL B 1 215 ? -3.652 -14.797 15.141 1 94.75 215 VAL B N 1
ATOM 6504 C CA . VAL B 1 215 ? -4.625 -15.32 14.18 1 94.75 215 VAL B CA 1
ATOM 6505 C C . VAL B 1 215 ? -4.254 -16.75 13.805 1 94.75 215 VAL B C 1
ATOM 6507 O O . VAL B 1 215 ? -5.094 -17.656 13.859 1 94.75 215 VAL B O 1
ATOM 6510 N N . PHE B 1 216 ? -3.037 -16.953 13.359 1 96.31 216 PHE B N 1
ATOM 6511 C CA . PHE B 1 216 ? -2.477 -18.297 13.203 1 96.31 216 PHE B CA 1
ATOM 6512 C C . PHE B 1 216 ? -1.901 -18.797 14.523 1 96.31 216 PHE B C 1
ATOM 6514 O O . PHE B 1 216 ? -0.757 -18.484 14.867 1 96.31 216 PHE B O 1
ATOM 6521 N N . SER B 1 217 ? -2.664 -19.547 15.273 1 93.88 217 SER B N 1
ATOM 6522 C CA . SER B 1 217 ? -2.303 -19.891 16.641 1 93.88 217 SER B CA 1
ATOM 6523 C C . SER B 1 217 ? -2.744 -21.312 16.984 1 93.88 217 SER B C 1
ATOM 6525 O O . SER B 1 217 ? -2.281 -22.281 16.375 1 93.88 217 SER B O 1
ATOM 6527 N N . THR B 1 218 ? -3.555 -21.438 18.078 1 95.25 218 THR B N 1
ATOM 6528 C CA . THR B 1 218 ? -3.896 -22.75 18.609 1 95.25 218 THR B CA 1
ATOM 6529 C C . THR B 1 218 ? -4.711 -23.547 17.594 1 95.25 218 THR B C 1
ATOM 6531 O O . THR B 1 218 ? -4.539 -24.766 17.469 1 95.25 218 THR B O 1
ATOM 6534 N N . LEU B 1 219 ? -5.602 -22.891 16.859 1 97.62 219 LEU B N 1
ATOM 6535 C CA . LEU B 1 219 ? -6.422 -23.578 15.875 1 97.62 219 LEU B CA 1
ATOM 6536 C C . LEU B 1 219 ? -5.555 -24.203 14.789 1 97.62 219 LEU B C 1
ATOM 6538 O O . LEU B 1 219 ? -5.832 -25.312 14.32 1 97.62 219 LEU B O 1
ATOM 6542 N N . GLN B 1 220 ? -4.523 -23.516 14.352 1 97.81 220 GLN B N 1
ATOM 6543 C CA . GLN B 1 220 ? -3.578 -24.031 13.359 1 97.81 220 GLN B CA 1
ATOM 6544 C C . GLN B 1 220 ? -2.992 -25.359 13.797 1 97.81 220 GLN B C 1
ATOM 6546 O O . GLN B 1 220 ? -3.012 -26.344 13.031 1 97.81 220 GLN B O 1
ATOM 6551 N N . THR B 1 221 ? -2.521 -25.375 15.023 1 96.88 221 THR B N 1
ATOM 6552 C CA . THR B 1 221 ? -1.888 -26.594 15.547 1 96.88 221 THR B CA 1
ATOM 6553 C C . THR B 1 221 ? -2.898 -27.719 15.664 1 96.88 221 THR B C 1
ATOM 6555 O O . THR B 1 221 ? -2.582 -28.875 15.359 1 96.88 221 THR B O 1
ATOM 6558 N N . LYS B 1 222 ? -4.059 -27.406 16.109 1 97.69 222 LYS B N 1
ATOM 6559 C CA . LYS B 1 222 ? -5.105 -28.406 16.297 1 97.69 222 LYS B CA 1
ATOM 6560 C C . LYS B 1 222 ? -5.5 -29.031 14.961 1 97.69 222 LYS B C 1
ATOM 6562 O O . LYS B 1 222 ? -5.609 -30.25 14.852 1 97.69 222 LYS B O 1
ATOM 6567 N N . ILE B 1 223 ? -5.723 -28.234 13.93 1 98.38 223 ILE B N 1
ATOM 6568 C CA . ILE B 1 223 ? -6.129 -28.75 12.625 1 98.38 223 ILE B CA 1
ATOM 6569 C C . ILE B 1 223 ? -4.984 -29.547 12 1 98.38 223 ILE B C 1
ATOM 6571 O O . ILE B 1 223 ? -5.215 -30.562 11.352 1 98.38 223 ILE B O 1
ATOM 6575 N N . ASP B 1 224 ? -3.748 -29.094 12.195 1 98.25 224 ASP B N 1
ATOM 6576 C CA . ASP B 1 224 ? -2.59 -29.859 11.742 1 98.25 224 ASP B CA 1
ATOM 6577 C C . ASP B 1 224 ? -2.609 -31.281 12.312 1 98.25 224 ASP B C 1
ATOM 6579 O O . ASP B 1 224 ? -2.439 -32.25 11.57 1 98.25 224 ASP B O 1
ATOM 6583 N N . HIS B 1 225 ? -2.811 -31.328 13.578 1 98.06 225 HIS B N 1
ATOM 6584 C CA . HIS B 1 225 ? -2.809 -32.625 14.258 1 98.06 225 HIS B CA 1
ATOM 6585 C C . HIS B 1 225 ? -3.938 -33.531 13.75 1 98.06 225 HIS B C 1
ATOM 6587 O O . HIS B 1 225 ? -3.734 -34.719 13.516 1 98.06 225 HIS B O 1
ATOM 6593 N N . ILE B 1 226 ? -5.094 -32.969 13.555 1 98.38 226 ILE B N 1
ATOM 6594 C CA . ILE B 1 226 ? -6.254 -33.719 13.094 1 98.38 226 ILE B CA 1
ATOM 6595 C C . ILE B 1 226 ? -5.977 -34.312 11.711 1 98.38 226 ILE B C 1
ATOM 6597 O O . ILE B 1 226 ? -6.203 -35.5 11.477 1 98.38 226 ILE B O 1
ATOM 6601 N N . LEU B 1 227 ? -5.461 -33.5 10.805 1 98.81 227 LEU B N 1
ATOM 6602 C CA . LEU B 1 227 ? -5.215 -33.938 9.438 1 98.81 227 LEU B CA 1
ATOM 6603 C C . LEU B 1 227 ? -4.102 -34.969 9.383 1 98.81 227 LEU B C 1
ATOM 6605 O O . LEU B 1 227 ? -4.215 -35.969 8.672 1 98.81 227 LEU B O 1
ATOM 6609 N N . GLN B 1 228 ? -3.055 -34.75 10.141 1 98.56 228 GLN B N 1
ATOM 6610 C CA . GLN B 1 228 ? -1.926 -35.688 10.148 1 98.56 228 GLN B CA 1
ATOM 6611 C C . GLN B 1 228 ? -2.326 -37.031 10.727 1 98.56 228 GLN B C 1
ATOM 6613 O O . GLN B 1 228 ? -1.978 -38.094 10.172 1 98.56 228 GLN B O 1
ATOM 6618 N N . LYS B 1 229 ? -3.061 -37 11.789 1 98.12 229 LYS B N 1
ATOM 6619 C CA . LYS B 1 229 ? -3.469 -38.25 12.469 1 98.12 229 LYS B CA 1
ATOM 6620 C C . LYS B 1 229 ? -4.422 -39.062 11.609 1 98.12 229 LYS B C 1
ATOM 6622 O O . LYS B 1 229 ? -4.43 -40.281 11.68 1 98.12 229 LYS B O 1
ATOM 6627 N N . ASN B 1 230 ? -5.211 -38.375 10.781 1 98.38 230 ASN B N 1
ATOM 6628 C CA . ASN B 1 230 ? -6.273 -39.062 10.055 1 98.38 230 ASN B CA 1
ATOM 6629 C C . ASN B 1 230 ? -6.031 -39.031 8.547 1 98.38 230 ASN B C 1
ATOM 6631 O O . ASN B 1 230 ? -6.977 -39.062 7.758 1 98.38 230 ASN B O 1
ATOM 6635 N N . ILE B 1 231 ? -4.797 -38.906 8.109 1 98.38 231 ILE B N 1
ATOM 6636 C CA . ILE B 1 231 ? -4.449 -38.719 6.703 1 98.38 231 ILE B CA 1
ATOM 6637 C C . ILE B 1 231 ? -4.934 -39.906 5.883 1 98.38 231 ILE B C 1
ATOM 6639 O O . ILE B 1 231 ? -5.32 -39.75 4.723 1 98.38 231 ILE B O 1
ATOM 6643 N N . SER B 1 232 ? -5.012 -41.094 6.445 1 98.06 232 SER B N 1
ATOM 6644 C CA . SER B 1 232 ? -5.383 -42.344 5.75 1 98.06 232 SER B CA 1
ATOM 6645 C C . SER B 1 232 ? -6.859 -42.312 5.367 1 98.06 232 SER B C 1
ATOM 6647 O O . SER B 1 232 ? -7.293 -43.125 4.535 1 98.06 232 SER B O 1
ATOM 6649 N N . GLN B 1 233 ? -7.59 -41.438 5.973 1 98.38 233 GLN B N 1
ATOM 6650 C CA . GLN B 1 233 ? -9.023 -41.375 5.695 1 98.38 233 GLN B CA 1
ATOM 6651 C C . GLN B 1 233 ? -9.305 -40.469 4.5 1 98.38 233 GLN B C 1
ATOM 6653 O O . GLN B 1 233 ? -10.445 -40.375 4.039 1 98.38 233 GLN B O 1
ATOM 6658 N N . ILE B 1 234 ? -8.328 -39.812 4.008 1 98.69 234 ILE B N 1
ATOM 6659 C CA . ILE B 1 234 ? -8.453 -38.938 2.846 1 98.69 234 ILE B CA 1
ATOM 6660 C C . ILE B 1 234 ? -7.965 -39.656 1.598 1 98.69 234 ILE B C 1
ATOM 6662 O O . ILE B 1 234 ? -6.801 -40.062 1.527 1 98.69 234 ILE B O 1
ATOM 6666 N N . LEU B 1 235 ? -8.789 -39.781 0.639 1 98.19 235 LEU B N 1
ATOM 6667 C CA . LEU B 1 235 ? -8.516 -40.562 -0.547 1 98.19 235 LEU B CA 1
ATOM 6668 C C . LEU B 1 235 ? -7.188 -40.188 -1.181 1 98.19 235 LEU B C 1
ATOM 6670 O O . LEU B 1 235 ? -7 -39.031 -1.561 1 98.19 235 LEU B O 1
ATOM 6674 N N . SER B 1 236 ? -6.219 -41.094 -1.296 1 97.75 236 SER B N 1
ATOM 6675 C CA . SER B 1 236 ? -4.941 -41.062 -2.002 1 97.75 236 SER B CA 1
ATOM 6676 C C . SER B 1 236 ? -4.059 -39.938 -1.472 1 97.75 236 SER B C 1
ATOM 6678 O O . SER B 1 236 ? -3.131 -39.5 -2.152 1 97.75 236 SER B O 1
ATOM 6680 N N . ALA B 1 237 ? -4.426 -39.312 -0.297 1 98.38 237 ALA B N 1
ATOM 6681 C CA . ALA B 1 237 ? -3.562 -38.312 0.339 1 98.38 237 ALA B CA 1
ATOM 6682 C C . ALA B 1 237 ? -2.277 -38.969 0.854 1 98.38 237 ALA B C 1
ATOM 6684 O O . ALA B 1 237 ? -2.297 -40.094 1.348 1 98.38 237 ALA B O 1
ATOM 6685 N N . GLN B 1 238 ? -1.179 -38.25 0.74 1 97.69 238 GLN B N 1
ATOM 6686 C CA . GLN B 1 238 ? 0.12 -38.812 1.104 1 97.69 238 GLN B CA 1
ATOM 6687 C C . GLN B 1 238 ? 0.701 -38.094 2.322 1 97.69 238 GLN B C 1
ATOM 6689 O O . GLN B 1 238 ? 1.433 -38.719 3.109 1 97.69 238 GLN B O 1
ATOM 6694 N N . SER B 1 239 ? 0.455 -36.844 2.457 1 97.56 239 SER B N 1
ATOM 6695 C CA . SER B 1 239 ? 0.988 -36.062 3.586 1 97.56 239 SER B CA 1
ATOM 6696 C C . SER B 1 239 ? 0.131 -34.844 3.883 1 97.56 239 SER B C 1
ATOM 6698 O O . SER B 1 239 ? -0.645 -34.406 3.033 1 97.56 239 SER B O 1
ATOM 6700 N N . ALA B 1 240 ? 0.159 -34.344 5.086 1 98.44 240 ALA B N 1
ATOM 6701 C CA . ALA B 1 240 ? -0.421 -33.094 5.547 1 98.44 240 ALA B CA 1
ATOM 6702 C C . ALA B 1 240 ? 0.578 -32.312 6.391 1 98.44 240 ALA B C 1
ATOM 6704 O O . ALA B 1 240 ? 1.29 -32.875 7.219 1 98.44 240 ALA B O 1
ATOM 6705 N N . GLU B 1 241 ? 0.719 -31.047 6.152 1 98.12 241 GLU B N 1
ATOM 6706 C CA . GLU B 1 241 ? 1.659 -30.219 6.898 1 98.12 241 GLU B CA 1
ATOM 6707 C C . GLU B 1 241 ? 1.149 -28.781 7.027 1 98.12 241 GLU B C 1
ATOM 6709 O O . GLU B 1 241 ? 0.277 -28.359 6.266 1 9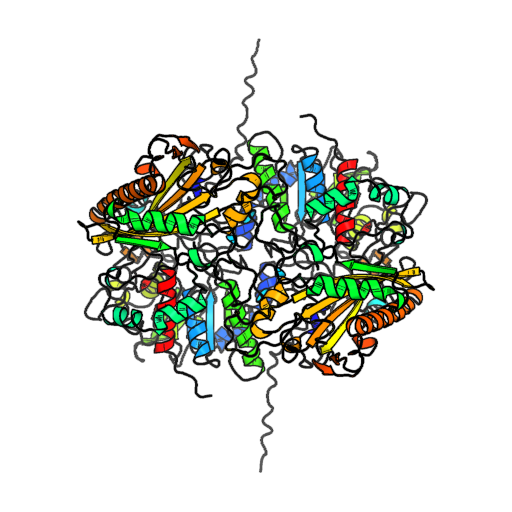8.12 241 GLU B O 1
ATOM 6714 N N . PRO B 1 242 ? 1.621 -28.016 8.094 1 98.38 242 PRO B N 1
ATOM 6715 C CA . PRO B 1 242 ? 1.385 -26.562 8.039 1 98.38 242 PRO B CA 1
ATOM 6716 C C . PRO B 1 242 ? 1.93 -25.922 6.766 1 98.38 242 PRO B C 1
ATOM 6718 O O . PRO B 1 242 ? 3.066 -26.188 6.375 1 98.38 242 PRO B O 1
ATOM 6721 N N . ALA B 1 243 ? 1.146 -25.156 6.129 1 97.88 243 ALA B N 1
ATOM 6722 C CA . ALA B 1 243 ? 1.504 -24.625 4.816 1 97.88 243 ALA B CA 1
ATOM 6723 C C . ALA B 1 243 ? 2.688 -23.672 4.918 1 97.88 243 ALA B C 1
ATOM 6725 O O . ALA B 1 243 ? 2.715 -22.797 5.785 1 97.88 243 ALA B O 1
ATOM 6726 N N . PRO B 1 244 ? 3.756 -23.859 4.09 1 97.94 244 PRO B N 1
ATOM 6727 C CA . PRO B 1 244 ? 4.754 -22.797 3.932 1 97.94 244 PRO B CA 1
ATOM 6728 C C . PRO B 1 244 ? 4.223 -21.594 3.152 1 97.94 244 PRO B C 1
ATOM 6730 O O . PRO B 1 244 ? 3.713 -21.75 2.039 1 97.94 244 PRO B O 1
ATOM 6733 N N . LEU B 1 245 ? 4.301 -20.391 3.742 1 97.62 245 LEU B N 1
ATOM 6734 C CA . LEU B 1 245 ? 3.711 -19.188 3.17 1 97.62 245 LEU B CA 1
ATOM 6735 C C . LEU B 1 245 ? 4.742 -18.062 3.076 1 97.62 245 LEU B C 1
ATOM 6737 O O . LEU B 1 245 ? 5.59 -17.922 3.959 1 97.62 245 LEU B O 1
ATOM 6741 N N . ALA B 1 246 ? 4.711 -17.281 1.971 1 97.81 246 ALA B N 1
ATOM 6742 C CA . ALA B 1 246 ? 5.562 -16.094 1.825 1 97.81 246 ALA B CA 1
ATOM 6743 C C . ALA B 1 246 ? 4.961 -14.898 2.551 1 97.81 246 ALA B C 1
ATOM 6745 O O . ALA B 1 246 ? 4.613 -13.898 1.921 1 97.81 246 ALA B O 1
ATOM 6746 N N . VAL B 1 247 ? 4.855 -14.961 3.889 1 96.06 247 VAL B N 1
ATOM 6747 C CA . VAL B 1 247 ? 4.176 -13.938 4.68 1 96.06 247 VAL B CA 1
ATOM 6748 C C . VAL B 1 247 ? 5.039 -13.555 5.879 1 96.06 247 VAL B C 1
ATOM 6750 O O . VAL B 1 247 ? 4.629 -12.75 6.715 1 96.06 247 VAL B O 1
ATOM 6753 N N . GLY B 1 248 ? 6.211 -14.133 5.992 1 90 248 GLY B N 1
ATOM 6754 C CA . GLY B 1 248 ? 7.02 -14 7.195 1 90 248 GLY B CA 1
ATOM 6755 C C . GLY B 1 248 ? 7.559 -12.594 7.395 1 90 248 GLY B C 1
ATOM 6756 O O . GLY B 1 248 ? 7.457 -11.75 6.496 1 90 248 GLY B O 1
ATOM 6757 N N . ARG B 1 249 ? 8.125 -12.445 8.547 1 87.75 249 ARG B N 1
ATOM 6758 C CA . ARG B 1 249 ? 8.711 -11.172 8.93 1 87.75 249 ARG B CA 1
ATOM 6759 C C . ARG B 1 249 ? 9.867 -10.789 8.008 1 87.75 249 ARG B C 1
ATOM 6761 O O . ARG B 1 249 ? 10.641 -11.656 7.59 1 87.75 249 ARG B O 1
ATOM 6768 N N . ARG B 1 250 ? 10 -9.516 7.863 1 84.81 250 ARG B N 1
ATOM 6769 C CA . ARG B 1 250 ? 11.078 -9.031 7.012 1 84.81 250 ARG B CA 1
ATOM 6770 C C . ARG B 1 250 ? 12.414 -9.047 7.75 1 84.81 250 ARG B C 1
ATOM 6772 O O . ARG B 1 250 ? 13.469 -9.18 7.129 1 84.81 250 ARG B O 1
ATOM 6779 N N . THR B 1 251 ? 12.367 -8.844 9.078 1 86.5 251 THR B N 1
ATOM 6780 C CA . THR B 1 251 ? 13.531 -8.93 9.945 1 86.5 251 THR B CA 1
ATOM 6781 C C . THR B 1 251 ? 13.234 -9.773 11.18 1 86.5 251 THR B C 1
ATOM 6783 O O . THR B 1 251 ? 12.07 -9.953 11.555 1 86.5 251 THR B O 1
ATOM 6786 N N . PRO B 1 252 ? 14.227 -10.297 11.828 1 85.06 252 PRO B N 1
ATOM 6787 C CA . PRO B 1 252 ? 14.016 -11.203 12.953 1 85.06 252 PRO B CA 1
ATOM 6788 C C . PRO B 1 252 ? 13.242 -10.562 14.102 1 85.06 252 PRO B C 1
ATOM 6790 O O . PRO B 1 252 ? 12.547 -11.25 14.852 1 85.06 252 PRO B O 1
ATOM 6793 N N . THR B 1 253 ? 13.312 -9.219 14.18 1 85.94 253 THR B N 1
ATOM 6794 C CA . THR B 1 253 ? 12.711 -8.57 15.336 1 85.94 253 THR B CA 1
ATOM 6795 C C . THR B 1 253 ? 11.5 -7.742 14.922 1 85.94 253 THR B C 1
ATOM 6797 O O . THR B 1 253 ? 10.969 -6.973 15.727 1 85.94 253 THR B O 1
ATOM 6800 N N . SER B 1 254 ? 11.094 -7.914 13.703 1 86.44 254 SER B N 1
ATOM 6801 C CA . SER B 1 254 ? 9.969 -7.117 13.219 1 86.44 254 SER B CA 1
ATOM 6802 C C . SER B 1 254 ? 8.703 -7.418 14.016 1 86.44 254 SER B C 1
ATOM 6804 O O . SER B 1 254 ? 8.438 -8.57 14.367 1 86.44 254 SER B O 1
ATOM 6806 N N . THR B 1 255 ? 7.863 -6.406 14.211 1 85.38 255 THR B N 1
ATOM 6807 C CA . THR B 1 255 ? 6.59 -6.57 14.898 1 85.38 255 THR B CA 1
ATOM 6808 C C . THR B 1 255 ? 5.469 -6.863 13.906 1 85.38 255 THR B C 1
ATOM 6810 O O . THR B 1 255 ? 4.367 -7.246 14.305 1 85.38 255 THR B O 1
ATOM 6813 N N . LEU B 1 256 ? 5.723 -6.625 12.703 1 87.12 256 LEU B N 1
ATOM 6814 C CA . LEU B 1 256 ? 4.785 -7.055 11.672 1 87.12 256 LEU B CA 1
ATOM 6815 C C . LEU B 1 256 ? 4.977 -8.531 11.344 1 87.12 256 LEU B C 1
ATOM 6817 O O . LEU B 1 256 ? 5.797 -8.883 10.492 1 87.12 256 LEU B O 1
ATOM 6821 N N . LEU B 1 257 ? 4.141 -9.344 11.93 1 88.25 257 LEU B N 1
ATOM 6822 C CA . LEU B 1 257 ? 4.367 -10.789 11.938 1 88.25 257 LEU B CA 1
ATOM 6823 C C . LEU B 1 257 ? 3.795 -11.438 10.68 1 88.25 257 LEU B C 1
ATOM 6825 O O . LEU B 1 257 ? 4.172 -12.562 10.336 1 88.25 257 LEU B O 1
ATOM 6829 N N . PHE B 1 258 ? 2.816 -10.836 10.055 1 91.06 258 PHE B N 1
ATOM 6830 C CA . PHE B 1 258 ? 2.223 -11.305 8.812 1 91.06 258 PHE B CA 1
ATOM 6831 C C . PHE B 1 258 ? 2.252 -10.211 7.75 1 91.06 258 PHE B C 1
ATOM 6833 O O . PHE B 1 258 ? 1.635 -9.156 7.918 1 91.06 258 PHE B O 1
ATOM 6840 N N . ASN B 1 259 ? 2.984 -10.414 6.75 1 93.44 259 ASN B N 1
ATOM 6841 C CA . ASN B 1 259 ? 3.135 -9.484 5.633 1 93.44 259 ASN B CA 1
ATOM 6842 C C . ASN B 1 259 ? 3.295 -10.227 4.309 1 93.44 259 ASN B C 1
ATOM 6844 O O . ASN B 1 259 ? 4.371 -10.734 4.004 1 93.44 259 ASN B O 1
ATOM 6848 N N . LYS B 1 260 ? 2.281 -10.188 3.451 1 95.25 260 LYS B N 1
ATOM 6849 C CA . LYS B 1 260 ? 2.316 -10.93 2.195 1 95.25 260 LYS B CA 1
ATOM 6850 C C . LYS B 1 260 ? 3.389 -10.375 1.259 1 95.25 260 LYS B C 1
ATOM 6852 O O . LYS B 1 260 ? 3.49 -9.156 1.074 1 95.25 260 LYS B O 1
ATOM 6857 N N . PHE B 1 261 ? 4.109 -11.258 0.721 1 97.12 261 PHE B N 1
ATOM 6858 C CA . PHE B 1 261 ? 5.25 -10.875 -0.1 1 97.12 261 PHE B CA 1
ATOM 6859 C C . PHE B 1 261 ? 4.789 -10.367 -1.463 1 97.12 261 PHE B C 1
ATOM 6861 O O . PHE B 1 261 ? 3.879 -10.938 -2.066 1 97.12 261 PHE B O 1
ATOM 6868 N N . ALA B 1 262 ? 5.367 -9.305 -1.957 1 97 262 ALA B N 1
ATOM 6869 C CA . ALA B 1 262 ? 5.273 -8.82 -3.332 1 97 262 ALA B CA 1
ATOM 6870 C C . ALA B 1 262 ? 6.609 -8.266 -3.811 1 97 262 ALA B C 1
ATOM 6872 O O . ALA B 1 262 ? 7.449 -7.859 -3 1 97 262 ALA B O 1
ATOM 6873 N N . VAL B 1 263 ? 6.82 -8.211 -5.078 1 98.25 263 VAL B N 1
ATOM 6874 C CA . VAL B 1 263 ? 8.133 -7.977 -5.668 1 98.25 263 VAL B CA 1
ATOM 6875 C C . VAL B 1 263 ? 8.469 -6.488 -5.613 1 98.25 263 VAL B C 1
ATOM 6877 O O . VAL B 1 263 ? 9.641 -6.113 -5.527 1 98.25 263 VAL B O 1
ATOM 6880 N N . GLN B 1 264 ? 7.504 -5.57 -5.645 1 96.56 264 GLN B N 1
ATOM 6881 C CA . GLN B 1 264 ? 7.734 -4.141 -5.832 1 96.56 264 GLN B CA 1
ATOM 6882 C C . GLN B 1 264 ? 8.68 -3.592 -4.766 1 96.56 264 GLN B C 1
ATOM 6884 O O . GLN B 1 264 ? 9.695 -2.971 -5.086 1 96.56 264 GLN B O 1
ATOM 6889 N N . GLY B 1 265 ? 8.344 -3.848 -3.52 1 95.38 265 GLY B N 1
ATOM 6890 C CA . GLY B 1 265 ? 9.148 -3.352 -2.416 1 95.38 265 GLY B CA 1
ATOM 6891 C C . GLY B 1 265 ? 10.586 -3.842 -2.461 1 95.38 265 GLY B C 1
ATOM 6892 O O . GLY B 1 265 ? 11.516 -3.039 -2.543 1 95.38 265 GLY B O 1
ATOM 6893 N N . PRO B 1 266 ? 10.789 -5.113 -2.48 1 97.06 266 PRO B N 1
ATOM 6894 C CA . PRO B 1 266 ? 12.133 -5.684 -2.494 1 97.06 266 PRO B CA 1
ATOM 6895 C C . PRO B 1 266 ? 12.945 -5.258 -3.717 1 97.06 266 PRO B C 1
ATOM 6897 O O . PRO B 1 266 ? 14.141 -4.984 -3.604 1 97.06 266 PRO B O 1
ATOM 6900 N N . LEU B 1 267 ? 12.344 -5.227 -4.887 1 98.31 267 LEU B N 1
ATOM 6901 C CA . LEU B 1 267 ? 13.07 -4.844 -6.094 1 98.31 267 LEU B CA 1
ATOM 6902 C C . LEU B 1 267 ? 13.5 -3.385 -6.027 1 98.31 267 LEU B C 1
ATOM 6904 O O . LEU B 1 267 ? 14.625 -3.047 -6.422 1 98.31 267 LEU B O 1
ATOM 6908 N N . LEU B 1 268 ? 12.664 -2.512 -5.547 1 96.94 268 LEU B N 1
ATOM 6909 C CA . LEU B 1 268 ? 13.008 -1.1 -5.426 1 96.94 268 LEU B CA 1
ATOM 6910 C C . LEU B 1 268 ? 14.016 -0.881 -4.305 1 96.94 268 LEU B C 1
ATOM 6912 O O . LEU B 1 268 ? 14.828 0.048 -4.359 1 96.94 268 LEU B O 1
ATOM 6916 N N . THR B 1 269 ? 13.945 -1.701 -3.264 1 95 269 THR B N 1
ATOM 6917 C CA . THR B 1 269 ? 14.992 -1.676 -2.24 1 95 269 THR B CA 1
ATOM 6918 C C . THR B 1 269 ? 16.359 -1.979 -2.85 1 95 269 THR B C 1
ATOM 6920 O O . THR B 1 269 ? 17.344 -1.317 -2.529 1 95 269 THR B O 1
ATOM 6923 N N . LEU B 1 270 ? 16.375 -2.992 -3.674 1 97.56 270 LEU B N 1
ATOM 6924 C CA . LEU B 1 270 ? 17.609 -3.344 -4.379 1 97.56 270 LEU B CA 1
ATOM 6925 C C . LEU B 1 270 ? 18.062 -2.203 -5.281 1 97.56 270 LEU B C 1
ATOM 6927 O O . LEU B 1 270 ? 19.266 -1.923 -5.375 1 97.56 270 LEU B O 1
ATOM 6931 N N . HIS B 1 271 ? 17.125 -1.583 -5.98 1 97.69 271 HIS B N 1
ATOM 6932 C CA . HIS B 1 271 ? 17.406 -0.415 -6.805 1 97.69 271 HIS B CA 1
ATOM 6933 C C . HIS B 1 271 ? 18.078 0.684 -5.996 1 97.69 271 HIS B C 1
ATOM 6935 O O . HIS B 1 271 ? 19.109 1.231 -6.418 1 97.69 271 HIS B O 1
ATOM 6941 N N . ASN B 1 272 ? 17.547 0.994 -4.844 1 93.56 272 ASN B N 1
ATOM 6942 C CA . ASN B 1 272 ? 18.109 2.016 -3.969 1 93.56 272 ASN B CA 1
ATOM 6943 C C . ASN B 1 272 ? 19.516 1.64 -3.502 1 93.56 272 ASN B C 1
ATOM 6945 O O . ASN B 1 272 ? 20.422 2.482 -3.482 1 93.56 272 ASN B O 1
ATOM 6949 N N . LYS B 1 273 ? 19.656 0.451 -3.078 1 94.56 273 LYS B N 1
ATOM 6950 C CA . LYS B 1 273 ? 20.953 -0.033 -2.623 1 94.56 273 LYS B CA 1
ATOM 6951 C C . LYS B 1 273 ? 22 0.122 -3.715 1 94.56 273 LYS B C 1
ATOM 6953 O O . LYS B 1 273 ? 23.109 0.604 -3.453 1 94.56 273 LYS B O 1
ATOM 6958 N N . GLN B 1 274 ? 21.688 -0.304 -4.922 1 97.38 274 GLN B N 1
ATOM 6959 C CA . GLN B 1 274 ? 22.641 -0.241 -6.031 1 97.38 274 GLN B CA 1
ATOM 6960 C C . GLN B 1 274 ? 22.969 1.205 -6.387 1 97.38 274 GLN B C 1
ATOM 6962 O O . GLN B 1 274 ? 24.094 1.507 -6.777 1 97.38 274 GLN B O 1
ATOM 6967 N N . ASN B 1 275 ? 21.984 2.047 -6.27 1 94.19 275 ASN B N 1
ATOM 6968 C CA . ASN B 1 275 ? 22.266 3.463 -6.484 1 94.19 275 ASN B CA 1
ATOM 6969 C C . ASN B 1 275 ? 23.266 4 -5.461 1 94.19 275 ASN B C 1
ATOM 6971 O O . ASN B 1 275 ? 24.172 4.762 -5.812 1 94.19 275 ASN B O 1
ATOM 6975 N N . GLN B 1 276 ? 23.078 3.656 -4.266 1 92 276 GLN B N 1
ATOM 6976 C CA . GLN B 1 276 ? 24 4.07 -3.217 1 92 276 GLN B CA 1
ATOM 6977 C C . GLN B 1 276 ? 25.406 3.523 -3.475 1 92 276 GLN B C 1
ATOM 6979 O O . GLN B 1 276 ? 26.391 4.242 -3.316 1 92 276 GLN B O 1
ATOM 6984 N N . LEU B 1 277 ? 25.516 2.27 -3.869 1 96 277 LEU B N 1
ATOM 6985 C CA . LEU B 1 277 ? 26.797 1.656 -4.18 1 96 277 LEU B CA 1
ATOM 6986 C C . LEU B 1 277 ? 27.453 2.354 -5.363 1 96 277 LEU B C 1
ATOM 6988 O O . LEU B 1 277 ? 28.672 2.588 -5.352 1 96 277 LEU B O 1
ATOM 6992 N N . ALA B 1 278 ? 26.656 2.639 -6.32 1 96.62 278 ALA B N 1
ATOM 6993 C CA . ALA B 1 278 ? 27.188 3.33 -7.492 1 96.62 278 ALA B CA 1
ATOM 6994 C C . ALA B 1 278 ? 27.766 4.695 -7.113 1 96.62 278 ALA B C 1
ATOM 6996 O O . ALA B 1 278 ? 28.828 5.09 -7.598 1 96.62 278 ALA B O 1
ATOM 6997 N N . ASN B 1 279 ? 27.062 5.391 -6.25 1 93.06 279 ASN B N 1
ATOM 6998 C CA . ASN B 1 279 ? 27.469 6.715 -5.809 1 93.06 279 ASN B CA 1
ATOM 6999 C C . ASN B 1 279 ? 28.797 6.664 -5.047 1 93.06 279 ASN B C 1
ATOM 7001 O O . ASN B 1 279 ? 29.547 7.641 -5.027 1 93.06 279 ASN B O 1
ATOM 7005 N N . THR B 1 280 ? 29.141 5.586 -4.457 1 93.88 280 THR B N 1
ATOM 7006 C CA . THR B 1 280 ? 30.359 5.449 -3.682 1 93.88 280 THR B CA 1
ATOM 7007 C C . THR B 1 280 ? 31.406 4.66 -4.461 1 93.88 280 THR B C 1
ATOM 7009 O O . THR B 1 280 ? 32.438 4.25 -3.898 1 93.88 280 THR B O 1
ATOM 7012 N N . GLY B 1 281 ? 31.172 4.352 -5.703 1 95.06 281 GLY B N 1
ATOM 7013 C CA . GLY B 1 281 ? 32.125 3.658 -6.57 1 95.06 281 GLY B CA 1
ATOM 7014 C C . GLY B 1 281 ? 32.25 2.182 -6.246 1 95.06 281 GLY B C 1
ATOM 7015 O O . GLY B 1 281 ? 33.25 1.553 -6.59 1 95.06 281 GLY B O 1
ATOM 7016 N N . LYS B 1 282 ? 31.234 1.618 -5.602 1 96.56 282 LYS B N 1
ATOM 7017 C CA . LYS B 1 282 ? 31.344 0.234 -5.145 1 96.56 282 LYS B CA 1
ATOM 7018 C C . LYS B 1 282 ? 30.391 -0.669 -5.922 1 96.56 282 LYS B C 1
ATOM 7020 O O . LYS B 1 282 ? 30.234 -1.847 -5.594 1 96.56 282 LYS B O 1
ATOM 7025 N N . GLY B 1 283 ? 29.766 -0.195 -6.957 1 97.44 283 GLY B N 1
ATOM 7026 C CA . GLY B 1 283 ? 28.828 -0.952 -7.773 1 97.44 283 GLY B CA 1
ATOM 7027 C C . GLY B 1 283 ? 28.25 -0.145 -8.914 1 97.44 283 GLY B C 1
ATOM 7028 O O . GLY B 1 283 ? 28.672 0.985 -9.164 1 97.44 283 GLY B O 1
ATOM 7029 N N . SER B 1 284 ? 27.344 -0.752 -9.672 1 97.44 284 SER B N 1
ATOM 7030 C CA . SER B 1 284 ? 26.609 -0.103 -10.75 1 97.44 284 SER B CA 1
ATOM 7031 C C . SER B 1 284 ? 25.141 0.111 -10.383 1 97.44 284 SER B C 1
ATOM 7033 O O . SER B 1 284 ? 24.594 -0.628 -9.562 1 97.44 284 SER B O 1
ATOM 7035 N N . PRO B 1 285 ? 24.516 1.138 -10.938 1 97.56 285 PRO B N 1
ATOM 7036 C CA . PRO B 1 285 ? 23.078 1.29 -10.688 1 97.56 285 PRO B CA 1
ATOM 7037 C C . PRO B 1 285 ? 22.25 0.178 -11.328 1 97.56 285 PRO B C 1
ATOM 7039 O O . PRO B 1 285 ? 22.672 -0.403 -12.336 1 97.56 285 PRO B O 1
ATOM 7042 N N . LEU B 1 286 ? 21.188 -0.158 -10.703 1 98.56 286 LEU B N 1
ATOM 7043 C CA . LEU B 1 286 ? 20.172 -1.01 -11.312 1 98.56 286 LEU B CA 1
ATOM 7044 C C . LEU B 1 286 ? 19.156 -0.176 -12.094 1 98.56 286 LEU B C 1
ATOM 7046 O O . LEU B 1 286 ? 18.516 0.704 -11.531 1 98.56 286 LEU B O 1
ATOM 7050 N N . LEU B 1 287 ? 19.078 -0.417 -13.391 1 98.38 287 LEU B N 1
ATOM 7051 C CA . LEU B 1 287 ? 18.188 0.376 -14.227 1 98.38 287 LEU B CA 1
ATOM 7052 C C . LEU B 1 287 ? 16.891 -0.383 -14.508 1 98.38 287 LEU B C 1
ATOM 7054 O O . LEU B 1 287 ? 16.922 -1.595 -14.734 1 98.38 287 LEU B O 1
ATOM 7058 N N . ILE B 1 288 ? 15.773 0.267 -14.391 1 98.62 288 ILE B N 1
ATOM 7059 C CA . ILE B 1 288 ? 14.453 -0.308 -14.641 1 98.62 288 ILE B CA 1
ATOM 7060 C C . ILE B 1 288 ? 13.688 0.57 -15.625 1 98.62 288 ILE B C 1
ATOM 7062 O O . ILE B 1 288 ? 13.469 1.758 -15.367 1 98.62 288 ILE B O 1
ATOM 7066 N N . ALA B 1 289 ? 13.281 0.026 -16.734 1 98 289 ALA B N 1
ATOM 7067 C CA . ALA B 1 289 ? 12.461 0.716 -17.734 1 98 289 ALA B CA 1
ATOM 7068 C C . ALA B 1 289 ? 11.039 0.148 -17.766 1 98 289 ALA B C 1
ATOM 7070 O O . ALA B 1 289 ? 10.859 -1.064 -17.891 1 98 289 ALA B O 1
ATOM 7071 N N . THR B 1 290 ? 10.055 1.009 -17.625 1 95.81 290 THR B N 1
ATOM 7072 C CA . THR B 1 290 ? 8.656 0.604 -17.719 1 95.81 290 THR B CA 1
ATOM 7073 C C . THR B 1 290 ? 8.07 0.974 -19.078 1 95.81 290 THR B C 1
ATOM 7075 O O . THR B 1 290 ? 8.68 1.732 -19.828 1 95.81 290 THR B O 1
ATOM 7078 N N . ASN B 1 291 ? 6.926 0.338 -19.391 1 94.12 291 ASN B N 1
ATOM 7079 C CA . ASN B 1 291 ? 6.227 0.557 -20.656 1 94.12 291 ASN B CA 1
ATOM 7080 C C . ASN B 1 291 ? 7.094 0.174 -21.844 1 94.12 291 ASN B C 1
ATOM 7082 O O . ASN B 1 291 ? 7.109 0.877 -22.859 1 94.12 291 ASN B O 1
ATOM 7086 N N . VAL B 1 292 ? 7.895 -0.831 -21.703 1 96.56 292 VAL B N 1
ATOM 7087 C CA . VAL B 1 292 ? 8.719 -1.377 -22.781 1 96.56 292 VAL B CA 1
ATOM 7088 C C . VAL B 1 292 ? 8.32 -2.824 -23.047 1 96.56 292 VAL B C 1
ATOM 7090 O O . VAL B 1 292 ? 8.547 -3.707 -22.219 1 96.56 292 VAL B O 1
ATOM 7093 N N . THR B 1 293 ? 7.758 -3.07 -24.172 1 96.69 293 THR B N 1
ATOM 7094 C CA . THR B 1 293 ? 7.375 -4.422 -24.562 1 96.69 293 THR B CA 1
ATOM 7095 C C . THR B 1 293 ? 8.414 -5.023 -25.5 1 96.69 293 THR B C 1
ATOM 7097 O O . THR B 1 293 ? 8.727 -4.445 -26.547 1 96.69 293 THR B O 1
ATOM 7100 N N . VAL B 1 294 ? 8.961 -6.117 -25.156 1 97.94 294 VAL B N 1
ATOM 7101 C CA . VAL B 1 294 ? 9.898 -6.84 -26.016 1 97.94 294 VAL B CA 1
ATOM 7102 C C . VAL B 1 294 ? 9.133 -7.668 -27.047 1 97.94 294 VAL B C 1
ATOM 7104 O O . VAL B 1 294 ? 8.219 -8.422 -26.688 1 97.94 294 VAL B O 1
ATOM 7107 N N . GLU B 1 295 ? 9.555 -7.559 -28.266 1 97.25 295 GLU B N 1
ATOM 7108 C CA . GLU B 1 295 ? 8.844 -8.219 -29.359 1 97.25 295 GLU B CA 1
ATOM 7109 C C . GLU B 1 295 ? 9.617 -9.438 -29.859 1 97.25 295 GLU B C 1
ATOM 7111 O O . GLU B 1 295 ? 9.047 -10.523 -30 1 97.25 295 GLU B O 1
ATOM 7116 N N . ARG B 1 296 ? 10.836 -9.281 -30.172 1 97.38 296 ARG B N 1
ATOM 7117 C CA . ARG B 1 296 ? 11.727 -10.312 -30.703 1 97.38 296 ARG B CA 1
ATOM 7118 C C . ARG B 1 296 ? 13.18 -9.859 -30.656 1 97.38 296 ARG B C 1
ATOM 7120 O O . ARG B 1 296 ? 13.469 -8.719 -30.297 1 97.38 296 ARG B O 1
ATOM 7127 N N . PHE B 1 297 ? 14.117 -10.781 -30.984 1 97.19 297 PHE B N 1
ATOM 7128 C CA . PHE B 1 297 ? 15.523 -10.422 -31.094 1 97.19 297 PHE B CA 1
ATOM 7129 C C . PHE B 1 297 ? 16.141 -10.984 -32.375 1 97.19 297 PHE B C 1
ATOM 7131 O O . PHE B 1 297 ? 15.562 -11.875 -33 1 97.19 297 PHE B O 1
ATOM 7138 N N . PHE B 1 298 ? 17.266 -10.352 -32.781 1 94.88 298 PHE B N 1
ATOM 7139 C CA . PHE B 1 298 ? 18.047 -10.805 -33.938 1 94.88 298 PHE B CA 1
ATOM 7140 C C . PHE B 1 298 ? 19.391 -11.359 -33.469 1 94.88 298 PHE B C 1
ATOM 7142 O O . PHE B 1 298 ? 20.156 -10.688 -32.781 1 94.88 298 PHE B O 1
ATOM 7149 N N . ALA B 1 299 ? 19.562 -12.609 -33.844 1 93.31 299 ALA B N 1
ATOM 7150 C CA . ALA B 1 299 ? 20.828 -13.289 -33.531 1 93.31 299 ALA B CA 1
ATOM 7151 C C . ALA B 1 299 ? 21.75 -13.32 -34.75 1 93.31 299 ALA B C 1
ATOM 7153 O O . ALA B 1 299 ? 21.281 -13.414 -35.875 1 93.31 299 ALA B O 1
ATOM 7154 N N . ASP B 1 300 ? 23.047 -13.242 -34.5 1 92.06 300 ASP B N 1
ATOM 7155 C CA . ASP B 1 300 ? 24.062 -13.258 -35.531 1 92.06 300 ASP B CA 1
ATOM 7156 C C . ASP B 1 300 ? 24.609 -14.672 -35.75 1 92.06 300 ASP B C 1
ATOM 7158 O O . ASP B 1 300 ? 25.406 -15.164 -34.969 1 92.06 300 ASP B O 1
ATOM 7162 N N . GLU B 1 301 ? 24.297 -15.266 -36.812 1 87.88 301 GLU B N 1
ATOM 7163 C CA . GLU B 1 301 ? 24.688 -16.641 -37.125 1 87.88 301 GLU B CA 1
ATOM 7164 C C . GLU B 1 301 ? 26.203 -16.766 -37.219 1 87.88 301 GLU B C 1
ATOM 7166 O O . GLU B 1 301 ? 26.75 -17.828 -36.906 1 87.88 301 GLU B O 1
ATOM 7171 N N . GLU B 1 302 ? 26.828 -15.758 -37.625 1 88.25 302 GLU B N 1
ATOM 7172 C CA . GLU B 1 302 ? 28.281 -15.781 -37.812 1 88.25 302 GLU B CA 1
ATOM 7173 C C . GLU B 1 302 ? 29.016 -15.68 -36.5 1 88.25 302 GLU B C 1
ATOM 7175 O O . GLU B 1 302 ? 30.219 -15.969 -36.406 1 88.25 302 GLU B O 1
ATOM 7180 N N . ASN B 1 303 ? 28.391 -15.312 -35.562 1 88.44 303 ASN B N 1
ATOM 7181 C CA . ASN B 1 303 ? 28.969 -15.188 -34.219 1 88.44 303 ASN B CA 1
ATOM 7182 C C . ASN B 1 303 ? 28.234 -16.062 -33.219 1 88.44 303 ASN B C 1
ATOM 7184 O O . ASN B 1 303 ? 27.734 -15.562 -32.219 1 88.44 303 ASN B O 1
ATOM 7188 N N . ASP B 1 304 ? 28.141 -17.312 -33.5 1 87.25 304 ASP B N 1
ATOM 7189 C CA . ASP B 1 304 ? 27.562 -18.344 -32.656 1 87.25 304 ASP B CA 1
ATOM 7190 C C . ASP B 1 304 ? 26.141 -17.984 -32.219 1 87.25 304 ASP B C 1
ATOM 7192 O O . ASP B 1 304 ? 25.75 -18.172 -31.078 1 87.25 304 ASP B O 1
ATOM 7196 N N . ASN B 1 305 ? 25.406 -17.203 -33.094 1 91.69 305 ASN B N 1
ATOM 7197 C CA . ASN B 1 305 ? 24.016 -16.812 -32.875 1 91.69 305 ASN B CA 1
ATOM 7198 C C . ASN B 1 305 ? 23.859 -15.93 -31.641 1 91.69 305 ASN B C 1
ATOM 7200 O O . ASN B 1 305 ? 22.922 -16.109 -30.859 1 91.69 305 ASN B O 1
ATOM 7204 N N . ALA B 1 306 ? 24.797 -15.078 -31.453 1 94.5 306 ALA B N 1
ATOM 7205 C CA . ALA B 1 306 ? 24.688 -14.094 -30.391 1 94.5 306 ALA B CA 1
ATOM 7206 C C . ALA B 1 306 ? 23.656 -13.023 -30.719 1 94.5 306 ALA B C 1
ATOM 7208 O O . ALA B 1 306 ? 23.562 -12.586 -31.875 1 94.5 306 ALA B O 1
ATOM 7209 N N . VAL B 1 307 ? 22.922 -12.648 -29.734 1 95.81 307 VAL B N 1
ATOM 7210 C CA . VAL B 1 307 ? 21.922 -11.609 -29.938 1 95.81 307 VAL B CA 1
ATOM 7211 C C . VAL B 1 307 ? 22.609 -10.266 -30.156 1 95.81 307 VAL B C 1
ATOM 7213 O O . VAL B 1 307 ? 23.438 -9.852 -29.328 1 95.81 307 VAL B O 1
ATOM 7216 N N . LYS B 1 308 ? 22.188 -9.586 -31.25 1 93.62 308 LYS B N 1
ATOM 7217 C CA . LYS B 1 308 ? 22.781 -8.289 -31.562 1 93.62 308 LYS B CA 1
ATOM 7218 C C . LYS B 1 308 ? 21.766 -7.168 -31.406 1 93.62 308 LYS B C 1
ATOM 7220 O O . LYS B 1 308 ? 22.141 -6.012 -31.188 1 93.62 308 LYS B O 1
ATOM 7225 N N . VAL B 1 309 ? 20.547 -7.559 -31.594 1 96.25 309 VAL B N 1
ATOM 7226 C CA . VAL B 1 309 ? 19.484 -6.559 -31.516 1 96.25 309 VAL B CA 1
ATOM 7227 C C . VAL B 1 309 ? 18.297 -7.121 -30.734 1 96.25 309 VAL B C 1
ATOM 7229 O O . VAL B 1 309 ? 17.859 -8.25 -30.984 1 96.25 309 VAL B O 1
ATOM 7232 N N . LEU B 1 310 ? 17.828 -6.375 -29.781 1 97.62 310 LEU B N 1
ATOM 7233 C CA . LEU B 1 310 ? 16.562 -6.633 -29.094 1 97.62 310 LEU B CA 1
ATOM 7234 C C . LEU B 1 310 ? 15.516 -5.602 -29.5 1 97.62 310 LEU B C 1
ATOM 7236 O O . LEU B 1 310 ? 15.648 -4.414 -29.188 1 97.62 310 LEU B O 1
ATOM 7240 N N . LYS B 1 311 ? 14.461 -6.047 -30.188 1 97.19 311 LYS B N 1
ATOM 7241 C CA . LYS B 1 311 ? 13.391 -5.168 -30.656 1 97.19 311 LYS B CA 1
ATOM 7242 C C . LYS B 1 311 ? 12.352 -4.941 -29.562 1 97.19 311 LYS B C 1
ATOM 7244 O O . LYS B 1 311 ? 11.805 -5.895 -29.016 1 97.19 311 LYS B O 1
ATOM 7249 N N . THR B 1 312 ? 12.117 -3.65 -29.234 1 97.19 312 THR B N 1
ATOM 7250 C CA . THR B 1 312 ? 11.125 -3.301 -28.219 1 97.19 312 THR B CA 1
ATOM 7251 C C . THR B 1 312 ? 10.133 -2.283 -28.781 1 97.19 312 THR B C 1
ATOM 7253 O O . THR B 1 312 ? 10.344 -1.723 -29.844 1 97.19 312 THR B O 1
ATOM 7256 N N . SER B 1 313 ? 9.055 -2.084 -28.125 1 95.5 313 SER B N 1
ATOM 7257 C CA . SER B 1 313 ? 8.023 -1.112 -28.469 1 95.5 313 SER B CA 1
ATOM 7258 C C . SER B 1 313 ? 8.57 0.312 -28.422 1 95.5 313 SER B C 1
ATOM 7260 O O . SER B 1 313 ? 7.973 1.23 -28.984 1 95.5 313 SER B O 1
ATOM 7262 N N . ARG B 1 314 ? 9.703 0.546 -27.75 1 95.81 314 ARG B N 1
ATOM 7263 C CA . ARG B 1 314 ? 10.234 1.893 -27.594 1 95.81 314 ARG B CA 1
ATOM 7264 C C . ARG B 1 314 ? 11.555 2.055 -28.344 1 95.81 314 ARG B C 1
ATOM 7266 O O . ARG B 1 314 ? 12.32 2.984 -28.078 1 95.81 314 ARG B O 1
ATOM 7273 N N . GLY B 1 315 ? 11.844 1.099 -29.25 1 95.38 315 GLY B N 1
ATOM 7274 C CA . GLY B 1 315 ? 13.078 1.173 -30.016 1 95.38 315 GLY B CA 1
ATOM 7275 C C . GLY B 1 315 ? 13.93 -0.082 -29.906 1 95.38 315 GLY B C 1
ATOM 7276 O O . GLY B 1 315 ? 13.547 -1.035 -29.219 1 95.38 315 GLY B O 1
ATOM 7277 N N . ASN B 1 316 ? 15.023 -0.067 -30.656 1 95.69 316 ASN B N 1
ATOM 7278 C CA . ASN B 1 316 ? 15.906 -1.227 -30.719 1 95.69 316 ASN B CA 1
ATOM 7279 C C . ASN B 1 316 ? 17.109 -1.071 -29.797 1 95.69 316 ASN B C 1
ATOM 7281 O O . ASN B 1 316 ? 17.859 -0.093 -29.906 1 95.69 316 ASN B O 1
ATOM 7285 N N . LEU B 1 317 ? 17.266 -1.979 -28.891 1 96.5 317 LEU B N 1
ATOM 7286 C CA . LEU B 1 317 ? 18.516 -2.066 -28.141 1 96.5 317 LEU B CA 1
ATOM 7287 C C . LEU B 1 317 ? 19.562 -2.842 -28.938 1 96.5 317 LEU B C 1
ATOM 7289 O O . LEU B 1 317 ? 19.344 -4 -29.297 1 96.5 317 LEU B O 1
ATOM 7293 N N . CYS B 1 318 ? 20.734 -2.26 -29.141 1 94.56 318 CYS B N 1
ATOM 7294 C CA . CYS B 1 318 ? 21.781 -2.854 -29.969 1 94.56 318 CYS B CA 1
ATOM 7295 C C . CYS B 1 318 ? 22.984 -3.25 -29.125 1 94.56 318 CYS B C 1
ATOM 7297 O O . CYS B 1 318 ? 23.438 -2.48 -28.281 1 94.56 318 CYS B O 1
ATOM 7299 N N . PHE B 1 319 ? 23.453 -4.449 -29.391 1 93.56 319 PHE B N 1
ATOM 7300 C CA . PHE B 1 319 ? 24.594 -5.012 -28.688 1 93.56 319 PHE B CA 1
ATOM 7301 C C . PHE B 1 319 ? 25.641 -5.492 -29.688 1 93.56 319 PHE B C 1
ATOM 7303 O O . PHE B 1 319 ? 25.844 -6.695 -29.859 1 93.56 319 PHE B O 1
ATOM 7310 N N . PRO B 1 320 ? 26.469 -4.637 -30.203 1 90.5 320 PRO B N 1
ATOM 7311 C CA . PRO B 1 320 ? 27.359 -5.008 -31.297 1 90.5 320 PRO B CA 1
ATOM 7312 C C . PRO B 1 320 ? 28.391 -6.066 -30.906 1 90.5 320 PRO B C 1
ATOM 7314 O O . PRO B 1 320 ? 28.797 -6.883 -31.734 1 90.5 320 PRO B O 1
ATOM 7317 N N . GLU B 1 321 ? 28.812 -6.141 -29.672 1 90.38 321 GLU B N 1
ATOM 7318 C CA . GLU B 1 321 ? 29.844 -7.09 -29.234 1 90.38 321 GLU B CA 1
ATOM 7319 C C . GLU B 1 321 ? 29.234 -8.469 -28.969 1 90.38 321 GLU B C 1
ATOM 7321 O O . GLU B 1 321 ? 29.953 -9.461 -28.875 1 90.38 321 GLU B O 1
ATOM 7326 N N . GLY B 1 322 ? 2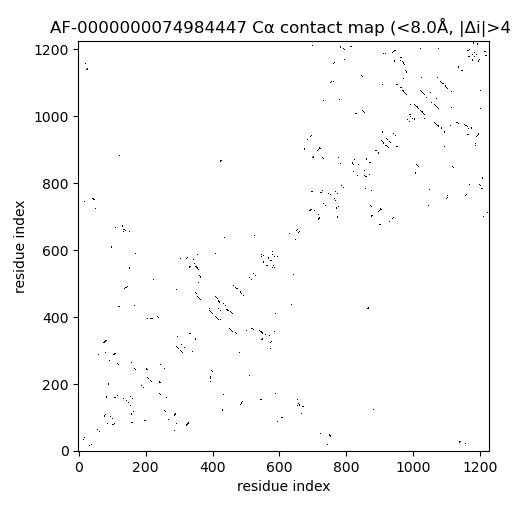7.906 -8.539 -28.781 1 90.69 322 GLY B N 1
ATOM 7327 C CA . GLY B 1 322 ? 27.234 -9.805 -28.578 1 90.69 322 GLY B CA 1
ATOM 7328 C C . GLY B 1 322 ? 27.516 -10.422 -27.219 1 90.69 322 GLY B C 1
ATOM 7329 O O . GLY B 1 322 ? 27.453 -11.648 -27.062 1 90.69 322 GLY B O 1
ATOM 7330 N N . LYS B 1 323 ? 27.797 -9.633 -26.25 1 92.88 323 LYS B N 1
ATOM 7331 C CA . LYS B 1 323 ? 28.203 -10.133 -24.938 1 92.88 323 LYS B CA 1
ATOM 7332 C C . LYS B 1 323 ? 27.078 -10 -23.922 1 92.88 323 LYS B C 1
ATOM 7334 O O . LYS B 1 323 ? 27.109 -10.625 -22.859 1 92.88 323 LYS B O 1
ATOM 7339 N N . THR B 1 324 ? 26.062 -9.219 -24.312 1 96.69 324 THR B N 1
ATOM 7340 C CA . THR B 1 324 ? 24.938 -8.984 -23.391 1 96.69 324 THR B CA 1
ATOM 7341 C C . THR B 1 324 ? 24.047 -10.211 -23.297 1 96.69 324 THR B C 1
ATOM 7343 O O . THR B 1 324 ? 23.656 -10.781 -24.328 1 96.69 324 THR B O 1
ATOM 7346 N N . ASN B 1 325 ? 23.766 -10.656 -22.078 1 98 325 ASN B N 1
ATOM 7347 C CA . ASN B 1 325 ? 22.812 -11.742 -21.859 1 98 325 ASN B CA 1
ATOM 7348 C C . ASN B 1 325 ? 21.375 -11.227 -21.859 1 98 325 ASN B C 1
ATOM 7350 O O . ASN B 1 325 ? 21.078 -10.164 -21.312 1 98 325 ASN B O 1
ATOM 7354 N N . ILE B 1 326 ? 20.516 -11.961 -22.531 1 98.44 326 ILE B N 1
ATOM 7355 C CA . ILE B 1 326 ? 19.078 -11.703 -22.469 1 98.44 326 ILE B CA 1
ATOM 7356 C C . ILE B 1 326 ? 18.406 -12.766 -21.594 1 98.44 326 ILE B C 1
ATOM 7358 O O . ILE B 1 326 ? 18.469 -13.961 -21.906 1 98.44 326 ILE B O 1
ATOM 7362 N N . ILE B 1 327 ? 17.828 -12.383 -20.5 1 98.88 327 ILE B N 1
ATOM 7363 C CA . ILE B 1 327 ? 17.125 -13.289 -19.609 1 98.88 327 ILE B CA 1
ATOM 7364 C C . ILE B 1 327 ? 15.625 -13.125 -19.781 1 98.88 327 ILE B C 1
ATOM 7366 O O . ILE B 1 327 ? 15.055 -12.094 -19.422 1 98.88 327 ILE B O 1
ATOM 7370 N N . LEU B 1 328 ? 14.953 -14.117 -20.328 1 98.81 328 LEU B N 1
ATOM 7371 C CA . LEU B 1 328 ? 13.5 -14.102 -20.469 1 98.81 328 LEU B CA 1
ATOM 7372 C C . LEU B 1 328 ? 12.82 -14.531 -19.188 1 98.81 328 LEU B C 1
ATOM 7374 O O . LEU B 1 328 ? 12.734 -15.727 -18.891 1 98.81 328 LEU B O 1
ATOM 7378 N N . ALA B 1 329 ? 12.297 -13.562 -18.438 1 98.62 329 ALA B N 1
ATOM 7379 C CA . ALA B 1 329 ? 11.578 -13.75 -17.172 1 98.62 329 ALA B CA 1
ATOM 7380 C C . ALA B 1 329 ? 10.148 -13.211 -17.281 1 98.62 329 ALA B C 1
ATOM 7382 O O . ALA B 1 329 ? 9.617 -12.648 -16.312 1 98.62 329 ALA B O 1
ATOM 7383 N N . ASN B 1 330 ? 9.555 -13.273 -18.453 1 97.19 330 ASN B N 1
ATOM 7384 C CA . ASN B 1 330 ? 8.289 -12.617 -18.75 1 97.19 330 ASN B CA 1
ATOM 7385 C C . ASN B 1 330 ? 7.152 -13.633 -18.859 1 97.19 330 ASN B C 1
ATOM 7387 O O . ASN B 1 330 ? 6.289 -13.5 -19.734 1 97.19 330 ASN B O 1
ATOM 7391 N N . SER B 1 331 ? 7.18 -14.758 -18.062 1 95.88 331 SER B N 1
ATOM 7392 C CA . SER B 1 331 ? 6.121 -15.758 -17.953 1 95.88 331 SER B CA 1
ATOM 7393 C C . SER B 1 331 ? 6.27 -16.828 -19.031 1 95.88 331 SER B C 1
ATOM 7395 O O . SER B 1 331 ? 7.078 -16.688 -19.953 1 95.88 331 SER B O 1
ATOM 7397 N N . ALA B 1 332 ? 5.547 -17.828 -18.938 1 97.88 332 ALA B N 1
ATOM 7398 C CA . ALA B 1 332 ? 5.754 -19.031 -19.734 1 97.88 332 ALA B CA 1
ATOM 7399 C C . ALA B 1 332 ? 5.332 -18.812 -21.188 1 97.88 332 ALA B C 1
ATOM 7401 O O . ALA B 1 332 ? 6.121 -19.016 -22.109 1 97.88 332 ALA B O 1
ATOM 7402 N N . ILE B 1 333 ? 4.125 -18.312 -21.422 1 97.94 333 ILE B N 1
ATOM 7403 C CA . ILE B 1 333 ? 3.594 -18.219 -22.781 1 97.94 333 ILE B CA 1
ATOM 7404 C C . ILE B 1 333 ? 4.23 -17.031 -23.5 1 97.94 333 ILE B C 1
ATOM 7406 O O . ILE B 1 333 ? 4.723 -17.172 -24.625 1 97.94 333 ILE B O 1
ATOM 7410 N N . PRO B 1 334 ? 4.359 -15.859 -22.859 1 97.31 334 PRO B N 1
ATOM 7411 C CA . PRO B 1 334 ? 5.012 -14.742 -23.547 1 97.31 334 PRO B CA 1
ATOM 7412 C C . PRO B 1 334 ? 6.473 -15.031 -23.891 1 97.31 334 PRO B C 1
ATOM 7414 O O . PRO B 1 334 ? 6.965 -14.594 -24.938 1 97.31 334 PRO B O 1
ATOM 7417 N N . ALA B 1 335 ? 7.191 -15.734 -23.062 1 98.31 335 ALA B N 1
ATOM 7418 C CA . ALA B 1 335 ? 8.562 -16.109 -23.391 1 98.31 335 ALA B CA 1
ATOM 7419 C C . ALA B 1 335 ? 8.617 -16.984 -24.641 1 98.31 335 ALA B C 1
ATOM 7421 O O . ALA B 1 335 ? 9.484 -16.797 -25.5 1 98.31 335 ALA B O 1
ATOM 7422 N N . ALA B 1 336 ? 7.727 -17.938 -24.688 1 98.5 336 ALA B N 1
ATOM 7423 C CA . ALA B 1 336 ? 7.633 -18.766 -25.891 1 98.5 336 ALA B CA 1
ATOM 7424 C C . ALA B 1 336 ? 7.324 -17.922 -27.125 1 98.5 336 ALA B C 1
ATOM 7426 O O . ALA B 1 336 ? 7.879 -18.172 -28.203 1 98.5 336 ALA B O 1
ATOM 7427 N N . THR B 1 337 ? 6.414 -16.953 -26.953 1 98.19 337 THR B N 1
ATOM 7428 C CA . THR B 1 337 ? 6.051 -16.062 -28.062 1 98.19 337 THR B CA 1
ATOM 7429 C C . THR B 1 337 ? 7.277 -15.32 -28.578 1 98.19 337 THR B C 1
ATOM 7431 O O . THR B 1 337 ? 7.477 -15.227 -29.797 1 98.19 337 THR B O 1
ATOM 7434 N N . VAL B 1 338 ? 8.102 -14.828 -27.703 1 98.25 338 VAL B N 1
ATOM 7435 C CA . VAL B 1 338 ? 9.312 -14.109 -28.094 1 98.25 338 VAL B CA 1
ATOM 7436 C C . VAL B 1 338 ? 10.227 -15.031 -28.891 1 98.25 338 VAL B C 1
ATOM 7438 O O . VAL B 1 338 ? 10.742 -14.648 -29.953 1 98.25 338 VAL B O 1
ATOM 7441 N N . LEU B 1 339 ? 10.422 -16.25 -28.453 1 98.12 339 LEU B N 1
ATOM 7442 C CA . LEU B 1 339 ? 11.344 -17.188 -29.094 1 98.12 339 LEU B CA 1
ATOM 7443 C C . LEU B 1 339 ? 10.797 -17.641 -30.453 1 98.12 339 LEU B C 1
ATOM 7445 O O . LEU B 1 339 ? 11.555 -17.812 -31.406 1 98.12 339 LEU B O 1
ATOM 7449 N N . LEU B 1 340 ? 9.461 -17.844 -30.531 1 97.81 340 LEU B N 1
ATOM 7450 C CA . LEU B 1 340 ? 8.82 -18.234 -31.781 1 97.81 340 LEU B CA 1
ATOM 7451 C C . LEU B 1 340 ? 9.008 -17.156 -32.844 1 97.81 340 LEU B C 1
ATOM 7453 O O . LEU B 1 340 ? 9.078 -17.453 -34.031 1 97.81 340 LEU B O 1
ATOM 7457 N N . ASN B 1 341 ? 9.148 -15.953 -32.406 1 97.19 341 ASN B N 1
ATOM 7458 C CA . ASN B 1 341 ? 9.297 -14.828 -33.344 1 97.19 341 ASN B CA 1
ATOM 7459 C C . ASN B 1 341 ? 10.766 -14.508 -33.594 1 97.19 341 ASN B C 1
ATOM 7461 O O . ASN B 1 341 ? 11.086 -13.648 -34.406 1 97.19 341 ASN B O 1
ATOM 7465 N N . SER B 1 342 ? 11.727 -15.195 -32.938 1 96.62 342 SER B N 1
ATOM 7466 C CA . SER B 1 342 ? 13.117 -14.758 -33 1 96.62 342 SER B CA 1
ATOM 7467 C C . SER B 1 342 ? 14.008 -15.82 -33.625 1 96.62 342 SER B C 1
ATOM 7469 O O . SER B 1 342 ? 15.031 -15.5 -34.219 1 96.62 342 SER B O 1
ATOM 7471 N N . LEU B 1 343 ? 13.688 -17.109 -33.406 1 95 343 LEU B N 1
ATOM 7472 C CA . LEU B 1 343 ? 14.586 -18.188 -33.812 1 95 343 LEU B CA 1
ATOM 7473 C C . LEU B 1 343 ? 13.836 -19.25 -34.625 1 95 343 LEU B C 1
ATOM 7475 O O . LEU B 1 343 ? 12.852 -19.812 -34.125 1 95 343 LEU B O 1
ATOM 7479 N N . GLU B 1 344 ? 14.352 -19.609 -35.719 1 91.25 344 GLU B N 1
ATOM 7480 C CA . GLU B 1 344 ? 13.719 -20.609 -36.562 1 91.25 344 GLU B CA 1
ATOM 7481 C C . GLU B 1 344 ? 13.648 -21.969 -35.906 1 91.25 344 GLU B C 1
ATOM 7483 O O . GLU B 1 344 ? 12.617 -22.641 -35.938 1 91.25 344 GLU B O 1
ATOM 7488 N N . PRO B 1 345 ? 14.648 -22.422 -35.156 1 90.06 345 PRO B N 1
ATOM 7489 C CA . PRO B 1 345 ? 14.578 -23.734 -34.531 1 90.06 345 PRO B CA 1
ATOM 7490 C C . PRO B 1 345 ? 13.461 -23.828 -33.5 1 90.06 345 PRO B C 1
ATOM 7492 O O . PRO B 1 345 ? 13 -24.922 -33.156 1 90.06 345 PRO B O 1
ATOM 7495 N N . MET B 1 346 ? 13.086 -22.719 -32.969 1 94.62 346 MET B N 1
ATOM 7496 C CA . MET B 1 346 ? 12.07 -22.703 -31.906 1 94.62 346 MET B CA 1
ATOM 7497 C C . MET B 1 346 ? 10.695 -23.031 -32.469 1 94.62 346 MET B C 1
ATOM 7499 O O . MET B 1 346 ? 9.789 -23.406 -31.734 1 94.62 346 MET B O 1
ATOM 7503 N N . LYS B 1 347 ? 10.516 -22.984 -33.719 1 92.75 347 LYS B N 1
ATOM 7504 C CA . LYS B 1 347 ? 9.25 -23.359 -34.344 1 92.75 347 LYS B CA 1
ATOM 7505 C C . LYS B 1 347 ? 8.945 -24.844 -34.125 1 92.75 347 LYS B C 1
ATOM 7507 O O . LYS B 1 347 ? 7.777 -25.234 -34.031 1 92.75 347 LYS B O 1
ATOM 7512 N N . ALA B 1 348 ? 10 -25.594 -33.969 1 93.88 348 ALA B N 1
ATOM 7513 C CA . ALA B 1 348 ? 9.82 -27.031 -33.75 1 93.88 348 ALA B CA 1
ATOM 7514 C C . ALA B 1 348 ? 9.914 -27.359 -32.25 1 93.88 348 ALA B C 1
ATOM 7516 O O . ALA B 1 348 ? 9.547 -28.469 -31.828 1 93.88 348 ALA B O 1
ATOM 7517 N N . ARG B 1 349 ? 10.359 -26.469 -31.438 1 96.31 349 ARG B N 1
ATOM 7518 C CA . ARG B 1 349 ? 10.648 -26.781 -30.047 1 96.31 349 ARG B CA 1
ATOM 7519 C C . ARG B 1 349 ? 9.672 -26.078 -29.109 1 96.31 349 ARG B C 1
ATOM 7521 O O . ARG B 1 349 ? 9 -26.719 -28.297 1 96.31 349 ARG B O 1
ATOM 7528 N N . ALA B 1 350 ? 9.461 -24.797 -29.312 1 97.62 350 ALA B N 1
ATOM 7529 C CA . ALA B 1 350 ? 8.695 -23.969 -28.375 1 97.62 350 ALA B CA 1
ATOM 7530 C C . ALA B 1 350 ? 7.207 -24.266 -28.484 1 97.62 350 ALA B C 1
ATOM 7532 O O . ALA B 1 350 ? 6.664 -24.406 -29.578 1 97.62 350 ALA B O 1
ATOM 7533 N N . GLY B 1 351 ? 6.527 -24.422 -27.312 1 97.75 351 GLY B N 1
ATOM 7534 C CA . GLY B 1 351 ? 5.074 -24.438 -27.234 1 97.75 351 GLY B CA 1
ATOM 7535 C C . GLY B 1 351 ? 4.477 -25.797 -27.484 1 97.75 351 GLY B C 1
ATOM 7536 O O . GLY B 1 351 ? 3.252 -25.969 -27.484 1 97.75 351 GLY B O 1
ATOM 7537 N N . HIS B 1 352 ? 5.316 -26.828 -27.672 1 95.94 352 HIS B N 1
ATOM 7538 C CA . HIS B 1 352 ? 4.809 -28.156 -27.969 1 95.94 352 HIS B CA 1
ATOM 7539 C C . HIS B 1 352 ? 4.188 -28.797 -26.734 1 95.94 352 HIS B C 1
ATOM 7541 O O . HIS B 1 352 ? 3.48 -29.797 -26.828 1 95.94 352 HIS B O 1
ATOM 7547 N N . ARG B 1 353 ? 4.484 -28.234 -25.656 1 96.62 353 ARG B N 1
ATOM 7548 C CA . ARG B 1 353 ? 3.926 -28.672 -24.375 1 96.62 353 ARG B CA 1
ATOM 7549 C C . ARG B 1 353 ? 3.346 -27.484 -23.609 1 96.62 353 ARG B C 1
ATOM 7551 O O . ARG B 1 353 ? 3.916 -26.391 -23.625 1 96.62 353 ARG B O 1
ATOM 7558 N N . LEU B 1 354 ? 2.176 -27.641 -23.125 1 98 354 LEU B N 1
ATOM 7559 C CA . LEU B 1 354 ? 1.551 -26.719 -22.188 1 98 354 LEU B CA 1
ATOM 7560 C C . LEU B 1 354 ? 0.995 -27.469 -20.984 1 98 354 LEU B C 1
ATOM 7562 O O . LEU B 1 354 ? 0.182 -28.375 -21.125 1 98 354 LEU B O 1
ATOM 7566 N N . SER B 1 355 ? 1.528 -27.188 -19.859 1 97.38 355 SER B N 1
ATOM 7567 C CA . SER B 1 355 ? 1.014 -27.766 -18.625 1 97.38 355 SER B CA 1
ATOM 7568 C C . SER B 1 355 ? 0.526 -26.688 -17.672 1 97.38 355 SER B C 1
ATOM 7570 O O . SER B 1 355 ? 0.527 -25.5 -18.016 1 97.38 355 SER B O 1
ATOM 7572 N N . GLY B 1 356 ? 0.042 -27.031 -16.516 1 97.94 356 GLY B N 1
ATOM 7573 C CA . GLY B 1 356 ? -0.548 -26.172 -15.5 1 97.94 356 GLY B CA 1
ATOM 7574 C C . GLY B 1 356 ? -1.347 -26.938 -14.461 1 97.94 356 GLY B C 1
ATOM 7575 O O . GLY B 1 356 ? -1.005 -28.062 -14.109 1 97.94 356 GLY B O 1
ATOM 7576 N N . GLN B 1 357 ? -2.35 -26.188 -13.961 1 97.81 357 GLN B N 1
ATOM 7577 C CA . GLN B 1 357 ? -3.129 -26.797 -12.883 1 97.81 357 GLN B CA 1
ATOM 7578 C C . GLN B 1 357 ? -4.617 -26.5 -13.055 1 97.81 357 GLN B C 1
ATOM 7580 O O . GLN B 1 357 ? -4.996 -25.422 -13.523 1 97.81 357 GLN B O 1
ATOM 7585 N N . ILE B 1 358 ? -5.371 -27.484 -12.734 1 97.25 358 ILE B N 1
ATOM 7586 C CA . ILE B 1 358 ? -6.816 -27.297 -12.664 1 97.25 358 ILE B CA 1
ATOM 7587 C C . ILE B 1 358 ? -7.227 -27 -11.219 1 97.25 358 ILE B C 1
ATOM 7589 O O . ILE B 1 358 ? -6.477 -27.281 -10.289 1 97.25 358 ILE B O 1
ATOM 7593 N N . LEU B 1 359 ? -8.422 -26.438 -11.078 1 94.69 359 LEU B N 1
ATOM 7594 C CA . LEU B 1 359 ? -8.805 -25.938 -9.758 1 94.69 359 LEU B CA 1
ATOM 7595 C C . LEU B 1 359 ? -10.188 -26.469 -9.367 1 94.69 359 LEU B C 1
ATOM 7597 O O . LEU B 1 359 ? -11.055 -26.656 -10.219 1 94.69 359 LEU B O 1
ATOM 7601 N N . GLY B 1 360 ? -10.336 -26.703 -8.086 1 93.44 360 GLY B N 1
ATOM 7602 C CA . GLY B 1 360 ? -11.609 -26.906 -7.422 1 93.44 360 GLY B CA 1
ATOM 7603 C C . GLY B 1 360 ? -11.719 -26.188 -6.094 1 93.44 360 GLY B C 1
ATOM 7604 O O . GLY B 1 360 ? -10.703 -25.922 -5.445 1 93.44 360 GLY B O 1
ATOM 7605 N N . GLN B 1 361 ? -12.914 -25.797 -5.723 1 93.81 361 GLN B N 1
ATOM 7606 C CA . GLN B 1 361 ? -13.102 -25.141 -4.434 1 93.81 361 GLN B CA 1
ATOM 7607 C C . GLN B 1 361 ? -14.375 -25.625 -3.744 1 93.81 361 GLN B C 1
ATOM 7609 O O . GLN B 1 361 ? -15.406 -25.812 -4.395 1 93.81 361 GLN B O 1
ATOM 7614 N N . THR B 1 362 ? -14.297 -25.875 -2.516 1 95.62 362 THR B N 1
ATOM 7615 C CA . THR B 1 362 ? -15.422 -26.234 -1.653 1 95.62 362 THR B CA 1
ATOM 7616 C C . THR B 1 362 ? -15.352 -25.453 -0.339 1 95.62 362 THR B C 1
ATOM 7618 O O . THR B 1 362 ? -14.32 -25.453 0.332 1 95.62 362 THR B O 1
ATOM 7621 N N . ILE B 1 363 ? -16.391 -24.781 -0.035 1 95.94 363 ILE B N 1
ATOM 7622 C CA . ILE B 1 363 ? -16.516 -24.078 1.236 1 95.94 363 ILE B CA 1
ATOM 7623 C C . ILE B 1 363 ? -17.578 -24.75 2.102 1 95.94 363 ILE B C 1
ATOM 7625 O O . ILE B 1 363 ? -18.719 -24.938 1.664 1 95.94 363 ILE B O 1
ATOM 7629 N N . ALA B 1 364 ? -17.203 -25.094 3.248 1 97.75 364 ALA B N 1
ATOM 7630 C CA . ALA B 1 364 ? -18.094 -25.812 4.164 1 97.75 364 ALA B CA 1
ATOM 7631 C C . ALA B 1 364 ? -17.984 -25.25 5.582 1 97.75 364 ALA B C 1
ATOM 7633 O O . ALA B 1 364 ? -17.094 -24.453 5.871 1 97.75 364 ALA B O 1
ATOM 7634 N N . ARG B 1 365 ? -18.906 -25.547 6.391 1 98.19 365 ARG B N 1
ATOM 7635 C CA . ARG B 1 365 ? -18.797 -25.234 7.812 1 98.19 365 ARG B CA 1
ATOM 7636 C C . ARG B 1 365 ? -19.484 -26.297 8.664 1 98.19 365 ARG B C 1
ATOM 7638 O O . ARG B 1 365 ? -20.297 -27.078 8.156 1 98.19 365 ARG B O 1
ATOM 7645 N N . PHE B 1 366 ? -19.094 -26.391 9.859 1 98.44 366 PHE B N 1
ATOM 7646 C CA . PHE B 1 366 ? -19.719 -27.281 10.836 1 98.44 366 PHE B CA 1
ATOM 7647 C C . PHE B 1 366 ? -19.719 -26.641 12.219 1 98.44 366 PHE B C 1
ATOM 7649 O O . PHE B 1 366 ? -18.891 -25.781 12.523 1 98.44 366 PHE B O 1
ATOM 7656 N N . PRO B 1 367 ? -20.703 -27 13.023 1 97.81 367 PRO B N 1
ATOM 7657 C CA . PRO B 1 367 ? -20.75 -26.453 14.383 1 97.81 367 PRO B CA 1
ATOM 7658 C C . PRO B 1 367 ? -19.5 -26.812 15.195 1 97.81 367 PRO B C 1
ATOM 7660 O O . PRO B 1 367 ? -19 -27.938 15.102 1 97.81 367 PRO B O 1
ATOM 7663 N N . ILE B 1 368 ? -19.078 -25.859 15.977 1 97.06 368 ILE B N 1
ATOM 7664 C CA . ILE B 1 368 ? -17.891 -26.062 16.797 1 97.06 368 ILE B CA 1
ATOM 7665 C C . ILE B 1 368 ? -18.172 -27.156 17.828 1 97.06 368 ILE B C 1
ATOM 7667 O O . ILE B 1 368 ? -19.141 -27.078 18.594 1 97.06 368 ILE B O 1
ATOM 7671 N N . ASP B 1 369 ? -17.344 -28.141 17.75 1 95.38 369 ASP B N 1
ATOM 7672 C CA . ASP B 1 369 ? -17.344 -29.188 18.75 1 95.38 369 ASP B CA 1
ATOM 7673 C C . ASP B 1 369 ? -16.469 -28.797 19.953 1 95.38 369 ASP B C 1
ATOM 7675 O O . ASP B 1 369 ? -15.242 -28.875 19.875 1 95.38 369 ASP B O 1
ATOM 7679 N N . GLN B 1 370 ? -17.047 -28.609 21.078 1 94 370 GLN B N 1
ATOM 7680 C CA . GLN B 1 370 ? -16.344 -28.047 22.234 1 94 370 GLN B CA 1
ATOM 7681 C C . GLN B 1 370 ? -15.352 -29.062 22.812 1 94 370 GLN B C 1
ATOM 7683 O O . GLN B 1 370 ? -14.375 -28.672 23.438 1 94 370 GLN B O 1
ATOM 7688 N N . GLU B 1 371 ? -15.609 -30.266 22.641 1 94.44 371 GLU B N 1
ATOM 7689 C CA . GLU B 1 371 ? -14.672 -31.281 23.109 1 94.44 371 GLU B CA 1
ATOM 7690 C C . GLU B 1 371 ? -13.391 -31.266 22.281 1 94.44 371 GLU B C 1
ATOM 7692 O O . GLU B 1 371 ? -12.289 -31.422 22.828 1 94.44 371 GLU B O 1
ATOM 7697 N N . ARG B 1 372 ? -13.531 -31.047 21.016 1 95.06 372 ARG B N 1
ATOM 7698 C CA . ARG B 1 372 ? -12.391 -31.062 20.109 1 95.06 372 ARG B CA 1
ATOM 7699 C C . ARG B 1 372 ? -11.703 -29.703 20.047 1 95.06 372 ARG B C 1
ATOM 7701 O O . ARG B 1 372 ? -10.492 -29.625 19.844 1 95.06 372 ARG B O 1
ATOM 7708 N N . PHE B 1 373 ? -12.516 -28.656 20.203 1 96.56 373 PHE B N 1
ATOM 7709 C CA . PHE B 1 373 ? -12 -27.297 20.141 1 96.56 373 PHE B CA 1
ATOM 7710 C C . PHE B 1 373 ? -12.398 -26.516 21.391 1 96.56 373 PHE B C 1
ATOM 7712 O O . PHE B 1 373 ? -13.141 -25.531 21.297 1 96.56 373 PHE B O 1
ATOM 7719 N N . PRO B 1 374 ? -11.82 -26.797 22.5 1 94.19 374 PRO B N 1
ATOM 7720 C CA . PRO B 1 374 ? -12.273 -26.219 23.766 1 94.19 374 PRO B CA 1
ATOM 7721 C C . PRO B 1 374 ? -11.984 -24.734 23.875 1 94.19 374 PRO B C 1
ATOM 7723 O O . PRO B 1 374 ? -12.656 -24.031 24.641 1 94.19 374 PRO B O 1
ATOM 7726 N N . ASP B 1 375 ? -11.062 -24.219 23.125 1 91.81 375 ASP B N 1
ATOM 7727 C CA . ASP B 1 375 ? -10.648 -22.812 23.266 1 91.81 375 ASP B CA 1
ATOM 7728 C C . ASP B 1 375 ? -11.516 -21.906 22.406 1 91.81 375 ASP B C 1
ATOM 7730 O O . ASP B 1 375 ? -11.406 -20.672 22.484 1 91.81 375 ASP B O 1
ATOM 7734 N N . LEU B 1 376 ? -12.312 -22.5 21.578 1 95.38 376 LEU B N 1
ATOM 7735 C CA . LEU B 1 376 ? -13.203 -21.719 20.734 1 95.38 376 LEU B CA 1
ATOM 7736 C C . LEU B 1 376 ? -14.57 -21.578 21.391 1 95.38 376 LEU B C 1
ATOM 7738 O O . LEU B 1 376 ? -15.086 -22.516 21.984 1 95.38 376 LEU B O 1
ATOM 7742 N N . GLY B 1 377 ? -15.117 -20.312 21.406 1 91.31 377 GLY B N 1
ATOM 7743 C CA . GLY B 1 377 ? -16.406 -20.078 22.031 1 91.31 377 GLY B CA 1
ATOM 7744 C C . GLY B 1 377 ? -17.125 -18.859 21.453 1 91.31 377 GLY B C 1
ATOM 7745 O O . GLY B 1 377 ? -16.656 -18.25 20.484 1 91.31 377 GLY B O 1
ATOM 7746 N N . ARG B 1 378 ? -18.266 -18.609 21.953 1 88.31 378 ARG B N 1
ATOM 7747 C CA . ARG B 1 378 ? -19.094 -17.5 21.484 1 88.31 378 ARG B CA 1
ATOM 7748 C C . ARG B 1 378 ? -18.938 -16.281 22.375 1 88.31 378 ARG B C 1
ATOM 7750 O O . ARG B 1 378 ? -18.891 -16.406 23.609 1 88.31 378 ARG B O 1
ATOM 7757 N N . CYS B 1 379 ? -18.797 -15.164 21.688 1 90.5 379 CYS B N 1
ATOM 7758 C CA . CYS B 1 379 ? -18.875 -13.898 22.422 1 90.5 379 CYS B CA 1
ATOM 7759 C C . CYS B 1 379 ? -20.297 -13.617 22.891 1 90.5 379 CYS B C 1
ATOM 7761 O O . CYS B 1 379 ? -21.219 -13.539 22.062 1 90.5 379 CYS B O 1
ATOM 7763 N N . THR B 1 380 ? -20.531 -13.367 24.109 1 88.31 380 THR B N 1
ATOM 7764 C CA . THR B 1 380 ? -21.875 -13.164 24.641 1 88.31 380 THR B CA 1
ATOM 7765 C C . THR B 1 380 ? -22.281 -11.688 24.547 1 88.31 380 THR B C 1
ATOM 7767 O O . THR B 1 380 ? -23.453 -11.352 24.641 1 88.31 380 THR B O 1
ATOM 7770 N N . LYS B 1 381 ? -21.328 -10.805 24.281 1 87.81 381 LYS B N 1
ATOM 7771 C CA . LYS B 1 381 ? -21.609 -9.375 24.234 1 87.81 381 LYS B CA 1
ATOM 7772 C C . LYS B 1 381 ? -22.047 -8.938 22.844 1 87.81 381 LYS B C 1
ATOM 7774 O O . LYS B 1 381 ? -22.609 -7.859 22.672 1 87.81 381 LYS B O 1
ATOM 7779 N N . GLY B 1 382 ? -21.781 -9.711 21.875 1 76.94 382 GLY B N 1
ATOM 7780 C CA . GLY B 1 382 ? -22.125 -9.375 20.516 1 76.94 382 GLY B CA 1
ATOM 7781 C C . GLY B 1 382 ? -21.516 -8.07 20.047 1 76.94 382 GLY B C 1
ATOM 7782 O O . GLY B 1 382 ? -20.312 -7.852 20.188 1 76.94 382 GLY B O 1
ATOM 7783 N N . ASP B 1 383 ? -22.344 -7.141 19.547 1 71.94 383 ASP B N 1
ATOM 7784 C CA . ASP B 1 383 ? -21.922 -5.855 19 1 71.94 383 ASP B CA 1
ATOM 7785 C C . ASP B 1 383 ? -21.406 -4.934 20.109 1 71.94 383 ASP B C 1
ATOM 7787 O O . ASP B 1 383 ? -20.703 -3.961 19.828 1 71.94 383 ASP B O 1
ATOM 7791 N N . ALA B 1 384 ? -21.703 -5.246 21.312 1 80.62 384 ALA B N 1
ATOM 7792 C CA . ALA B 1 384 ? -21.281 -4.422 22.453 1 80.62 384 ALA B CA 1
ATOM 7793 C C . ALA B 1 384 ? -19.891 -4.832 22.938 1 80.62 384 ALA B C 1
ATOM 7795 O O . ALA B 1 384 ? -19.328 -4.191 23.844 1 80.62 384 ALA B O 1
ATOM 7796 N N . CYS B 1 385 ? -19.344 -5.84 22.312 1 88.19 385 CYS B N 1
ATOM 7797 C CA . CYS B 1 385 ? -18.031 -6.324 22.734 1 88.19 385 CYS B CA 1
ATOM 7798 C C . CYS B 1 385 ? -16.953 -5.277 22.469 1 88.19 385 CYS B C 1
ATOM 7800 O O . CYS B 1 385 ? -16.969 -4.605 21.438 1 88.19 385 CYS B O 1
ATOM 7802 N N . ASP B 1 386 ? -16.078 -5.078 23.5 1 85.06 386 ASP B N 1
ATOM 7803 C CA . ASP B 1 386 ? -14.977 -4.133 23.344 1 85.06 386 ASP B CA 1
ATOM 7804 C C . ASP B 1 386 ? -13.68 -4.852 22.984 1 85.06 386 ASP B C 1
ATOM 7806 O O . ASP B 1 386 ? -12.602 -4.266 23.062 1 85.06 386 ASP B O 1
ATOM 7810 N N . GLY B 1 387 ? -13.898 -6.137 22.75 1 85.88 387 GLY B N 1
ATOM 7811 C CA . GLY B 1 387 ? -12.734 -6.914 22.344 1 85.88 387 GLY B CA 1
ATOM 7812 C C . GLY B 1 387 ? -12.102 -7.68 23.484 1 85.88 387 GLY B C 1
ATOM 7813 O O . GLY B 1 387 ? -11.078 -8.344 23.297 1 85.88 387 GLY B O 1
ATOM 7814 N N . ASP B 1 388 ? -12.695 -7.652 24.688 1 87.44 388 ASP B N 1
ATOM 7815 C CA . ASP B 1 388 ? -12.078 -8.242 25.875 1 87.44 388 ASP B CA 1
ATOM 7816 C C . ASP B 1 388 ? -12.75 -9.555 26.25 1 87.44 388 ASP B C 1
ATOM 7818 O O . ASP B 1 388 ? -12.531 -10.078 27.344 1 87.44 388 ASP B O 1
ATOM 7822 N N . CYS B 1 389 ? -13.555 -10.133 25.375 1 91.06 389 CYS B N 1
ATOM 7823 C CA . CYS B 1 389 ? -14.32 -11.328 25.703 1 91.06 389 CYS B CA 1
ATOM 7824 C C . CYS B 1 389 ? -13.43 -12.57 25.688 1 91.06 389 CYS B C 1
ATOM 7826 O O . CYS B 1 389 ? -13.836 -13.633 26.156 1 91.06 389 CYS B O 1
ATOM 7828 N N . GLY B 1 390 ? -12.266 -12.422 25.109 1 89.62 390 GLY B N 1
ATOM 7829 C CA . GLY B 1 390 ? -11.32 -13.531 25.109 1 89.62 390 GLY B CA 1
ATOM 7830 C C . GLY B 1 390 ? -11.398 -14.383 23.859 1 89.62 390 GLY B C 1
ATOM 7831 O O . GLY B 1 390 ? -10.602 -15.312 23.688 1 89.62 390 GLY B O 1
ATOM 7832 N N . TYR B 1 391 ? -12.352 -14.148 22.984 1 93.44 391 TYR B N 1
ATOM 7833 C CA . TYR B 1 391 ? -12.484 -14.883 21.734 1 93.44 391 TYR B CA 1
ATOM 7834 C C . TYR B 1 391 ? -12.07 -14.016 20.547 1 93.44 391 TYR B C 1
ATOM 7836 O O . TYR B 1 391 ? -12.602 -12.922 20.359 1 93.44 391 TYR B O 1
ATOM 7844 N N . ASN B 1 392 ? -11.078 -14.492 19.797 1 93.75 392 ASN B N 1
ATOM 7845 C CA . ASN B 1 392 ? -10.531 -13.742 18.672 1 93.75 392 ASN B CA 1
ATOM 7846 C C . ASN B 1 392 ? -10.5 -14.578 17.406 1 93.75 392 ASN B C 1
ATOM 7848 O O . ASN B 1 392 ? -10.523 -15.805 17.469 1 93.75 392 ASN B O 1
ATOM 7852 N N . LEU B 1 393 ? -10.453 -13.891 16.281 1 95.38 393 LEU B N 1
ATOM 7853 C CA . LEU B 1 393 ? -10.312 -14.531 14.984 1 95.38 393 LEU B CA 1
ATOM 7854 C C . LEU B 1 393 ? -9.148 -15.523 14.992 1 95.38 393 LEU B C 1
ATOM 7856 O O . LEU B 1 393 ? -8.062 -15.211 15.484 1 95.38 393 LEU B O 1
ATOM 7860 N N . GLN B 1 394 ? -9.375 -16.719 14.562 1 96.44 394 GLN B N 1
ATOM 7861 C CA . GLN B 1 394 ? -8.32 -17.672 14.297 1 96.44 394 GLN B CA 1
ATOM 7862 C C . GLN B 1 394 ? -8.461 -18.281 12.898 1 96.44 394 GLN B C 1
ATOM 7864 O O . GLN B 1 394 ? -9.57 -18.547 12.445 1 96.44 394 GLN B O 1
ATOM 7869 N N . MET B 1 395 ? -7.367 -18.406 12.25 1 96.5 395 MET B N 1
ATOM 7870 C CA . MET B 1 395 ? -7.305 -19 10.914 1 96.5 395 MET B CA 1
ATOM 7871 C C . MET B 1 395 ? -6.18 -20.016 10.82 1 96.5 395 MET B C 1
ATOM 7873 O O . MET B 1 395 ? -5.293 -20.062 11.68 1 96.5 395 MET B O 1
ATOM 7877 N N . THR B 1 396 ? -6.254 -20.875 9.891 1 97.12 396 THR B N 1
ATOM 7878 C CA . THR B 1 396 ? -5.203 -21.844 9.625 1 97.12 396 THR B CA 1
ATOM 7879 C C . THR B 1 396 ? -4.82 -21.844 8.148 1 97.12 396 THR B C 1
ATOM 7881 O O . THR B 1 396 ? -5.535 -21.281 7.316 1 97.12 396 THR B O 1
ATOM 7884 N N . ALA B 1 397 ? -3.723 -22.359 7.812 1 97.38 397 ALA B N 1
ATOM 7885 C CA . ALA B 1 397 ? -3.287 -22.734 6.465 1 97.38 397 ALA B CA 1
ATOM 7886 C C . ALA B 1 397 ? -2.629 -24.109 6.457 1 97.38 397 ALA B C 1
ATOM 7888 O O . ALA B 1 397 ? -1.564 -24.297 7.047 1 97.38 397 ALA B O 1
ATOM 7889 N N . ASN B 1 398 ? -3.27 -25 5.852 1 97.88 398 ASN B N 1
ATOM 7890 C CA . ASN B 1 398 ? -2.803 -26.391 5.812 1 97.88 398 ASN B CA 1
ATOM 7891 C C . ASN B 1 398 ? -2.658 -26.891 4.379 1 97.88 398 ASN B C 1
ATOM 7893 O O . ASN B 1 398 ? -3.473 -26.562 3.518 1 97.88 398 ASN B O 1
ATOM 7897 N N . TYR B 1 399 ? -1.626 -27.641 4.191 1 98.06 399 TYR B N 1
ATOM 7898 C CA . TYR B 1 399 ? -1.305 -28.219 2.885 1 98.06 399 TYR B CA 1
ATOM 7899 C C . TYR B 1 399 ? -1.407 -29.734 2.91 1 98.06 399 TYR B C 1
ATOM 7901 O O . TYR B 1 399 ? -0.674 -30.406 3.645 1 98.06 399 TYR B O 1
ATOM 7909 N N . ILE B 1 400 ? -2.346 -30.297 2.141 1 98.5 400 ILE B N 1
ATOM 7910 C CA . ILE B 1 400 ? -2.49 -31.734 2 1 98.5 400 ILE B CA 1
ATOM 7911 C C . ILE B 1 400 ? -2.062 -32.156 0.598 1 98.5 400 ILE B C 1
ATOM 7913 O O . ILE B 1 400 ? -2.66 -31.75 -0.396 1 98.5 400 ILE B O 1
ATOM 7917 N N . ALA B 1 401 ? -1.044 -33 0.529 1 98.31 401 ALA B N 1
ATOM 7918 C CA . ALA B 1 401 ? -0.563 -33.5 -0.761 1 98.31 401 ALA B CA 1
ATOM 7919 C C . ALA B 1 401 ? -1.054 -34.906 -1.029 1 98.31 401 ALA B C 1
ATOM 7921 O O . ALA B 1 401 ? -1.108 -35.75 -0.117 1 98.31 401 ALA B O 1
ATOM 7922 N N . GLY B 1 402 ? -1.473 -35.125 -2.271 1 98 402 GLY B N 1
ATOM 7923 C CA . GLY B 1 402 ? -1.887 -36.469 -2.693 1 98 402 GLY B CA 1
ATOM 7924 C C . GLY B 1 402 ? -1.545 -36.75 -4.141 1 98 402 GLY B C 1
ATOM 7925 O O . GLY B 1 402 ? -1.015 -35.906 -4.848 1 98 402 GLY B O 1
ATOM 7926 N N . MET B 1 403 ? -1.742 -37.969 -4.527 1 97.44 403 MET B N 1
ATOM 7927 C CA . MET B 1 403 ? -1.475 -38.469 -5.879 1 97.44 403 MET B CA 1
ATOM 7928 C C . MET B 1 403 ? -2.467 -39.531 -6.273 1 97.44 403 MET B C 1
ATOM 7930 O O . MET B 1 403 ? -2.693 -40.5 -5.512 1 97.44 403 MET B O 1
ATOM 7934 N N . ASP B 1 404 ? -3.041 -39.344 -7.43 1 96.94 404 ASP B N 1
ATOM 7935 C CA . ASP B 1 404 ? -3.941 -40.375 -7.941 1 96.94 404 ASP B CA 1
ATOM 7936 C C . ASP B 1 404 ? -3.176 -41.656 -8.289 1 96.94 404 ASP B C 1
ATOM 7938 O O . ASP B 1 404 ? -2.291 -41.625 -9.148 1 96.94 404 ASP B O 1
ATOM 7942 N N . ASP B 1 405 ? -3.613 -42.781 -7.785 1 93.5 405 ASP B N 1
ATOM 7943 C CA . ASP B 1 405 ? -2.904 -44.031 -7.973 1 93.5 405 ASP B CA 1
ATOM 7944 C C . ASP B 1 405 ? -2.984 -44.5 -9.422 1 93.5 405 ASP B C 1
ATOM 7946 O O . ASP B 1 405 ? -2.027 -45.094 -9.945 1 93.5 405 ASP B O 1
ATOM 7950 N N . ALA B 1 406 ? -4.059 -44.25 -10.023 1 94.69 406 ALA B N 1
ATOM 7951 C CA . ALA B 1 406 ? -4.305 -44.75 -11.367 1 94.69 406 ALA B CA 1
ATOM 7952 C C . ALA B 1 406 ? -3.51 -43.969 -12.406 1 94.69 406 ALA B C 1
ATOM 7954 O O . ALA B 1 406 ? -2.898 -44.562 -13.305 1 94.69 406 ALA B O 1
ATOM 7955 N N . THR B 1 407 ? -3.492 -42.688 -12.289 1 95.38 407 THR B N 1
ATOM 7956 C CA . THR B 1 407 ? -2.918 -41.812 -13.32 1 95.38 407 THR B CA 1
ATOM 7957 C C . THR B 1 407 ? -1.535 -41.344 -12.914 1 95.38 407 THR B C 1
ATOM 7959 O O . THR B 1 407 ? -0.769 -40.844 -13.75 1 95.38 407 THR B O 1
ATOM 7962 N N . GLN B 1 408 ? -1.226 -41.312 -11.664 1 95.06 408 GLN B N 1
ATOM 7963 C CA . GLN B 1 408 ? 0.007 -40.812 -11.062 1 95.06 408 GLN B CA 1
ATOM 7964 C C . GLN B 1 408 ? 0.077 -39.312 -11.141 1 95.06 408 GLN B C 1
ATOM 7966 O O . GLN B 1 408 ? 1.136 -38.719 -10.914 1 95.06 408 GLN B O 1
ATOM 7971 N N . LEU B 1 409 ? -1.036 -38.688 -11.516 1 97.69 409 LEU B N 1
ATOM 7972 C CA . LEU B 1 409 ? -1.116 -37.25 -11.422 1 97.69 409 LEU B CA 1
ATOM 7973 C C . LEU B 1 409 ? -1.296 -36.812 -9.977 1 97.69 409 LEU B C 1
ATOM 7975 O O . LEU B 1 409 ? -1.974 -37.469 -9.195 1 97.69 409 LEU B O 1
ATOM 7979 N N . GLN B 1 410 ? -0.682 -35.719 -9.672 1 97.81 410 GLN B N 1
ATOM 7980 C CA . GLN B 1 410 ? -0.674 -35.219 -8.297 1 97.81 410 GLN B CA 1
ATOM 7981 C C . GLN B 1 410 ? -1.799 -34.219 -8.078 1 97.81 410 GLN B C 1
ATOM 7983 O O . GLN B 1 410 ? -2.297 -33.594 -9.031 1 97.81 410 GLN B O 1
ATOM 7988 N N . TYR B 1 411 ? -2.252 -34.062 -6.855 1 98.31 411 TYR B N 1
ATOM 7989 C CA . TYR B 1 411 ? -3.109 -32.969 -6.398 1 98.31 411 TYR B CA 1
ATOM 7990 C C . TYR B 1 411 ? -2.684 -32.469 -5.016 1 98.31 411 TYR B C 1
ATOM 7992 O O . TYR B 1 411 ? -1.862 -33.125 -4.352 1 98.31 411 TYR B O 1
ATOM 8000 N N . HIS B 1 412 ? -3.098 -31.297 -4.645 1 98.19 412 HIS B N 1
ATOM 8001 C CA . HIS B 1 412 ? -3.035 -30.891 -3.246 1 98.19 412 HIS B CA 1
ATOM 8002 C C . HIS B 1 412 ? -4.277 -30.094 -2.848 1 98.19 412 HIS B C 1
ATOM 8004 O O . HIS B 1 412 ? -5.016 -29.609 -3.709 1 98.19 412 HIS B O 1
ATOM 8010 N N . ILE B 1 413 ? -4.566 -30.078 -1.603 1 97.62 413 ILE B N 1
ATOM 8011 C CA . ILE B 1 413 ? -5.676 -29.328 -1.025 1 97.62 413 ILE B CA 1
ATOM 8012 C C . ILE B 1 413 ? -5.141 -28.25 -0.086 1 97.62 413 ILE B C 1
ATOM 8014 O O . ILE B 1 413 ? -4.379 -28.547 0.836 1 97.62 413 ILE B O 1
ATOM 8018 N N . GLN B 1 414 ? -5.504 -27.031 -0.421 1 96.81 414 GLN B N 1
ATOM 8019 C CA . GLN B 1 414 ? -5.254 -25.906 0.471 1 96.81 414 GLN B CA 1
ATOM 8020 C C . GLN B 1 414 ? -6.438 -25.672 1.4 1 96.81 414 GLN B C 1
ATOM 8022 O O . GLN B 1 414 ? -7.539 -25.359 0.942 1 96.81 414 GLN B O 1
ATOM 8027 N N . VAL B 1 415 ? -6.172 -25.766 2.686 1 96.56 415 VAL B N 1
ATOM 8028 C CA . VAL B 1 415 ? -7.254 -25.641 3.656 1 96.56 415 VAL B CA 1
ATOM 8029 C C . VAL B 1 415 ? -7.055 -24.391 4.5 1 96.56 415 VAL B C 1
ATOM 8031 O O . VAL B 1 415 ? -5.973 -24.172 5.043 1 96.56 415 VAL B O 1
ATOM 8034 N N . SER B 1 416 ? -8.07 -23.594 4.57 1 96.44 416 SER B N 1
ATOM 8035 C CA . SER B 1 416 ? -8.172 -22.516 5.543 1 96.44 416 SER B CA 1
ATOM 8036 C C . SER B 1 416 ? -9.375 -22.703 6.465 1 96.44 416 SER B C 1
ATOM 8038 O O . SER B 1 416 ? -10.523 -22.609 6.027 1 96.44 416 SER B O 1
ATOM 8040 N N . ALA B 1 417 ? -9.094 -23.031 7.668 1 97 417 ALA B N 1
ATOM 8041 C CA . ALA B 1 417 ? -10.141 -23.031 8.688 1 97 417 ALA B CA 1
ATOM 8042 C C . ALA B 1 417 ? -10.258 -21.656 9.344 1 97 417 ALA B C 1
ATOM 8044 O O . ALA B 1 417 ? -9.25 -21.016 9.641 1 97 417 ALA B O 1
ATOM 8045 N N . ILE B 1 418 ? -11.5 -21.203 9.539 1 96.88 418 ILE B N 1
ATOM 8046 C CA . ILE B 1 418 ? -11.711 -19.844 10.047 1 96.88 418 ILE B CA 1
ATOM 8047 C C . ILE B 1 418 ? -12.719 -19.891 11.203 1 96.88 418 ILE B C 1
ATOM 8049 O O . ILE B 1 418 ? -13.836 -20.375 11.039 1 96.88 418 ILE B O 1
ATOM 8053 N N . TYR B 1 419 ? -12.289 -19.469 12.32 1 97.06 419 TYR B N 1
ATOM 8054 C CA . TYR B 1 419 ? -13.125 -19.172 13.477 1 97.06 419 TYR B CA 1
ATOM 8055 C C . TYR B 1 419 ? -13.273 -17.672 13.68 1 97.06 419 TYR B C 1
ATOM 8057 O O . TYR B 1 419 ? -12.281 -16.969 13.875 1 97.06 419 TYR B O 1
ATOM 8065 N N . SER B 1 420 ? -14.508 -17.188 13.578 1 95.31 420 SER B N 1
ATOM 8066 C CA . SER B 1 420 ? -14.766 -15.75 13.68 1 95.31 420 SER B CA 1
ATOM 8067 C C . SER B 1 420 ? -15.859 -15.453 14.695 1 95.31 420 SER B C 1
ATOM 8069 O O . SER B 1 420 ? -17.047 -15.5 14.367 1 95.31 420 SER B O 1
ATOM 8071 N N . PRO B 1 421 ? -15.508 -15.094 15.914 1 94.88 421 PRO B N 1
ATOM 8072 C CA . PRO B 1 421 ? -16.516 -14.773 16.938 1 94.88 421 PRO B CA 1
ATOM 8073 C C . PRO B 1 421 ? -17.172 -13.414 16.703 1 94.88 421 PRO B C 1
ATOM 8075 O O . PRO B 1 421 ? -18.266 -13.156 17.219 1 94.88 421 PRO B O 1
ATOM 8078 N N . HIS B 1 422 ? -16.516 -12.477 15.992 1 94.19 422 HIS B N 1
ATOM 8079 C CA . HIS B 1 422 ? -17.031 -11.148 15.672 1 94.19 422 HIS B CA 1
ATOM 8080 C C . HIS B 1 422 ? -16.922 -10.859 14.18 1 94.19 422 HIS B C 1
ATOM 8082 O O . HIS B 1 422 ? -16.125 -10.023 13.758 1 94.19 422 HIS B O 1
ATOM 8088 N N . PRO B 1 423 ? -17.859 -11.422 13.367 1 92.56 423 PRO B N 1
ATOM 8089 C CA . PRO B 1 423 ? -17.734 -11.367 11.906 1 92.56 423 PRO B CA 1
ATOM 8090 C C . PRO B 1 423 ? -17.547 -9.945 11.383 1 92.56 423 PRO B C 1
ATOM 8092 O O . PRO B 1 423 ? -16.766 -9.719 10.461 1 92.56 423 PRO B O 1
ATOM 8095 N N . LYS B 1 424 ? -18.172 -8.977 11.953 1 88.88 424 LYS B N 1
ATOM 8096 C CA . LYS B 1 424 ? -18.141 -7.598 11.469 1 88.88 424 LYS B CA 1
ATOM 8097 C C . LYS B 1 424 ? -16.734 -7.012 11.602 1 88.88 424 LYS B C 1
ATOM 8099 O O . LYS B 1 424 ? -16.266 -6.277 10.727 1 88.88 424 LYS B O 1
ATOM 8104 N N . TRP B 1 425 ? -16.078 -7.324 12.695 1 91.75 425 TRP B N 1
ATOM 8105 C CA . TRP B 1 425 ? -14.719 -6.84 12.922 1 91.75 425 TRP B CA 1
ATOM 8106 C C . TRP B 1 425 ? -13.695 -7.746 12.25 1 91.75 425 TRP B C 1
ATOM 8108 O O . TRP B 1 425 ? -12.742 -7.266 11.625 1 91.75 425 TRP B O 1
ATOM 8118 N N . ASP B 1 426 ? -13.945 -9.023 12.328 1 92.62 426 ASP B N 1
ATOM 8119 C CA . ASP B 1 426 ? -12.961 -10.039 11.953 1 92.62 426 ASP B CA 1
ATOM 8120 C C . ASP B 1 426 ? -12.734 -10.047 10.445 1 92.62 426 ASP B C 1
ATOM 8122 O O . ASP B 1 426 ? -11.672 -10.461 9.977 1 92.62 426 ASP B O 1
ATOM 8126 N N . ILE B 1 427 ? -13.727 -9.562 9.719 1 91.19 427 ILE B N 1
ATOM 8127 C CA . ILE B 1 427 ? -13.641 -9.633 8.266 1 91.19 427 ILE B CA 1
ATOM 8128 C C . ILE B 1 427 ? -12.438 -8.836 7.777 1 91.19 427 ILE B C 1
ATOM 8130 O O . ILE B 1 427 ? -11.82 -9.18 6.766 1 91.19 427 ILE B O 1
ATOM 8134 N N . VAL B 1 428 ? -12.008 -7.816 8.453 1 88.94 428 VAL B N 1
ATOM 8135 C CA . VAL B 1 428 ? -10.883 -6.969 8.047 1 88.94 428 VAL B CA 1
ATOM 8136 C C . VAL B 1 428 ? -9.578 -7.754 8.148 1 88.94 428 VAL B C 1
ATOM 8138 O O . VAL B 1 428 ? -8.828 -7.852 7.18 1 88.94 428 VAL B O 1
ATOM 8141 N N . ASP B 1 429 ? -9.352 -8.352 9.266 1 91.88 429 ASP B N 1
ATOM 8142 C CA . ASP B 1 429 ? -8.125 -9.117 9.461 1 91.88 429 ASP B CA 1
ATOM 8143 C C . ASP B 1 429 ? -8.156 -10.422 8.656 1 91.88 429 ASP B C 1
ATOM 8145 O O . ASP B 1 429 ? -7.121 -10.891 8.188 1 91.88 429 ASP B O 1
ATOM 8149 N N . ALA B 1 430 ? -9.367 -11 8.578 1 92.62 430 ALA B N 1
ATOM 8150 C CA . ALA B 1 430 ? -9.484 -12.211 7.781 1 92.62 430 ALA B CA 1
ATOM 8151 C C . ALA B 1 430 ? -9.102 -11.953 6.328 1 92.62 430 ALA B C 1
ATOM 8153 O O . ALA B 1 430 ? -8.406 -12.766 5.711 1 92.62 430 ALA B O 1
ATOM 8154 N N . ALA B 1 431 ? -9.539 -10.898 5.828 1 89.19 431 ALA B N 1
ATOM 8155 C CA . ALA B 1 431 ? -9.195 -10.539 4.453 1 89.19 431 ALA B CA 1
ATOM 8156 C C . ALA B 1 431 ? -7.695 -10.297 4.301 1 89.19 431 ALA B C 1
ATOM 8158 O O . ALA B 1 431 ? -7.09 -10.742 3.322 1 89.19 431 ALA B O 1
ATOM 8159 N N . ARG B 1 432 ? -7.102 -9.641 5.184 1 90.5 432 ARG B N 1
ATOM 8160 C CA . ARG B 1 432 ? -5.684 -9.312 5.133 1 90.5 432 ARG B CA 1
ATOM 8161 C C . ARG B 1 432 ? -4.824 -10.57 5.234 1 90.5 432 ARG B C 1
ATOM 8163 O O . ARG B 1 432 ? -3.803 -10.688 4.555 1 90.5 432 ARG B O 1
ATOM 8170 N N . GLU B 1 433 ? -5.254 -11.5 6.043 1 92.88 433 GLU B N 1
ATOM 8171 C CA . GLU B 1 433 ? -4.355 -12.602 6.367 1 92.88 433 GLU B CA 1
ATOM 8172 C C . GLU B 1 433 ? -4.789 -13.891 5.676 1 92.88 433 GLU B C 1
ATOM 8174 O O . GLU B 1 433 ? -4.191 -14.953 5.891 1 92.88 433 GLU B O 1
ATOM 8179 N N . SER B 1 434 ? -5.777 -13.781 4.797 1 92.19 434 SER B N 1
ATOM 8180 C CA . SER B 1 434 ? -6.141 -14.953 4.012 1 92.19 434 SER B CA 1
ATOM 8181 C C . SER B 1 434 ? -5.023 -15.352 3.053 1 92.19 434 SER B C 1
ATOM 8183 O O . SER B 1 434 ? -4.301 -14.492 2.549 1 92.19 434 SER B O 1
ATOM 8185 N N . THR B 1 435 ? -4.777 -16.578 2.836 1 86.81 435 THR B N 1
ATOM 8186 C CA . THR B 1 435 ? -3.727 -17.062 1.942 1 86.81 435 THR B CA 1
ATOM 8187 C C . THR B 1 435 ? -4.09 -16.781 0.486 1 86.81 435 THR B C 1
ATOM 8189 O O . THR B 1 435 ? -3.215 -16.5 -0.334 1 86.81 435 THR B O 1
ATOM 8192 N N . ASP B 1 436 ? -5.281 -16.938 0.113 1 76.06 436 ASP B N 1
ATOM 8193 C CA . ASP B 1 436 ? -5.715 -16.672 -1.255 1 76.06 436 ASP B CA 1
ATOM 8194 C C . ASP B 1 436 ? -6.988 -15.828 -1.273 1 76.06 436 ASP B C 1
ATOM 8196 O O . ASP B 1 436 ? -7.965 -16.156 -0.59 1 76.06 436 ASP B O 1
ATOM 8200 N N . TYR B 1 437 ? -6.852 -14.805 -2.068 1 65.44 437 TYR B N 1
ATOM 8201 C CA . TYR B 1 437 ? -8.008 -13.914 -2.107 1 65.44 437 TYR B CA 1
ATOM 8202 C C . TYR B 1 437 ? -9.266 -14.68 -2.529 1 65.44 437 TYR B C 1
ATOM 8204 O O . TYR B 1 437 ? -10.344 -14.461 -1.975 1 65.44 437 TYR B O 1
ATOM 8212 N N . ALA B 1 438 ? -9.07 -15.539 -3.543 1 59.25 438 ALA B N 1
ATOM 8213 C CA . ALA B 1 438 ? -10.227 -16.312 -4.004 1 59.25 438 ALA B CA 1
ATOM 8214 C C . ALA B 1 438 ? -10.805 -17.156 -2.877 1 59.25 438 ALA B C 1
ATOM 8216 O O . ALA B 1 438 ? -11.977 -17.531 -2.908 1 59.25 438 ALA B O 1
ATOM 8217 N N . ALA B 1 439 ? -10 -17.375 -2.061 1 64.38 439 ALA B N 1
ATOM 8218 C CA . ALA B 1 439 ? -10.398 -18.297 -0.997 1 64.38 439 ALA B CA 1
ATOM 8219 C C . ALA B 1 439 ? -10.727 -17.547 0.287 1 64.38 439 ALA B C 1
ATOM 8221 O O . ALA B 1 439 ? -10.82 -18.141 1.36 1 64.38 439 ALA B O 1
ATOM 8222 N N . SER B 1 440 ? -10.898 -16.25 0.057 1 75.88 440 SER B N 1
ATOM 8223 C CA . SER B 1 440 ? -11.156 -15.547 1.304 1 75.88 440 SER B CA 1
ATOM 8224 C C . SER B 1 440 ? -12.633 -15.602 1.677 1 75.88 440 SER B C 1
ATOM 8226 O O . SER B 1 440 ? -13.492 -15.734 0.805 1 75.88 440 SER B O 1
ATOM 8228 N N . VAL B 1 441 ? -12.844 -15.695 2.918 1 88.12 441 VAL B N 1
ATOM 8229 C CA . VAL B 1 441 ? -14.211 -15.703 3.426 1 88.12 441 VAL B CA 1
ATOM 8230 C C . VAL B 1 441 ? -14.859 -14.344 3.172 1 88.12 441 VAL B C 1
ATOM 8232 O O . VAL B 1 441 ? -14.188 -13.305 3.238 1 88.12 441 VAL B O 1
ATOM 8235 N N . THR B 1 442 ? -16.094 -14.367 2.791 1 87.5 442 THR B N 1
ATOM 8236 C CA . THR B 1 442 ? -16.859 -13.141 2.582 1 87.5 442 THR B CA 1
ATOM 8237 C C . THR B 1 442 ? -17.641 -12.773 3.838 1 87.5 442 THR B C 1
ATOM 8239 O O . THR B 1 442 ? -17.828 -13.602 4.727 1 87.5 442 THR B O 1
ATOM 8242 N N . PRO B 1 443 ? -18.094 -11.5 3.883 1 87.62 443 PRO B N 1
ATOM 8243 C CA . PRO B 1 443 ? -18.922 -11.117 5.023 1 87.62 443 PRO B CA 1
ATOM 8244 C C . PRO B 1 443 ? -20.172 -11.984 5.156 1 87.62 443 PRO B C 1
ATOM 8246 O O . PRO B 1 443 ? -20.562 -12.344 6.27 1 87.62 443 PRO B O 1
ATOM 8249 N N . GLU B 1 444 ? -20.75 -12.367 4.02 1 89.44 444 GLU B N 1
ATOM 8250 C CA . GLU B 1 444 ? -21.969 -13.172 4.023 1 89.44 444 GLU B CA 1
ATOM 8251 C C . GLU B 1 444 ? -21.703 -14.57 4.57 1 89.44 444 GLU B C 1
ATOM 8253 O O . GLU B 1 444 ? -22.562 -15.172 5.223 1 89.44 444 GLU B O 1
ATOM 8258 N N . GLN B 1 445 ? -20.516 -15.055 4.32 1 93.75 445 GLN B N 1
ATOM 8259 C CA . GLN B 1 445 ? -20.156 -16.391 4.789 1 93.75 445 GLN B CA 1
ATOM 8260 C C . GLN B 1 445 ? -19.859 -16.391 6.285 1 93.75 445 GLN B C 1
ATOM 8262 O O . GLN B 1 445 ? -20.109 -17.375 6.977 1 93.75 445 GLN B O 1
ATOM 8267 N N . LEU B 1 446 ? -19.344 -15.297 6.789 1 93.69 446 LEU B N 1
ATOM 8268 C CA . LEU B 1 446 ? -19.031 -15.18 8.211 1 93.69 446 LEU B CA 1
ATOM 8269 C C . LEU B 1 446 ? -20.281 -14.945 9.039 1 93.69 446 LEU B C 1
ATOM 8271 O O . LEU B 1 446 ? -20.391 -15.453 10.156 1 93.69 446 LEU B O 1
ATOM 8275 N N . GLU B 1 447 ? -21.172 -14.133 8.453 1 92.06 447 GLU B N 1
ATOM 8276 C CA . GLU B 1 447 ? -22.391 -13.812 9.18 1 92.06 447 GLU B CA 1
ATOM 8277 C C . GLU B 1 447 ? -23.219 -15.07 9.453 1 92.06 447 GLU B C 1
ATOM 8279 O O . GLU B 1 447 ? -23.484 -15.859 8.547 1 92.06 447 GLU B O 1
ATOM 8284 N N . GLY B 1 448 ? -23.578 -15.242 10.664 1 92.44 448 GLY B N 1
ATOM 8285 C CA . GLY B 1 448 ? -24.344 -16.422 11.047 1 92.44 448 GLY B CA 1
ATOM 8286 C C . GLY B 1 448 ? -23.484 -17.641 11.281 1 92.44 448 GLY B C 1
ATOM 8287 O O . GLY B 1 448 ? -24.016 -18.734 11.539 1 92.44 448 GLY B O 1
ATOM 8288 N N . SER B 1 449 ? -22.188 -17.484 11.18 1 95.75 449 SER B N 1
ATOM 8289 C CA . SER B 1 449 ? -21.281 -18.609 11.359 1 95.75 449 SER B CA 1
ATOM 8290 C C . SER B 1 449 ? -20.453 -18.469 12.633 1 95.75 449 SER B C 1
ATOM 8292 O O . SER B 1 449 ? -19.391 -19.078 12.766 1 95.75 449 SER B O 1
ATOM 8294 N N . GLU B 1 450 ? -20.891 -17.672 13.625 1 93.94 450 GLU B N 1
ATOM 8295 C CA . GLU B 1 450 ? -20.141 -17.359 14.836 1 93.94 450 GLU B CA 1
ATOM 8296 C C . GLU B 1 450 ? -19.906 -18.625 15.672 1 93.94 450 GLU B C 1
ATOM 8298 O O . GLU B 1 450 ? -18.922 -18.688 16.422 1 93.94 450 GLU B O 1
ATOM 8303 N N . ASP B 1 451 ? -20.797 -19.625 15.531 1 95.06 451 ASP B N 1
ATOM 8304 C CA . ASP B 1 451 ? -20.688 -20.875 16.281 1 95.06 451 ASP B CA 1
ATOM 8305 C C . ASP B 1 451 ? -20.203 -22.016 15.391 1 95.06 451 ASP B C 1
ATOM 8307 O O . ASP B 1 451 ? -20.422 -23.188 15.703 1 95.06 451 ASP B O 1
ATOM 8311 N N . HIS B 1 452 ? -19.625 -21.625 14.289 1 97.38 452 HIS B N 1
ATOM 8312 C CA . HIS B 1 452 ? -19.156 -22.609 13.32 1 97.38 452 HIS B CA 1
ATOM 8313 C C . HIS B 1 452 ? -17.672 -22.422 13.016 1 97.38 452 HIS B C 1
ATOM 8315 O O . HIS B 1 452 ? -17.141 -21.328 13.219 1 97.38 452 HIS B O 1
ATOM 8321 N N . LEU B 1 453 ? -17.062 -23.5 12.664 1 97.62 453 LEU B N 1
ATOM 8322 C CA . LEU B 1 453 ? -15.789 -23.438 11.961 1 97.62 453 LEU B CA 1
ATOM 8323 C C . LEU B 1 453 ? -16 -23.5 10.453 1 97.62 453 LEU B C 1
ATOM 8325 O O . LEU B 1 453 ? -16.609 -24.438 9.938 1 97.62 453 LEU B O 1
ATOM 8329 N N . ILE B 1 454 ? -15.586 -22.453 9.773 1 97.25 454 ILE B N 1
ATOM 8330 C CA . ILE B 1 454 ? -15.672 -22.438 8.32 1 97.25 454 ILE B CA 1
ATOM 8331 C C . ILE B 1 454 ? -14.414 -23.047 7.715 1 97.25 454 ILE B C 1
ATOM 8333 O O . ILE B 1 454 ? -13.305 -22.797 8.188 1 97.25 454 ILE B O 1
ATOM 8337 N N . LEU B 1 455 ? -14.609 -23.891 6.742 1 97.12 455 LEU B N 1
ATOM 8338 C CA . LEU B 1 455 ? -13.508 -24.469 5.988 1 97.12 455 LEU B CA 1
ATOM 8339 C C . LEU B 1 455 ? -13.531 -24 4.535 1 97.12 455 LEU B C 1
ATOM 8341 O O . LEU B 1 455 ? -14.5 -24.266 3.814 1 97.12 455 LEU B O 1
ATOM 8345 N N . VAL B 1 456 ? -12.539 -23.266 4.16 1 96.19 456 VAL B N 1
ATOM 8346 C CA . VAL B 1 456 ? -12.336 -22.953 2.754 1 96.19 456 VAL B CA 1
ATOM 8347 C C . VAL B 1 456 ? -11.273 -23.891 2.166 1 96.19 456 VAL B C 1
ATOM 8349 O O . VAL B 1 456 ? -10.102 -23.812 2.543 1 96.19 456 VAL B O 1
ATOM 8352 N N . CYS B 1 457 ? -11.656 -24.734 1.249 1 96.25 457 CYS B N 1
ATOM 8353 C CA . CYS B 1 457 ? -10.758 -25.719 0.644 1 96.25 457 CYS B CA 1
ATOM 8354 C C . CYS B 1 457 ? -10.602 -25.453 -0.85 1 96.25 457 CYS B C 1
ATOM 8356 O O . CYS B 1 457 ? -11.57 -25.531 -1.605 1 96.25 457 CYS B O 1
ATOM 8358 N N . THR B 1 458 ? -9.414 -25.125 -1.199 1 95.69 458 THR B N 1
ATOM 8359 C CA . THR B 1 458 ? -9.055 -24.984 -2.607 1 95.69 458 THR B CA 1
ATOM 8360 C C . THR B 1 458 ? -8.117 -26.109 -3.031 1 95.69 458 THR B C 1
ATOM 8362 O O . THR B 1 458 ? -7.051 -26.297 -2.436 1 95.69 458 THR B O 1
ATOM 8365 N N . SER B 1 459 ? -8.531 -26.859 -3.982 1 96.12 459 SER B N 1
ATOM 8366 C CA . SER B 1 459 ? -7.719 -27.969 -4.457 1 96.12 459 SER B CA 1
ATOM 8367 C C . SER B 1 459 ? -7.168 -27.703 -5.852 1 96.12 459 SER B C 1
ATOM 8369 O O . SER B 1 459 ? -7.867 -27.156 -6.703 1 96.12 459 SER B O 1
ATOM 8371 N N . LEU B 1 460 ? -5.941 -27.984 -6.031 1 97.06 460 LEU B N 1
ATOM 8372 C CA . LEU B 1 460 ? -5.289 -27.875 -7.332 1 97.06 460 LEU B CA 1
ATOM 8373 C C . LEU B 1 460 ? -4.805 -29.234 -7.809 1 97.06 460 LEU B C 1
ATOM 8375 O O . LEU B 1 460 ? -4.285 -30.031 -7.016 1 97.06 460 LEU B O 1
ATOM 8379 N N . GLY B 1 461 ? -5.062 -29.516 -9.039 1 98.31 461 GLY B N 1
ATOM 8380 C CA . GLY B 1 461 ? -4.637 -30.75 -9.664 1 98.31 461 GLY B CA 1
ATOM 8381 C C . GLY B 1 461 ? -3.678 -30.547 -10.82 1 98.31 461 GLY B C 1
ATOM 8382 O O . GLY B 1 461 ? -3.826 -29.594 -11.586 1 98.31 461 GLY B O 1
ATOM 8383 N N . GLU B 1 462 ? -2.768 -31.469 -10.922 1 98.38 462 GLU B N 1
ATOM 8384 C CA . GLU B 1 462 ? -1.793 -31.453 -12.008 1 98.38 462 GLU B CA 1
ATOM 8385 C C . GLU B 1 462 ? -2.469 -31.688 -13.352 1 98.38 462 GLU B C 1
ATOM 8387 O O . GLU B 1 462 ? -3.24 -32.625 -13.516 1 98.38 462 GLU B O 1
ATOM 8392 N N . TYR B 1 463 ? -2.23 -30.766 -14.273 1 98.06 463 TYR B N 1
ATOM 8393 C CA . TYR B 1 463 ? -2.656 -30.938 -15.656 1 98.06 463 TYR B CA 1
ATOM 8394 C C . TYR B 1 463 ? -1.683 -31.828 -16.422 1 98.06 463 TYR B C 1
ATOM 8396 O O . TYR B 1 463 ? -0.466 -31.641 -16.344 1 98.06 463 TYR B O 1
ATOM 8404 N N . ASN B 1 464 ? -2.186 -32.812 -17.109 1 97.5 464 ASN B N 1
ATOM 8405 C CA . ASN B 1 464 ? -1.359 -33.781 -17.797 1 97.5 464 ASN B CA 1
ATOM 8406 C C . ASN B 1 464 ? -0.46 -33.156 -18.844 1 97.5 464 ASN B C 1
ATOM 8408 O O . ASN B 1 464 ? -0.939 -32.719 -19.891 1 97.5 464 ASN B O 1
ATOM 8412 N N . GLU B 1 465 ? 0.828 -33.188 -18.625 1 96.25 465 GLU B N 1
ATOM 8413 C CA . GLU B 1 465 ? 1.791 -32.562 -19.516 1 96.25 465 GLU B CA 1
ATOM 8414 C C . GLU B 1 465 ? 1.891 -33.281 -20.859 1 96.25 465 GLU B C 1
ATOM 8416 O O . GLU B 1 465 ? 2.412 -32.75 -21.828 1 96.25 465 GLU B O 1
ATOM 8421 N N . GLN B 1 466 ? 1.37 -34.5 -20.922 1 95.38 466 GLN B N 1
ATOM 8422 C CA . GLN B 1 466 ? 1.468 -35.281 -22.141 1 95.38 466 GLN B CA 1
ATOM 8423 C C . GLN B 1 466 ? 0.204 -35.156 -22.984 1 95.38 466 GLN B C 1
ATOM 8425 O O . GLN B 1 466 ? 0.04 -35.875 -23.984 1 95.38 466 GLN B O 1
ATOM 8430 N N . ASN B 1 467 ? -0.702 -34.312 -22.562 1 96.75 467 ASN B N 1
ATOM 8431 C CA . ASN B 1 467 ? -1.907 -34.062 -23.344 1 96.75 467 ASN B CA 1
ATOM 8432 C C . ASN B 1 467 ? -1.575 -33.5 -24.734 1 96.75 467 ASN B C 1
ATOM 8434 O O . ASN B 1 467 ? -1.132 -32.375 -24.844 1 96.75 467 ASN B O 1
ATOM 8438 N N . PRO B 1 468 ? -1.781 -34.25 -25.797 1 95.5 468 PRO B N 1
ATOM 8439 C CA . PRO B 1 468 ? -1.416 -33.781 -27.141 1 95.5 468 PRO B CA 1
ATOM 8440 C C . PRO B 1 468 ? -2.252 -32.594 -27.578 1 95.5 468 PRO B C 1
ATOM 8442 O O . PRO B 1 468 ? -1.891 -31.906 -28.547 1 95.5 468 PRO B O 1
ATOM 8445 N N . GLU B 1 469 ? -3.336 -32.344 -26.891 1 96.44 469 GLU B N 1
ATOM 8446 C CA . GLU B 1 469 ? -4.223 -31.219 -27.234 1 96.44 469 GLU B CA 1
ATOM 8447 C C . GLU B 1 469 ? -3.898 -29.984 -26.422 1 96.44 469 GLU B C 1
ATOM 8449 O O . GLU B 1 469 ? -4.711 -29.047 -26.344 1 96.44 469 GLU B O 1
ATOM 8454 N N . ALA B 1 470 ? -2.787 -29.953 -25.797 1 97.69 470 ALA B N 1
ATOM 8455 C CA . ALA B 1 470 ? -2.34 -28.797 -25.031 1 97.69 470 ALA B CA 1
ATOM 8456 C C . ALA B 1 470 ? -1.045 -28.234 -25.609 1 97.69 470 ALA B C 1
ATOM 8458 O O . ALA B 1 470 ? -0.009 -28.891 -25.594 1 97.69 470 ALA B O 1
ATOM 8459 N N . TRP B 1 471 ? -1.14 -27.031 -26.141 1 97.81 471 TRP B N 1
ATOM 8460 C CA . TRP B 1 471 ? 0.015 -26.484 -26.844 1 97.81 471 TRP B CA 1
ATOM 8461 C C . TRP B 1 471 ? -0.121 -24.984 -27.031 1 97.81 471 TRP B C 1
ATOM 8463 O O . TRP B 1 471 ? -1.186 -24.406 -26.766 1 97.81 471 TRP B O 1
ATOM 8473 N N . VAL B 1 472 ? 0.967 -24.297 -27.297 1 98.31 472 VAL B N 1
ATOM 8474 C CA . VAL B 1 472 ? 1.091 -22.922 -27.766 1 98.31 472 VAL B CA 1
ATOM 8475 C C . VAL B 1 472 ? 1.749 -22.906 -29.141 1 98.31 472 VAL B C 1
ATOM 8477 O O . VAL B 1 472 ? 2.896 -23.328 -29.297 1 98.31 472 VAL B O 1
ATOM 8480 N N . LYS B 1 473 ? 1.072 -22.391 -30.141 1 97.19 473 LYS B N 1
ATOM 8481 C CA . LYS B 1 473 ? 1.6 -22.422 -31.5 1 97.19 473 LYS B CA 1
ATOM 8482 C C . LYS B 1 473 ? 1.57 -21.047 -32.125 1 97.19 473 LYS B C 1
ATOM 8484 O O . LYS B 1 473 ? 0.713 -20.219 -31.797 1 97.19 473 LYS B O 1
ATOM 8489 N N . TYR B 1 474 ? 2.521 -20.922 -33 1 96.88 474 TYR B N 1
ATOM 8490 C CA . TYR B 1 474 ? 2.561 -19.688 -33.781 1 96.88 474 TYR B CA 1
ATOM 8491 C C . TYR B 1 474 ? 1.283 -19.516 -34.594 1 96.88 474 TYR B C 1
ATOM 8493 O O . TYR B 1 474 ? 0.771 -20.484 -35.156 1 96.88 474 TYR B O 1
ATOM 8501 N N . ASN B 1 475 ? 0.689 -18.328 -34.531 1 96.31 475 ASN B N 1
ATOM 8502 C CA . ASN B 1 475 ? -0.494 -17.969 -35.312 1 96.31 475 ASN B CA 1
ATOM 8503 C C . ASN B 1 475 ? -0.148 -17.031 -36.469 1 96.31 475 ASN B C 1
ATOM 8505 O O . ASN B 1 475 ? -0.08 -15.812 -36.281 1 96.31 475 ASN B O 1
ATOM 8509 N N . PRO B 1 476 ? -0.063 -17.469 -37.656 1 93.38 476 PRO B N 1
ATOM 8510 C CA . PRO B 1 476 ? 0.348 -16.625 -38.781 1 93.38 476 PRO B CA 1
ATOM 8511 C C . PRO B 1 476 ? -0.709 -15.602 -39.156 1 93.38 476 PRO B C 1
ATOM 8513 O O . PRO B 1 476 ? -0.411 -14.641 -39.875 1 93.38 476 PRO B O 1
ATOM 8516 N N . GLN B 1 477 ? -1.892 -15.688 -38.656 1 93.31 477 GLN B N 1
ATOM 8517 C CA . GLN B 1 477 ? -2.975 -14.766 -38.969 1 93.31 477 GLN B CA 1
ATOM 8518 C C . GLN B 1 477 ? -2.859 -13.477 -38.188 1 93.31 477 GLN B C 1
ATOM 8520 O O . GLN B 1 477 ? -3.482 -12.469 -38.531 1 93.31 477 GLN B O 1
ATOM 8525 N N . ASP B 1 478 ? -2.203 -13.57 -37.094 1 94.38 478 ASP B N 1
ATOM 8526 C CA . ASP B 1 478 ? -1.967 -12.391 -36.25 1 94.38 478 ASP B CA 1
ATOM 8527 C C . ASP B 1 478 ? -0.584 -11.805 -36.5 1 94.38 478 ASP B C 1
ATOM 8529 O O . ASP B 1 478 ? 0.433 -12.461 -36.281 1 94.38 478 ASP B O 1
ATOM 8533 N N . ARG B 1 479 ? -0.463 -10.523 -36.906 1 92.5 479 ARG B N 1
ATOM 8534 C CA . ARG B 1 479 ? 0.802 -9.898 -37.281 1 92.5 479 ARG B CA 1
ATOM 8535 C C . ARG B 1 479 ? 1.469 -9.25 -36.062 1 92.5 479 ARG B C 1
ATOM 8537 O O . ARG B 1 479 ? 2.631 -8.844 -36.156 1 92.5 479 ARG B O 1
ATOM 8544 N N . ASN B 1 480 ? 0.764 -9.141 -34.969 1 94.19 480 ASN B N 1
ATOM 8545 C CA . ASN B 1 480 ? 1.329 -8.562 -33.781 1 94.19 480 ASN B CA 1
ATOM 8546 C C . ASN B 1 480 ? 2.275 -9.539 -33.062 1 94.19 480 ASN B C 1
ATOM 8548 O O . ASN B 1 480 ? 1.842 -10.562 -32.562 1 94.19 480 ASN B O 1
ATOM 8552 N N . PRO B 1 481 ? 3.482 -9.242 -32.969 1 95.31 481 PRO B N 1
ATOM 8553 C CA . PRO B 1 481 ? 4.469 -10.195 -32.438 1 95.31 481 PRO B CA 1
ATOM 8554 C C . PRO B 1 481 ? 4.277 -10.484 -30.938 1 95.31 481 PRO B C 1
ATOM 8556 O O . PRO B 1 481 ? 4.895 -11.406 -30.406 1 95.31 481 PRO B O 1
ATOM 8559 N N . ILE B 1 482 ? 3.494 -9.742 -30.266 1 94.19 482 ILE B N 1
ATOM 8560 C CA . ILE B 1 482 ? 3.324 -9.969 -28.844 1 94.19 482 ILE B CA 1
ATOM 8561 C C . ILE B 1 482 ? 2.121 -10.875 -28.594 1 94.19 482 ILE B C 1
ATOM 8563 O O . ILE B 1 482 ? 1.953 -11.414 -27.5 1 94.19 482 ILE B O 1
ATOM 8567 N N . THR B 1 483 ? 1.195 -11.039 -29.656 1 96.38 483 THR B N 1
ATOM 8568 C CA . THR B 1 483 ? -0.023 -11.812 -29.438 1 96.38 483 THR B CA 1
ATOM 8569 C C . THR B 1 483 ? -0.15 -12.914 -30.5 1 96.38 483 THR B C 1
ATOM 8571 O O . THR B 1 483 ? -1.124 -13.672 -30.5 1 96.38 483 THR B O 1
ATOM 8574 N N . ASN B 1 484 ? 0.735 -13.078 -31.406 1 97.06 484 ASN B N 1
ATOM 8575 C CA . ASN B 1 484 ? 0.584 -13.93 -32.562 1 97.06 484 ASN B CA 1
ATOM 8576 C C . ASN B 1 484 ? 0.82 -15.398 -32.25 1 97.06 484 ASN B C 1
ATOM 8578 O O . ASN B 1 484 ? 1.567 -16.094 -32.938 1 97.06 484 ASN B O 1
ATOM 8582 N N . VAL B 1 485 ? 0.206 -15.914 -31.219 1 97.75 485 VAL B N 1
ATOM 8583 C CA . VAL B 1 485 ? 0.201 -17.328 -30.875 1 97.75 485 VAL B CA 1
ATOM 8584 C C . VAL B 1 485 ? -1.226 -17.781 -30.578 1 97.75 485 VAL B C 1
ATOM 8586 O O . VAL B 1 485 ? -2.066 -16.984 -30.156 1 97.75 485 VAL B O 1
ATOM 8589 N N . LYS B 1 486 ? -1.479 -18.984 -30.859 1 97.88 486 LYS B N 1
ATOM 8590 C CA . LYS B 1 486 ? -2.705 -19.672 -30.469 1 97.88 486 LYS B CA 1
ATOM 8591 C C . LYS B 1 486 ? -2.451 -20.625 -29.297 1 97.88 486 LYS B C 1
ATOM 8593 O O . LYS B 1 486 ? -1.429 -21.312 -29.266 1 97.88 486 LYS B O 1
ATOM 8598 N N . VAL B 1 487 ? -3.33 -20.594 -28.344 1 98.19 487 VAL B N 1
ATOM 8599 C CA . VAL B 1 487 ? -3.189 -21.422 -27.156 1 98.19 487 VAL B CA 1
ATOM 8600 C C . VAL B 1 487 ? -4.367 -22.391 -27.062 1 98.19 487 VAL B C 1
ATOM 8602 O O . VAL B 1 487 ? -5.52 -22 -27.266 1 98.19 487 VAL B O 1
ATOM 8605 N N . GLN B 1 488 ? -4.09 -23.625 -26.797 1 98 488 GLN B N 1
ATOM 8606 C CA . GLN B 1 488 ? -5.125 -24.641 -26.594 1 98 488 GLN B CA 1
ATOM 8607 C C . GLN B 1 488 ? -4.848 -25.469 -25.344 1 98 488 GLN B C 1
ATOM 8609 O O . GLN B 1 488 ? -3.703 -25.844 -25.094 1 98 488 GLN B O 1
ATOM 8614 N N . ALA B 1 489 ? -5.797 -25.672 -24.547 1 97.69 489 ALA B N 1
ATOM 8615 C CA . ALA B 1 489 ? -5.801 -26.609 -23.422 1 97.69 489 ALA B CA 1
ATOM 86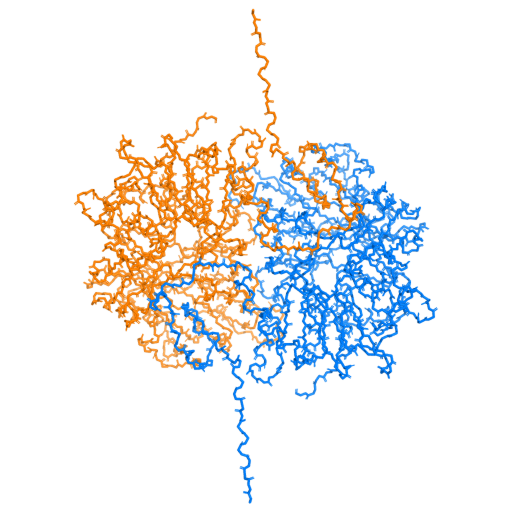16 C C . ALA B 1 489 ? -7.172 -27.266 -23.266 1 97.69 489 ALA B C 1
ATOM 8618 O O . ALA B 1 489 ? -8.203 -26.578 -23.312 1 97.69 489 ALA B O 1
ATOM 8619 N N . THR B 1 490 ? -7.191 -28.562 -23.125 1 96.19 490 THR B N 1
ATOM 8620 C CA . THR B 1 490 ? -8.43 -29.297 -22.938 1 96.19 490 THR B CA 1
ATOM 8621 C C . THR B 1 490 ? -8.289 -30.297 -21.797 1 96.19 490 THR B C 1
ATOM 8623 O O . THR B 1 490 ? -7.176 -30.625 -21.391 1 96.19 490 THR B O 1
ATOM 8626 N N . MET B 1 491 ? -9.398 -30.828 -21.359 1 95.75 491 MET B N 1
ATOM 8627 C CA . MET B 1 491 ? -9.391 -31.859 -20.328 1 95.75 491 MET B CA 1
ATOM 8628 C C . MET B 1 491 ? -9.266 -33.25 -20.953 1 95.75 491 MET B C 1
ATOM 8630 O O . MET B 1 491 ? -10.234 -33.75 -21.516 1 95.75 491 MET B O 1
ATOM 8634 N N . ASP B 1 492 ? -8.109 -33.844 -20.828 1 95.81 492 ASP B N 1
ATOM 8635 C CA . ASP B 1 492 ? -7.957 -35.219 -21.297 1 95.81 492 ASP B CA 1
ATOM 8636 C C . ASP B 1 492 ? -8.461 -36.188 -20.266 1 95.81 492 ASP B C 1
ATOM 8638 O O . ASP B 1 492 ? -8.75 -35.812 -19.125 1 95.81 492 ASP B O 1
ATOM 8642 N N . PRO B 1 493 ? -8.617 -37.469 -20.547 1 96 493 PRO B N 1
ATOM 8643 C CA . PRO B 1 493 ? -9.195 -38.438 -19.625 1 96 493 PRO B CA 1
ATOM 8644 C C . PRO B 1 493 ? -8.414 -38.562 -18.312 1 96 493 PRO B C 1
ATOM 8646 O O . PRO B 1 493 ? -9.016 -38.719 -17.25 1 96 493 PRO B O 1
ATOM 8649 N N . LYS B 1 494 ? -7.109 -38.5 -18.344 1 97.12 494 LYS B N 1
ATOM 8650 C CA . LYS B 1 494 ? -6.305 -38.562 -17.141 1 97.12 494 LYS B CA 1
ATOM 8651 C C . LYS B 1 494 ? -6.594 -37.406 -16.203 1 97.12 494 LYS B C 1
ATOM 8653 O O . LYS B 1 494 ? -6.766 -37.594 -14.992 1 97.12 494 LYS B O 1
ATOM 8658 N N . THR B 1 495 ? -6.59 -36.219 -16.734 1 97.38 495 THR B N 1
ATOM 8659 C CA . THR B 1 495 ? -6.863 -35.031 -15.945 1 97.38 495 THR B CA 1
ATOM 8660 C C . THR B 1 495 ? -8.281 -35.062 -15.375 1 97.38 495 THR B C 1
ATOM 8662 O O . THR B 1 495 ? -8.508 -34.656 -14.242 1 97.38 495 THR B O 1
ATOM 8665 N N . LYS B 1 496 ? -9.266 -35.562 -16.156 1 96.12 496 LYS B N 1
ATOM 8666 C CA . LYS B 1 496 ? -10.641 -35.688 -15.68 1 96.12 496 LYS B CA 1
ATOM 8667 C C . LYS B 1 496 ? -10.719 -36.688 -14.516 1 96.12 496 LYS B C 1
ATOM 8669 O O . LYS B 1 496 ? -11.461 -36.438 -13.555 1 96.12 496 LYS B O 1
ATOM 8674 N N . SER B 1 497 ? -10 -37.719 -14.68 1 96.81 497 SER B N 1
ATOM 8675 C CA . SER B 1 497 ? -9.961 -38.719 -13.609 1 96.81 497 SER B CA 1
ATOM 8676 C C . SER B 1 497 ? -9.398 -38.125 -12.328 1 96.81 497 SER B C 1
ATOM 8678 O O . SER B 1 497 ? -9.938 -38.375 -11.242 1 96.81 497 SER B O 1
ATOM 8680 N N . LEU B 1 498 ? -8.336 -37.406 -12.445 1 97.88 498 LEU B N 1
ATOM 8681 C CA . LEU B 1 498 ? -7.738 -36.75 -11.281 1 97.88 498 LEU B CA 1
ATOM 8682 C C . LEU B 1 498 ? -8.727 -35.812 -10.617 1 97.88 498 LEU B C 1
ATOM 8684 O O . LEU B 1 498 ? -8.773 -35.719 -9.391 1 97.88 498 LEU B O 1
ATOM 8688 N N . GLN B 1 499 ? -9.477 -35.062 -11.398 1 97.12 499 GLN B N 1
ATOM 8689 C CA . GLN B 1 499 ? -10.461 -34.125 -10.867 1 97.12 499 GLN B CA 1
ATOM 8690 C C . GLN B 1 499 ? -11.43 -34.812 -9.922 1 97.12 499 GLN B C 1
ATOM 8692 O O . GLN B 1 499 ? -11.75 -34.312 -8.852 1 97.12 499 GLN B O 1
ATOM 8697 N N . LYS B 1 500 ? -11.875 -35.969 -10.305 1 96.81 500 LYS B N 1
ATOM 8698 C CA . LYS B 1 500 ? -12.797 -36.75 -9.477 1 96.81 500 LYS B CA 1
ATOM 8699 C C . LYS B 1 500 ? -12.141 -37.156 -8.172 1 96.81 500 LYS B C 1
ATOM 8701 O O . LYS B 1 500 ? -12.75 -37.062 -7.102 1 96.81 500 LYS B O 1
ATOM 8706 N N . VAL B 1 501 ? -10.938 -37.625 -8.312 1 97.94 501 VAL B N 1
ATOM 8707 C CA . VAL B 1 501 ? -10.188 -38.062 -7.141 1 97.94 501 VAL B CA 1
ATOM 8708 C C . VAL B 1 501 ? -9.953 -36.906 -6.195 1 97.94 501 VAL B C 1
ATOM 8710 O O . VAL B 1 501 ? -10.156 -37.031 -4.984 1 97.94 501 VAL B O 1
ATOM 8713 N N . MET B 1 502 ? -9.516 -35.812 -6.742 1 97.62 502 MET B N 1
ATOM 8714 C CA . MET B 1 502 ? -9.219 -34.594 -5.984 1 97.62 502 MET B CA 1
ATOM 8715 C C . MET B 1 502 ? -10.469 -34.062 -5.281 1 97.62 502 MET B C 1
ATOM 8717 O O . MET B 1 502 ? -10.398 -33.656 -4.129 1 97.62 502 MET B O 1
ATOM 8721 N N . ASP B 1 503 ? -11.633 -34.094 -5.914 1 97.69 503 ASP B N 1
ATOM 8722 C CA . ASP B 1 503 ? -12.891 -33.656 -5.309 1 97.69 503 ASP B CA 1
ATOM 8723 C C . ASP B 1 503 ? -13.258 -34.531 -4.117 1 97.69 503 ASP B C 1
ATOM 8725 O O . ASP B 1 503 ? -13.602 -34.031 -3.045 1 97.69 503 ASP B O 1
ATOM 8729 N N . GLN B 1 504 ? -13.188 -35.812 -4.379 1 98 504 GLN B N 1
ATOM 8730 C CA . GLN B 1 504 ? -13.516 -36.75 -3.299 1 98 504 GLN B CA 1
ATOM 8731 C C . GLN B 1 504 ? -12.562 -36.594 -2.121 1 98 504 GLN B C 1
ATOM 8733 O O . GLN B 1 504 ? -12.984 -36.594 -0.964 1 98 504 GLN B O 1
ATOM 8738 N N . ALA B 1 505 ? -11.266 -36.469 -2.426 1 98.69 505 ALA B N 1
ATOM 8739 C CA . ALA B 1 505 ? -10.281 -36.25 -1.37 1 98.69 505 ALA B CA 1
ATOM 8740 C C . ALA B 1 505 ? -10.609 -35 -0.562 1 98.69 505 ALA B C 1
ATOM 8742 O O . ALA B 1 505 ? -10.414 -34.969 0.655 1 98.69 505 ALA B O 1
ATOM 8743 N N . THR B 1 506 ? -11.094 -33.906 -1.198 1 98.38 506 THR B N 1
ATOM 8744 C CA . THR B 1 506 ? -11.461 -32.688 -0.533 1 98.38 506 THR B CA 1
ATOM 8745 C C . THR B 1 506 ? -12.633 -32.875 0.42 1 98.38 506 THR B C 1
ATOM 8747 O O . THR B 1 506 ? -12.609 -32.406 1.558 1 98.38 506 THR B O 1
ATOM 8750 N N . PHE B 1 507 ? -13.633 -33.625 -0.015 1 98.44 507 PHE B N 1
ATOM 8751 C CA . PHE B 1 507 ? -14.766 -33.938 0.849 1 98.44 507 PHE B CA 1
ATOM 8752 C C . PHE B 1 507 ? -14.32 -34.812 2.035 1 98.44 507 PHE B C 1
ATOM 8754 O O . PHE B 1 507 ? -14.797 -34.625 3.154 1 98.44 507 PHE B O 1
ATOM 8761 N N . ASP B 1 508 ? -13.438 -35.75 1.747 1 98.75 508 ASP B N 1
ATOM 8762 C CA . ASP B 1 508 ? -12.898 -36.594 2.828 1 98.75 508 ASP B CA 1
ATOM 8763 C C . ASP B 1 508 ? -12.172 -35.719 3.863 1 98.75 508 ASP B C 1
ATOM 8765 O O . ASP B 1 508 ? -12.32 -35.938 5.066 1 98.75 508 ASP B O 1
ATOM 8769 N N . ALA B 1 509 ? -11.336 -34.781 3.406 1 98.81 509 ALA B N 1
ATOM 8770 C CA . ALA B 1 509 ? -10.609 -33.875 4.309 1 98.81 509 ALA B CA 1
ATOM 8771 C C . ALA B 1 509 ? -11.578 -33.062 5.176 1 98.81 509 ALA B C 1
ATOM 8773 O O . ALA B 1 509 ? -11.352 -32.906 6.375 1 98.81 509 ALA B O 1
ATOM 8774 N N . ILE B 1 510 ? -12.633 -32.562 4.559 1 98.69 510 ILE B N 1
ATOM 8775 C CA . ILE B 1 510 ? -13.656 -31.797 5.273 1 98.69 510 ILE B CA 1
ATOM 8776 C C . ILE B 1 510 ? -14.289 -32.688 6.348 1 98.69 510 ILE B C 1
ATOM 8778 O O . ILE B 1 510 ? -14.445 -32.25 7.496 1 98.69 510 ILE B O 1
ATOM 8782 N N . ALA B 1 511 ? -14.625 -33.875 6.012 1 98.5 511 ALA B N 1
ATOM 8783 C CA . ALA B 1 511 ? -15.234 -34.812 6.957 1 98.5 511 ALA B CA 1
ATOM 8784 C C . ALA B 1 511 ? -14.281 -35.125 8.109 1 98.5 511 ALA B C 1
ATOM 8786 O O . ALA B 1 511 ? -14.711 -35.219 9.266 1 98.5 511 ALA B O 1
ATOM 8787 N N . VAL B 1 512 ? -13.039 -35.312 7.77 1 98.44 512 VAL B N 1
ATOM 8788 C CA . VAL B 1 512 ? -12.016 -35.594 8.773 1 98.44 512 VAL B CA 1
ATOM 8789 C C . VAL B 1 512 ? -11.945 -34.469 9.781 1 98.44 512 VAL B C 1
ATOM 8791 O O . VAL B 1 512 ? -11.898 -34.688 10.992 1 98.44 512 VAL B O 1
ATOM 8794 N N . MET B 1 513 ? -11.93 -33.188 9.336 1 98.5 513 MET B N 1
ATOM 8795 C CA . MET B 1 513 ? -11.836 -32 10.195 1 98.5 513 MET B CA 1
ATOM 8796 C C . MET B 1 513 ? -13.117 -31.812 10.992 1 98.5 513 MET B C 1
ATOM 8798 O O . MET B 1 513 ? -13.086 -31.375 12.141 1 98.5 513 MET B O 1
ATOM 8802 N N . ALA B 1 514 ? -14.234 -32.188 10.406 1 98.25 514 ALA B N 1
ATOM 8803 C CA . ALA B 1 514 ? -15.516 -32.062 11.094 1 98.25 514 ALA B CA 1
ATOM 8804 C C . ALA B 1 514 ? -15.68 -33.125 12.172 1 98.25 514 ALA B C 1
ATOM 8806 O O . ALA B 1 514 ? -16.375 -32.906 13.164 1 98.25 514 ALA B O 1
ATOM 8807 N N . GLY B 1 515 ? -15.094 -34.312 11.93 1 97.06 515 GLY B N 1
ATOM 8808 C CA . GLY B 1 515 ? -15.227 -35.406 12.875 1 97.06 515 GLY B CA 1
ATOM 8809 C C . GLY B 1 515 ? -16.672 -35.844 13.117 1 97.06 515 GLY B C 1
ATOM 8810 O O . GLY B 1 515 ? -17.406 -36.094 12.172 1 97.06 515 GLY B O 1
ATOM 8811 N N . PRO B 1 516 ? -17.047 -35.812 14.414 1 95.31 516 PRO B N 1
ATOM 8812 C CA . PRO B 1 516 ? -18.422 -36.188 14.75 1 95.31 516 PRO B CA 1
ATOM 8813 C C . PRO B 1 516 ? -19.469 -35.25 14.164 1 95.31 516 PRO B C 1
ATOM 8815 O O . PRO B 1 516 ? -20.625 -35.625 13.969 1 95.31 516 PRO B O 1
ATOM 8818 N N . GLN B 1 517 ? -19.078 -34.062 13.852 1 95.62 517 GLN B N 1
ATOM 8819 C CA . GLN B 1 517 ? -20 -33.062 13.336 1 95.62 517 GLN B CA 1
ATOM 8820 C C . GLN B 1 517 ? -20.156 -33.156 11.828 1 95.62 517 GLN B C 1
ATOM 8822 O O . GLN B 1 517 ? -20.781 -32.312 11.188 1 95.62 517 GLN B O 1
ATOM 8827 N N . SER B 1 518 ? -19.641 -34.219 11.219 1 96.06 518 SER B N 1
ATOM 8828 C CA . SER B 1 518 ? -19.75 -34.406 9.781 1 96.06 518 SER B CA 1
ATOM 8829 C C . SER B 1 518 ? -21.203 -34.5 9.344 1 96.06 518 SER B C 1
ATOM 8831 O O . SER B 1 518 ? -21.547 -34.188 8.203 1 96.06 518 SER B O 1
ATOM 8833 N N . ARG B 1 519 ? -22.109 -34.906 10.18 1 94.62 519 ARG B N 1
ATOM 8834 C CA . ARG B 1 519 ? -23.531 -35.031 9.875 1 94.62 519 ARG B CA 1
ATOM 8835 C C . ARG B 1 519 ? -24.203 -33.688 9.797 1 94.62 519 ARG B C 1
ATOM 8837 O O . ARG B 1 519 ? -25.281 -33.531 9.227 1 94.62 519 ARG B O 1
ATOM 8844 N N . GLU B 1 520 ? -23.547 -32.656 10.289 1 96.69 520 GLU B N 1
ATOM 8845 C CA . GLU B 1 520 ? -24.125 -31.328 10.359 1 96.69 520 GLU B CA 1
ATOM 8846 C C . GLU B 1 520 ? -23.438 -30.375 9.375 1 96.69 520 GLU B C 1
ATOM 8848 O O . GLU B 1 520 ? -23.609 -29.156 9.461 1 96.69 520 GLU B O 1
ATOM 8853 N N . LEU B 1 521 ? -22.688 -30.953 8.492 1 98.06 521 LEU B N 1
ATOM 8854 C CA . LEU B 1 521 ? -21.953 -30.141 7.531 1 98.06 521 LEU B CA 1
ATOM 8855 C C . LEU B 1 521 ? -22.906 -29.312 6.672 1 98.06 521 LEU B C 1
ATOM 8857 O O . LEU B 1 521 ? -23.953 -29.812 6.246 1 98.06 521 LEU B O 1
ATOM 8861 N N . GLU B 1 522 ? -22.594 -28.062 6.5 1 98.31 522 GLU B N 1
ATOM 8862 C CA . GLU B 1 522 ? -23.219 -27.188 5.508 1 98.31 522 GLU B CA 1
ATOM 8863 C C . GLU B 1 522 ? -22.203 -26.688 4.492 1 98.31 522 GLU B C 1
ATOM 8865 O O . GLU B 1 522 ? -21.016 -26.562 4.809 1 98.31 522 GLU B O 1
ATOM 8870 N N . TYR B 1 523 ? -22.672 -26.547 3.279 1 97.69 523 TYR B N 1
ATOM 8871 C CA . TYR B 1 523 ? -21.828 -26.047 2.205 1 97.69 523 TYR B CA 1
ATOM 8872 C C . TYR B 1 523 ? -22.328 -24.719 1.662 1 97.69 523 TYR B C 1
ATOM 8874 O O . TYR B 1 523 ? -23.531 -24.438 1.723 1 97.69 523 TYR B O 1
ATOM 8882 N N . TRP B 1 524 ? -21.359 -23.906 1.286 1 95.25 524 TRP B N 1
ATOM 8883 C CA . TRP B 1 524 ? -21.719 -22.656 0.628 1 95.25 524 TRP B CA 1
ATOM 8884 C C . TRP B 1 524 ? -21.938 -22.859 -0.867 1 95.25 524 TRP B C 1
ATOM 8886 O O . TRP B 1 524 ? -21.078 -23.422 -1.548 1 95.25 524 TRP B O 1
ATOM 8896 N N . HIS B 1 525 ? -23.031 -22.406 -1.426 1 91.81 525 HIS B N 1
ATOM 8897 C CA . HIS B 1 525 ? -23.359 -22.609 -2.832 1 91.81 525 HIS B CA 1
ATOM 8898 C C . HIS B 1 525 ? -23.219 -21.312 -3.625 1 91.81 525 HIS B C 1
ATOM 8900 O O . HIS B 1 525 ? -23.188 -20.219 -3.045 1 91.81 525 HIS B O 1
ATOM 8906 N N . HIS B 1 526 ? -23.109 -21.406 -4.941 1 81.56 526 HIS B N 1
ATOM 8907 C CA . HIS B 1 526 ? -22.875 -20.297 -5.844 1 81.56 526 HIS B CA 1
ATOM 8908 C C . HIS B 1 526 ? -23.984 -19.266 -5.754 1 81.56 526 HIS B C 1
ATOM 8910 O O . HIS B 1 526 ? -23.766 -18.062 -5.938 1 81.56 526 HIS B O 1
ATOM 8916 N N . GLU B 1 527 ? -25.141 -19.719 -5.539 1 78.56 527 GLU B N 1
ATOM 8917 C CA . GLU B 1 527 ? -26.297 -18.828 -5.457 1 78.56 527 GLU B CA 1
ATOM 8918 C C . GLU B 1 527 ? -26.328 -18.109 -4.113 1 78.56 527 GLU B C 1
ATOM 8920 O O . GLU B 1 527 ? -27.141 -17.203 -3.916 1 78.56 527 GLU B O 1
ATOM 8925 N N . GLY B 1 528 ? -25.469 -18.516 -3.326 1 84.31 528 GLY B N 1
ATOM 8926 C CA . GLY B 1 528 ? -25.422 -17.922 -2.006 1 84.31 528 GLY B CA 1
ATOM 8927 C C . GLY B 1 528 ? -26.172 -18.703 -0.953 1 84.31 528 GLY B C 1
ATOM 8928 O O . GLY B 1 528 ? -27.156 -19.391 -1.259 1 84.31 528 GLY B O 1
ATOM 8929 N N . GLY B 1 529 ? -25.531 -18.703 0.268 1 91.31 529 GLY B N 1
ATOM 8930 C CA . GLY B 1 529 ? -26.219 -19.328 1.395 1 91.31 529 GLY B CA 1
ATOM 8931 C C . GLY B 1 529 ? -25.609 -20.656 1.799 1 91.31 529 GLY B C 1
ATOM 8932 O O . GLY B 1 529 ? -24.984 -21.328 0.984 1 91.31 529 GLY B O 1
ATOM 8933 N N . TRP B 1 530 ? -25.797 -21.016 3.012 1 96.38 530 TRP B N 1
ATOM 8934 C CA . TRP B 1 530 ? -25.359 -22.281 3.578 1 96.38 530 TRP B CA 1
ATOM 8935 C C . TRP B 1 530 ? -26.453 -23.344 3.439 1 96.38 530 TRP B C 1
ATOM 8937 O O . TRP B 1 530 ? -27.641 -23.062 3.646 1 96.38 530 TRP B O 1
ATOM 8947 N N . SER B 1 531 ? -26.078 -24.516 2.943 1 96.25 531 SER B N 1
ATOM 8948 C CA . SER B 1 531 ? -27.031 -25.625 2.809 1 96.25 531 SER B CA 1
ATOM 8949 C C . SER B 1 531 ? -26.359 -26.953 3.129 1 96.25 531 SER B C 1
ATOM 8951 O O . SER B 1 531 ? -25.156 -27.109 2.936 1 96.25 531 SER B O 1
ATOM 8953 N N . ASN B 1 532 ? -27.156 -27.906 3.576 1 96.25 532 ASN B N 1
ATOM 8954 C CA . ASN B 1 532 ? -26.641 -29.234 3.895 1 96.25 532 ASN B CA 1
ATOM 8955 C C . ASN B 1 532 ? -26.484 -30.094 2.641 1 96.25 532 ASN B C 1
ATOM 8957 O O . ASN B 1 532 ? -25.984 -31.219 2.709 1 96.25 532 ASN B O 1
ATOM 8961 N N . VAL B 1 533 ? -26.781 -29.5 1.548 1 95.5 533 VAL B N 1
ATOM 8962 C CA . VAL B 1 533 ? -26.656 -30.234 0.284 1 95.5 533 VAL B CA 1
ATOM 8963 C C . VAL B 1 533 ? -25.219 -30.156 -0.224 1 95.5 533 VAL B C 1
ATOM 8965 O O . VAL B 1 533 ? -24.656 -29.062 -0.344 1 95.5 533 VAL B O 1
ATOM 8968 N N . LYS B 1 534 ? -24.672 -31.328 -0.471 1 95.25 534 LYS B N 1
ATOM 8969 C CA . LYS B 1 534 ? -23.328 -31.375 -1.037 1 95.25 534 LYS B CA 1
ATOM 8970 C C . LYS B 1 534 ? -23.297 -30.719 -2.41 1 95.25 534 LYS B C 1
ATOM 8972 O O . LYS B 1 534 ? -24.188 -30.906 -3.229 1 95.25 534 LYS B O 1
ATOM 8977 N N . PRO B 1 535 ? -22.281 -29.938 -2.668 1 95.88 535 PRO B N 1
ATOM 8978 C CA . PRO B 1 535 ? -22.203 -29.297 -3.984 1 95.88 535 PRO B CA 1
ATOM 8979 C C . PRO B 1 535 ? -21.969 -30.297 -5.113 1 95.88 535 PRO B C 1
ATOM 8981 O O . PRO B 1 535 ? -21.297 -31.328 -4.906 1 95.88 535 PRO B O 1
ATOM 8984 N N . THR B 1 536 ? -22.469 -29.922 -6.305 1 94.06 536 THR B N 1
ATOM 8985 C CA . THR B 1 536 ? -22.25 -30.734 -7.496 1 94.06 536 THR B CA 1
ATOM 8986 C C . THR B 1 536 ? -20.828 -30.562 -8.016 1 94.06 536 THR B C 1
ATOM 8988 O O . THR B 1 536 ? -20.141 -29.609 -7.664 1 94.06 536 THR B O 1
ATOM 8991 N N . PRO B 1 537 ? -20.375 -31.5 -8.844 1 92.62 537 PRO B N 1
ATOM 8992 C CA . PRO B 1 537 ? -19.062 -31.344 -9.461 1 92.62 537 PRO B CA 1
ATOM 8993 C C . PRO B 1 537 ? -18.922 -30.031 -10.219 1 92.62 537 PRO B C 1
ATOM 8995 O O . PRO B 1 537 ? -17.844 -29.438 -10.227 1 92.62 537 PRO B O 1
ATOM 8998 N N . GLU B 1 538 ? -19.969 -29.594 -10.805 1 89.75 538 GLU B N 1
ATOM 8999 C CA . GLU B 1 538 ? -19.953 -28.344 -11.555 1 89.75 538 GLU B CA 1
ATOM 9000 C C . GLU B 1 538 ? -19.766 -27.141 -10.625 1 89.75 538 GLU B C 1
ATOM 9002 O O . GLU B 1 538 ? -19.141 -26.156 -11 1 89.75 538 GLU B O 1
ATOM 9007 N N . GLU B 1 539 ? -20.234 -27.266 -9.438 1 90.75 539 GLU B N 1
ATOM 9008 C CA . GLU B 1 539 ? -20.094 -26.203 -8.453 1 90.75 539 GLU B CA 1
ATOM 9009 C C . GLU B 1 539 ? -18.672 -26.172 -7.871 1 90.75 539 GLU B C 1
ATOM 9011 O O . GLU B 1 539 ? -18.156 -25.109 -7.531 1 90.75 539 GLU B O 1
ATOM 9016 N N . VAL B 1 540 ? -18.109 -27.344 -7.797 1 93.38 540 VAL B N 1
ATOM 9017 C CA . VAL B 1 540 ? -16.797 -27.484 -7.164 1 93.38 540 VAL B CA 1
ATOM 9018 C C . VAL B 1 540 ? -15.711 -27.078 -8.148 1 93.38 540 VAL B C 1
ATOM 9020 O O . VAL B 1 540 ? -14.734 -26.422 -7.766 1 93.38 540 VAL B O 1
ATOM 9023 N N . CYS B 1 541 ? -15.922 -27.438 -9.391 1 92.19 541 CYS B N 1
ATOM 9024 C CA . CYS B 1 541 ? -14.914 -27.219 -10.414 1 92.19 541 CYS B CA 1
ATOM 9025 C C . CYS B 1 541 ? -14.836 -25.734 -10.789 1 92.19 541 CYS B C 1
ATOM 9027 O O . CYS B 1 541 ? -15.867 -25.109 -11.062 1 92.19 541 CYS B O 1
ATOM 9029 N N . MET B 1 542 ? -13.672 -25.219 -10.75 1 90.06 542 MET B N 1
ATOM 9030 C CA . MET B 1 542 ? -13.453 -23.844 -11.195 1 90.06 542 MET B CA 1
ATOM 9031 C C . MET B 1 542 ? -12.844 -23.812 -12.594 1 90.06 542 MET B C 1
ATOM 9033 O O . MET B 1 542 ? -11.953 -24.594 -12.906 1 90.06 542 MET B O 1
ATOM 9037 N N . PRO B 1 543 ? -13.312 -22.938 -13.406 1 91.19 543 PRO B N 1
ATOM 9038 C CA . PRO B 1 543 ? -12.734 -22.859 -14.758 1 91.19 543 PRO B CA 1
ATOM 9039 C C . PRO B 1 543 ? -11.328 -22.266 -14.758 1 91.19 543 PRO B C 1
ATOM 9041 O O . PRO B 1 543 ? -10.984 -21.484 -13.867 1 91.19 543 PRO B O 1
ATOM 9044 N N . GLY B 1 544 ? -10.602 -22.703 -15.773 1 94 544 GLY B N 1
ATOM 9045 C CA . GLY B 1 544 ? -9.312 -22.062 -16.016 1 94 544 GLY B CA 1
ATOM 9046 C C . GLY B 1 544 ? -8.133 -22.984 -15.789 1 94 544 GLY B C 1
ATOM 9047 O O . GLY B 1 544 ? -8.148 -23.797 -14.852 1 94 544 GLY B O 1
ATOM 9048 N N . LEU B 1 545 ? -7.23 -22.938 -16.719 1 96.75 545 LEU B N 1
ATOM 9049 C CA . LEU B 1 545 ? -5.895 -23.484 -16.484 1 96.75 545 LEU B CA 1
ATOM 9050 C C . LEU B 1 545 ? -4.988 -22.422 -15.867 1 96.75 545 LEU B C 1
ATOM 9052 O O . LEU B 1 545 ? -4.75 -21.375 -16.469 1 96.75 545 LEU B O 1
ATOM 9056 N N . ILE B 1 546 ? -4.527 -22.688 -14.641 1 95.31 546 ILE B N 1
ATOM 9057 C CA . ILE B 1 546 ? -3.719 -21.688 -13.961 1 95.31 546 ILE B CA 1
ATOM 9058 C C . ILE B 1 546 ? -2.27 -22.156 -13.875 1 95.31 546 ILE B C 1
ATOM 9060 O O . ILE B 1 546 ? -1.977 -23.328 -14.133 1 95.31 546 ILE B O 1
ATOM 9064 N N . HIS B 1 547 ? -1.378 -21.266 -13.586 1 96.62 547 HIS B N 1
ATOM 9065 C CA . HIS B 1 547 ? 0.046 -21.562 -13.461 1 96.62 547 HIS B CA 1
ATOM 9066 C C . HIS B 1 547 ? 0.579 -22.234 -14.719 1 96.62 547 HIS B C 1
ATOM 9068 O O . HIS B 1 547 ? 1.206 -23.297 -14.641 1 96.62 547 HIS B O 1
ATOM 9074 N N . ASP B 1 548 ? 0.359 -21.578 -15.852 1 97.31 548 ASP B N 1
ATOM 9075 C CA . ASP B 1 548 ? 0.848 -22.125 -17.109 1 97.31 548 ASP B CA 1
ATOM 9076 C C . ASP B 1 548 ? 2.354 -22.375 -17.062 1 97.31 548 ASP B C 1
ATOM 9078 O O . ASP B 1 548 ? 3.1 -21.578 -16.484 1 97.31 548 ASP B O 1
ATOM 9082 N N . ALA B 1 549 ? 2.754 -23.516 -17.672 1 98.25 549 ALA B N 1
ATOM 9083 C CA . ALA B 1 549 ? 4.148 -23.938 -17.578 1 98.25 549 ALA B CA 1
ATOM 9084 C C . ALA B 1 549 ? 4.551 -24.781 -18.781 1 98.25 549 ALA B C 1
ATOM 9086 O O . ALA B 1 549 ? 3.719 -25.078 -19.641 1 98.25 549 ALA B O 1
ATOM 9087 N N . SER B 1 550 ? 5.812 -25.047 -18.953 1 98.38 550 SER B N 1
ATOM 9088 C CA . SER B 1 550 ? 6.402 -26.125 -19.75 1 98.38 550 SER B CA 1
ATOM 9089 C C . SER B 1 550 ? 6.562 -25.688 -21.203 1 98.38 550 SER B C 1
ATOM 9091 O O . SER B 1 550 ? 6.984 -26.484 -22.047 1 98.38 550 SER B O 1
ATOM 9093 N N . THR B 1 551 ? 6.297 -24.438 -21.547 1 98.62 551 THR B N 1
ATOM 9094 C CA . THR B 1 551 ? 6.273 -23.984 -22.938 1 98.62 551 THR B CA 1
ATOM 9095 C C . THR B 1 551 ? 7.68 -24 -23.531 1 98.62 551 THR B C 1
ATOM 9097 O O . THR B 1 551 ? 7.844 -23.953 -24.75 1 98.62 551 THR B O 1
ATOM 9100 N N . LEU B 1 552 ? 8.68 -23.969 -22.688 1 98.75 552 LEU B N 1
ATOM 9101 C CA . LEU B 1 552 ? 10.086 -23.984 -23.062 1 98.75 552 LEU B CA 1
ATOM 9102 C C . LEU B 1 552 ? 10.883 -24.906 -22.156 1 98.75 552 LEU B C 1
ATOM 9104 O O . LEU B 1 552 ? 11.938 -24.516 -21.641 1 98.75 552 LEU B O 1
ATOM 9108 N N . TYR B 1 553 ? 10.438 -26.109 -21.953 1 98.44 553 TYR B N 1
ATOM 9109 C CA . TYR B 1 553 ? 10.953 -26.969 -20.875 1 98.44 553 TYR B CA 1
ATOM 9110 C C . TYR B 1 553 ? 12.391 -27.375 -21.156 1 98.44 553 TYR B C 1
ATOM 9112 O O . TYR B 1 553 ? 12.812 -27.438 -22.312 1 98.44 553 TYR B O 1
ATOM 9120 N N . MET B 1 554 ? 13.133 -27.578 -20.109 1 98.31 554 MET B N 1
ATOM 9121 C CA . MET B 1 554 ? 14.531 -27.984 -20.125 1 98.31 554 MET B CA 1
ATOM 9122 C C . MET B 1 554 ? 14.648 -29.484 -20.438 1 98.31 554 MET B C 1
ATOM 9124 O O . MET B 1 554 ? 13.906 -30.297 -19.891 1 98.31 554 MET B O 1
ATOM 9128 N N . GLY B 1 555 ? 15.516 -29.828 -21.297 1 97.38 555 GLY B N 1
ATOM 9129 C CA . GLY B 1 555 ? 15.812 -31.203 -21.672 1 97.38 555 GLY B CA 1
ATOM 9130 C C . GLY B 1 555 ? 17.031 -31.344 -22.562 1 97.38 555 GLY B C 1
ATOM 9131 O O . GLY B 1 555 ? 17.609 -30.328 -22.984 1 97.38 555 GLY B O 1
ATOM 9132 N N . PRO B 1 556 ? 17.422 -32.531 -22.781 1 96.38 556 PRO B N 1
ATOM 9133 C CA . PRO B 1 556 ? 18.578 -32.719 -23.672 1 96.38 556 PRO B CA 1
ATOM 9134 C C . PRO B 1 556 ? 18.281 -32.281 -25.109 1 96.38 556 PRO B C 1
ATOM 9136 O O . PRO B 1 556 ? 17.125 -32.281 -25.531 1 96.38 556 PRO B O 1
ATOM 9139 N N . GLU B 1 557 ? 19.328 -31.938 -25.766 1 93.94 557 GLU B N 1
ATOM 9140 C CA . GLU B 1 557 ? 19.188 -31.5 -27.156 1 93.94 557 GLU B CA 1
ATOM 9141 C C . GLU B 1 557 ? 18.531 -32.562 -28.016 1 93.94 557 GLU B C 1
ATOM 9143 O O . GLU B 1 557 ? 17.859 -32.25 -28.984 1 93.94 557 GLU B O 1
ATOM 9148 N N . SER B 1 558 ? 18.703 -33.844 -27.656 1 95.12 558 SER B N 1
ATOM 9149 C CA . SER B 1 558 ? 18.156 -34.969 -28.391 1 95.12 558 SER B CA 1
ATOM 9150 C C . SER B 1 558 ? 16.625 -35 -28.312 1 95.12 558 SER B C 1
ATOM 9152 O O . SER B 1 558 ? 15.961 -35.625 -29.125 1 95.12 558 SER B O 1
ATOM 9154 N N . ASP B 1 559 ? 16.078 -34.406 -27.297 1 95.5 559 ASP B N 1
ATOM 9155 C CA . ASP B 1 559 ? 14.633 -34.156 -27.266 1 95.5 559 ASP B CA 1
ATOM 9156 C C . ASP B 1 559 ? 14.234 -33.062 -28.219 1 95.5 559 ASP B C 1
ATOM 9158 O O . ASP B 1 559 ? 14.562 -31.891 -27.984 1 95.5 559 ASP B O 1
ATOM 9162 N N . PRO B 1 560 ? 13.547 -33.375 -29.25 1 95 560 PRO B N 1
ATOM 9163 C CA . PRO B 1 560 ? 13.281 -32.406 -30.312 1 95 560 PRO B CA 1
ATOM 9164 C C . PRO B 1 560 ? 12.367 -31.266 -29.844 1 95 560 PRO B C 1
ATOM 9166 O O . PRO B 1 560 ? 12.242 -30.25 -30.531 1 95 560 PRO B O 1
ATOM 9169 N N . HIS B 1 561 ? 11.758 -31.469 -28.672 1 95.75 561 HIS B N 1
ATOM 9170 C CA . HIS B 1 561 ? 10.812 -30.453 -28.219 1 95.75 561 HIS B CA 1
ATOM 9171 C C . HIS B 1 561 ? 11.344 -29.703 -27.016 1 95.75 561 HIS B C 1
ATOM 9173 O O . HIS B 1 561 ? 10.703 -28.781 -26.516 1 95.75 561 HIS B O 1
ATOM 9179 N N . ALA B 1 562 ? 12.523 -30.094 -26.5 1 97.25 562 ALA B N 1
ATOM 9180 C CA . ALA B 1 562 ? 13.164 -29.312 -25.438 1 97.25 562 ALA B CA 1
ATOM 9181 C C . ALA B 1 562 ? 13.727 -28 -25.984 1 97.25 562 ALA B C 1
ATOM 9183 O O . ALA B 1 562 ? 14.297 -27.984 -27.078 1 97.25 562 ALA B O 1
ATOM 9184 N N . ALA B 1 563 ? 13.484 -26.969 -25.266 1 97.88 563 ALA B N 1
ATOM 9185 C CA . ALA B 1 563 ? 13.836 -25.656 -25.812 1 97.88 563 ALA B CA 1
ATOM 9186 C C . ALA B 1 563 ? 15.141 -25.141 -25.219 1 97.88 563 ALA B C 1
ATOM 9188 O O . ALA B 1 563 ? 15.828 -24.328 -25.844 1 97.88 563 ALA B O 1
ATOM 9189 N N . ILE B 1 564 ? 15.492 -25.547 -24 1 97.81 564 ILE B N 1
ATOM 9190 C CA . ILE B 1 564 ? 16.672 -24.984 -23.344 1 97.81 564 ILE B CA 1
ATOM 9191 C C . ILE B 1 564 ? 17.531 -26.094 -22.766 1 97.81 564 ILE B C 1
ATOM 9193 O O . ILE B 1 564 ? 17.031 -27.188 -22.484 1 97.81 564 ILE B O 1
ATOM 9197 N N . ASP B 1 565 ? 18.781 -25.828 -22.531 1 97.25 565 ASP B N 1
ATOM 9198 C CA . ASP B 1 565 ? 19.719 -26.828 -22 1 97.25 565 ASP B CA 1
ATOM 9199 C C . ASP B 1 565 ? 19.859 -26.703 -20.484 1 97.25 565 ASP B C 1
ATOM 9201 O O . ASP B 1 565 ? 19.109 -25.969 -19.844 1 97.25 565 ASP B O 1
ATOM 9205 N N . GLN B 1 566 ? 20.719 -27.438 -19.891 1 96.94 566 GLN B N 1
ATOM 9206 C CA . GLN B 1 566 ? 20.875 -27.547 -18.438 1 96.94 566 GLN B CA 1
ATOM 9207 C C . GLN B 1 566 ? 21.406 -26.25 -17.844 1 96.94 566 GLN B C 1
ATOM 9209 O O . GLN B 1 566 ? 21.375 -26.062 -16.625 1 96.94 566 GLN B O 1
ATOM 9214 N N . ASN B 1 567 ? 21.891 -25.391 -18.656 1 96.81 567 ASN B N 1
ATOM 9215 C CA . ASN B 1 567 ? 22.375 -24.094 -18.203 1 96.81 567 ASN B CA 1
ATOM 9216 C C . ASN B 1 567 ? 21.359 -22.984 -18.5 1 96.81 567 ASN B C 1
ATOM 9218 O O . ASN B 1 567 ? 21.688 -21.797 -18.422 1 96.81 567 ASN B O 1
ATOM 9222 N N . TYR B 1 568 ? 20.156 -23.328 -18.812 1 98.31 568 TYR B N 1
ATOM 9223 C CA . TYR B 1 568 ? 19.031 -22.422 -19.031 1 98.31 568 TYR B CA 1
ATOM 9224 C C . TYR B 1 568 ? 19.156 -21.719 -20.375 1 98.31 568 TYR B C 1
ATOM 9226 O O . TYR B 1 568 ? 18.391 -20.797 -20.672 1 98.31 568 TYR B O 1
ATOM 9234 N N . ALA B 1 569 ? 20.125 -22.094 -21.188 1 97.81 569 ALA B N 1
ATOM 9235 C CA . ALA B 1 569 ? 20.375 -21.438 -22.469 1 97.81 569 ALA B CA 1
ATOM 9236 C C . ALA B 1 569 ? 19.438 -22 -23.547 1 97.81 569 ALA B C 1
ATOM 9238 O O . ALA B 1 569 ? 19.219 -23.203 -23.625 1 97.81 569 ALA B O 1
ATOM 9239 N N . VAL B 1 570 ? 18.938 -21.109 -24.344 1 97.94 570 VAL B N 1
ATOM 9240 C CA . VAL B 1 570 ? 18.062 -21.484 -25.438 1 97.94 570 VAL B CA 1
ATOM 9241 C C . VAL B 1 570 ? 18.875 -22.188 -26.531 1 97.94 570 VAL B C 1
ATOM 9243 O O . VAL B 1 570 ? 19.953 -21.734 -26.906 1 97.94 570 VAL B O 1
ATOM 9246 N N . TYR B 1 571 ? 18.391 -23.328 -26.953 1 96.38 571 TYR B N 1
ATOM 9247 C CA . TYR B 1 571 ? 19.062 -24 -28.062 1 96.38 571 TYR B CA 1
ATOM 9248 C C . TYR B 1 571 ? 19.078 -23.109 -29.297 1 96.38 571 TYR B C 1
ATOM 9250 O O . TYR B 1 571 ? 18.047 -22.578 -29.703 1 96.38 571 TYR B O 1
ATOM 9258 N N . GLY B 1 572 ? 20.234 -22.938 -29.859 1 92.19 572 GLY B N 1
ATOM 9259 C CA . GLY B 1 572 ? 20.375 -22.141 -31.078 1 92.19 572 GLY B CA 1
ATOM 9260 C C . GLY B 1 572 ? 20.844 -20.719 -30.797 1 92.19 572 GLY B C 1
ATOM 9261 O O . GLY B 1 572 ? 20.969 -19.906 -31.719 1 92.19 572 GLY B O 1
ATOM 9262 N N . CYS B 1 573 ? 21.016 -20.359 -29.578 1 93.31 573 CYS B N 1
ATOM 9263 C CA . CYS B 1 573 ? 21.484 -19.016 -29.234 1 93.31 573 CYS B CA 1
ATOM 9264 C C . CYS B 1 573 ? 22.469 -19.062 -28.078 1 93.31 573 CYS B C 1
ATOM 9266 O O . CYS B 1 573 ? 22.25 -19.781 -27.094 1 93.31 573 CYS B O 1
ATOM 9268 N N . LYS B 1 574 ? 23.469 -18.203 -28.125 1 90 574 LYS B N 1
ATOM 9269 C CA . LYS B 1 574 ? 24.594 -18.25 -27.188 1 90 574 LYS B CA 1
ATOM 9270 C C . LYS B 1 574 ? 24.25 -17.516 -25.906 1 90 574 LYS B C 1
ATOM 9272 O O . LYS B 1 574 ? 24.719 -17.891 -24.828 1 90 574 LYS B O 1
ATOM 9277 N N . ASN B 1 575 ? 23.5 -16.5 -25.969 1 96.38 575 ASN B N 1
ATOM 9278 C CA . ASN B 1 575 ? 23.422 -15.594 -24.812 1 96.38 575 ASN B CA 1
ATOM 9279 C C . ASN B 1 575 ? 21.969 -15.234 -24.5 1 96.38 575 ASN B C 1
ATOM 9281 O O . ASN B 1 575 ? 21.688 -14.109 -24.078 1 96.38 575 ASN B O 1
ATOM 9285 N N . VAL B 1 576 ? 21.016 -16.156 -24.781 1 98.19 576 VAL B N 1
ATOM 9286 C CA . VAL B 1 576 ? 19.625 -16 -24.344 1 98.19 576 VAL B CA 1
ATOM 9287 C C . VAL B 1 576 ? 19.266 -17.125 -23.375 1 98.19 576 VAL B C 1
ATOM 9289 O O . VAL B 1 576 ? 19.516 -18.297 -23.641 1 98.19 576 VAL B O 1
ATOM 9292 N N . TYR B 1 577 ? 18.719 -16.719 -22.266 1 98.75 577 TYR B N 1
ATOM 9293 C CA . TYR B 1 577 ? 18.359 -17.641 -21.188 1 98.75 577 TYR B CA 1
ATOM 9294 C C . TYR B 1 577 ? 16.906 -17.5 -20.797 1 98.75 577 TYR B C 1
ATOM 9296 O O . TYR B 1 577 ? 16.297 -16.438 -21.016 1 98.75 577 TYR B O 1
ATOM 9304 N N . VAL B 1 578 ? 16.312 -18.609 -20.312 1 98.81 578 VAL B N 1
ATOM 9305 C CA . VAL B 1 578 ? 14.914 -18.594 -19.906 1 98.81 578 VAL B CA 1
ATOM 9306 C C . VAL B 1 578 ? 14.797 -19.031 -18.438 1 98.81 578 VAL B C 1
ATOM 9308 O O . VAL B 1 578 ? 15.531 -19.906 -17.984 1 98.81 578 VAL B O 1
ATOM 9311 N N . THR B 1 579 ? 13.938 -18.344 -17.672 1 98.62 579 THR B N 1
ATOM 9312 C CA . THR B 1 579 ? 13.586 -18.766 -16.312 1 98.62 579 THR B CA 1
ATOM 9313 C C . THR B 1 579 ? 12.078 -18.688 -16.094 1 98.62 579 THR B C 1
ATOM 9315 O O . THR B 1 579 ? 11.336 -18.328 -17.016 1 98.62 579 THR B O 1
ATOM 9318 N N . GLY B 1 580 ? 11.594 -19.141 -14.922 1 98.38 580 GLY B N 1
ATOM 9319 C CA . GLY B 1 580 ? 10.164 -19.219 -14.648 1 98.38 580 GLY B CA 1
ATOM 9320 C C . GLY B 1 580 ? 9.602 -20.609 -14.898 1 98.38 580 GLY B C 1
ATOM 9321 O O . GLY B 1 580 ? 10.352 -21.578 -15.055 1 98.38 580 GLY B O 1
ATOM 9322 N N . ALA B 1 581 ? 8.266 -20.688 -14.977 1 98.5 581 ALA B N 1
ATOM 9323 C CA . ALA B 1 581 ? 7.598 -21.984 -15.078 1 98.5 581 ALA B CA 1
ATOM 9324 C C . ALA B 1 581 ? 7.723 -22.547 -16.484 1 98.5 581 ALA B C 1
ATOM 9326 O O . ALA B 1 581 ? 7.469 -23.734 -16.703 1 98.5 581 ALA B O 1
ATOM 9327 N N . ALA B 1 582 ? 8.148 -21.719 -17.422 1 98.75 582 ALA B N 1
ATOM 9328 C CA . ALA B 1 582 ? 8.328 -22.156 -18.797 1 98.75 582 ALA B CA 1
ATOM 9329 C C . ALA B 1 582 ? 9.305 -23.328 -18.875 1 98.75 582 ALA B C 1
ATOM 9331 O O . ALA B 1 582 ? 9.18 -24.203 -19.75 1 98.75 582 ALA B O 1
ATOM 9332 N N . ILE B 1 583 ? 10.211 -23.422 -17.984 1 98.69 583 ILE B N 1
ATOM 9333 C CA . ILE B 1 583 ? 11.328 -24.344 -18.125 1 98.69 583 ILE B CA 1
ATOM 9334 C C . ILE B 1 583 ? 10.969 -25.703 -17.516 1 98.69 583 ILE B C 1
ATOM 9336 O O . ILE B 1 583 ? 11.734 -26.656 -17.625 1 98.69 583 ILE B O 1
ATOM 9340 N N . PHE B 1 584 ? 9.805 -25.781 -16.859 1 98.5 584 PHE B N 1
ATOM 9341 C CA . PHE B 1 584 ? 9.414 -27.016 -16.172 1 98.5 584 PHE B CA 1
ATOM 9342 C C . PHE B 1 584 ? 8.992 -28.078 -17.188 1 98.5 584 PHE B C 1
ATOM 9344 O O . PHE B 1 584 ? 8.195 -27.812 -18.078 1 98.5 584 PHE B O 1
ATOM 9351 N N . PRO B 1 585 ? 9.5 -29.312 -17.016 1 97.44 585 PRO B N 1
ATOM 9352 C CA . PRO B 1 585 ? 8.961 -30.406 -17.844 1 97.44 585 PRO B CA 1
ATOM 9353 C C . PRO B 1 585 ? 7.512 -30.734 -17.5 1 97.44 585 PRO B C 1
ATOM 9355 O O . PRO B 1 585 ? 6.746 -31.125 -18.391 1 97.44 585 PRO B O 1
ATOM 9358 N N . SER B 1 586 ? 7.191 -30.641 -16.281 1 97.19 586 SER B N 1
ATOM 9359 C CA . SER B 1 586 ? 5.832 -30.797 -15.773 1 97.19 586 SER B CA 1
ATOM 9360 C C . SER B 1 586 ? 5.543 -29.812 -14.656 1 97.19 586 SER B C 1
ATOM 9362 O O . SER B 1 586 ? 6.457 -29.375 -13.945 1 97.19 586 SER B O 1
ATOM 9364 N N . ALA B 1 587 ? 4.309 -29.453 -14.516 1 96.81 587 ALA B N 1
ATOM 9365 C CA . ALA B 1 587 ? 3.951 -28.375 -13.594 1 96.81 587 ALA B CA 1
ATOM 9366 C C . ALA B 1 587 ? 3.713 -28.906 -12.188 1 96.81 587 ALA B C 1
ATOM 9368 O O . ALA B 1 587 ? 3.803 -28.156 -11.211 1 96.81 587 ALA B O 1
ATOM 9369 N N . GLY B 1 588 ? 3.396 -30.234 -12.008 1 96.81 588 GLY B N 1
ATOM 9370 C CA . GLY B 1 588 ? 2.92 -30.703 -10.719 1 96.81 588 GLY B CA 1
ATOM 9371 C C . GLY B 1 588 ? 1.634 -30.031 -10.273 1 96.81 588 GLY B C 1
ATOM 9372 O O . GLY B 1 588 ? 0.926 -29.438 -11.094 1 96.81 588 GLY B O 1
ATOM 9373 N N . SER B 1 589 ? 1.254 -30.203 -8.961 1 97.88 589 SER B N 1
ATOM 9374 C CA . SER B 1 589 ? 0.062 -29.547 -8.422 1 97.88 589 SER B CA 1
ATOM 9375 C C . SER B 1 589 ? 0.43 -28.375 -7.535 1 97.88 589 SER B C 1
ATOM 9377 O O . SER B 1 589 ? -0.429 -27.562 -7.188 1 97.88 589 SER B O 1
ATOM 9379 N N . TRP B 1 590 ? 1.675 -28.234 -7.16 1 97.62 590 TRP B N 1
ATOM 9380 C CA . TRP B 1 590 ? 2.141 -27.266 -6.176 1 97.62 590 TRP B CA 1
ATOM 9381 C C . TRP B 1 590 ? 2.352 -25.891 -6.816 1 97.62 590 TRP B C 1
ATOM 9383 O O . TRP B 1 590 ? 2.578 -25.797 -8.023 1 97.62 590 TRP B O 1
ATOM 9393 N N . ASN B 1 591 ? 2.178 -24.812 -6.059 1 96.94 591 ASN B N 1
ATOM 9394 C CA . ASN B 1 591 ? 2.453 -23.453 -6.551 1 96.94 591 ASN B CA 1
ATOM 9395 C C . ASN B 1 591 ? 3.887 -23.328 -7.059 1 96.94 591 ASN B C 1
ATOM 9397 O O . ASN B 1 591 ? 4.836 -23.641 -6.336 1 96.94 591 ASN B O 1
ATOM 9401 N N . PRO B 1 592 ? 4.062 -22.859 -8.219 1 97.94 592 PRO B N 1
ATOM 9402 C CA . PRO B 1 592 ? 5.387 -22.906 -8.844 1 97.94 592 PRO B CA 1
ATOM 9403 C C . PRO B 1 592 ? 6.305 -21.781 -8.391 1 97.94 592 PRO B C 1
ATOM 9405 O O . PRO B 1 592 ? 7.504 -21.797 -8.672 1 97.94 592 PRO B O 1
ATOM 9408 N N . THR B 1 593 ? 5.82 -20.734 -7.703 1 98.06 593 THR B N 1
ATOM 9409 C CA . THR B 1 593 ? 6.555 -19.5 -7.484 1 98.06 593 THR B CA 1
ATOM 9410 C C . THR B 1 593 ? 7.848 -19.766 -6.723 1 98.06 593 THR B C 1
ATOM 9412 O O . THR B 1 593 ? 8.914 -19.281 -7.125 1 98.06 593 THR B O 1
ATOM 9415 N N . TYR B 1 594 ? 7.754 -20.516 -5.652 1 98.38 594 TYR B N 1
ATOM 9416 C CA . TYR B 1 594 ? 8.922 -20.828 -4.84 1 98.38 594 TYR B CA 1
ATOM 9417 C C . TYR B 1 594 ? 10.008 -21.516 -5.672 1 98.38 594 TYR B C 1
ATOM 9419 O O . TYR B 1 594 ? 11.172 -21.125 -5.621 1 98.38 594 TYR B O 1
ATOM 9427 N N . THR B 1 595 ? 9.633 -22.469 -6.422 1 98.62 595 THR B N 1
ATOM 9428 C CA . THR B 1 595 ? 10.531 -23.234 -7.277 1 98.62 595 THR B CA 1
ATOM 9429 C C . THR B 1 595 ? 11.094 -22.359 -8.391 1 98.62 595 THR B C 1
ATOM 9431 O O . THR B 1 595 ? 12.273 -22.453 -8.727 1 98.62 595 THR B O 1
ATOM 9434 N N . MET B 1 596 ? 10.266 -21.516 -9.008 1 98.69 596 MET B N 1
ATOM 9435 C CA . MET B 1 596 ? 10.703 -20.594 -10.039 1 98.69 596 MET B CA 1
ATOM 9436 C C . MET B 1 596 ? 11.797 -19.656 -9.508 1 98.69 596 MET B C 1
ATOM 9438 O O . MET B 1 596 ? 12.805 -19.438 -10.18 1 98.69 596 MET B O 1
ATOM 9442 N N . VAL B 1 597 ? 11.531 -19.125 -8.32 1 98.81 597 VAL B N 1
ATOM 9443 C CA . VAL B 1 597 ? 12.469 -18.203 -7.688 1 98.81 597 VAL B CA 1
ATOM 9444 C C . VAL B 1 597 ? 13.812 -18.891 -7.465 1 98.81 597 VAL B C 1
ATOM 9446 O O . VAL B 1 597 ? 14.867 -18.344 -7.789 1 98.81 597 VAL B O 1
ATOM 9449 N N . ALA B 1 598 ? 13.781 -20.094 -7.008 1 98.88 598 ALA B N 1
ATOM 9450 C CA . ALA B 1 598 ? 15 -20.859 -6.73 1 98.88 598 ALA B CA 1
ATOM 9451 C C . ALA B 1 598 ? 15.781 -21.125 -8.016 1 98.88 598 ALA B C 1
ATOM 9453 O O . ALA B 1 598 ? 17.016 -20.984 -8.047 1 98.88 598 ALA B O 1
ATOM 9454 N N . PHE B 1 599 ? 15.125 -21.5 -9.055 1 98.88 599 PHE B N 1
ATOM 9455 C CA . PHE B 1 599 ? 15.797 -21.781 -10.32 1 98.88 599 PHE B CA 1
ATOM 9456 C C . PHE B 1 599 ? 16.359 -20.5 -10.93 1 98.88 599 PHE B C 1
ATOM 9458 O O . PHE B 1 599 ? 17.406 -20.516 -11.57 1 98.88 599 PHE B O 1
ATOM 9465 N N . ALA B 1 600 ? 15.633 -19.375 -10.805 1 98.88 600 ALA B N 1
ATOM 9466 C CA . ALA B 1 600 ? 16.141 -18.109 -11.297 1 98.88 600 ALA B CA 1
ATOM 9467 C C . ALA B 1 600 ? 17.438 -17.734 -10.594 1 98.88 600 ALA B C 1
ATOM 9469 O O . ALA B 1 600 ? 18.359 -17.203 -11.211 1 98.88 600 ALA B O 1
ATOM 9470 N N . GLN B 1 601 ? 17.531 -17.969 -9.297 1 98.88 601 GLN B N 1
ATOM 9471 C CA . GLN B 1 601 ? 18.766 -17.734 -8.562 1 98.88 601 GLN B CA 1
ATOM 9472 C C . GLN B 1 601 ? 19.875 -18.656 -9.047 1 98.88 601 GLN B C 1
ATOM 9474 O O . GLN B 1 601 ? 21.031 -18.25 -9.164 1 98.88 601 GLN B O 1
ATOM 9479 N N . ASP B 1 602 ? 19.531 -19.906 -9.273 1 98.81 602 ASP B N 1
ATOM 9480 C CA . ASP B 1 602 ? 20.516 -20.844 -9.789 1 98.81 602 ASP B CA 1
ATOM 9481 C C . ASP B 1 602 ? 21.062 -20.391 -11.148 1 98.81 602 ASP B C 1
ATOM 9483 O O . ASP B 1 602 ? 22.25 -20.516 -11.414 1 98.81 602 ASP B O 1
ATOM 9487 N N . LEU B 1 603 ? 20.172 -19.938 -12 1 98.81 603 LEU B N 1
ATOM 9488 C CA . LEU B 1 603 ? 20.594 -19.391 -13.281 1 98.81 603 LEU B CA 1
ATOM 9489 C C . LEU B 1 603 ? 21.656 -18.297 -13.078 1 98.81 603 LEU B C 1
ATOM 9491 O O . LEU B 1 603 ? 22.688 -18.312 -13.734 1 98.81 603 LEU B O 1
ATOM 9495 N N . ALA B 1 604 ? 21.375 -17.359 -12.211 1 98.81 604 ALA B N 1
ATOM 9496 C CA . ALA B 1 604 ? 22.328 -16.297 -11.93 1 98.81 604 ALA B CA 1
ATOM 9497 C C . ALA B 1 604 ? 23.656 -16.859 -11.453 1 98.81 604 ALA B C 1
ATOM 9499 O O . ALA B 1 604 ? 24.734 -16.406 -11.875 1 98.81 604 ALA B O 1
ATOM 9500 N N . ARG B 1 605 ? 23.641 -17.875 -10.594 1 97.88 605 ARG B N 1
ATOM 9501 C CA . ARG B 1 605 ? 24.875 -18.469 -10.078 1 97.88 605 ARG B CA 1
ATOM 9502 C C . ARG B 1 605 ? 25.672 -19.125 -11.203 1 97.88 605 ARG B C 1
ATOM 9504 O O . ARG B 1 605 ? 26.906 -19.156 -11.156 1 97.88 605 ARG B O 1
ATOM 9511 N N . LYS B 1 606 ? 25.047 -19.609 -12.133 1 97 606 LYS B N 1
ATOM 9512 C CA . LYS B 1 606 ? 25.703 -20.328 -13.219 1 97 606 LYS B CA 1
ATOM 9513 C C . LYS B 1 606 ? 26.359 -19.344 -14.195 1 97 606 LYS B C 1
ATOM 9515 O O . LYS B 1 606 ? 27.406 -19.641 -14.766 1 97 606 LYS B O 1
ATOM 9520 N N . ILE B 1 607 ? 25.797 -18.172 -14.383 1 96.38 607 ILE B N 1
ATOM 9521 C CA . ILE B 1 607 ? 26.297 -17.391 -15.508 1 96.38 607 ILE B CA 1
ATOM 9522 C C . ILE B 1 607 ? 27 -16.141 -14.992 1 96.38 607 ILE B C 1
ATOM 9524 O O . ILE B 1 607 ? 27.703 -15.461 -15.742 1 96.38 607 ILE B O 1
ATOM 9528 N N . VAL B 1 608 ? 26.812 -15.789 -13.742 1 96.94 608 VAL B N 1
ATOM 9529 C CA . VAL B 1 608 ? 27.438 -14.586 -13.195 1 96.94 608 VAL B CA 1
ATOM 9530 C C . VAL B 1 608 ? 28.625 -14.984 -12.312 1 96.94 608 VAL B C 1
ATOM 9532 O O . VAL B 1 608 ? 28.453 -15.57 -11.25 1 96.94 608 VAL B O 1
ATOM 9535 N N . PRO B 1 609 ? 29.797 -14.648 -12.672 1 93.69 609 PRO B N 1
ATOM 9536 C CA . PRO B 1 609 ? 30.953 -14.93 -11.828 1 93.69 609 PRO B CA 1
ATOM 9537 C C . PRO B 1 609 ? 31 -14.062 -10.57 1 93.69 609 PRO B C 1
ATOM 9539 O O . PRO B 1 609 ? 30.453 -12.961 -10.562 1 93.69 609 PRO B O 1
ATOM 9542 N N . VAL B 1 610 ? 31.609 -14.562 -9.516 1 91.94 610 VAL B N 1
ATOM 9543 C CA . VAL B 1 610 ? 31.781 -13.781 -8.297 1 91.94 610 VAL B CA 1
ATOM 9544 C C . VAL B 1 610 ? 32.875 -12.727 -8.516 1 91.94 610 VAL B C 1
ATOM 9546 O O . VAL B 1 610 ? 34 -13.055 -8.906 1 91.94 610 VAL B O 1
ATOM 9549 N N . SER B 1 611 ? 32.438 -11.547 -8.312 1 89.06 611 SER B N 1
ATOM 9550 C CA . SER B 1 611 ? 33.375 -10.453 -8.516 1 89.06 611 SER B CA 1
ATOM 9551 C C . SER B 1 611 ? 34.469 -10.469 -7.465 1 89.06 611 SER B C 1
ATOM 9553 O O . SER B 1 611 ? 34.219 -10.742 -6.293 1 89.06 611 SER B O 1
ATOM 9555 N N . THR B 1 612 ? 35.781 -10.266 -7.871 1 77.12 612 THR B N 1
ATOM 9556 C CA . THR B 1 612 ? 36.938 -10.148 -6.984 1 77.12 612 THR B CA 1
ATOM 9557 C C . THR B 1 612 ? 37.281 -8.688 -6.742 1 77.12 612 THR B C 1
ATOM 9559 O O . THR B 1 612 ? 38.281 -8.375 -6.082 1 77.12 612 THR B O 1
ATOM 9562 N N . ARG B 1 613 ? 36.531 -7.723 -7.172 1 71.69 613 ARG B N 1
ATOM 9563 C CA . ARG B 1 613 ? 36.844 -6.297 -7.055 1 71.69 613 ARG B CA 1
ATOM 9564 C C . ARG B 1 613 ? 36.438 -5.766 -5.684 1 71.69 613 ARG B C 1
ATOM 9566 O O . ARG B 1 613 ? 35.469 -6.246 -5.082 1 71.69 613 ARG B O 1
#

Secondary structure (DSSP, 8-state):
-----------TT---------GGGG---S--------SSBTTBSSPPP----HHHHHHHHHS--HHHHHHHHHH---SEEEE--SHHHHHHHHHHHHH-TT--EEEE-SS----SS-GGGS-GGGGGG-STTT-B--SEEPHHHHHSSS--B--B--STTTTGGG---B-----GGG-TT--HHHHHHHHSHHHHHHHHHHHT-EEHHHH-SSSSSHHHHHHHHHHHHTGGGSTTEEEEEEPEETT--SSTT-S-------SHHHHHHHHHHHHHHHHTTSS-PEEEE-S--EEEEEEEGGGTTEEEEEEETTEEEE-TTS--EEEE-S-HHHHHHHHHTT-TTHHHHTTS--EEEEEEEEEEEEE--TTT-TT----SSGGG--S-SS---EE--EEEEEE-TTT--EEEEEEEEEE-SSHHHHHHHHHHH-S-GGGPPPHHHHTT-TTEEEEEEEEEEE--TT-TT-EEEE-TT---TTT-EEEE----HHHHHHHHHHHHHHHHHHHHHHGGGGGG-EEE-TTSSEESSPPPHHHHEEEEEEEEE-TT-B--TTSTT--B-TTSBBTT-SSEEE-SGGG-S---SS-SHHHHHHHHHHHHHHHSPPP--/-----------TT---------GGGG---S--------SSBTTBSSPPP----HHHHHHHHHS--HHHHHHHHHH---SEEEE--SHHHHHHHHHHHHH-TT--EEEE-SS----SS-GGGS-GGGGGG-STTT-B--SEEPHHHHHSSS--B--B--STTTTGGG---B-----GGG-TT--HHHHHHHHSHHHHHHHHHHHT-EEHHHH-SSSSSHHHHHHHHHHHHTGGGSTTEEEEEEPEETT--SSTT-S-------SHHHHHHHHHHHHHHHHTTSS-PEEEE-S--EEEEEEEGGGTTEEEEEEETTEEEE-TTS--EEEE-S-HHHHHHHHHTT-TTHHHHTTS--EEEEEEEEEEEEE--TTT-TT----SSGGG--S-SS---EE--EEEEEE-TTT--EEEEEEEEEE-SSHHHHHHHHHHH-S-GGGPPPHHHHTT-TTEEEEEEEEEEE--TT-TT-EEEE-TT---TTT-EEEE----HHHHHHHHHHHHHHHHHHHHHHGGGGGG-EEE-TTSSEESSPPPHHHHEEEEEEEEE-TT-B--TTSTT--B-TTSBBTT-SSEEE-SGGG-S---SS-SHHHHHHHHHHHHHHHSPPP--

Solvent-accessible surface area (backbone atoms only — not comparable to full-atom values): 62328 Å² total; per-residue (Å²): 138,85,80,78,79,77,74,77,73,73,69,72,79,65,60,62,79,58,59,57,66,46,83,55,61,63,63,72,33,63,77,59,71,73,48,78,80,64,83,62,51,69,5,22,78,46,50,39,74,87,81,62,52,45,66,53,33,53,36,74,77,65,36,60,47,74,69,55,47,56,46,39,50,74,65,47,78,48,50,33,38,33,36,23,46,16,62,31,32,44,29,22,52,54,43,31,39,71,34,20,42,60,53,34,40,39,32,33,16,54,12,40,74,55,64,68,49,20,42,49,76,45,46,76,61,53,70,64,50,72,33,70,66,42,44,29,24,64,22,22,34,34,67,66,16,50,72,36,80,39,45,36,60,62,60,43,34,64,31,51,14,34,56,33,42,72,57,45,43,58,37,55,80,79,53,78,87,58,45,60,82,51,43,67,68,58,55,54,49,64,67,36,76,62,34,56,53,55,34,34,61,75,46,24,52,32,39,35,73,69,47,59,62,66,34,31,37,71,63,25,51,51,52,45,50,51,44,50,75,46,36,87,67,18,62,55,43,74,51,54,43,57,25,33,26,21,26,29,41,91,36,74,74,48,76,57,43,74,41,65,54,34,36,45,35,61,46,45,42,52,32,52,51,24,41,54,30,30,76,70,73,65,26,27,48,54,45,35,37,58,58,30,40,74,35,32,43,44,55,36,74,90,57,66,18,17,44,34,35,40,38,34,76,80,47,57,43,58,34,91,84,40,73,39,30,38,37,37,29,47,50,21,66,56,40,31,42,28,41,53,65,39,38,76,72,30,68,66,9,36,11,68,27,34,21,12,25,37,42,31,44,50,40,34,34,26,60,66,49,54,86,84,40,66,86,62,61,72,58,88,54,59,91,72,51,76,54,78,82,78,62,65,48,30,33,34,46,35,36,33,37,28,40,38,83,88,72,66,42,34,28,31,39,39,38,32,43,38,37,32,45,47,40,86,56,37,48,59,55,47,51,43,68,41,56,30,79,61,61,37,80,45,68,74,67,36,52,91,29,40,64,23,39,35,37,34,34,41,31,28,29,25,35,54,46,80,42,88,64,11,29,37,39,82,27,89,88,42,85,49,56,67,35,29,29,34,36,36,49,69,85,47,72,64,37,52,50,42,50,55,49,50,52,51,20,50,53,31,46,52,38,62,74,39,46,90,35,44,86,58,37,26,25,59,47,78,60,43,58,77,35,71,59,78,75,50,69,74,67,29,47,45,66,25,36,34,73,58,15,18,16,35,13,43,35,56,80,84,41,68,50,34,28,15,36,98,79,32,31,33,72,84,33,67,38,37,33,59,39,38,45,10,39,28,55,43,43,37,35,58,51,55,61,44,55,21,27,23,50,16,28,50,48,22,62,73,72,43,67,70,57,90,123,138,83,81,79,78,77,75,79,73,72,69,73,81,64,61,64,79,58,58,58,67,47,85,51,60,64,63,72,31,62,75,60,69,74,48,78,81,64,81,64,52,68,5,22,76,47,49,40,75,86,81,61,52,46,64,53,34,54,36,74,78,66,35,61,47,72,68,56,47,55,48,40,50,74,66,48,77,50,50,34,38,32,35,23,49,16,61,32,32,45,30,21,52,53,43,32,39,71,36,20,42,58,53,34,40,40,33,33,16,53,13,40,72,56,65,68,49,20,43,49,76,45,44,75,62,54,71,66,48,74,34,70,66,43,46,29,24,63,22,21,36,32,69,67,16,50,71,38,80,39,45,36,61,62,63,43,35,64,31,52,14,33,57,33,42,73,59,45,41,59,38,55,80,79,53,76,88,58,47,60,83,51,45,66,68,57,56,54,49,64,66,37,76,62,33,57,52,54,34,34,61,75,45,23,53,32,39,34,71,68,47,58,61,66,35,32,36,71,64,26,52,52,52,45,50,53,45,49,75,48,36,87,68,19,62,56,44,76,50,54,43,58,26,34,24,21,24,30,39,90,36,75,73,48,76,58,43,73,44,65,53,35,37,46,36,59,46,45,42,52,34,51,51,24,41,54,29,31,76,70,71,66,26,27,47,52,44,35,35,58,59,30,40,74,35,31,43,43,56,36,72,90,57,65,18,16,45,34,33,41,38,36,75,80,48,56,43,59,34,91,84,40,71,39,30,38,37,37,28,48,50,19,65,55,39,31,41,27,40,53,64,39,36,77,72,29,67,66,10,35,12,70,28,35,21,12,24,38,42,32,43,51,40,35,33,25,61,64,48,53,88,83,40,65,86,62,58,72,57,88,55,60,92,72,51,76,54,78,81,78,62,65,48,32,34,35,44,36,36,33,37,27,39,38,83,87,72,65,42,33,28,31,38,40,37,32,41,39,37,32,45,47,39,86,57,36,49,59,56,47,53,45,67,40,56,31,77,65,61,38,80,46,69,74,65,37,52,92,30,40,65,23,38,35,36,35,34,41,31,28,29,25,35,54,47,80,41,87,64,13,30,38,41,84,28,89,88,44,86,49,56,67,35,29,31,35,36,34,48,67,84,48,71,63,37,51,52,43,50,54,48,50,52,50,20,50,54,31,47,52,37,62,73,39,47,90,35,44,86,57,37,26,26,58,49,74,62,43,57,78,36,71,58,78,77,52,70,75,67,26,47,44,67,25,36,34,72,58,14,18,15,34,12,43,36,56,82,85,41,68,49,34,28,15,37,96,79,32,30,33,70,83,32,66,36,36,32,59,38,37,45,10,39,29,55,44,44,37,35,58,53,56,60,43,57,23,25,23,52,17,27,49,49,22,61,72,72,44,66,68,56,88,125